Protein AF-0000000087553164 (afdb_homodimer)

Secondary structure (DSSP, 8-state):
-HHHHHHHHHHHHHHHHHHTTSSPTTPBPPPHHHHHHHHT--HHHHHHHHHHHHHTTSEEEETTTEEEE----S--PPPPPPP---SS-B----HHHHHHHHTTTT-SS-EE-SS-S--GGGS-HHHHHHHHHHHHHHSGGGG-SPPPTT--HHHHHHHHHHHGGGT----GGG-EEESSHHHHHHHHHHHH--TT-EEEEEES--HHHHHHHHHTT-EEEEEEEETTTEE-HHHHHHHGGG-SEEEE--BS-TTT--B--HHHHHHHHHHHHHTT--EEEE-TTTT-BSSSSPPP-GGGG-SSS-EEEEEESTTTT-GGG--EEEE-GGGHHHHHHHHHHHTSS--HHHHHHHHHHHHTSHHHHHHHHHHHHHHHHHHHHHHHHHHHSPTT-EE---SBSSEEEEE--TT--HHHHHHHHHTTTEE-EEGGGG-SSS--TTEEEEE--SPP-HHHHHHHHHHHHHHHH-/-HHHHHHHHHHHHHHHHHHTTSSPTTPBPPPHHHHHHHHT--HHHHHHHHHHHHHTTSEEEETTTEEEE----S--PPPPPPP---SS-B----HHHHHHHHTTTT-SS-EE-SS-S--GGGS-HHHHHHHHHHHHHHSGGGG-SPPPTT--HHHHHHHHHHHGGGT----GGG-EEESSHHHHHHHHHHHH--TT-EEEEEES--HHHHHHHHHTT-EEEEEEEETTTEE-HHHHHHHGGG-SEEEE--BS-TTT--B--HHHHHHHHHHHHHTT--EEEE-TTTT-BSSSSPPP-GGGG-SSS-EEEEEESTTTT-GGG--EEEE-GGGHHHHHHHHHHHTSS--HHHHHHHHHHHHTSHHHHHHHHHHHHHHHHHHHHHHHHHHHSPTT-EE---SBSSEEEEE--TT--HHHHHHHHHTTTEE-EEGGGG-SSS--TTEEEEE--SPP-HHHHHHHHHHHHHHHH-

Sequence (940 aa):
MKKEFIYSEITNQIADQIQKGILKAGDKLPSVRKLCQDHQISMNTAKRVYLELESRSLIDSRPQSGYYVSKPILINLPLPEVSQPSLIANTDEPNELISKVYENMGKKGLTIFSIGIPAGDLLPQAKLKKEIINATRELREGGTGYEELQGNIKLRRMIAVRSLQWGGNFTANDLVTTNGGINALSFCLMALGKFGDTIAIESPCYPGILQLANGLGLKVLELPTHPTTGIEIDTLKKVIHKINICLLIPNFSSPLGSCMPDENKKEVVKLLAENNIPLIEDDVYGDLYFGTNRPKCCKSFDTEGNVLYCSSISKTLAPGYRVGWIAPGKYKDKILKLKLLHSTSSISIVNEAVANFLKFGRYEKHLFQLRKALQDNCQNYIKTIAEFFPEGTKTTRPQGGLSLWVEFDKKIPTVELYDLAIKQNISIAPGRMFTLQNQFENCIRLCIGLPWSDEIKLKLKQIGTLAKTIMKKEFIYSEITNQIADQIQKGILKAGDKLPSVRKLCQDHQISMNTAKRVYLELESRSLIDSRPQSGYYVSKPILINLPLPEVSQPSLIANTDEPNELISKVYENMGKKGLTIFSIGIPAGDLLPQAKLKKEIINATRELREGGTGYEELQGNIKLRRMIAVRSLQWGGNFTANDLVTTNGGINALSFCLMALGKFGDTIAIESPCYPGILQLANGLGLKVLELPTHPTTGIEIDTLKKVIHKINICLLIPNFSSPLGSCMPDENKKEVVKLLAENNIPLIEDDVYGDLYFGTNRPKCCKSFDTEGNVLYCSSISKTLAPGYRVGWIAPGKYKDKILKLKLLHSTSSISIVNEAVANFLKFGRYEKHLFQLRKALQDNCQNYIKTIAEFFPEGTKTTRPQGGLSLWVEFDKKIPTVELYDLAIKQNISIAPGRMFTLQNQFENCIRLCIGLPWSDEIKLKLKQIGTLAKTI

Organism: NCBI:txid2305228

InterPro domains:
  IPR000524 Transcription regulator HTH, GntR [PF00392] (7-69)
  IPR000524 Transcription regulator HTH, GntR [PS50949] (4-72)
  IPR000524 Transcription regulator HTH, GntR [SM00345] (10-69)
  IPR000524 Transcription regulator HTH, GntR [cd07377] (6-70)
  IPR004839 Aminotransferase, class I/classII, large domain [PF00155] (113-449)
  IPR015421 Pyridoxal phosphate-dependent transferase, major domain [G3DSA:3.40.640.10] (145-362)
  IPR015422 Pyridoxal phosphate-dependent transferase, small domain [G3DSA:3.90.1150.10] (98-464)
  IPR015424 Pyridoxal phosphate-dependent transferase [SSF53383] (96-467)
  IPR036388 Winged helix-like DNA-binding domain superfamily [G3DSA:1.10.10.10] (1-73)
  IPR036390 Winged helix DNA-binding domain superfamily [SSF46785] (5-72)
  IPR051446 HTH-type transcriptional regulator with aminotransferase domain [PTHR46577] (3-465)

Radius of gyration: 31.69 Å; Cα contacts (8 Å, |Δi|>4): 2036; chains: 2; bounding box: 54×100×84 Å

Structure (mmCIF, N/CA/C/O backbone):
data_AF-0000000087553164-model_v1
#
loop_
_entity.id
_entity.type
_entity.pdbx_description
1 polymer 'PLP-dependent aminotransferase family protein'
#
loop_
_atom_site.group_PDB
_atom_site.id
_atom_site.type_symbol
_atom_site.label_atom_id
_atom_site.label_alt_id
_atom_site.label_comp_id
_atom_site.label_asym_id
_atom_site.label_entity_id
_atom_site.label_seq_id
_atom_site.pdbx_PDB_ins_code
_atom_site.Cartn_x
_atom_site.Cartn_y
_atom_site.Cartn_z
_atom_site.occupancy
_atom_site.B_iso_or_equiv
_atom_site.auth_seq_id
_atom_site.auth_comp_id
_atom_site.auth_asym_id
_atom_site.auth_atom_id
_atom_site.pdbx_PDB_model_num
ATOM 1 N N . MET A 1 1 ? -10.031 -28.172 -37.938 1 42.34 1 MET A N 1
ATOM 2 C CA . MET A 1 1 ? -10.562 -29.391 -37.312 1 42.34 1 MET A CA 1
ATOM 3 C C . MET A 1 1 ? -9.742 -30.609 -37.719 1 42.34 1 MET A C 1
ATOM 5 O O . MET A 1 1 ? -9.484 -31.484 -36.875 1 42.34 1 MET A O 1
ATOM 9 N N . LYS A 1 2 ? -9.633 -30.594 -38.938 1 54.62 2 LYS A N 1
ATOM 10 C CA . LYS A 1 2 ? -8.938 -31.75 -39.5 1 54.62 2 LYS A CA 1
ATOM 11 C C . LYS A 1 2 ? -7.473 -31.766 -39.062 1 54.62 2 LYS A C 1
ATOM 13 O O . LYS A 1 2 ? -6.926 -32.844 -38.75 1 54.62 2 LYS A O 1
ATOM 18 N N . LYS A 1 3 ? -7.008 -30.609 -39 1 53.41 3 LYS A N 1
ATOM 19 C CA . LYS A 1 3 ? -5.598 -30.422 -38.656 1 53.41 3 LYS A CA 1
ATOM 20 C C . LYS A 1 3 ? -5.328 -30.719 -37.188 1 53.41 3 LYS A C 1
ATOM 22 O O . LYS A 1 3 ? -4.289 -31.281 -36.844 1 53.41 3 LYS A O 1
ATOM 27 N N . GLU A 1 4 ? -6.105 -30.25 -36.344 1 56.25 4 GLU A N 1
ATOM 28 C CA . GLU A 1 4 ? -6.031 -30.469 -34.906 1 56.25 4 GLU A CA 1
ATOM 29 C C . GLU A 1 4 ? -6.145 -31.953 -34.562 1 56.25 4 GLU A C 1
ATOM 31 O O . GLU A 1 4 ? -5.477 -32.438 -33.656 1 56.25 4 GLU A O 1
ATOM 36 N N . PHE A 1 5 ? -6.848 -32.625 -35.312 1 63.84 5 PHE A N 1
ATOM 37 C CA . PHE A 1 5 ? -7.066 -34.062 -35.156 1 63.84 5 PHE A CA 1
ATOM 38 C C . PHE A 1 5 ? -5.797 -34.844 -35.5 1 63.84 5 PHE A C 1
ATOM 40 O O . PHE A 1 5 ? -5.441 -35.781 -34.781 1 63.84 5 PHE A O 1
ATOM 47 N N . ILE A 1 6 ? -5.168 -34.375 -36.469 1 72.94 6 ILE A N 1
ATOM 48 C CA . ILE A 1 6 ? -3.994 -35.094 -36.938 1 72.94 6 ILE A CA 1
ATOM 49 C C . ILE A 1 6 ? -2.857 -34.938 -35.938 1 72.94 6 ILE A C 1
ATOM 51 O O . ILE A 1 6 ? -2.158 -35.906 -35.625 1 72.94 6 ILE A O 1
ATOM 55 N N . TYR A 1 7 ? -2.639 -33.812 -35.375 1 76.25 7 TYR A N 1
ATOM 56 C CA . TYR A 1 7 ? -1.658 -33.5 -34.344 1 76.25 7 TYR A CA 1
ATOM 57 C C . TYR A 1 7 ? -1.863 -34.375 -33.125 1 76.25 7 TYR A C 1
ATOM 59 O O . TYR A 1 7 ? -0.916 -35 -32.625 1 76.25 7 TYR A O 1
ATOM 67 N N . SER A 1 8 ? -2.982 -34.406 -32.656 1 79.81 8 SER A N 1
ATOM 68 C CA . SER A 1 8 ? -3.295 -35.25 -31.484 1 79.81 8 SER A CA 1
ATOM 69 C C . SER A 1 8 ? -3.119 -36.719 -31.797 1 79.81 8 SER A C 1
ATOM 71 O O . SER A 1 8 ? -2.643 -37.469 -30.953 1 79.81 8 SER A O 1
ATOM 73 N N . GLU A 1 9 ? -3.461 -37.031 -32.969 1 81.12 9 GLU A N 1
ATOM 74 C CA . GLU A 1 9 ? -3.348 -38.438 -33.375 1 81.12 9 GLU A CA 1
ATOM 75 C C . GLU A 1 9 ? -1.889 -38.875 -33.406 1 81.12 9 GLU A C 1
ATOM 77 O O . GLU A 1 9 ? -1.54 -39.938 -32.906 1 81.12 9 GLU A O 1
ATOM 82 N N . ILE A 1 10 ? -1.075 -38.094 -33.969 1 84.88 10 ILE A N 1
ATOM 83 C CA . ILE A 1 10 ? 0.339 -38.406 -34.094 1 84.88 10 ILE A CA 1
ATOM 84 C C . ILE A 1 10 ? 0.99 -38.406 -32.719 1 84.88 10 ILE A C 1
ATOM 86 O O . ILE A 1 10 ? 1.748 -39.312 -32.375 1 84.88 10 ILE A O 1
ATOM 90 N N . THR A 1 11 ? 0.703 -37.438 -31.969 1 83.75 11 THR A N 1
ATOM 91 C CA . THR A 1 11 ? 1.247 -37.344 -30.625 1 83.75 11 THR A CA 1
ATOM 92 C C . THR A 1 11 ? 0.868 -38.562 -29.797 1 83.75 11 THR A C 1
ATOM 94 O O . THR A 1 11 ? 1.723 -39.156 -29.141 1 83.75 11 THR A O 1
ATOM 97 N N . ASN A 1 12 ? -0.332 -38.906 -29.859 1 81.81 12 ASN A N 1
ATOM 98 C CA . ASN A 1 12 ? -0.811 -40.062 -29.094 1 81.81 12 ASN A CA 1
ATOM 99 C C . ASN A 1 12 ? -0.203 -41.375 -29.609 1 81.81 12 ASN A C 1
ATOM 101 O O . ASN A 1 12 ? 0.09 -42.281 -28.828 1 81.81 12 ASN A O 1
ATOM 105 N N . GLN A 1 13 ? -0.039 -41.469 -30.875 1 84.69 13 GLN A N 1
ATOM 106 C CA . GLN A 1 13 ? 0.574 -42.656 -31.453 1 84.69 13 GLN A CA 1
ATOM 107 C C . GLN A 1 13 ? 2.006 -42.844 -30.969 1 84.69 13 GLN A C 1
ATOM 109 O O . GLN A 1 13 ? 2.391 -43.938 -30.562 1 84.69 13 GLN A O 1
ATOM 114 N N . ILE A 1 14 ? 2.785 -41.812 -30.969 1 84.88 14 ILE A N 1
ATOM 115 C CA . ILE A 1 14 ? 4.168 -41.875 -30.516 1 84.88 14 ILE A CA 1
ATOM 116 C C . ILE A 1 14 ? 4.199 -42.125 -29 1 84.88 14 ILE A C 1
ATOM 118 O O . ILE A 1 14 ? 4.965 -42.969 -28.516 1 84.88 14 ILE A O 1
ATOM 122 N N . ALA A 1 15 ? 3.359 -41.469 -28.344 1 79.94 15 ALA A N 1
ATOM 123 C CA . ALA A 1 15 ? 3.262 -41.656 -26.891 1 79.94 15 ALA A CA 1
ATOM 124 C C . ALA A 1 15 ? 2.896 -43.094 -26.547 1 79.94 15 ALA A C 1
ATOM 126 O O . ALA A 1 15 ? 3.475 -43.688 -25.641 1 79.94 15 ALA A O 1
ATOM 127 N N . ASP A 1 16 ? 1.991 -43.594 -27.297 1 78.88 16 ASP A N 1
ATOM 128 C CA . ASP A 1 16 ? 1.571 -45 -27.094 1 78.88 16 ASP A CA 1
ATOM 129 C C . ASP A 1 16 ? 2.729 -45.969 -27.344 1 78.88 16 ASP A C 1
ATOM 131 O O . ASP A 1 16 ? 2.893 -46.938 -26.609 1 78.88 16 ASP A O 1
ATOM 135 N N . GLN A 1 17 ? 3.502 -45.688 -28.359 1 82.44 17 GLN A N 1
ATOM 136 C CA . GLN A 1 17 ? 4.652 -46.531 -28.672 1 82.44 17 GLN A CA 1
ATOM 137 C C . GLN A 1 17 ? 5.691 -46.469 -27.547 1 82.44 17 GLN A C 1
ATOM 139 O O . GLN A 1 17 ? 6.32 -47.469 -27.234 1 82.44 17 GLN A O 1
ATOM 144 N N . ILE A 1 18 ? 5.801 -45.312 -26.922 1 79.25 18 ILE A N 1
ATOM 145 C CA . ILE A 1 18 ? 6.742 -45.156 -25.828 1 79.25 18 ILE A CA 1
ATOM 146 C C . ILE A 1 18 ? 6.203 -45.875 -24.578 1 79.25 18 ILE A C 1
ATOM 148 O O . ILE A 1 18 ? 6.93 -46.625 -23.922 1 79.25 18 ILE A O 1
ATOM 152 N N . GLN A 1 19 ? 4.918 -45.75 -24.359 1 72.44 19 GLN A N 1
ATOM 153 C CA . GLN A 1 19 ? 4.277 -46.344 -23.188 1 72.44 19 GLN A CA 1
ATOM 154 C C . GLN A 1 19 ? 4.223 -47.844 -23.281 1 72.44 19 GLN A C 1
ATOM 156 O O . GLN A 1 19 ? 4.359 -48.562 -22.281 1 72.44 19 GLN A O 1
ATOM 161 N N . LYS A 1 20 ? 4.094 -48.312 -24.516 1 72.56 20 LYS A N 1
ATOM 162 C CA . LYS A 1 20 ? 4.012 -49.75 -24.766 1 72.56 20 LYS A CA 1
ATOM 163 C C . LYS A 1 20 ? 5.402 -50.344 -24.891 1 72.56 20 LYS A C 1
ATOM 165 O O . LYS A 1 20 ? 5.535 -51.562 -25.094 1 72.56 20 LYS A O 1
ATOM 170 N N . GLY A 1 21 ? 6.324 -49.469 -24.75 1 74.19 21 GLY A N 1
ATOM 171 C CA . GLY A 1 21 ? 7.691 -49.969 -24.75 1 74.19 21 GLY A CA 1
ATOM 172 C C . GLY A 1 21 ? 8.219 -50.281 -26.141 1 74.19 21 GLY A C 1
ATOM 173 O O . GLY A 1 21 ? 9.273 -50.906 -26.281 1 74.19 21 GLY A O 1
ATOM 174 N N . ILE A 1 22 ? 7.512 -49.969 -27.203 1 80.5 22 ILE A N 1
ATOM 175 C CA . ILE A 1 22 ? 7.988 -50.156 -28.562 1 80.5 22 ILE A CA 1
ATOM 176 C C . ILE A 1 22 ? 9.164 -49.219 -28.828 1 80.5 22 ILE A C 1
ATOM 178 O O . ILE A 1 22 ? 10.172 -49.625 -29.406 1 80.5 22 ILE A O 1
ATOM 182 N N . LEU A 1 23 ? 8.945 -47.969 -28.312 1 80.38 23 LEU A N 1
ATOM 183 C CA . LEU A 1 23 ? 10.055 -47.031 -28.219 1 80.38 23 LEU A CA 1
ATOM 184 C C . LEU A 1 23 ? 10.617 -46.969 -26.797 1 80.38 23 LEU A C 1
ATOM 186 O O . LEU A 1 23 ? 9.875 -46.75 -25.844 1 80.38 23 LEU A O 1
ATOM 190 N N . LYS A 1 24 ? 11.711 -47.281 -26.656 1 78.31 24 LYS A N 1
ATOM 191 C CA . LYS A 1 24 ? 12.336 -47.406 -25.328 1 78.31 24 LYS A CA 1
ATOM 192 C C . LYS A 1 24 ? 13.148 -46.188 -24.984 1 78.31 24 LYS A C 1
ATOM 194 O O . LYS A 1 24 ? 13.547 -45.406 -25.859 1 78.31 24 LYS A O 1
ATOM 199 N N . ALA A 1 25 ? 13.352 -46.094 -23.594 1 76.5 25 ALA A N 1
ATOM 200 C CA . ALA A 1 25 ? 14.172 -44.969 -23.109 1 76.5 25 ALA A CA 1
ATOM 201 C C . ALA A 1 25 ? 15.523 -44.938 -23.828 1 76.5 25 ALA A C 1
ATOM 203 O O . ALA A 1 25 ? 16.203 -45.969 -23.922 1 76.5 25 ALA A O 1
ATOM 204 N N . GLY A 1 26 ? 15.805 -43.719 -24.406 1 78.88 26 GLY A N 1
ATOM 205 C CA . GLY A 1 26 ? 17.078 -43.562 -25.094 1 78.88 26 GLY A CA 1
ATOM 206 C C . GLY A 1 26 ? 16.938 -43.688 -26.609 1 78.88 26 GLY A C 1
ATOM 207 O O . GLY A 1 26 ? 17.859 -43.344 -27.344 1 78.88 26 GLY A O 1
ATOM 208 N N . ASP A 1 27 ? 15.805 -44.25 -27.109 1 84.06 27 ASP A N 1
ATOM 209 C CA . ASP A 1 27 ? 15.609 -44.375 -28.547 1 84.06 27 ASP A CA 1
ATOM 210 C C . ASP A 1 27 ? 15.547 -43.031 -29.234 1 84.06 27 ASP A C 1
ATOM 212 O O . ASP A 1 27 ? 14.945 -42.094 -28.703 1 84.06 27 ASP A O 1
ATOM 216 N N . LYS A 1 28 ? 16.203 -42.844 -30.312 1 87.25 28 LYS A N 1
ATOM 217 C CA . LYS A 1 28 ? 16.125 -41.625 -31.094 1 87.25 28 LYS A CA 1
ATOM 218 C C . LYS A 1 28 ? 14.844 -41.594 -31.938 1 87.25 28 LYS A C 1
ATOM 220 O O . LYS A 1 28 ? 14.523 -42.562 -32.625 1 87.25 28 LYS A O 1
ATOM 225 N N . LEU A 1 29 ? 14.125 -40.531 -31.875 1 87.75 29 LEU A N 1
ATOM 226 C CA . LEU A 1 29 ? 12.922 -40.344 -32.688 1 87.75 29 LEU A CA 1
ATOM 227 C C . LEU A 1 29 ? 13.273 -39.688 -34.031 1 87.75 29 LEU A C 1
ATOM 229 O O . LEU A 1 29 ? 14.352 -39.125 -34.188 1 87.75 29 LEU A O 1
ATOM 233 N N . PRO A 1 30 ? 12.359 -39.844 -35.031 1 86.38 30 PRO A N 1
ATOM 234 C CA . PRO A 1 30 ? 12.602 -39.156 -36.312 1 86.38 30 PRO A CA 1
ATOM 235 C C . PRO A 1 30 ? 12.82 -37.656 -36.156 1 86.38 30 PRO A C 1
ATOM 237 O O . PRO A 1 30 ? 12.266 -37.062 -35.219 1 86.38 30 PRO A O 1
ATOM 240 N N . SER A 1 31 ? 13.68 -37.094 -36.906 1 85.94 31 SER A N 1
ATOM 241 C CA . SER A 1 31 ? 13.844 -35.656 -36.969 1 85.94 31 SER A CA 1
ATOM 242 C C . SER A 1 31 ? 12.539 -34.969 -37.344 1 85.94 31 SER A C 1
ATOM 244 O O . SER A 1 31 ? 11.625 -35.594 -37.875 1 85.94 31 SER A O 1
ATOM 246 N N . VAL A 1 32 ? 12.391 -33.75 -37.062 1 87.19 32 VAL A N 1
ATOM 247 C CA . VAL A 1 32 ? 11.211 -32.969 -37.375 1 87.19 32 VAL A CA 1
ATOM 248 C C . VAL A 1 32 ? 10.922 -33.062 -38.875 1 87.19 32 VAL A C 1
ATOM 250 O O . VAL A 1 32 ? 9.773 -33.25 -39.281 1 87.19 32 VAL A O 1
ATOM 253 N N . ARG A 1 33 ? 11.969 -33 -39.688 1 84.19 33 ARG A N 1
ATOM 254 C CA . ARG A 1 33 ? 11.836 -33.125 -41.125 1 84.19 33 ARG A CA 1
ATOM 255 C C . ARG A 1 33 ? 11.312 -34.5 -41.531 1 84.19 33 ARG A C 1
ATOM 257 O O . ARG A 1 33 ? 10.438 -34.594 -42.375 1 84.19 33 ARG A O 1
ATOM 264 N N . LYS A 1 34 ? 11.828 -35.5 -40.938 1 87.69 34 LYS A N 1
ATOM 265 C CA . LYS A 1 34 ? 11.406 -36.875 -41.25 1 87.69 34 LYS A CA 1
ATOM 266 C C . LYS A 1 34 ? 9.961 -37.125 -40.812 1 87.69 34 LYS A C 1
ATOM 268 O O . LYS A 1 34 ? 9.195 -37.781 -41.5 1 87.69 34 LYS A O 1
ATOM 273 N N . LEU A 1 35 ? 9.57 -36.594 -39.656 1 86.88 35 LEU A N 1
ATOM 274 C CA . LEU A 1 35 ? 8.203 -36.719 -39.156 1 86.88 35 LEU A CA 1
ATOM 275 C C . LEU A 1 35 ? 7.227 -36.062 -40.125 1 86.88 35 LEU A C 1
ATOM 277 O O . LEU A 1 35 ? 6.141 -36.562 -40.375 1 86.88 35 LEU A O 1
ATOM 281 N N . CYS A 1 36 ? 7.613 -34.938 -40.625 1 87.19 36 CYS A N 1
ATOM 282 C CA . CYS A 1 36 ? 6.836 -34.25 -41.656 1 87.19 36 CYS A CA 1
ATOM 283 C C . CYS A 1 36 ? 6.617 -35.156 -42.844 1 87.19 36 CYS A C 1
ATOM 285 O O . CYS A 1 36 ? 5.504 -35.25 -43.375 1 87.19 36 CYS A O 1
ATOM 287 N N . GLN A 1 37 ? 7.703 -35.75 -43.312 1 86.38 37 GLN A N 1
ATOM 288 C CA . GLN A 1 37 ? 7.668 -36.594 -44.5 1 86.38 37 GLN A CA 1
ATOM 289 C C . GLN A 1 37 ? 6.84 -37.875 -44.219 1 86.38 37 GLN A C 1
ATOM 291 O O . GLN A 1 37 ? 6.023 -38.25 -45.062 1 86.38 37 GLN A O 1
ATOM 296 N N . ASP A 1 38 ? 7 -38.438 -43.031 1 85.62 38 ASP A N 1
ATOM 297 C CA . ASP A 1 38 ? 6.352 -39.688 -42.719 1 85.62 38 ASP A CA 1
ATOM 298 C C . ASP A 1 38 ? 4.844 -39.531 -42.562 1 85.62 38 ASP A C 1
ATOM 300 O O . ASP A 1 38 ? 4.074 -40.406 -42.938 1 85.62 38 ASP A O 1
ATOM 304 N N . HIS A 1 39 ? 4.418 -38.344 -42.031 1 84.69 39 HIS A N 1
ATOM 305 C CA . HIS A 1 39 ? 3.01 -38.188 -41.688 1 84.69 39 HIS A CA 1
ATOM 306 C C . HIS A 1 39 ? 2.369 -37.094 -42.562 1 84.69 39 HIS A C 1
ATOM 308 O O . HIS A 1 39 ? 1.189 -36.781 -42.406 1 84.69 39 HIS A O 1
ATOM 314 N N . GLN A 1 40 ? 3.209 -36.469 -43.469 1 82.81 40 GLN A N 1
ATOM 315 C CA . GLN A 1 40 ? 2.754 -35.438 -44.406 1 82.81 40 GLN A CA 1
ATOM 316 C C . GLN A 1 40 ? 2.115 -34.25 -43.656 1 82.81 40 GLN A C 1
ATOM 318 O O . GLN A 1 40 ? 1.004 -33.844 -43.969 1 82.81 40 GLN A O 1
ATOM 323 N N . ILE A 1 41 ? 2.803 -33.844 -42.625 1 82.06 41 ILE A N 1
ATOM 324 C CA . ILE A 1 41 ? 2.338 -32.719 -41.844 1 82.06 41 ILE A CA 1
ATOM 325 C C . ILE A 1 41 ? 3.336 -31.562 -41.938 1 82.06 41 ILE A C 1
ATOM 327 O O . ILE A 1 41 ? 4.465 -31.75 -42.406 1 82.06 41 ILE A O 1
ATOM 331 N N . SER A 1 42 ? 2.816 -30.375 -41.625 1 82.69 42 SER A N 1
ATOM 332 C CA . SER A 1 42 ? 3.666 -29.188 -41.688 1 82.69 42 SER A CA 1
ATOM 333 C C . SER A 1 42 ? 4.742 -29.234 -40.594 1 82.69 42 SER A C 1
ATOM 335 O O . SER A 1 42 ? 4.621 -29.953 -39.625 1 82.69 42 SER A O 1
ATOM 337 N N . MET A 1 43 ? 5.762 -28.391 -40.844 1 82.75 43 MET A N 1
ATOM 338 C CA . MET A 1 43 ? 6.852 -28.25 -39.875 1 82.75 43 MET A CA 1
ATOM 339 C C . MET A 1 43 ? 6.332 -27.766 -38.531 1 82.75 43 MET A C 1
ATOM 341 O O . MET A 1 43 ? 6.762 -28.25 -37.5 1 82.75 43 MET A O 1
ATOM 345 N N . ASN A 1 44 ? 5.426 -26.938 -38.594 1 78.94 44 ASN A N 1
ATOM 346 C CA . ASN A 1 44 ? 4.867 -26.375 -37.375 1 78.94 44 ASN A CA 1
ATOM 347 C C . ASN A 1 44 ? 4.098 -27.422 -36.562 1 78.94 44 ASN A C 1
ATOM 349 O O . ASN A 1 44 ? 4.207 -27.469 -35.344 1 78.94 44 ASN A O 1
ATOM 353 N N . THR A 1 45 ? 3.408 -28.203 -37.281 1 79.56 45 THR A N 1
ATOM 354 C CA . THR A 1 45 ? 2.652 -29.281 -36.656 1 79.56 45 THR A CA 1
ATOM 355 C C . THR A 1 45 ? 3.594 -30.312 -36.031 1 79.56 45 THR A C 1
ATOM 357 O O . THR A 1 45 ? 3.377 -30.766 -34.906 1 79.56 45 THR A O 1
ATOM 360 N N . ALA A 1 46 ? 4.602 -30.656 -36.781 1 84.12 46 ALA A N 1
ATOM 361 C CA . ALA A 1 46 ? 5.574 -31.625 -36.281 1 84.12 46 ALA A CA 1
ATOM 362 C C . ALA A 1 46 ? 6.281 -31.125 -35.031 1 84.12 46 ALA A C 1
ATOM 364 O O . ALA A 1 46 ? 6.453 -31.859 -34.062 1 84.12 46 ALA A O 1
ATOM 365 N N . LYS A 1 47 ? 6.609 -29.922 -35.062 1 80.94 47 LYS A N 1
ATOM 366 C CA . LYS A 1 47 ? 7.246 -29.328 -33.875 1 80.94 47 LYS A CA 1
ATOM 367 C C . LYS A 1 47 ? 6.309 -29.328 -32.688 1 80.94 47 LYS A C 1
ATOM 369 O O . LYS A 1 47 ? 6.734 -29.594 -31.547 1 80.94 47 LYS A O 1
ATOM 374 N N . ARG A 1 48 ? 5.094 -29.109 -32.906 1 78.75 48 ARG A N 1
ATOM 375 C CA . ARG A 1 48 ? 4.078 -29.141 -31.844 1 78.75 48 ARG A CA 1
ATOM 376 C C . ARG A 1 48 ? 3.951 -30.531 -31.234 1 78.75 48 ARG A C 1
ATOM 378 O O . ARG A 1 48 ? 3.771 -30.672 -30.031 1 78.75 48 ARG A O 1
ATOM 385 N N . VAL A 1 49 ? 4.008 -31.516 -32.094 1 81.88 49 VAL A N 1
ATOM 386 C CA . VAL A 1 49 ? 3.938 -32.906 -31.625 1 81.88 49 VAL A CA 1
ATOM 387 C C . VAL A 1 49 ? 5.082 -33.188 -30.656 1 81.88 49 VAL A C 1
ATOM 389 O O . VAL A 1 49 ? 4.863 -33.688 -29.547 1 81.88 49 VAL A O 1
ATOM 392 N N . TYR A 1 50 ? 6.266 -32.844 -31.047 1 82.81 50 TYR A N 1
ATOM 393 C CA . TYR A 1 50 ? 7.418 -33.125 -30.203 1 82.81 50 TYR A CA 1
ATOM 394 C C . TYR A 1 50 ? 7.426 -32.25 -28.953 1 82.81 50 TYR A C 1
ATOM 396 O O . TYR A 1 50 ? 7.797 -32.719 -27.859 1 82.81 50 TYR A O 1
ATOM 404 N N . LEU A 1 51 ? 6.891 -31.094 -29.109 1 76.94 51 LEU A N 1
ATOM 405 C CA . LEU A 1 51 ? 6.762 -30.219 -27.938 1 76.94 51 LEU A CA 1
ATOM 406 C C . LEU A 1 51 ? 5.789 -30.812 -26.938 1 76.94 51 LEU A C 1
ATOM 408 O O . LEU A 1 51 ? 6.043 -30.781 -25.719 1 76.94 51 LEU A O 1
ATOM 412 N N . GLU A 1 52 ? 4.754 -31.375 -27.438 1 75.94 52 GLU A N 1
ATOM 413 C CA . GLU A 1 52 ? 3.779 -32.031 -26.578 1 75.94 52 GLU A CA 1
ATOM 414 C C . GLU A 1 52 ? 4.371 -33.281 -25.922 1 75.94 52 GLU A C 1
ATOM 416 O O . GLU A 1 52 ? 4.172 -33.5 -24.734 1 75.94 52 GLU A O 1
ATOM 421 N N . LEU A 1 53 ? 5.078 -34.031 -26.719 1 77.88 53 LEU A N 1
ATOM 422 C CA . LEU A 1 53 ? 5.703 -35.25 -26.172 1 77.88 53 LEU A CA 1
ATOM 423 C C . LEU A 1 53 ? 6.766 -34.875 -25.141 1 77.88 53 LEU A C 1
ATOM 425 O O . LEU A 1 53 ? 6.898 -35.562 -24.109 1 77.88 53 LEU A O 1
ATOM 429 N N . GLU A 1 54 ? 7.445 -33.781 -25.359 1 75.56 54 GLU A N 1
ATOM 430 C CA . GLU A 1 54 ? 8.445 -33.281 -24.422 1 75.56 54 GLU A CA 1
ATOM 431 C C . GLU A 1 54 ? 7.797 -32.75 -23.156 1 75.56 54 GLU A C 1
ATOM 433 O O . GLU A 1 54 ? 8.289 -33 -22.047 1 75.56 54 GLU A O 1
ATOM 438 N N . SER A 1 55 ? 6.738 -32.156 -23.344 1 68.31 55 SER A N 1
ATOM 439 C CA . SER A 1 55 ? 6 -31.625 -22.203 1 68.31 55 SER A CA 1
ATOM 440 C C . SER A 1 55 ? 5.469 -32.75 -21.312 1 68.31 55 SER A C 1
ATOM 442 O O . SER A 1 55 ? 5.309 -32.562 -20.109 1 68.31 55 SER A O 1
ATOM 444 N N . ARG A 1 56 ? 5.281 -33.969 -21.938 1 64.38 56 ARG A N 1
ATOM 445 C CA . ARG A 1 56 ? 4.82 -35.156 -21.219 1 64.38 56 ARG A CA 1
ATOM 446 C C . ARG A 1 56 ? 5.996 -35.938 -20.656 1 64.38 56 ARG A C 1
ATOM 448 O O . ARG A 1 56 ? 5.824 -37.062 -20.188 1 64.38 56 ARG A O 1
ATOM 455 N N . SER A 1 57 ? 7.145 -35.344 -20.812 1 69.44 57 SER A N 1
ATOM 456 C CA . SER A 1 57 ? 8.398 -35.938 -20.375 1 69.44 57 SER A CA 1
ATOM 457 C C . SER A 1 57 ? 8.617 -37.312 -21.016 1 69.44 57 SER A C 1
ATOM 459 O O . SER A 1 57 ? 9.211 -38.219 -20.406 1 69.44 57 SER A O 1
ATOM 461 N N . LEU A 1 58 ? 8.086 -37.5 -22.172 1 74.12 58 LEU A N 1
ATOM 462 C CA . LEU A 1 58 ? 8.234 -38.75 -22.875 1 74.12 58 LEU A CA 1
ATOM 463 C C . LEU A 1 58 ? 9.484 -38.75 -23.766 1 74.12 58 LEU A C 1
ATOM 465 O O . LEU A 1 58 ? 10.047 -39.812 -24.062 1 74.12 58 LEU A O 1
ATOM 469 N N . ILE A 1 59 ? 9.82 -37.5 -24.172 1 79.25 59 ILE A N 1
ATOM 470 C CA . ILE A 1 59 ? 11.008 -37.406 -25.016 1 79.25 59 ILE A CA 1
ATOM 471 C C . ILE A 1 59 ? 11.898 -36.25 -24.547 1 79.25 59 ILE A C 1
ATOM 473 O O . ILE A 1 59 ? 11.445 -35.375 -23.844 1 79.25 59 ILE A O 1
ATOM 477 N N . ASP A 1 60 ? 13.148 -36.25 -24.734 1 78 60 ASP A N 1
ATOM 478 C CA . ASP A 1 60 ? 14.141 -35.219 -24.469 1 78 60 ASP A CA 1
ATOM 479 C C . ASP A 1 60 ? 14.734 -34.688 -25.781 1 78 60 ASP A C 1
ATOM 481 O O . ASP A 1 60 ? 15.078 -35.438 -26.672 1 78 60 ASP A O 1
ATOM 485 N N . SER A 1 61 ? 14.719 -33.312 -25.859 1 78 61 SER A N 1
ATOM 486 C CA . SER A 1 61 ? 15.422 -32.719 -27 1 78 61 SER A CA 1
ATOM 487 C C . SER A 1 61 ? 16.906 -32.531 -26.672 1 78 61 SER A C 1
ATOM 489 O O . SER A 1 61 ? 17.25 -32 -25.609 1 78 61 SER A O 1
ATOM 491 N N . ARG A 1 62 ? 17.812 -33.062 -27.391 1 72.88 62 ARG A N 1
ATOM 492 C CA . ARG A 1 62 ? 19.25 -32.875 -27.266 1 72.88 62 ARG A CA 1
ATOM 493 C C . ARG A 1 62 ? 19.781 -31.984 -28.406 1 72.88 62 ARG A C 1
ATOM 495 O O . ARG A 1 62 ? 19.594 -32.281 -29.578 1 72.88 62 ARG A O 1
ATOM 502 N N . PRO A 1 63 ? 20.422 -30.875 -28.031 1 72.94 63 PRO A N 1
ATOM 503 C CA . PRO A 1 63 ? 20.938 -29.969 -29.062 1 72.94 63 PRO A CA 1
ATOM 504 C C . PRO A 1 63 ? 21.875 -30.672 -30.047 1 72.94 63 PRO A C 1
ATOM 506 O O . PRO A 1 63 ? 22.781 -31.391 -29.625 1 72.94 63 PRO A O 1
ATOM 509 N N . GLN A 1 64 ? 21.672 -30.375 -31.406 1 72.62 64 GLN A N 1
ATOM 510 C CA . GLN A 1 64 ? 22.469 -30.812 -32.531 1 72.62 64 GLN A CA 1
ATOM 511 C C . GLN A 1 64 ? 22.422 -32.344 -32.688 1 72.62 64 GLN A C 1
ATOM 513 O O . GLN A 1 64 ? 23.219 -32.906 -33.438 1 72.62 64 GLN A O 1
ATOM 518 N N . SER A 1 65 ? 21.531 -33.094 -31.922 1 77.62 65 SER A N 1
ATOM 519 C CA . SER A 1 65 ? 21.438 -34.531 -32.031 1 77.62 65 SER A CA 1
ATOM 520 C C . SER A 1 65 ? 20.031 -35 -32.375 1 77.62 65 SER A C 1
ATOM 522 O O . SER A 1 65 ? 19.859 -35.875 -33.219 1 77.62 65 SER A O 1
ATOM 524 N N . GLY A 1 66 ? 19.031 -34.375 -31.75 1 81.75 66 GLY A N 1
ATOM 525 C CA . GLY A 1 66 ? 17.672 -34.719 -32.094 1 81.75 66 GLY A CA 1
ATOM 526 C C . GLY A 1 66 ? 16.797 -35 -30.859 1 81.75 66 GLY A C 1
ATOM 527 O O . GLY A 1 66 ? 17.062 -34.469 -29.781 1 81.75 66 GLY A O 1
ATOM 528 N N . TYR A 1 67 ? 15.68 -35.75 -31.031 1 86.19 67 TYR A N 1
ATOM 529 C CA . TYR A 1 67 ? 14.719 -36.094 -29.984 1 86.19 67 TYR A CA 1
ATOM 530 C C . TYR A 1 67 ? 14.867 -37.531 -29.562 1 86.19 67 TYR A C 1
ATOM 532 O O . TYR A 1 67 ? 15.055 -38.438 -30.406 1 86.19 67 TYR A O 1
ATOM 540 N N . TYR A 1 68 ? 14.945 -37.844 -28.297 1 83.75 68 TYR A N 1
ATOM 541 C CA . TYR A 1 68 ? 15.109 -39.188 -27.75 1 83.75 68 TYR A CA 1
ATOM 542 C C . TYR A 1 68 ? 13.984 -39.5 -26.766 1 83.75 68 TYR A C 1
ATOM 544 O O . TYR A 1 68 ? 13.469 -38.625 -26.094 1 83.75 68 TYR A O 1
ATOM 552 N N . VAL A 1 69 ? 13.656 -40.781 -26.781 1 77.88 69 VAL A N 1
ATOM 553 C CA . VAL A 1 69 ? 12.719 -41.219 -25.766 1 77.88 69 VAL A CA 1
ATOM 554 C C . VAL A 1 69 ? 13.359 -41.094 -24.391 1 77.88 69 VAL A C 1
ATOM 556 O O . VAL A 1 69 ? 14.477 -41.562 -24.156 1 77.88 69 VAL A O 1
ATOM 559 N N . SER A 1 70 ? 12.68 -40.25 -23.531 1 69.31 70 SER A N 1
ATOM 560 C CA . SER A 1 70 ? 13.18 -40 -22.188 1 69.31 70 SER A CA 1
ATOM 561 C C . SER A 1 70 ? 13.125 -41.281 -21.344 1 69.31 70 SER A C 1
ATOM 563 O O . SER A 1 70 ? 12.344 -42.188 -21.625 1 69.31 70 SER A O 1
ATOM 565 N N . LYS A 1 71 ? 14.125 -41.5 -20.5 1 60.62 71 LYS A N 1
ATOM 566 C CA . LYS A 1 71 ? 13.969 -42.562 -19.5 1 60.62 71 LYS A CA 1
ATOM 567 C C . LYS A 1 71 ? 12.648 -42.406 -18.766 1 60.62 71 LYS A C 1
ATOM 569 O O . LYS A 1 71 ? 12.273 -41.312 -18.344 1 60.62 71 LYS A O 1
ATOM 574 N N . PRO A 1 72 ? 11.812 -43.375 -19.109 1 46.53 72 PRO A N 1
ATOM 575 C CA . PRO A 1 72 ? 10.57 -43.25 -18.344 1 46.53 72 PRO A CA 1
ATOM 576 C C . PRO A 1 72 ? 10.789 -42.625 -16.969 1 46.53 72 PRO A C 1
ATOM 578 O O . PRO A 1 72 ? 11.695 -43.031 -16.234 1 46.53 72 PRO A O 1
ATOM 581 N N . ILE A 1 73 ? 10.828 -41.438 -16.922 1 46.28 73 ILE A N 1
ATOM 582 C CA . ILE A 1 73 ? 10.461 -41.125 -15.539 1 46.28 73 ILE A CA 1
ATOM 583 C C . ILE A 1 73 ? 9.25 -41.969 -15.141 1 46.28 73 ILE A C 1
ATOM 585 O O . ILE A 1 73 ? 8.195 -41.906 -15.773 1 46.28 73 ILE A O 1
ATOM 589 N N . LEU A 1 74 ? 9.469 -43.156 -14.719 1 43.66 74 LEU A N 1
ATOM 590 C CA . LEU A 1 74 ? 8.414 -44.125 -14.359 1 43.66 74 LEU A CA 1
ATOM 591 C C . LEU A 1 74 ? 7.082 -43.406 -14.188 1 43.66 74 LEU A C 1
ATOM 593 O O . LEU A 1 74 ? 6.043 -43.906 -14.625 1 43.66 74 LEU A O 1
ATOM 597 N N . ILE A 1 75 ? 6.797 -42.625 -13.094 1 51.19 75 ILE A N 1
ATOM 598 C CA . ILE A 1 75 ? 5.465 -42.531 -12.508 1 51.19 75 ILE A CA 1
ATOM 599 C C . ILE A 1 75 ? 4.699 -41.406 -13.203 1 51.19 75 ILE A C 1
ATOM 601 O O . ILE A 1 75 ? 5.074 -40.219 -13.102 1 51.19 75 ILE A O 1
ATOM 605 N N . ASN A 1 76 ? 4.051 -41.656 -14.414 1 61.94 76 ASN A N 1
ATOM 606 C CA . ASN A 1 76 ? 3.27 -40.75 -15.25 1 61.94 76 ASN A CA 1
ATOM 607 C C . ASN A 1 76 ? 1.898 -40.469 -14.641 1 61.94 76 ASN A C 1
ATOM 609 O O . ASN A 1 76 ? 0.998 -41.281 -14.711 1 61.94 76 ASN A O 1
ATOM 613 N N . LEU A 1 77 ? 1.846 -39.656 -13.734 1 76.94 77 LEU A N 1
ATOM 614 C CA . LEU A 1 77 ? 0.517 -39.188 -13.336 1 76.94 77 LEU A CA 1
ATOM 615 C C . LEU A 1 77 ? -0.176 -38.469 -14.492 1 76.94 77 LEU A C 1
ATOM 617 O O . LEU A 1 77 ? 0.462 -37.719 -15.234 1 76.94 77 LEU A O 1
ATOM 621 N N . PRO A 1 78 ? -1.427 -38.875 -14.789 1 77.94 78 PRO A N 1
ATOM 622 C CA . PRO A 1 78 ? -2.162 -38.156 -15.836 1 77.94 78 PRO A CA 1
ATOM 623 C C . PRO A 1 78 ? -2.252 -36.656 -15.578 1 77.94 78 PRO A C 1
ATOM 625 O O . PRO A 1 78 ? -2.119 -36.219 -14.438 1 77.94 78 PRO A O 1
ATOM 628 N N . LEU A 1 79 ? -2.482 -35.906 -16.688 1 80.12 79 LEU A N 1
ATOM 629 C CA . LEU A 1 79 ? -2.709 -34.469 -16.609 1 80.12 79 LEU A CA 1
ATOM 630 C C . LEU A 1 79 ? -4.168 -34.188 -16.281 1 80.12 79 LEU A C 1
ATOM 632 O O . LEU A 1 79 ? -5.074 -34.844 -16.766 1 80.12 79 LEU A O 1
ATOM 636 N N . PRO A 1 80 ? -4.387 -33.125 -15.484 1 85.56 80 PRO A N 1
ATOM 637 C CA . PRO A 1 80 ? -5.766 -32.656 -15.367 1 85.56 80 PRO A CA 1
ATOM 638 C C . PRO A 1 80 ? -6.328 -32.125 -16.688 1 85.56 80 PRO A C 1
ATOM 640 O O . PRO A 1 80 ? -5.562 -31.75 -17.578 1 85.56 80 PRO A O 1
ATOM 643 N N . GLU A 1 81 ? -7.66 -32.125 -16.797 1 79.31 81 GLU A N 1
ATOM 644 C CA . GLU A 1 81 ? -8.328 -31.625 -18 1 79.31 81 GLU A CA 1
ATOM 645 C C . GLU A 1 81 ? -8.438 -30.109 -17.969 1 79.31 81 GLU A C 1
ATOM 647 O O . GLU A 1 81 ? -8.219 -29.484 -16.922 1 79.31 81 GLU A O 1
ATOM 652 N N . VAL A 1 82 ? -8.75 -29.547 -19.156 1 86.56 82 VAL A N 1
ATOM 653 C CA . VAL A 1 82 ? -9.07 -28.125 -19.25 1 86.56 82 VAL A CA 1
ATOM 654 C C . VAL A 1 82 ? -10.227 -27.797 -18.312 1 86.56 82 VAL A C 1
ATOM 656 O O . VAL A 1 82 ? -11.203 -28.547 -18.219 1 86.56 82 VAL A O 1
ATOM 659 N N . SER A 1 83 ? -10.062 -26.688 -17.625 1 91.5 83 SER A N 1
ATOM 660 C CA . SER A 1 83 ? -11.141 -26.297 -16.703 1 91.5 83 SER A CA 1
ATOM 661 C C . SER A 1 83 ? -12.391 -25.875 -17.484 1 91.5 83 SER A C 1
ATOM 663 O O . SER A 1 83 ? -12.312 -25.531 -18.656 1 91.5 83 SER A O 1
ATOM 665 N N . GLN A 1 84 ? -13.508 -26 -16.828 1 81.25 84 GLN A N 1
ATOM 666 C CA . GLN A 1 84 ? -14.781 -25.672 -17.453 1 81.25 84 GLN A CA 1
ATOM 667 C C . GLN A 1 84 ? -15.641 -24.797 -16.547 1 81.25 84 GLN A C 1
ATOM 669 O O . GLN A 1 84 ? -16.734 -25.188 -16.141 1 81.25 84 GLN A O 1
ATOM 674 N N . PRO A 1 85 ? -15.227 -23.562 -16.375 1 88.44 85 PRO A N 1
ATOM 675 C CA . PRO A 1 85 ? -16.062 -22.656 -15.57 1 88.44 85 PRO A CA 1
ATOM 67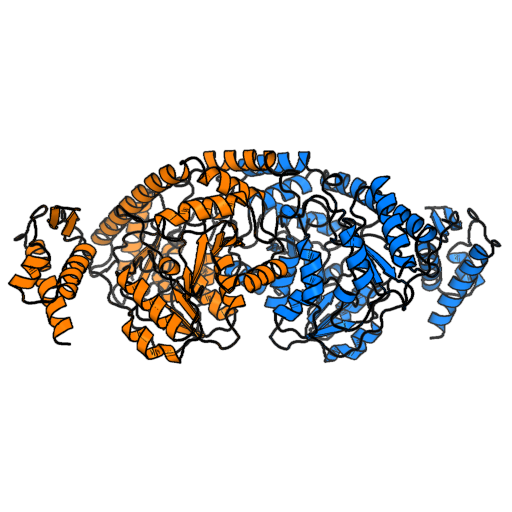6 C C . PRO A 1 85 ? -17.297 -22.156 -16.328 1 88.44 85 PRO A C 1
ATOM 678 O O . PRO A 1 85 ? -17.312 -22.172 -17.562 1 88.44 85 PRO A O 1
ATOM 681 N N . SER A 1 86 ? -18.312 -21.812 -15.484 1 81.75 86 SER A N 1
ATOM 682 C CA . SER A 1 86 ? -19.422 -21.078 -16.094 1 81.75 86 SER A CA 1
ATOM 683 C C . SER A 1 86 ? -18.969 -19.719 -16.609 1 81.75 86 SER A C 1
ATOM 685 O O . SER A 1 86 ? -18.141 -19.047 -15.984 1 81.75 86 SER A O 1
ATOM 687 N N . LEU A 1 87 ? -19.469 -19.375 -17.703 1 84.25 87 LEU A N 1
ATOM 688 C CA . LEU A 1 87 ? -19.078 -18.109 -18.297 1 84.25 87 LEU A CA 1
ATOM 689 C C . LEU A 1 87 ? -19.969 -16.984 -17.812 1 84.25 87 LEU A C 1
ATOM 691 O O . LEU A 1 87 ? -20.328 -16.078 -18.578 1 84.25 87 LEU A O 1
ATOM 695 N N . ILE A 1 88 ? -20.453 -17.188 -16.656 1 76 88 ILE A N 1
ATOM 696 C CA . ILE A 1 88 ? -21.219 -16.156 -15.961 1 76 88 ILE A CA 1
ATOM 697 C C . ILE A 1 88 ? -20.359 -15.516 -14.883 1 76 88 ILE A C 1
ATOM 699 O O . ILE A 1 88 ? -19.734 -16.203 -14.07 1 76 88 ILE A O 1
ATOM 703 N N . ALA A 1 89 ? -20.344 -14.234 -14.969 1 82.31 89 ALA A N 1
ATOM 704 C CA . ALA A 1 89 ? -19.547 -13.5 -13.984 1 82.31 89 ALA A CA 1
ATOM 705 C C . ALA A 1 89 ? -20.125 -13.672 -12.578 1 82.31 89 ALA A C 1
ATOM 707 O O . ALA A 1 89 ? -21.359 -13.656 -12.398 1 82.31 89 ALA A O 1
ATOM 708 N N . ASN A 1 90 ? -19.188 -13.922 -11.594 1 81.44 90 ASN A N 1
ATOM 709 C CA . ASN A 1 90 ? -19.594 -14.195 -10.219 1 81.44 90 ASN A CA 1
ATOM 710 C C . ASN A 1 90 ? -18.734 -13.438 -9.211 1 81.44 90 ASN A C 1
ATOM 712 O O . ASN A 1 90 ? -17.734 -12.836 -9.586 1 81.44 90 ASN A O 1
ATOM 716 N N . THR A 1 91 ? -19.281 -13.398 -7.93 1 78.94 91 THR A N 1
ATOM 717 C CA . THR A 1 91 ? -18.547 -12.75 -6.844 1 78.94 91 THR A CA 1
ATOM 718 C C . THR A 1 91 ? -18.562 -13.625 -5.59 1 78.94 91 THR A C 1
ATOM 720 O O . THR A 1 91 ? -18.297 -13.141 -4.488 1 78.94 91 THR A O 1
ATOM 723 N N . ASP A 1 92 ? -18.859 -14.953 -5.734 1 81.06 92 ASP A N 1
ATOM 724 C CA . ASP A 1 92 ? -19.016 -15.828 -4.578 1 81.06 92 ASP A CA 1
ATOM 725 C C . ASP A 1 92 ? -17.656 -16.328 -4.074 1 81.06 92 ASP A C 1
ATOM 727 O O . ASP A 1 92 ? -17.172 -17.375 -4.508 1 81.06 92 ASP A O 1
ATOM 731 N N . GLU A 1 93 ? -17.156 -15.664 -3.092 1 82.38 93 GLU A N 1
ATOM 732 C CA . GLU A 1 93 ? -15.852 -16 -2.539 1 82.38 93 GLU A CA 1
ATOM 733 C C . GLU A 1 93 ? -15.977 -16.906 -1.32 1 82.38 93 GLU A C 1
ATOM 735 O O . GLU A 1 93 ? -16.828 -16.688 -0.461 1 82.38 93 GLU A O 1
ATOM 740 N N . PRO A 1 94 ? -15.109 -17.969 -1.351 1 82.44 94 PRO A N 1
ATOM 741 C CA . PRO A 1 94 ? -15.078 -18.75 -0.112 1 82.44 94 PRO A CA 1
ATOM 742 C C . PRO A 1 94 ? -14.234 -18.094 0.978 1 82.44 94 PRO A C 1
ATOM 744 O O . PRO A 1 94 ? -13.195 -18.625 1.365 1 82.44 94 PRO A O 1
ATOM 747 N N . ASN A 1 95 ? -14.664 -17.156 1.565 1 82.31 95 ASN A N 1
ATOM 748 C CA . ASN A 1 95 ? -13.922 -16.266 2.451 1 82.31 95 ASN A CA 1
ATOM 749 C C . ASN A 1 95 ? -13.391 -17 3.676 1 82.31 95 ASN A C 1
ATOM 751 O O . ASN A 1 95 ? -12.234 -16.812 4.062 1 82.31 95 ASN A O 1
ATOM 755 N N . GLU A 1 96 ? -14.211 -17.781 4.262 1 81.44 96 GLU A N 1
ATOM 756 C CA . GLU A 1 96 ? -13.812 -18.469 5.484 1 81.44 96 GLU A CA 1
ATOM 757 C C . GLU A 1 96 ? -12.641 -19.406 5.234 1 81.44 96 GLU A C 1
ATOM 759 O O . GLU A 1 96 ? -11.703 -19.469 6.031 1 81.44 96 GLU A O 1
ATOM 764 N N . LEU A 1 97 ? -12.695 -20.078 4.109 1 88.19 97 LEU A N 1
ATOM 765 C CA . LEU A 1 97 ? -11.633 -21.016 3.76 1 88.19 97 LEU A CA 1
ATOM 766 C C . LEU A 1 97 ? -10.32 -20.281 3.506 1 88.19 97 LEU A C 1
ATOM 768 O O . LEU A 1 97 ? -9.266 -20.688 3.998 1 88.19 97 LEU A O 1
ATOM 772 N N . ILE A 1 98 ? -10.422 -19.234 2.752 1 87.69 98 ILE A N 1
ATOM 773 C CA . ILE A 1 98 ? -9.234 -18.469 2.395 1 87.69 98 ILE A CA 1
ATOM 774 C C . ILE A 1 98 ? -8.609 -17.875 3.654 1 87.69 98 ILE A C 1
ATOM 776 O O . ILE A 1 98 ? -7.395 -17.969 3.854 1 87.69 98 ILE A O 1
ATOM 780 N N . SER A 1 99 ? -9.398 -17.312 4.473 1 83.25 99 SER A N 1
ATOM 781 C CA . SER A 1 99 ? -8.922 -16.734 5.723 1 83.25 99 SER A CA 1
ATOM 782 C C . SER A 1 99 ? -8.25 -17.797 6.598 1 83.25 99 SER A C 1
ATOM 784 O O . SER A 1 99 ? -7.188 -17.547 7.172 1 83.25 99 SER A O 1
ATOM 786 N N . LYS A 1 100 ? -8.875 -18.859 6.68 1 84.12 100 LYS A N 1
ATOM 787 C CA . LYS A 1 100 ? -8.375 -19.969 7.488 1 84.12 100 LYS A CA 1
ATOM 788 C C . LYS A 1 100 ? -6.996 -20.422 7.02 1 84.12 100 LYS A C 1
ATOM 790 O O . LYS A 1 100 ? -6.113 -20.672 7.84 1 84.12 100 LYS A O 1
ATOM 795 N N . VAL A 1 101 ? -6.766 -20.469 5.785 1 86 101 VAL A N 1
ATOM 796 C CA . VAL A 1 101 ? -5.512 -20.938 5.215 1 86 101 VAL A CA 1
ATOM 797 C C . VAL A 1 101 ? -4.441 -19.859 5.34 1 86 101 VAL A C 1
ATOM 799 O O . VAL A 1 101 ? -3.324 -20.141 5.781 1 86 101 VAL A O 1
ATOM 802 N N . TYR A 1 102 ? -4.781 -18.625 5.047 1 81.94 102 TYR A N 1
ATOM 803 C CA . TYR A 1 102 ? -3.791 -17.562 4.984 1 81.94 102 TYR A CA 1
ATOM 804 C C . TYR A 1 102 ? -3.439 -17.062 6.379 1 81.94 102 TYR A C 1
ATOM 806 O O . TYR A 1 102 ? -2.416 -16.391 6.57 1 81.94 102 TYR A O 1
ATOM 814 N N . GLU A 1 103 ? -4.297 -17.344 7.305 1 77.69 103 GLU A N 1
ATOM 815 C CA . GLU A 1 103 ? -3.979 -17 8.688 1 77.69 103 GLU A CA 1
ATOM 816 C C . GLU A 1 103 ? -2.703 -17.703 9.148 1 77.69 103 GLU A C 1
ATOM 818 O O . GLU A 1 103 ? -2.061 -17.266 10.109 1 77.69 103 GLU A O 1
ATOM 823 N N . ASN A 1 104 ? -2.328 -18.672 8.43 1 77.81 104 ASN A N 1
ATOM 824 C CA . ASN A 1 104 ? -1.15 -19.438 8.805 1 77.81 104 ASN A CA 1
ATOM 825 C C . ASN A 1 104 ? 0.13 -18.812 8.266 1 77.81 104 ASN A C 1
ATOM 827 O O . ASN A 1 104 ? 1.231 -19.25 8.609 1 77.81 104 ASN A O 1
ATOM 831 N N . MET A 1 105 ? -0.029 -17.797 7.512 1 77.5 105 MET A N 1
ATOM 832 C CA . MET A 1 105 ? 1.147 -17.141 6.945 1 77.5 105 MET A CA 1
ATOM 833 C C . MET A 1 105 ? 2.057 -16.594 8.047 1 77.5 105 MET A C 1
ATOM 835 O O . MET A 1 105 ? 1.595 -15.906 8.961 1 77.5 105 MET A O 1
ATOM 839 N N . GLY A 1 106 ? 3.299 -16.984 8.016 1 70.94 106 GLY A N 1
ATOM 840 C CA . GLY A 1 106 ? 4.281 -16.484 8.969 1 70.94 106 GLY A CA 1
ATOM 841 C C . GLY A 1 106 ? 4.281 -17.25 10.281 1 70.94 106 GLY A C 1
ATOM 842 O O . GLY A 1 106 ? 5.082 -16.969 11.172 1 70.94 106 GLY A O 1
ATOM 843 N N . LYS A 1 107 ? 3.34 -18.234 10.406 1 74.94 107 LYS A N 1
ATOM 844 C CA . LYS A 1 107 ? 3.291 -19.016 11.633 1 74.94 107 LYS A CA 1
ATOM 845 C C . LYS A 1 107 ? 4.441 -20.016 11.695 1 74.94 107 LYS A C 1
ATOM 847 O O . LYS A 1 107 ? 4.84 -20.578 10.672 1 74.94 107 LYS A O 1
ATOM 852 N N . LYS A 1 108 ? 4.879 -20.234 12.93 1 76.88 108 LYS A N 1
ATOM 853 C CA . LYS A 1 108 ? 5.969 -21.188 13.164 1 76.88 108 LYS A CA 1
ATOM 854 C C . LYS A 1 108 ? 5.434 -22.578 13.469 1 76.88 108 LYS A C 1
ATOM 856 O O . LYS A 1 108 ? 4.301 -22.719 13.93 1 76.88 108 LYS A O 1
ATOM 861 N N . GLY A 1 109 ? 6.199 -23.609 13.094 1 82.75 109 GLY A N 1
ATOM 862 C CA . GLY A 1 109 ? 5.871 -24.969 13.477 1 82.75 109 GLY A CA 1
ATOM 863 C C . GLY A 1 109 ? 4.992 -25.688 12.469 1 82.75 109 GLY A C 1
ATOM 864 O O . GLY A 1 109 ? 4.551 -26.812 12.703 1 82.75 109 GLY A O 1
ATOM 865 N N . LEU A 1 110 ? 4.723 -25.031 11.391 1 88.75 110 LEU A N 1
ATOM 866 C CA . LEU A 1 110 ? 3.889 -25.609 10.336 1 88.75 110 LEU A CA 1
ATOM 867 C C . LEU A 1 110 ? 4.695 -25.828 9.062 1 88.75 110 LEU A C 1
ATOM 869 O O . LEU A 1 110 ? 5.582 -25.047 8.734 1 88.75 110 LEU A O 1
ATOM 873 N N . THR A 1 111 ? 4.504 -27.016 8.453 1 93.31 111 THR A N 1
ATOM 874 C CA . THR A 1 111 ? 4.938 -27.156 7.07 1 93.31 111 THR A CA 1
ATOM 875 C C . THR A 1 111 ? 3.928 -26.516 6.117 1 93.31 111 THR A C 1
ATOM 877 O O . THR A 1 111 ? 2.816 -27.031 5.953 1 93.31 111 THR A O 1
ATOM 880 N N . ILE A 1 112 ? 4.355 -25.516 5.457 1 91.12 112 ILE A N 1
ATOM 881 C CA . ILE A 1 112 ? 3.406 -24.703 4.723 1 91.12 112 ILE A CA 1
ATOM 882 C C . ILE A 1 112 ? 3.52 -24.984 3.227 1 91.12 112 ILE A C 1
ATOM 884 O O . ILE A 1 112 ? 4.316 -24.359 2.525 1 91.12 112 ILE A O 1
ATOM 888 N N . PHE A 1 113 ? 2.617 -25.859 2.719 1 95.44 113 PHE A N 1
ATOM 889 C CA . PHE A 1 113 ? 2.512 -26.109 1.287 1 95.44 113 PHE A CA 1
ATOM 890 C C . PHE A 1 113 ? 1.508 -25.156 0.644 1 95.44 113 PHE A C 1
ATOM 892 O O . PHE A 1 113 ? 1.391 -25.109 -0.583 1 95.44 113 PHE A O 1
ATOM 899 N N . SER A 1 114 ? 0.87 -24.359 1.521 1 93.94 114 SER A N 1
ATOM 900 C CA . SER A 1 114 ? -0.306 -23.625 1.075 1 93.94 114 SER A CA 1
ATOM 901 C C . SER A 1 114 ? 0.075 -22.234 0.547 1 93.94 114 SER A C 1
ATOM 903 O O . SER A 1 114 ? -0.734 -21.578 -0.102 1 93.94 114 SER A O 1
ATOM 905 N N . ILE A 1 115 ? 1.228 -21.75 0.803 1 88.25 115 ILE A N 1
ATOM 906 C CA . ILE A 1 115 ? 1.655 -20.422 0.396 1 88.25 115 ILE A CA 1
ATOM 907 C C . ILE A 1 115 ? 2.719 -20.531 -0.694 1 88.25 115 ILE A C 1
ATOM 909 O O . ILE A 1 115 ? 3.709 -21.25 -0.535 1 88.25 115 ILE A O 1
ATOM 913 N N . GLY A 1 116 ? 2.551 -19.828 -1.755 1 90.94 116 GLY A N 1
ATOM 914 C CA . GLY A 1 116 ? 3.389 -19.938 -2.938 1 90.94 116 GLY A CA 1
ATOM 915 C C . GLY A 1 116 ? 4.602 -19.031 -2.893 1 90.94 116 GLY A C 1
ATOM 916 O O . GLY A 1 116 ? 4.75 -18.141 -3.732 1 90.94 116 GLY A O 1
ATOM 917 N N . ILE A 1 117 ? 5.496 -19.281 -1.955 1 89.5 117 ILE A N 1
ATOM 918 C CA . ILE A 1 117 ? 6.75 -18.531 -1.877 1 89.5 117 ILE A CA 1
ATOM 919 C C . ILE A 1 117 ? 7.902 -19.5 -1.59 1 89.5 117 ILE A C 1
ATOM 921 O O . ILE A 1 117 ? 7.703 -20.547 -0.99 1 89.5 117 ILE A O 1
ATOM 925 N N . PRO A 1 118 ? 9.078 -19.094 -2.031 1 93.44 118 PRO A N 1
ATOM 926 C CA . PRO A 1 118 ? 10.242 -19.906 -1.645 1 93.44 118 PRO A CA 1
ATOM 927 C C . PRO A 1 118 ? 10.586 -19.766 -0.163 1 93.44 118 PRO A C 1
ATOM 929 O O . PRO A 1 118 ? 10.469 -18.688 0.405 1 93.44 118 PRO A O 1
ATOM 932 N N . ALA A 1 119 ? 11 -20.875 0.352 1 90.88 119 ALA A N 1
ATOM 933 C CA . ALA A 1 119 ? 11.492 -20.844 1.728 1 90.88 119 ALA A CA 1
ATOM 934 C C . ALA A 1 119 ? 12.773 -20.016 1.836 1 90.88 119 ALA A C 1
ATOM 936 O O . ALA A 1 119 ? 13.539 -19.922 0.874 1 90.88 119 ALA A O 1
ATOM 937 N N . GLY A 1 120 ? 13.031 -19.516 3 1 89.38 120 GLY A N 1
ATOM 938 C CA . GLY A 1 120 ? 14.188 -18.688 3.264 1 89.38 120 GLY A CA 1
ATOM 939 C C . GLY A 1 120 ? 15.5 -19.359 2.924 1 89.38 120 GLY A C 1
ATOM 940 O O . GLY A 1 120 ? 16.438 -18.703 2.447 1 89.38 120 GLY A O 1
ATOM 941 N N . ASP A 1 121 ? 15.539 -20.609 3.092 1 90.19 121 ASP A N 1
ATOM 942 C CA . ASP A 1 121 ? 16.766 -21.375 2.875 1 90.19 121 ASP A CA 1
ATOM 943 C C . ASP A 1 121 ? 17.156 -21.375 1.397 1 90.19 121 ASP A C 1
ATOM 945 O O . ASP A 1 121 ? 18.312 -21.656 1.055 1 90.19 121 ASP A O 1
ATOM 949 N N . LEU A 1 122 ? 16.234 -21.078 0.575 1 93.88 122 LEU A N 1
ATOM 950 C CA . LEU A 1 122 ? 16.484 -21.078 -0.86 1 93.88 122 LEU A CA 1
ATOM 951 C C . LEU A 1 122 ? 16.859 -19.672 -1.335 1 93.88 122 LEU A C 1
ATOM 953 O O . LEU A 1 122 ? 17.188 -19.484 -2.508 1 93.88 122 LEU A O 1
ATOM 957 N N . LEU A 1 123 ? 16.875 -18.703 -0.455 1 94.12 123 LEU A N 1
ATOM 958 C CA . LEU A 1 123 ? 17.109 -17.312 -0.815 1 94.12 123 LEU A CA 1
ATOM 959 C C . LEU A 1 123 ? 18.469 -16.828 -0.318 1 94.12 123 LEU A C 1
ATOM 961 O O . LEU A 1 123 ? 18.984 -17.359 0.664 1 94.12 123 LEU A O 1
ATOM 965 N N . PRO A 1 124 ? 19.031 -15.875 -0.987 1 93.81 124 PRO A N 1
ATOM 966 C CA . PRO A 1 124 ? 20.359 -15.383 -0.609 1 93.81 124 PRO A CA 1
ATOM 967 C C . PRO A 1 124 ? 20.297 -14.352 0.518 1 93.81 124 PRO A C 1
ATOM 969 O O . PRO A 1 124 ? 20.688 -13.195 0.321 1 93.81 124 PRO A O 1
ATOM 972 N N . GLN A 1 125 ? 20.031 -14.758 1.678 1 92.06 125 GLN A N 1
ATOM 973 C CA . GLN A 1 125 ? 19.719 -13.898 2.811 1 92.06 125 GLN A CA 1
ATOM 974 C C . GLN A 1 125 ? 20.938 -13.07 3.227 1 92.06 125 GLN A C 1
ATOM 976 O O . GLN A 1 125 ? 20.812 -11.867 3.453 1 92.06 125 GLN A O 1
ATOM 981 N N . ALA A 1 126 ? 22.109 -13.727 3.338 1 92.19 126 ALA A N 1
ATOM 982 C CA . ALA A 1 126 ? 23.328 -13.047 3.771 1 92.19 126 ALA A CA 1
ATOM 983 C C . ALA A 1 126 ? 23.688 -11.914 2.814 1 92.19 126 ALA A C 1
ATOM 985 O O . ALA A 1 126 ? 24.062 -10.82 3.246 1 92.19 126 ALA A O 1
ATOM 986 N N . LYS A 1 127 ? 23.578 -12.211 1.565 1 93.44 127 LYS A N 1
ATOM 987 C CA . LYS A 1 127 ? 23.906 -11.211 0.561 1 93.44 127 LYS A CA 1
ATOM 988 C C . LYS A 1 127 ? 22.891 -10.062 0.576 1 93.44 127 LYS A C 1
ATOM 990 O O . LYS A 1 127 ? 23.266 -8.906 0.378 1 93.44 127 LYS A O 1
ATOM 995 N N . LEU A 1 128 ? 21.641 -10.375 0.733 1 94 128 LEU A N 1
ATOM 996 C CA . LEU A 1 128 ? 20.594 -9.359 0.802 1 94 128 LEU A CA 1
ATOM 997 C C . LEU A 1 128 ? 20.797 -8.453 2.014 1 94 128 LEU A C 1
ATOM 999 O O . LEU A 1 128 ? 20.594 -7.242 1.929 1 94 128 LEU A O 1
ATOM 1003 N N . LYS A 1 129 ? 21.172 -9.07 3.158 1 93.75 129 LYS A N 1
ATOM 1004 C CA . LYS A 1 129 ? 21.469 -8.289 4.355 1 93.75 129 LYS A CA 1
ATOM 1005 C C . LYS A 1 129 ? 22.578 -7.273 4.086 1 93.75 129 LYS A C 1
ATOM 1007 O O . LYS A 1 129 ? 22.484 -6.121 4.504 1 93.75 129 LYS A O 1
ATOM 1012 N N . LYS A 1 130 ? 23.578 -7.691 3.422 1 94.5 130 LYS A N 1
ATOM 1013 C CA . LYS A 1 130 ? 24.688 -6.809 3.064 1 94.5 130 LYS A CA 1
ATOM 1014 C C . LYS A 1 130 ? 24.203 -5.656 2.186 1 94.5 130 LYS A C 1
ATOM 1016 O O . LYS A 1 130 ? 24.641 -4.516 2.357 1 94.5 130 LYS A O 1
ATOM 1021 N N . GLU A 1 131 ? 23.312 -5.945 1.272 1 94.81 131 GLU A N 1
ATOM 1022 C CA . GLU A 1 131 ? 22.828 -4.914 0.362 1 94.81 131 GLU A CA 1
ATOM 1023 C C . GLU A 1 131 ? 21.938 -3.904 1.092 1 94.81 131 GLU A C 1
ATOM 1025 O O . GLU A 1 131 ? 21.891 -2.729 0.724 1 94.81 131 GLU A O 1
ATOM 1030 N N . ILE A 1 132 ? 21.25 -4.332 2.115 1 95.31 132 ILE A N 1
ATOM 1031 C CA . ILE A 1 132 ? 20.484 -3.402 2.945 1 95.31 132 ILE A CA 1
ATOM 1032 C C . ILE A 1 132 ? 21.438 -2.414 3.615 1 95.31 132 ILE A C 1
ATOM 1034 O O . ILE A 1 132 ? 21.188 -1.209 3.633 1 95.31 132 ILE A O 1
ATOM 1038 N N . ILE A 1 133 ? 22.469 -2.934 4.133 1 94.38 133 ILE A N 1
ATOM 1039 C CA . ILE A 1 133 ? 23.469 -2.09 4.785 1 94.38 133 ILE A CA 1
ATOM 1040 C C . ILE A 1 133 ? 24.062 -1.115 3.773 1 94.38 133 ILE A C 1
ATOM 1042 O O . ILE A 1 133 ? 24.188 0.081 4.051 1 94.38 133 ILE A O 1
ATOM 1046 N N . ASN A 1 134 ? 24.391 -1.578 2.623 1 95.25 134 ASN A N 1
ATOM 1047 C CA . ASN A 1 134 ? 24.922 -0.722 1.571 1 95.25 134 ASN A CA 1
ATOM 1048 C C . ASN A 1 134 ? 23.938 0.365 1.171 1 95.25 134 ASN A C 1
ATOM 1050 O O . ASN A 1 134 ? 24.328 1.502 0.904 1 95.25 134 ASN A O 1
ATOM 1054 N N . ALA A 1 135 ? 22.703 -0.008 1.111 1 95.12 135 ALA A N 1
ATOM 1055 C CA . ALA A 1 135 ? 21.656 0.937 0.733 1 95.12 135 ALA A CA 1
ATOM 1056 C C . ALA A 1 135 ? 21.594 2.113 1.703 1 95.12 135 ALA A C 1
ATOM 1058 O O . ALA A 1 135 ? 21.391 3.256 1.292 1 95.12 135 ALA A O 1
ATOM 1059 N N . THR A 1 136 ? 21.781 1.855 3.01 1 93.25 136 THR A N 1
ATOM 1060 C CA . THR A 1 136 ? 21.734 2.922 4.004 1 93.25 136 THR A CA 1
ATOM 1061 C C . THR A 1 136 ? 22.875 3.914 3.779 1 93.25 136 THR A C 1
ATOM 1063 O O . THR A 1 136 ? 22.734 5.098 4.098 1 93.25 136 THR A O 1
ATOM 1066 N N . ARG A 1 137 ? 23.906 3.471 3.182 1 93.06 137 ARG A N 1
ATOM 1067 C CA . ARG A 1 137 ? 25.078 4.309 2.936 1 93.06 137 ARG A CA 1
ATOM 1068 C C . ARG A 1 137 ? 24.922 5.086 1.63 1 93.06 137 ARG A C 1
ATOM 1070 O O . ARG A 1 137 ? 25.359 6.234 1.534 1 93.06 137 ARG A O 1
ATOM 1077 N N . GLU A 1 138 ? 24.328 4.48 0.72 1 93 138 GLU A N 1
ATOM 1078 C CA . GLU A 1 138 ? 24.25 5.039 -0.626 1 93 138 GLU A CA 1
ATOM 1079 C C . GLU A 1 138 ? 23.141 6.082 -0.725 1 93 138 GLU A C 1
ATOM 1081 O O . GLU A 1 138 ? 23.266 7.07 -1.453 1 93 138 GLU A O 1
ATOM 1086 N N . LEU A 1 139 ? 22.078 5.844 -0.036 1 91.75 139 LEU A N 1
ATOM 1087 C CA . LEU A 1 139 ? 20.922 6.738 -0.115 1 91.75 139 LEU A CA 1
ATOM 1088 C C . LEU A 1 139 ? 21.172 8.016 0.671 1 91.75 139 LEU A C 1
ATOM 1090 O O . LEU A 1 139 ? 21.781 7.988 1.745 1 91.75 139 LEU A O 1
ATOM 1094 N N . ARG A 1 140 ? 20.672 9.062 0.036 1 84.5 140 ARG A N 1
ATOM 1095 C CA . ARG A 1 140 ? 20.719 10.328 0.761 1 84.5 140 ARG A CA 1
ATOM 1096 C C . ARG A 1 140 ? 20 10.211 2.107 1 84.5 140 ARG A C 1
ATOM 1098 O O . ARG A 1 140 ? 18.906 9.656 2.191 1 84.5 140 ARG A O 1
ATOM 1105 N N . GLU A 1 141 ? 20.656 10.633 3.174 1 84.69 141 GLU A N 1
ATOM 1106 C CA . GLU A 1 141 ? 20.109 10.664 4.527 1 84.69 141 GLU A CA 1
ATOM 1107 C C . GLU A 1 141 ? 19.672 9.273 4.977 1 84.69 141 GLU A C 1
ATOM 1109 O O . GLU A 1 141 ? 18.719 9.133 5.75 1 84.69 141 GLU A O 1
ATOM 1114 N N . GLY A 1 142 ? 20.234 8.25 4.297 1 85.75 142 GLY A N 1
ATOM 1115 C CA . GLY A 1 142 ? 19.953 6.879 4.699 1 85.75 142 GLY A CA 1
ATOM 1116 C C . GLY A 1 142 ? 18.562 6.422 4.32 1 85.75 142 GLY A C 1
ATOM 1117 O O . GLY A 1 142 ? 18.031 5.469 4.898 1 85.75 142 GLY A O 1
ATOM 1118 N N . GLY A 1 143 ? 17.891 7.137 3.43 1 89.44 143 GLY A N 1
ATOM 1119 C CA . GLY A 1 143 ? 16.578 6.73 2.969 1 89.44 143 GLY A CA 1
ATOM 1120 C C . GLY A 1 143 ? 15.445 7.25 3.844 1 89.44 143 GLY A C 1
ATOM 1121 O O . GLY A 1 143 ? 14.312 6.777 3.754 1 89.44 143 GLY A O 1
ATOM 1122 N N . THR A 1 144 ? 15.703 8.172 4.672 1 90.12 144 THR A N 1
ATOM 1123 C CA . THR A 1 144 ? 14.695 8.68 5.605 1 90.12 144 THR A CA 1
ATOM 1124 C C . THR A 1 144 ? 13.742 9.641 4.902 1 90.12 144 THR A C 1
ATOM 1126 O O . THR A 1 144 ? 12.648 9.914 5.406 1 90.12 144 THR A O 1
ATOM 1129 N N . GLY A 1 145 ? 14.094 10.227 3.848 1 87.81 145 GLY A N 1
ATOM 1130 C CA . GLY A 1 145 ? 13.242 11.141 3.104 1 87.81 145 GLY A CA 1
ATOM 1131 C C . GLY A 1 145 ? 12.336 10.43 2.107 1 87.81 145 GLY A C 1
ATOM 1132 O O . GLY A 1 145 ? 12.539 9.258 1.808 1 87.81 145 GLY A O 1
ATOM 1133 N N . TYR A 1 146 ? 11.336 11.172 1.619 1 86.25 146 TYR A N 1
ATOM 1134 C CA . TYR A 1 146 ? 10.484 10.625 0.57 1 86.25 146 TYR A CA 1
ATOM 1135 C C . TYR A 1 146 ? 11.281 10.359 -0.7 1 86.25 146 TYR A C 1
ATOM 1137 O O . TYR A 1 146 ? 12.156 11.156 -1.067 1 86.25 146 TYR A O 1
ATOM 1145 N N . GLU A 1 147 ? 10.938 9.273 -1.263 1 86.56 147 GLU A N 1
ATOM 1146 C CA . GLU A 1 147 ? 11.445 8.984 -2.6 1 86.56 147 GLU A CA 1
ATOM 1147 C C . GLU A 1 147 ? 10.57 9.625 -3.674 1 86.56 147 GLU A C 1
ATOM 1149 O O . GLU A 1 147 ? 9.438 10.031 -3.398 1 86.56 147 GLU A O 1
ATOM 1154 N N . GLU A 1 148 ? 11.18 9.758 -4.867 1 86.88 148 GLU A N 1
ATOM 1155 C CA . GLU A 1 148 ? 10.367 10.203 -5.992 1 86.88 148 GLU A CA 1
ATOM 1156 C C . GLU A 1 148 ? 9.133 9.312 -6.168 1 86.88 148 GLU A C 1
ATOM 1158 O O . GLU A 1 148 ? 9.195 8.109 -5.93 1 86.88 148 GLU A O 1
ATOM 1163 N N . LEU A 1 149 ? 8.133 9.93 -6.652 1 88.44 149 LEU A N 1
ATOM 1164 C CA . LEU A 1 149 ? 6.844 9.258 -6.77 1 88.44 149 LEU A CA 1
ATOM 1165 C C . LEU A 1 149 ? 6.957 8.023 -7.656 1 88.44 149 LEU A C 1
ATOM 1167 O O . LEU A 1 149 ? 6.406 6.965 -7.332 1 88.44 149 LEU A O 1
ATOM 1171 N N . GLN A 1 150 ? 7.707 8.156 -8.742 1 93.06 150 GLN A N 1
ATOM 1172 C CA . GLN A 1 150 ? 7.828 7.051 -9.688 1 93.06 150 GLN A CA 1
ATOM 1173 C C . GLN A 1 150 ? 8.602 5.887 -9.086 1 93.06 150 GLN A C 1
ATOM 1175 O O . GLN A 1 150 ? 8.5 4.75 -9.555 1 93.06 150 GLN A O 1
ATOM 1180 N N . GLY A 1 151 ? 9.422 6.176 -8.062 1 93.38 151 GLY A N 1
ATOM 1181 C CA . GLY A 1 151 ? 10.148 5.137 -7.344 1 93.38 151 GLY A CA 1
ATOM 1182 C C . GLY A 1 151 ? 11.648 5.219 -7.527 1 93.38 151 GLY A C 1
ATOM 1183 O O . GLY A 1 151 ? 12.148 6.121 -8.195 1 93.38 151 GLY A O 1
ATOM 1184 N N . ASN A 1 152 ? 12.375 4.332 -6.969 1 94.56 152 ASN A N 1
ATOM 1185 C CA . ASN A 1 152 ? 13.836 4.293 -6.961 1 94.56 152 ASN A CA 1
ATOM 1186 C C . ASN A 1 152 ? 14.398 4.199 -8.375 1 94.56 152 ASN A C 1
ATOM 1188 O O . ASN A 1 152 ? 14.156 3.219 -9.086 1 94.56 152 ASN A O 1
ATOM 1192 N N . ILE A 1 153 ? 15.172 5.188 -8.758 1 94.44 153 ILE A N 1
ATOM 1193 C CA . ILE A 1 153 ? 15.656 5.305 -10.125 1 94.44 153 ILE A CA 1
ATOM 1194 C C . ILE A 1 153 ? 16.625 4.164 -10.43 1 94.44 153 ILE A C 1
ATOM 1196 O O . ILE A 1 153 ? 16.656 3.645 -11.555 1 94.44 153 ILE A O 1
ATOM 1200 N N . LYS A 1 154 ? 17.469 3.799 -9.516 1 95.69 154 LYS A N 1
ATOM 1201 C CA . LYS A 1 154 ? 18.406 2.697 -9.727 1 95.69 154 LYS A CA 1
ATOM 1202 C C . LYS A 1 154 ? 17.656 1.39 -9.992 1 95.69 154 LYS A C 1
ATOM 1204 O O . LYS A 1 154 ? 18.047 0.623 -10.875 1 95.69 154 LYS A O 1
ATOM 1209 N N . LEU A 1 155 ? 16.594 1.13 -9.219 1 97.5 155 LEU A N 1
ATOM 1210 C CA . LEU A 1 155 ? 15.797 -0.076 -9.414 1 97.5 155 LEU A CA 1
ATOM 1211 C C . LEU A 1 155 ? 15.109 -0.062 -10.781 1 97.5 155 LEU A C 1
ATOM 1213 O O . LEU A 1 155 ? 15.125 -1.063 -11.492 1 97.5 155 LEU A O 1
ATOM 1217 N N . ARG A 1 156 ? 14.477 1.038 -11.109 1 97.81 156 ARG A N 1
ATOM 1218 C CA . ARG A 1 156 ? 13.797 1.148 -12.398 1 97.81 156 ARG A CA 1
ATOM 1219 C C . ARG A 1 156 ? 14.773 0.897 -13.547 1 97.81 156 ARG A C 1
ATOM 1221 O O . ARG A 1 156 ? 14.43 0.226 -14.523 1 97.81 156 ARG A O 1
ATOM 1228 N N . ARG A 1 157 ? 16.016 1.346 -13.414 1 97.5 157 ARG A N 1
ATOM 1229 C CA . ARG A 1 157 ? 17.031 1.12 -14.438 1 97.5 157 ARG A CA 1
ATOM 1230 C C . ARG A 1 157 ? 17.391 -0.359 -14.539 1 97.5 157 ARG A C 1
ATOM 1232 O O . ARG A 1 157 ? 17.516 -0.898 -15.641 1 97.5 157 ARG A O 1
ATOM 1239 N N . MET A 1 158 ? 17.578 -0.998 -13.453 1 96.69 158 MET A N 1
ATOM 1240 C CA . MET A 1 158 ? 17.969 -2.406 -13.453 1 96.69 158 MET A CA 1
ATOM 1241 C C . MET A 1 158 ? 16.844 -3.271 -14.039 1 96.69 158 MET A C 1
ATOM 1243 O O . MET A 1 158 ? 17.109 -4.223 -14.773 1 96.69 158 MET A O 1
ATOM 1247 N N . ILE A 1 159 ? 15.609 -2.934 -13.695 1 97.38 159 ILE A N 1
ATOM 1248 C CA . ILE A 1 159 ? 14.469 -3.66 -14.242 1 97.38 159 ILE A CA 1
ATOM 1249 C C . ILE A 1 159 ? 14.414 -3.469 -15.758 1 97.38 159 ILE A C 1
ATOM 1251 O O . ILE A 1 159 ? 14.141 -4.418 -16.5 1 97.38 159 ILE A O 1
ATOM 1255 N N . ALA A 1 160 ? 14.648 -2.227 -16.188 1 97.31 160 ALA A N 1
ATOM 1256 C CA . ALA A 1 160 ? 14.648 -1.928 -17.609 1 97.31 160 ALA A CA 1
ATOM 1257 C C . ALA A 1 160 ? 15.703 -2.756 -18.344 1 97.31 160 ALA A C 1
ATOM 1259 O O . ALA A 1 160 ? 15.414 -3.354 -19.391 1 97.31 160 ALA A O 1
ATOM 1260 N N . VAL A 1 161 ? 16.875 -2.85 -17.812 1 95.31 161 VAL A N 1
ATOM 1261 C CA . VAL A 1 161 ? 17.953 -3.609 -18.422 1 95.31 161 VAL A CA 1
ATOM 1262 C C . VAL A 1 161 ? 17.578 -5.086 -18.516 1 95.31 161 VAL A C 1
ATOM 1264 O O . VAL A 1 161 ? 17.766 -5.727 -19.547 1 95.31 161 VAL A O 1
ATOM 1267 N N . ARG A 1 162 ? 17 -5.578 -17.531 1 94.31 162 ARG A N 1
ATOM 1268 C CA . ARG A 1 162 ? 16.656 -6.996 -17.469 1 94.31 162 ARG A CA 1
ATOM 1269 C C . ARG A 1 162 ? 15.508 -7.324 -18.422 1 94.31 162 ARG A C 1
ATOM 1271 O O . ARG A 1 162 ? 15.391 -8.453 -18.891 1 94.31 162 ARG A O 1
ATOM 1278 N N . SER A 1 163 ? 14.695 -6.336 -18.672 1 95.5 163 SER A N 1
ATOM 1279 C CA . SER A 1 163 ? 13.539 -6.559 -19.547 1 95.5 163 SER A CA 1
ATOM 1280 C C . SER A 1 163 ? 13.969 -6.93 -20.953 1 95.5 163 SER A C 1
ATOM 1282 O O . SER A 1 163 ? 13.195 -7.52 -21.719 1 95.5 163 SER A O 1
ATOM 1284 N N . LEU A 1 164 ? 15.195 -6.68 -21.359 1 92.56 164 LEU A N 1
ATOM 1285 C CA . LEU A 1 164 ? 15.727 -7.012 -22.672 1 92.56 164 LEU A CA 1
ATOM 1286 C C . LEU A 1 164 ? 15.742 -8.523 -22.891 1 92.56 164 LEU A C 1
ATOM 1288 O O . LEU A 1 164 ? 15.594 -9 -24.016 1 92.56 164 LEU A O 1
ATOM 1292 N N . GLN A 1 165 ? 15.867 -9.242 -21.797 1 89.38 165 GLN A N 1
ATOM 1293 C CA . GLN A 1 165 ? 15.992 -10.695 -21.859 1 89.38 165 GLN A CA 1
ATOM 1294 C C . GLN A 1 165 ? 14.734 -11.336 -22.438 1 89.38 165 GLN A C 1
ATOM 1296 O O . GLN A 1 165 ? 14.781 -12.438 -22.969 1 89.38 165 GLN A O 1
ATOM 1301 N N . TRP A 1 166 ? 13.594 -10.617 -22.266 1 92.88 166 TRP A N 1
ATOM 1302 C CA . TRP A 1 166 ? 12.359 -11.242 -22.734 1 92.88 166 TRP A CA 1
ATOM 1303 C C . TRP A 1 166 ? 11.625 -10.32 -23.703 1 92.88 166 TRP A C 1
ATOM 1305 O O . TRP A 1 166 ? 10.43 -10.492 -23.938 1 92.88 166 TRP A O 1
ATOM 1315 N N . GLY A 1 167 ? 12.328 -9.305 -24.203 1 90.31 167 GLY A N 1
ATOM 1316 C CA . GLY A 1 167 ? 11.805 -8.484 -25.281 1 90.31 167 GLY A CA 1
ATOM 1317 C C . GLY A 1 167 ? 11.031 -7.277 -24.797 1 90.31 167 GLY A C 1
ATOM 1318 O O . GLY A 1 167 ? 10.25 -6.688 -25.547 1 90.31 167 GLY A O 1
ATOM 1319 N N . GLY A 1 168 ? 11.039 -6.852 -23.578 1 91.31 168 GLY A N 1
ATOM 1320 C CA . GLY A 1 168 ? 10.312 -5.695 -23.062 1 91.31 168 GLY A CA 1
ATOM 1321 C C . GLY A 1 168 ? 10.906 -4.375 -23.531 1 91.31 168 GLY A C 1
ATOM 1322 O O . GLY A 1 168 ? 10.172 -3.408 -23.75 1 91.31 168 GLY A O 1
ATOM 1323 N N . ASN A 1 169 ? 12.188 -4.156 -23.594 1 92.38 169 ASN A N 1
ATOM 1324 C CA . ASN A 1 169 ? 12.922 -2.973 -24.031 1 92.38 169 ASN A CA 1
ATOM 1325 C C . ASN A 1 169 ? 12.445 -1.717 -23.312 1 92.38 169 ASN A C 1
ATOM 1327 O O . ASN A 1 169 ? 12.102 -0.719 -23.953 1 92.38 169 ASN A O 1
ATOM 1331 N N . PHE A 1 170 ? 12.305 -1.748 -22.047 1 96.44 170 PHE A N 1
ATOM 1332 C CA . PHE A 1 170 ? 11.875 -0.63 -21.219 1 96.44 170 PHE A CA 1
ATOM 1333 C C . PHE A 1 170 ? 13.008 0.365 -21.016 1 96.44 170 PHE A C 1
ATOM 1335 O O . PHE A 1 170 ? 14.18 0.02 -21.188 1 96.44 170 PHE A O 1
ATOM 1342 N N . THR A 1 171 ? 12.711 1.557 -20.75 1 97.12 171 THR A N 1
ATOM 1343 C CA . THR A 1 171 ? 13.57 2.504 -20.062 1 97.12 171 THR A CA 1
ATOM 1344 C C . THR A 1 171 ? 13.102 2.703 -18.625 1 97.12 171 THR A C 1
ATOM 1346 O O . THR A 1 171 ? 12.008 2.273 -18.25 1 97.12 171 THR A O 1
ATOM 1349 N N . ALA A 1 172 ? 13.93 3.328 -17.828 1 97.19 172 ALA A N 1
ATOM 1350 C CA . ALA A 1 172 ? 13.562 3.6 -16.438 1 97.19 172 ALA A CA 1
ATOM 1351 C C . ALA A 1 172 ? 12.273 4.406 -16.359 1 97.19 172 ALA A C 1
ATOM 1353 O O . ALA A 1 172 ? 11.5 4.254 -15.414 1 97.19 172 ALA A O 1
ATOM 1354 N N . ASN A 1 173 ? 11.992 5.223 -17.312 1 96.69 173 ASN A N 1
ATOM 1355 C CA . ASN A 1 173 ? 10.82 6.105 -17.312 1 96.69 173 ASN A CA 1
ATOM 1356 C C . ASN A 1 173 ? 9.539 5.328 -17.562 1 96.69 173 ASN A C 1
ATOM 1358 O O . ASN A 1 173 ? 8.438 5.832 -17.312 1 96.69 173 ASN A O 1
ATOM 1362 N N . ASP A 1 174 ? 9.641 4.117 -18.031 1 97.75 174 ASP A N 1
ATOM 1363 C CA . ASP A 1 174 ? 8.469 3.311 -18.344 1 97.75 174 ASP A CA 1
ATOM 1364 C C . ASP A 1 174 ? 7.957 2.574 -17.109 1 97.75 174 ASP A C 1
ATOM 1366 O O . ASP A 1 174 ? 6.891 1.957 -17.141 1 97.75 174 ASP A O 1
ATOM 1370 N N . LEU A 1 175 ? 8.711 2.75 -16.047 1 98.44 175 LEU A N 1
ATOM 1371 C CA . LEU A 1 175 ? 8.445 1.878 -14.914 1 98.44 175 LEU A CA 1
ATOM 1372 C C . LEU A 1 175 ? 8.039 2.689 -13.688 1 98.44 175 LEU A C 1
ATOM 1374 O O . LEU A 1 175 ? 8.531 3.803 -13.484 1 98.44 175 LEU A O 1
ATOM 1378 N N . VAL A 1 176 ? 7.125 2.146 -12.906 1 98.06 176 VAL A N 1
ATOM 1379 C CA . VAL A 1 176 ? 6.742 2.646 -11.594 1 98.06 176 VAL A CA 1
ATOM 1380 C C . VAL A 1 176 ? 6.922 1.547 -10.547 1 98.06 176 VAL A C 1
ATOM 1382 O O . VAL A 1 176 ? 6.387 0.446 -10.695 1 98.06 176 VAL A O 1
ATOM 1385 N N . THR A 1 177 ? 7.688 1.783 -9.508 1 97.56 177 THR A N 1
ATOM 1386 C CA . THR A 1 177 ? 7.875 0.767 -8.477 1 97.56 177 THR A CA 1
ATOM 1387 C C . THR A 1 177 ? 6.688 0.735 -7.527 1 97.56 177 THR A C 1
ATOM 1389 O O . THR A 1 177 ? 5.988 1.737 -7.363 1 97.56 177 THR A O 1
ATOM 1392 N N . THR A 1 178 ? 6.418 -0.398 -6.969 1 96.69 178 THR A N 1
ATOM 1393 C CA . THR A 1 178 ? 5.297 -0.612 -6.059 1 96.69 178 THR A CA 1
ATOM 1394 C C . THR A 1 178 ? 5.738 -1.423 -4.844 1 96.69 178 THR A C 1
ATOM 1396 O O . THR A 1 178 ? 6.871 -1.899 -4.785 1 96.69 178 THR A O 1
ATOM 1399 N N . ASN A 1 179 ? 4.832 -1.546 -3.887 1 94.12 179 ASN A N 1
ATOM 1400 C CA . ASN A 1 179 ? 5.102 -2.318 -2.678 1 94.12 179 ASN A CA 1
ATOM 1401 C C . ASN A 1 179 ? 4.719 -3.785 -2.855 1 94.12 179 ASN A C 1
ATOM 1403 O O . ASN A 1 179 ? 3.932 -4.324 -2.074 1 94.12 179 ASN A O 1
ATOM 1407 N N . GLY A 1 180 ? 5.336 -4.398 -3.84 1 94.75 180 GLY A N 1
ATOM 1408 C CA . GLY A 1 180 ? 5.059 -5.793 -4.137 1 94.75 180 GLY A CA 1
ATOM 1409 C C . GLY A 1 180 ? 4.18 -5.98 -5.359 1 94.75 180 GLY A C 1
ATOM 1410 O O . GLY A 1 180 ? 3.697 -5.004 -5.938 1 94.75 180 GLY A O 1
ATOM 1411 N N . GLY A 1 181 ? 4 -7.242 -5.691 1 95.94 181 GLY A N 1
ATOM 1412 C CA . GLY A 1 181 ? 3.238 -7.586 -6.883 1 95.94 181 GLY A CA 1
ATOM 1413 C C . GLY A 1 181 ? 1.749 -7.348 -6.73 1 95.94 181 GLY A C 1
ATOM 1414 O O . GLY A 1 181 ? 1.099 -6.84 -7.645 1 95.94 181 GLY A O 1
ATOM 1415 N N . ILE A 1 182 ? 1.202 -7.715 -5.625 1 95.56 182 ILE A N 1
ATOM 1416 C CA . ILE A 1 182 ? -0.234 -7.559 -5.418 1 95.56 182 ILE A CA 1
ATOM 1417 C C . ILE A 1 182 ? -0.596 -6.074 -5.406 1 95.56 182 ILE A C 1
ATOM 1419 O O . ILE A 1 182 ? -1.678 -5.691 -5.855 1 95.56 182 ILE A O 1
ATOM 1423 N N . ASN A 1 183 ? 0.295 -5.266 -4.855 1 96.12 183 ASN A N 1
ATOM 1424 C CA . ASN A 1 183 ? 0.07 -3.826 -4.895 1 96.12 183 ASN A CA 1
ATOM 1425 C C . ASN A 1 183 ? 0.054 -3.301 -6.328 1 96.12 183 ASN A C 1
ATOM 1427 O O . ASN A 1 183 ? -0.729 -2.41 -6.66 1 96.12 183 ASN A O 1
ATOM 1431 N N . ALA A 1 184 ? 0.927 -3.799 -7.141 1 98.12 184 ALA A N 1
ATOM 1432 C CA . ALA A 1 184 ? 0.928 -3.453 -8.562 1 98.12 184 ALA A CA 1
ATOM 1433 C C . ALA A 1 184 ? -0.412 -3.791 -9.211 1 98.12 184 ALA A C 1
ATOM 1435 O O . ALA A 1 184 ? -1.006 -2.955 -9.891 1 98.12 184 ALA A O 1
ATOM 1436 N N . LEU A 1 185 ? -0.891 -4.988 -8.938 1 98.38 185 LEU A N 1
ATOM 1437 C CA . LEU A 1 185 ? -2.17 -5.422 -9.484 1 98.38 185 LEU A CA 1
ATOM 1438 C C . LEU A 1 185 ? -3.311 -4.555 -8.961 1 98.38 185 LEU A C 1
ATOM 1440 O O . LEU A 1 185 ? -4.234 -4.223 -9.711 1 98.38 185 LEU A O 1
ATOM 1444 N N . SER A 1 186 ? -3.221 -4.234 -7.723 1 97.12 186 SER A N 1
ATOM 1445 C CA . SER A 1 186 ? -4.234 -3.383 -7.109 1 97.12 186 SER A CA 1
ATOM 1446 C C . SER A 1 186 ? -4.316 -2.031 -7.809 1 97.12 186 SER A C 1
ATOM 1448 O O . SER A 1 186 ? -5.41 -1.572 -8.156 1 97.12 186 SER A O 1
ATOM 1450 N N . PHE A 1 187 ? -3.182 -1.385 -8.008 1 97.31 187 PHE A N 1
ATOM 1451 C CA . PHE A 1 187 ? -3.16 -0.1 -8.695 1 97.31 187 PHE A CA 1
ATOM 1452 C C . PHE A 1 187 ? -3.717 -0.232 -10.102 1 97.31 187 PHE A C 1
ATOM 1454 O O . PHE A 1 187 ? -4.473 0.629 -10.562 1 97.31 187 PHE A O 1
ATOM 1461 N N . CYS A 1 188 ? -3.377 -1.298 -10.773 1 98.62 188 CYS A N 1
ATOM 1462 C CA . CYS A 1 188 ? -3.855 -1.495 -12.141 1 98.62 188 CYS A CA 1
ATOM 1463 C C . CYS A 1 188 ? -5.375 -1.616 -12.172 1 98.62 188 CYS A C 1
ATOM 1465 O O . CYS A 1 188 ? -6.035 -0.97 -12.984 1 98.62 188 CYS A O 1
ATOM 1467 N N . LEU A 1 189 ? -5.895 -2.406 -11.312 1 97.94 189 LEU A N 1
ATOM 1468 C CA . LEU A 1 189 ? -7.336 -2.627 -11.312 1 97.94 189 LEU A CA 1
ATOM 1469 C C . LEU A 1 189 ? -8.078 -1.358 -10.914 1 97.94 189 LEU A C 1
ATOM 1471 O O . LEU A 1 189 ? -9.156 -1.071 -11.438 1 97.94 189 LEU A O 1
ATOM 1475 N N . MET A 1 190 ? -7.523 -0.641 -9.992 1 95.56 190 MET A N 1
ATOM 1476 C CA . MET A 1 190 ? -8.148 0.616 -9.594 1 95.56 190 MET A CA 1
ATOM 1477 C C . MET A 1 190 ? -8.094 1.637 -10.727 1 95.56 190 MET A C 1
ATOM 1479 O O . MET A 1 190 ? -9.008 2.447 -10.883 1 95.56 190 MET A O 1
ATOM 1483 N N . ALA A 1 191 ? -7.023 1.616 -11.453 1 96.94 191 ALA A N 1
ATOM 1484 C CA . ALA A 1 191 ? -6.832 2.564 -12.547 1 96.94 191 ALA A CA 1
ATOM 1485 C C . ALA A 1 191 ? -7.789 2.273 -13.695 1 96.94 191 ALA A C 1
ATOM 1487 O O . ALA A 1 191 ? -8.266 3.193 -14.367 1 96.94 191 ALA A O 1
ATOM 1488 N N . LEU A 1 192 ? -8.086 1.029 -13.914 1 97.69 192 LEU A N 1
ATOM 1489 C CA . LEU A 1 192 ? -8.766 0.62 -15.133 1 97.69 192 LEU A CA 1
ATOM 1490 C C . LEU A 1 192 ? -10.242 0.345 -14.867 1 97.69 192 LEU A C 1
ATOM 1492 O O . LEU A 1 192 ? -11.086 0.532 -15.758 1 97.69 192 LEU A O 1
ATOM 1496 N N . GLY A 1 193 ? -10.531 -0.146 -13.695 1 94.75 193 GLY A N 1
ATOM 1497 C CA . GLY A 1 193 ? -11.852 -0.699 -13.445 1 94.75 193 GLY A CA 1
ATOM 1498 C C . GLY A 1 193 ? -12.805 0.3 -12.812 1 94.75 193 GLY A C 1
ATOM 1499 O O . GLY A 1 193 ? -12.375 1.227 -12.125 1 94.75 193 GLY A O 1
ATOM 1500 N N . LYS A 1 194 ? -14.047 0.101 -13.102 1 91.88 194 LYS A N 1
ATOM 1501 C CA . LYS A 1 194 ? -15.172 0.735 -12.414 1 91.88 194 LYS A CA 1
ATOM 1502 C C . LYS A 1 194 ? -16.062 -0.304 -11.75 1 91.88 194 LYS A C 1
ATOM 1504 O O . LYS A 1 194 ? -16.109 -1.459 -12.18 1 91.88 194 LYS A O 1
ATOM 1509 N N . PHE A 1 195 ? -16.703 0.169 -10.664 1 88.81 195 PHE A N 1
ATOM 1510 C CA . PHE A 1 195 ? -17.641 -0.719 -9.984 1 88.81 195 PHE A CA 1
ATOM 1511 C C . PHE A 1 195 ? -18.625 -1.333 -10.977 1 88.81 195 PHE A C 1
ATOM 1513 O O . PHE A 1 195 ? -19.219 -0.622 -11.789 1 88.81 195 PHE A O 1
ATOM 1520 N N . GLY A 1 196 ? -18.719 -2.66 -11.008 1 93.06 196 GLY A N 1
ATOM 1521 C CA . GLY A 1 196 ? -19.656 -3.342 -11.875 1 93.06 196 GLY A CA 1
ATOM 1522 C C . GLY A 1 196 ? -19.031 -3.85 -13.156 1 93.06 196 GLY A C 1
ATOM 1523 O O . GLY A 1 196 ? -19.625 -4.684 -13.852 1 93.06 196 GLY A O 1
ATOM 1524 N N . ASP A 1 197 ? -17.828 -3.449 -13.438 1 96.38 197 ASP A N 1
ATOM 1525 C CA . ASP A 1 197 ? -17.125 -3.926 -14.625 1 96.38 197 ASP A CA 1
ATOM 1526 C C . ASP A 1 197 ? -16.844 -5.418 -14.531 1 96.38 197 ASP A C 1
ATOM 1528 O O . ASP A 1 197 ? -16.812 -5.98 -13.438 1 96.38 197 ASP A O 1
ATOM 1532 N N . THR A 1 198 ? -16.641 -6.031 -15.703 1 97.88 198 THR A N 1
ATOM 1533 C CA . THR A 1 198 ? -16.328 -7.453 -15.773 1 97.88 198 THR A CA 1
ATOM 1534 C C . THR A 1 198 ? -14.867 -7.672 -16.141 1 97.88 198 THR A C 1
ATOM 1536 O O . THR A 1 198 ? -14.375 -7.113 -17.109 1 97.88 198 THR A O 1
ATOM 1539 N N . ILE A 1 199 ? -14.242 -8.422 -15.336 1 98.31 199 ILE A N 1
ATOM 1540 C CA . ILE A 1 199 ? -12.844 -8.773 -15.57 1 98.31 199 ILE A CA 1
ATOM 1541 C C . ILE A 1 199 ? -12.742 -10.25 -15.93 1 98.31 199 ILE A C 1
ATOM 1543 O O . ILE A 1 199 ? -13.352 -11.102 -15.273 1 98.31 199 ILE A O 1
ATOM 1547 N N . ALA A 1 200 ? -12.023 -10.586 -17.031 1 98.44 200 ALA A N 1
ATOM 1548 C CA . ALA A 1 200 ? -11.758 -11.969 -17.422 1 98.44 200 ALA A CA 1
ATOM 1549 C C . ALA A 1 200 ? -10.453 -12.469 -16.812 1 98.44 200 ALA A C 1
ATOM 1551 O O . ALA A 1 200 ? -9.422 -11.797 -16.906 1 98.44 200 ALA A O 1
ATOM 1552 N N . ILE A 1 201 ? -10.508 -13.625 -16.203 1 97.88 201 ILE A N 1
ATOM 1553 C CA . ILE A 1 201 ? -9.367 -14.211 -15.5 1 97.88 201 ILE A CA 1
ATOM 1554 C C . ILE A 1 201 ? -9.32 -15.711 -15.758 1 97.88 201 ILE A C 1
ATOM 1556 O O . ILE A 1 201 ? -10.344 -16.328 -16.062 1 97.88 201 ILE A O 1
ATOM 1560 N N . GLU A 1 202 ? -8.156 -16.281 -15.648 1 97.62 202 GLU A N 1
ATOM 1561 C CA . GLU A 1 202 ? -8 -17.719 -15.773 1 97.62 202 GLU A CA 1
ATOM 1562 C C . GLU A 1 202 ? -8.781 -18.453 -14.688 1 97.62 202 GLU A C 1
ATOM 1564 O O . GLU A 1 202 ? -9.047 -17.906 -13.617 1 97.62 202 GLU A O 1
ATOM 1569 N N . SER A 1 203 ? -9.102 -19.719 -14.961 1 96.94 203 SER A N 1
ATOM 1570 C CA . SER A 1 203 ? -9.711 -20.594 -13.969 1 96.94 203 SER A CA 1
ATOM 1571 C C . SER A 1 203 ? -9 -21.953 -13.922 1 96.94 203 SER A C 1
ATOM 1573 O O . SER A 1 203 ? -8.938 -22.656 -14.93 1 96.94 203 SER A O 1
ATOM 1575 N N . PRO A 1 204 ? -8.539 -22.469 -12.836 1 97.25 204 PRO A N 1
ATOM 1576 C CA . PRO A 1 204 ? -8.438 -21.75 -11.562 1 97.25 204 PRO A CA 1
ATOM 1577 C C . PRO A 1 204 ? -7.422 -20.609 -11.594 1 97.25 204 PRO A C 1
ATOM 1579 O O . PRO A 1 204 ? -6.637 -20.516 -12.547 1 97.25 204 PRO A O 1
ATOM 1582 N N . CYS A 1 205 ? -7.547 -19.734 -10.617 1 96.62 205 CYS A N 1
ATOM 1583 C CA . CYS A 1 205 ? -6.652 -18.578 -10.555 1 96.62 205 CYS A CA 1
ATOM 1584 C C . CYS A 1 205 ? -6.234 -18.297 -9.117 1 96.62 205 CYS A C 1
ATOM 1586 O O . CYS A 1 205 ? -6.922 -18.688 -8.172 1 96.62 205 CYS A O 1
ATOM 1588 N N . TYR A 1 206 ? -5.129 -17.672 -8.961 1 95.38 206 TYR A N 1
ATOM 1589 C CA . TYR A 1 206 ? -4.602 -17.25 -7.664 1 95.38 206 TYR A CA 1
ATOM 1590 C C . TYR A 1 206 ? -5.664 -16.531 -6.848 1 95.38 206 TYR A C 1
ATOM 1592 O O . TYR A 1 206 ? -6.258 -15.547 -7.316 1 95.38 206 TYR A O 1
ATOM 1600 N N . PRO A 1 207 ? -5.887 -16.922 -5.617 1 94.5 207 PRO A N 1
ATOM 1601 C CA . PRO A 1 207 ? -6.969 -16.359 -4.809 1 94.5 207 PRO A CA 1
ATOM 1602 C C . PRO A 1 207 ? -6.805 -14.867 -4.566 1 94.5 207 PRO A C 1
ATOM 1604 O O . PRO A 1 207 ? -7.797 -14.141 -4.48 1 94.5 207 PRO A O 1
ATOM 1607 N N . GLY A 1 208 ? -5.566 -14.398 -4.445 1 93.31 208 GLY A N 1
ATOM 1608 C CA . GLY A 1 208 ? -5.34 -12.984 -4.223 1 93.31 208 GLY A CA 1
ATOM 1609 C C . GLY A 1 208 ? -5.941 -12.109 -5.305 1 93.31 208 GLY A C 1
ATOM 1610 O O . GLY A 1 208 ? -6.488 -11.039 -5.016 1 93.31 208 GLY A O 1
ATOM 1611 N N . ILE A 1 209 ? -5.867 -12.523 -6.508 1 96.19 209 ILE A N 1
ATOM 1612 C CA . ILE A 1 209 ? -6.414 -11.789 -7.641 1 96.19 209 ILE A CA 1
ATOM 1613 C C . ILE A 1 209 ? -7.938 -11.797 -7.57 1 96.19 209 ILE A C 1
ATOM 1615 O O . ILE A 1 209 ? -8.578 -10.766 -7.781 1 96.19 209 ILE A O 1
ATOM 1619 N N . LEU A 1 210 ? -8.531 -12.961 -7.281 1 94.94 210 LEU A N 1
ATOM 1620 C CA . LEU A 1 210 ? -9.977 -13.102 -7.195 1 94.94 210 LEU A CA 1
ATOM 1621 C C . LEU A 1 210 ? -10.539 -12.211 -6.09 1 94.94 210 LEU A C 1
ATOM 1623 O O . LEU A 1 210 ? -11.516 -11.492 -6.305 1 94.94 210 LEU A O 1
ATOM 1627 N N . GLN A 1 211 ? -9.891 -12.242 -4.992 1 93.12 211 GLN A N 1
ATOM 1628 C CA . GLN A 1 211 ? -10.336 -11.445 -3.854 1 93.12 211 GLN A CA 1
ATOM 1629 C C . GLN A 1 211 ? -10.172 -9.953 -4.137 1 93.12 211 GLN A C 1
ATOM 1631 O O . GLN A 1 211 ? -11.023 -9.148 -3.746 1 93.12 211 GLN A O 1
ATOM 1636 N N . LEU A 1 212 ? -9.102 -9.609 -4.711 1 94.44 212 LEU A N 1
ATOM 1637 C 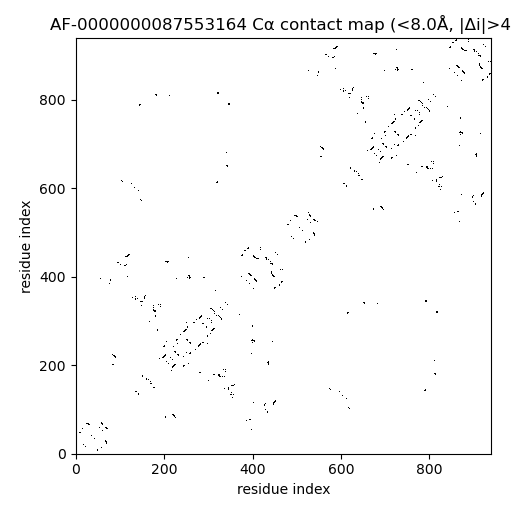CA . LEU A 1 212 ? -8.859 -8.219 -5.055 1 94.44 212 LEU A CA 1
ATOM 1638 C C . LEU A 1 212 ? -9.93 -7.695 -6.008 1 94.44 212 LEU A C 1
ATOM 1640 O O . LEU A 1 212 ? -10.477 -6.609 -5.797 1 94.44 212 LEU A O 1
ATOM 1644 N N . ALA A 1 213 ? -10.234 -8.445 -7.051 1 95.31 213 ALA A N 1
ATOM 1645 C CA . ALA A 1 213 ? -11.266 -8.062 -8.008 1 95.31 213 ALA A CA 1
ATOM 1646 C C . ALA A 1 213 ? -12.617 -7.887 -7.312 1 95.31 213 ALA A C 1
ATOM 1648 O O . ALA A 1 213 ? -13.297 -6.879 -7.52 1 95.31 213 ALA A O 1
ATOM 1649 N N . ASN A 1 214 ? -12.93 -8.852 -6.492 1 92.81 214 ASN A N 1
ATOM 1650 C CA . ASN A 1 214 ? -14.18 -8.797 -5.746 1 92.81 214 ASN A CA 1
ATOM 1651 C C . ASN A 1 214 ? -14.211 -7.594 -4.801 1 92.81 214 ASN A C 1
ATOM 1653 O O . ASN A 1 214 ? -15.234 -6.906 -4.699 1 92.81 214 ASN A O 1
ATOM 1657 N N . GLY A 1 215 ? -13.164 -7.398 -4.145 1 89.88 215 GLY A N 1
ATOM 1658 C CA . GLY A 1 215 ? -13.078 -6.297 -3.197 1 89.88 215 GLY A CA 1
ATOM 1659 C C . GLY A 1 215 ? -13.242 -4.938 -3.848 1 89.88 215 GLY A C 1
ATOM 1660 O O . GLY A 1 215 ? -13.719 -3.994 -3.211 1 89.88 215 GLY A O 1
ATOM 1661 N N . LEU A 1 216 ? -12.898 -4.809 -5.074 1 91.75 216 LEU A N 1
ATOM 1662 C CA . LEU A 1 216 ? -13 -3.557 -5.816 1 91.75 216 LEU A CA 1
ATOM 1663 C C . LEU A 1 216 ? -14.352 -3.455 -6.527 1 91.75 216 LEU A C 1
ATOM 1665 O O . LEU A 1 216 ? -14.586 -2.51 -7.285 1 91.75 216 LEU A O 1
ATOM 1669 N N . GLY A 1 217 ? -15.211 -4.504 -6.344 1 90.94 217 GLY A N 1
ATOM 1670 C CA . GLY A 1 217 ? -16.562 -4.48 -6.887 1 90.94 217 GLY A CA 1
ATOM 1671 C C . GLY A 1 217 ? -16.625 -4.941 -8.336 1 90.94 217 GLY A C 1
ATOM 1672 O O . GLY A 1 217 ? -17.609 -4.691 -9.023 1 90.94 217 GLY A O 1
ATOM 1673 N N . LEU A 1 218 ? -15.633 -5.609 -8.797 1 94.5 218 LEU A N 1
ATOM 1674 C CA . LEU A 1 218 ? -15.625 -6.133 -10.164 1 94.5 218 LEU A CA 1
ATOM 1675 C C . LEU A 1 218 ? -16.266 -7.512 -10.219 1 94.5 218 LEU A C 1
ATOM 1677 O O . LEU A 1 218 ? -16.266 -8.242 -9.227 1 94.5 218 LEU A O 1
ATOM 1681 N N . LYS A 1 219 ? -16.828 -7.809 -11.336 1 96.06 219 LYS A N 1
ATOM 1682 C CA . LYS A 1 219 ? -17.344 -9.148 -11.602 1 96.06 219 LYS A CA 1
ATOM 1683 C C . LYS A 1 219 ? -16.312 -9.992 -12.352 1 96.06 219 LYS A C 1
ATOM 1685 O O . LYS A 1 219 ? -15.656 -9.5 -13.273 1 96.06 219 LYS A O 1
ATOM 1690 N N . VAL A 1 220 ? -16.188 -11.242 -11.938 1 96.81 220 VAL A N 1
ATOM 1691 C CA . VAL A 1 220 ? -15.117 -12.062 -12.492 1 96.81 220 VAL A CA 1
ATOM 1692 C C . VAL A 1 220 ? -15.703 -13.086 -13.477 1 96.81 220 VAL A C 1
ATOM 1694 O O . VAL A 1 220 ? -16.578 -13.875 -13.109 1 96.81 220 VAL A O 1
ATOM 1697 N N . LEU A 1 221 ? -15.305 -12.969 -14.664 1 97.31 221 LEU A N 1
ATOM 1698 C CA . LEU A 1 221 ? -15.555 -14 -15.664 1 97.31 221 LEU A CA 1
ATOM 1699 C C . LEU A 1 221 ? -14.367 -14.953 -15.773 1 97.31 221 LEU A C 1
ATOM 1701 O O . LEU A 1 221 ? -13.297 -14.562 -16.234 1 97.31 221 LEU A O 1
ATOM 1705 N N . GLU A 1 222 ? -14.562 -16.156 -15.352 1 97.06 222 GLU A N 1
ATOM 1706 C CA . GLU A 1 222 ? -13.5 -17.156 -15.359 1 97.06 222 GLU A CA 1
ATOM 1707 C C . GLU A 1 222 ? -13.398 -17.844 -16.719 1 97.06 222 GLU A C 1
ATOM 1709 O O . GLU A 1 222 ? -14.398 -18.312 -17.266 1 97.06 222 GLU A O 1
ATOM 1714 N N . LEU A 1 223 ? -12.219 -17.891 -17.281 1 97.5 223 LEU A N 1
ATOM 1715 C CA . LEU A 1 223 ? -11.969 -18.484 -18.594 1 97.5 223 LEU A CA 1
ATOM 1716 C C . LEU A 1 223 ? -11.477 -19.922 -18.469 1 97.5 223 LEU A C 1
ATOM 1718 O O . LEU A 1 223 ? -10.625 -20.219 -17.625 1 97.5 223 LEU A O 1
ATOM 1722 N N . PRO A 1 224 ? -11.992 -20.781 -19.344 1 97.06 224 PRO A N 1
ATOM 1723 C CA . PRO A 1 224 ? -11.383 -22.125 -19.391 1 97.06 224 PRO A CA 1
ATOM 1724 C C . PRO A 1 224 ? -9.883 -22.078 -19.641 1 97.06 224 PRO A C 1
ATOM 1726 O O . PRO A 1 224 ? -9.414 -21.312 -20.5 1 97.06 224 PRO A O 1
ATOM 1729 N N . THR A 1 225 ? -9.156 -22.891 -18.859 1 97 225 THR A N 1
ATOM 1730 C CA . THR A 1 225 ? -7.699 -22.812 -18.891 1 97 225 THR A CA 1
ATOM 1731 C C . THR A 1 225 ? -7.09 -24.219 -19 1 97 225 THR A C 1
ATOM 1733 O O . THR A 1 225 ? -7.418 -25.109 -18.219 1 97 225 THR A O 1
ATOM 1736 N N . HIS A 1 226 ? -6.312 -24.375 -20.031 1 94.94 226 HIS A N 1
ATOM 1737 C CA . HIS A 1 226 ? -5.555 -25.609 -20.188 1 94.94 226 HIS A CA 1
ATOM 1738 C C . HIS A 1 226 ? -4.363 -25.656 -19.25 1 94.94 226 HIS A C 1
ATOM 1740 O O . HIS A 1 226 ? -3.648 -24.672 -19.078 1 94.94 226 HIS A O 1
ATOM 1746 N N . PRO A 1 227 ? -4.102 -26.766 -18.594 1 94.94 227 PRO A N 1
ATOM 1747 C CA . PRO A 1 227 ? -3.059 -26.828 -17.562 1 94.94 227 PRO A CA 1
ATOM 1748 C C . PRO A 1 227 ? -1.655 -26.641 -18.141 1 94.94 227 PRO A C 1
ATOM 1750 O O . PRO A 1 227 ? -0.713 -26.359 -17.391 1 94.94 227 PRO A O 1
ATOM 1753 N N . THR A 1 228 ? -1.494 -26.719 -19.422 1 93.25 228 THR A N 1
ATOM 1754 C CA . THR A 1 228 ? -0.167 -26.609 -20.016 1 93.25 228 THR A CA 1
ATOM 1755 C C . THR A 1 228 ? -0.023 -25.297 -20.766 1 93.25 228 THR A C 1
ATOM 1757 O O . THR A 1 228 ? 1.02 -24.641 -20.688 1 93.25 228 THR A O 1
ATOM 1760 N N . THR A 1 229 ? -1.157 -24.875 -21.438 1 94.38 229 THR A N 1
ATOM 1761 C CA . THR A 1 229 ? -0.971 -23.812 -22.422 1 94.38 229 THR A CA 1
ATOM 1762 C C . THR A 1 229 ? -1.725 -22.547 -22.016 1 94.38 229 THR A C 1
ATOM 1764 O O . THR A 1 229 ? -1.63 -21.516 -22.672 1 94.38 229 THR A O 1
ATOM 1767 N N . GLY A 1 230 ? -2.436 -22.594 -20.969 1 96.19 230 GLY A N 1
ATOM 1768 C CA . GLY A 1 230 ? -3.125 -21.406 -20.5 1 96.19 230 GLY A CA 1
ATOM 1769 C C . GLY A 1 230 ? -4.555 -21.312 -21 1 96.19 230 GLY A C 1
ATOM 1770 O O . GLY A 1 230 ? -5.211 -22.328 -21.219 1 96.19 230 GLY A O 1
ATOM 1771 N N . ILE A 1 231 ? -5.094 -20.156 -21.109 1 97.06 231 ILE A N 1
ATOM 1772 C CA . ILE A 1 231 ? -6.508 -19.922 -21.375 1 97.06 231 ILE A CA 1
ATOM 1773 C C . ILE A 1 231 ? -6.859 -20.438 -22.766 1 97.06 231 ILE A C 1
ATOM 1775 O O . ILE A 1 231 ? -6.012 -20.453 -23.672 1 97.06 231 ILE A O 1
ATOM 1779 N N . GLU A 1 232 ? -8.117 -20.797 -22.906 1 96.25 232 GLU A N 1
ATOM 1780 C CA . GLU A 1 232 ? -8.672 -21.078 -24.234 1 96.25 232 GLU A CA 1
ATOM 1781 C C . GLU A 1 232 ? -9.031 -19.797 -24.969 1 96.25 232 GLU A C 1
ATOM 1783 O O . GLU A 1 232 ? -10.086 -19.219 -24.734 1 96.25 232 GLU A O 1
ATOM 1788 N N . ILE A 1 233 ? -8.336 -19.453 -25.969 1 96.94 233 ILE A N 1
ATOM 1789 C CA . ILE A 1 233 ? -8.461 -18.172 -26.656 1 96.94 233 ILE A CA 1
ATOM 1790 C C . ILE A 1 233 ? -9.812 -18.094 -27.359 1 96.94 233 ILE A C 1
ATOM 1792 O O . ILE A 1 233 ? -10.422 -17.031 -27.438 1 96.94 233 ILE A O 1
ATOM 1796 N N . ASP A 1 234 ? -10.281 -19.25 -27.859 1 95.62 234 ASP A N 1
ATOM 1797 C CA . ASP A 1 234 ? -11.578 -19.281 -28.531 1 95.62 234 ASP A CA 1
ATOM 1798 C C . ASP A 1 234 ? -12.695 -18.828 -27.594 1 95.62 234 ASP A C 1
ATOM 1800 O O . ASP A 1 234 ? -13.641 -18.156 -28.031 1 95.62 234 ASP A O 1
ATOM 1804 N N . THR A 1 235 ? -12.586 -19.203 -26.406 1 96.25 235 THR A N 1
ATOM 1805 C CA . THR A 1 235 ? -13.578 -18.766 -25.438 1 96.25 235 THR A CA 1
ATOM 1806 C C . THR A 1 235 ? -13.461 -17.25 -25.203 1 96.25 235 THR A C 1
ATOM 1808 O O . THR A 1 235 ? -14.477 -16.562 -25.062 1 96.25 235 THR A O 1
ATOM 1811 N N . LEU A 1 236 ? -12.258 -16.766 -25.109 1 97.25 236 LEU A N 1
ATOM 1812 C CA . LEU A 1 236 ? -12.055 -15.336 -24.938 1 97.25 236 LEU A CA 1
ATOM 1813 C C . LEU A 1 236 ? -12.703 -14.562 -26.078 1 97.25 236 LEU A C 1
ATOM 1815 O O . LEU A 1 236 ? -13.359 -13.539 -25.844 1 97.25 236 LEU A O 1
ATOM 1819 N N . LYS A 1 237 ? -12.57 -15.07 -27.281 1 97.44 237 LYS A N 1
ATOM 1820 C CA . LYS A 1 237 ? -13.188 -14.445 -28.453 1 97.44 237 LYS A CA 1
ATOM 1821 C C . LYS A 1 237 ? -14.703 -14.367 -28.297 1 97.44 237 LYS A C 1
ATOM 1823 O O . LYS A 1 237 ? -15.32 -13.352 -28.641 1 97.44 237 LYS A O 1
ATOM 1828 N N . LYS A 1 238 ? -15.227 -15.398 -27.766 1 96.56 238 LYS A N 1
ATOM 1829 C CA . LYS A 1 238 ? -16.672 -15.5 -27.641 1 96.56 238 LYS A CA 1
ATOM 1830 C C . LYS A 1 238 ? -17.203 -14.508 -26.609 1 96.56 238 LYS A C 1
ATOM 1832 O O . LYS A 1 238 ? -18.328 -14.016 -26.734 1 96.56 238 LYS A O 1
ATOM 1837 N N . VAL A 1 239 ? -16.422 -14.18 -25.625 1 96.38 239 VAL A N 1
ATOM 1838 C CA . VAL A 1 239 ? -16.953 -13.375 -24.531 1 96.38 239 VAL A CA 1
ATOM 1839 C C . VAL A 1 239 ? -16.344 -11.977 -24.578 1 96.38 239 VAL A C 1
ATOM 1841 O O . VAL A 1 239 ? -16.531 -11.18 -23.656 1 96.38 239 VAL A O 1
ATOM 1844 N N . ILE A 1 240 ? -15.68 -11.656 -25.641 1 97.5 240 ILE A N 1
ATOM 1845 C CA . ILE A 1 240 ? -14.898 -10.43 -25.734 1 97.5 240 ILE A CA 1
ATOM 1846 C C . ILE A 1 240 ? -15.812 -9.219 -25.516 1 97.5 240 ILE A C 1
ATOM 1848 O O . ILE A 1 240 ? -15.391 -8.211 -24.953 1 97.5 240 ILE A O 1
ATOM 1852 N N . HIS A 1 241 ? -17.062 -9.289 -25.875 1 96.5 241 HIS A N 1
ATOM 1853 C CA . HIS A 1 241 ? -18.016 -8.18 -25.797 1 96.5 241 HIS A CA 1
ATOM 1854 C C . HIS A 1 241 ? -18.531 -8 -24.375 1 96.5 241 HIS A C 1
ATOM 1856 O O . HIS A 1 241 ? -19.125 -6.965 -24.062 1 96.5 241 HIS A O 1
ATOM 1862 N N . LYS A 1 242 ? -18.219 -8.992 -23.516 1 96.5 242 LYS A N 1
ATOM 1863 C CA . LYS A 1 242 ? -18.766 -8.961 -22.172 1 96.5 242 LYS A CA 1
ATOM 1864 C C . LYS A 1 242 ? -17.734 -8.469 -21.172 1 96.5 242 LYS A C 1
ATOM 1866 O O . LYS A 1 242 ? -18.047 -8.219 -20 1 96.5 242 LYS A O 1
ATOM 1871 N N . ILE A 1 243 ? -16.516 -8.297 -21.594 1 97.44 243 ILE A N 1
ATOM 1872 C CA . ILE A 1 243 ? -15.477 -8.016 -20.609 1 97.44 243 ILE A CA 1
ATOM 1873 C C . ILE A 1 243 ? -14.953 -6.594 -20.797 1 97.44 243 ILE A C 1
ATOM 1875 O O . ILE A 1 243 ? -14.938 -6.074 -21.922 1 97.44 243 ILE A O 1
ATOM 1879 N N . ASN A 1 244 ? -14.508 -5.988 -19.656 1 98.38 244 ASN A N 1
ATOM 1880 C CA . ASN A 1 244 ? -13.969 -4.637 -19.656 1 98.38 244 ASN A CA 1
ATOM 1881 C C . ASN A 1 244 ? -12.453 -4.645 -19.453 1 98.38 244 ASN A C 1
ATOM 1883 O O . ASN A 1 244 ? -11.758 -3.719 -19.875 1 98.38 244 ASN A O 1
ATOM 1887 N N . ILE A 1 245 ? -11.953 -5.598 -18.75 1 98.62 245 ILE A N 1
ATOM 1888 C CA . ILE A 1 245 ? -10.547 -5.773 -18.391 1 98.62 245 ILE A CA 1
ATOM 1889 C C . ILE A 1 245 ? -10.18 -7.254 -18.469 1 98.62 245 ILE A C 1
ATOM 1891 O O . ILE A 1 245 ? -11.031 -8.125 -18.281 1 98.62 245 ILE A O 1
ATOM 1895 N N . CYS A 1 246 ? -8.969 -7.574 -18.828 1 98.81 246 CYS A N 1
ATOM 1896 C CA . CYS A 1 246 ? -8.422 -8.922 -18.766 1 98.81 246 CYS A CA 1
ATOM 1897 C C . CYS A 1 246 ? -7.172 -8.969 -17.906 1 98.81 246 CYS A C 1
ATOM 1899 O O . CYS A 1 246 ? -6.324 -8.078 -17.969 1 98.81 246 CYS A O 1
ATOM 1901 N N . LEU A 1 247 ? -7.09 -9.875 -16.984 1 98.81 247 LEU A N 1
ATOM 1902 C CA . LEU A 1 247 ? -5.922 -10.109 -16.141 1 98.81 247 LEU A CA 1
ATOM 1903 C C . LEU A 1 247 ? -5.461 -11.562 -16.25 1 98.81 247 LEU A C 1
ATOM 1905 O O . LEU A 1 247 ? -6.219 -12.484 -15.945 1 98.81 247 LEU A O 1
ATOM 1909 N N . LEU A 1 248 ? -4.219 -11.75 -16.688 1 98.75 248 LEU A N 1
ATOM 1910 C CA . LEU A 1 248 ? -3.707 -13.094 -16.922 1 98.75 248 LEU A CA 1
ATOM 1911 C C . LEU A 1 248 ? -2.33 -13.266 -16.297 1 98.75 248 LEU A C 1
ATOM 1913 O O . LEU A 1 248 ? -1.608 -12.289 -16.094 1 98.75 248 LEU A O 1
ATOM 1917 N N . ILE A 1 249 ? -2.029 -14.453 -15.969 1 98.5 249 ILE A N 1
ATOM 1918 C CA . ILE A 1 249 ? -0.692 -14.906 -15.602 1 98.5 249 ILE A CA 1
ATOM 1919 C C . ILE A 1 249 ? -0.14 -15.828 -16.688 1 98.5 249 ILE A C 1
ATOM 1921 O O . ILE A 1 249 ? -0.085 -17.047 -16.5 1 98.5 249 ILE A O 1
ATOM 1925 N N . PRO A 1 250 ? 0.42 -15.242 -17.719 1 98.38 250 PRO A N 1
ATOM 1926 C CA . PRO A 1 250 ? 0.74 -16.047 -18.906 1 98.38 250 PRO A CA 1
ATOM 1927 C C . PRO A 1 250 ? 1.929 -16.969 -18.688 1 98.38 250 PRO A C 1
ATOM 1929 O O . PRO A 1 250 ? 2.068 -17.969 -19.391 1 98.38 250 PRO A O 1
ATOM 1932 N N . ASN A 1 251 ? 2.834 -16.562 -17.797 1 98.25 251 ASN A N 1
ATOM 1933 C CA . ASN A 1 251 ? 3.994 -17.391 -17.5 1 98.25 251 ASN A CA 1
ATOM 1934 C C . ASN A 1 251 ? 3.865 -18.078 -16.141 1 98.25 251 ASN A C 1
ATOM 1936 O O . ASN A 1 251 ? 3.914 -17.422 -15.109 1 98.25 251 ASN A O 1
ATOM 1940 N N . PHE A 1 252 ? 3.68 -19.438 -16.234 1 97.94 252 PHE A N 1
ATOM 1941 C CA . PHE A 1 252 ? 3.66 -20.312 -15.062 1 97.94 252 PHE A CA 1
ATOM 1942 C C . PHE A 1 252 ? 2.57 -19.891 -14.086 1 97.94 252 PHE A C 1
ATOM 1944 O O . PHE A 1 252 ? 2.85 -19.609 -12.914 1 97.94 252 PHE A O 1
ATOM 1951 N N . SER A 1 253 ? 1.38 -19.953 -14.523 1 96.62 253 SER A N 1
ATOM 1952 C CA . SER A 1 253 ? 0.206 -19.484 -13.797 1 96.62 253 SER A CA 1
ATOM 1953 C C . SER A 1 253 ? 0.078 -20.188 -12.445 1 96.62 253 SER A C 1
ATOM 1955 O O . SER A 1 253 ? 0.604 -21.281 -12.258 1 96.62 253 SER A O 1
ATOM 1957 N N . SER A 1 254 ? -0.421 -19.578 -11.5 1 95.06 254 SER A N 1
ATOM 1958 C CA . SER A 1 254 ? -0.831 -20.156 -10.227 1 95.06 254 SER A CA 1
ATOM 1959 C C . SER A 1 254 ? -2.344 -20.328 -10.164 1 95.06 254 SER A C 1
ATOM 1961 O O . SER A 1 254 ? -3.096 -19.359 -10.289 1 95.06 254 SER A O 1
ATOM 1963 N N . PRO A 1 255 ? -2.887 -21.531 -10.109 1 96.5 255 PRO A N 1
ATOM 1964 C CA . PRO A 1 255 ? -2.195 -22.672 -9.492 1 96.5 255 PRO A CA 1
ATOM 1965 C C . PRO A 1 255 ? -1.761 -23.719 -10.516 1 96.5 255 PRO A C 1
ATOM 1967 O O . PRO A 1 255 ? -1.1 -24.703 -10.156 1 96.5 255 PRO A O 1
ATOM 1970 N N . LEU A 1 256 ? -2.039 -23.594 -11.773 1 96 256 LEU A N 1
ATOM 1971 C CA . LEU A 1 256 ? -1.891 -24.703 -12.703 1 96 256 LEU A CA 1
ATOM 1972 C C . LEU A 1 256 ? -0.436 -24.859 -13.133 1 96 256 LEU A C 1
ATOM 1974 O O . LEU A 1 256 ? -0.016 -25.938 -13.531 1 96 256 LEU A O 1
ATOM 1978 N N . GLY A 1 257 ? 0.271 -23.75 -13.125 1 95.94 257 GLY A N 1
ATOM 1979 C CA . GLY A 1 257 ? 1.644 -23.797 -13.602 1 95.94 257 GLY A CA 1
ATOM 1980 C C . GLY A 1 257 ? 1.747 -23.766 -15.117 1 95.94 257 GLY A C 1
ATOM 1981 O O . GLY A 1 257 ? 2.775 -24.156 -15.68 1 95.94 257 GLY A O 1
ATOM 1982 N N . SER A 1 258 ? 0.755 -23.328 -15.789 1 95.75 258 SER A N 1
ATOM 1983 C CA . SER A 1 258 ? 0.734 -23.312 -17.25 1 95.75 258 SER A CA 1
ATOM 1984 C C . SER A 1 258 ? 1.64 -22.203 -17.797 1 95.75 258 SER A C 1
ATOM 1986 O O . SER A 1 258 ? 1.895 -21.203 -17.109 1 95.75 258 SER A O 1
ATOM 1988 N N . CYS A 1 259 ? 2.133 -22.422 -18.969 1 97.25 259 CYS A N 1
ATOM 1989 C CA . CYS A 1 259 ? 2.893 -21.422 -19.719 1 97.25 259 CYS A CA 1
ATOM 1990 C C . CYS A 1 259 ? 2.289 -21.188 -21.094 1 97.25 259 CYS A C 1
ATOM 1992 O O . CYS A 1 259 ? 2.34 -22.062 -21.953 1 97.25 259 CYS A O 1
ATOM 1994 N N . MET A 1 260 ? 1.747 -20.031 -21.25 1 97.81 260 MET A N 1
ATOM 1995 C CA . MET A 1 260 ? 1.12 -19.688 -22.516 1 97.81 260 MET A CA 1
ATOM 1996 C C . MET A 1 260 ? 2.166 -19.547 -23.625 1 97.81 260 MET A C 1
ATOM 1998 O O . MET A 1 260 ? 3.146 -18.828 -23.469 1 97.81 260 MET A O 1
ATOM 2002 N N . PRO A 1 261 ? 1.99 -20.25 -24.75 1 96.31 261 PRO A N 1
ATOM 2003 C CA . PRO A 1 261 ? 2.932 -20.094 -25.859 1 96.31 261 PRO A CA 1
ATOM 2004 C C . PRO A 1 261 ? 2.953 -18.672 -26.422 1 96.31 261 PRO A C 1
ATOM 2006 O O . PRO A 1 261 ? 1.936 -17.984 -26.391 1 96.31 261 PRO A O 1
ATOM 2009 N N . ASP A 1 262 ? 4.074 -18.266 -27.016 1 95.62 262 ASP A N 1
ATOM 2010 C CA . ASP A 1 262 ? 4.266 -16.906 -27.516 1 95.62 262 ASP A CA 1
ATOM 2011 C C . ASP A 1 262 ? 3.217 -16.562 -28.578 1 95.62 262 ASP A C 1
ATOM 2013 O O . ASP A 1 262 ? 2.736 -15.43 -28.641 1 95.62 262 ASP A O 1
ATOM 2017 N N . GLU A 1 263 ? 2.912 -17.547 -29.391 1 96.31 263 GLU A N 1
ATOM 2018 C CA . GLU A 1 263 ? 1.914 -17.312 -30.438 1 96.31 263 GLU A CA 1
ATOM 2019 C C . GLU A 1 263 ? 0.555 -16.984 -29.828 1 96.31 263 GLU A C 1
ATOM 2021 O O . GLU A 1 263 ? -0.165 -16.125 -30.344 1 96.31 263 GLU A O 1
ATOM 2026 N N . ASN A 1 264 ? 0.199 -17.688 -28.766 1 97.81 264 ASN A N 1
ATOM 2027 C CA . ASN A 1 264 ? -1.046 -17.406 -28.062 1 97.81 264 ASN A CA 1
ATOM 2028 C C . ASN A 1 264 ? -1.011 -16.031 -27.406 1 97.81 264 ASN A C 1
ATOM 2030 O O . ASN A 1 264 ? -2.004 -15.297 -27.422 1 97.81 264 ASN A O 1
ATOM 2034 N N . LYS A 1 265 ? 0.122 -15.664 -26.812 1 98.5 265 LYS A N 1
ATOM 2035 C CA . LYS A 1 265 ? 0.279 -14.344 -26.203 1 98.5 265 LYS A CA 1
ATOM 2036 C C . LYS A 1 265 ? 0.04 -13.242 -27.234 1 98.5 265 LYS A C 1
ATOM 2038 O O . LYS A 1 265 ? -0.68 -12.281 -26.953 1 98.5 265 LYS A O 1
ATOM 2043 N N . LYS A 1 266 ? 0.667 -13.398 -28.359 1 98 266 LYS A N 1
ATOM 2044 C CA . LYS A 1 266 ? 0.521 -12.438 -29.453 1 98 266 LYS A CA 1
ATOM 2045 C C . LYS A 1 266 ? -0.941 -12.289 -29.859 1 98 266 LYS A C 1
ATOM 2047 O O . LYS A 1 266 ? -1.428 -11.172 -30.047 1 98 266 LYS A O 1
ATOM 2052 N N . GLU A 1 267 ? -1.589 -13.414 -30 1 98.25 267 GLU A N 1
ATOM 2053 C CA . GLU A 1 267 ? -2.99 -13.414 -30.406 1 98.25 267 GLU A CA 1
ATOM 2054 C C . GLU A 1 267 ? -3.871 -12.734 -29.359 1 98.25 267 GLU A C 1
ATOM 2056 O O . GLU A 1 267 ? -4.77 -11.961 -29.703 1 98.25 267 GLU A O 1
ATOM 2061 N N . VAL A 1 268 ? -3.67 -13 -28.109 1 98.62 268 VAL A N 1
ATOM 2062 C CA . VAL A 1 268 ? -4.441 -12.414 -27.016 1 98.62 268 VAL A CA 1
ATOM 2063 C C . VAL A 1 268 ? -4.258 -10.898 -27 1 98.62 268 VAL A C 1
ATOM 2065 O O . VAL A 1 268 ? -5.23 -10.148 -26.906 1 98.62 268 VAL A O 1
ATOM 2068 N N . VAL A 1 269 ? -3.008 -10.438 -27.125 1 98.69 269 VAL A N 1
ATOM 2069 C CA . VAL A 1 269 ? -2.695 -9.016 -27.109 1 98.69 269 VAL A CA 1
ATOM 2070 C C . VAL A 1 269 ? -3.408 -8.312 -28.266 1 98.69 269 VAL A C 1
ATOM 2072 O O . VAL A 1 269 ? -4.027 -7.258 -28.078 1 98.69 269 VAL A O 1
ATOM 2075 N N . LYS A 1 270 ? -3.342 -8.922 -29.422 1 98.31 270 LYS A N 1
ATOM 2076 C CA . LYS A 1 270 ? -3.979 -8.352 -30.609 1 98.31 270 LYS A CA 1
ATOM 2077 C C . LYS A 1 270 ? -5.492 -8.281 -30.438 1 98.31 270 LYS A C 1
ATOM 2079 O O . LYS A 1 270 ? -6.105 -7.246 -30.703 1 98.31 270 LYS A O 1
ATOM 2084 N N . LEU A 1 271 ? -6.062 -9.383 -30 1 98.31 271 LEU A N 1
ATOM 2085 C CA . LEU A 1 271 ? -7.504 -9.477 -29.812 1 98.31 271 LEU A CA 1
ATOM 2086 C C . LEU A 1 271 ? -7.996 -8.406 -28.844 1 98.31 271 LEU A C 1
ATOM 2088 O O . LEU A 1 271 ? -8.984 -7.723 -29.125 1 98.31 271 LEU A O 1
ATOM 2092 N N . LEU A 1 272 ? -7.355 -8.234 -27.719 1 98.69 272 LEU A N 1
ATOM 2093 C CA . LEU A 1 272 ? -7.77 -7.27 -26.719 1 98.69 272 LEU A CA 1
ATOM 2094 C C . LEU A 1 272 ? -7.578 -5.84 -27.219 1 98.69 272 LEU A C 1
ATOM 2096 O O . LEU A 1 272 ? -8.438 -4.98 -27 1 98.69 272 LEU A O 1
ATOM 2100 N N . ALA A 1 273 ? -6.469 -5.559 -27.891 1 97.94 273 ALA A N 1
ATOM 2101 C CA . ALA A 1 273 ? -6.191 -4.23 -28.422 1 97.94 273 ALA A CA 1
ATOM 2102 C C . ALA A 1 273 ? -7.262 -3.818 -29.438 1 97.94 273 ALA A C 1
ATOM 2104 O O . ALA A 1 273 ? -7.734 -2.68 -29.422 1 97.94 273 ALA A O 1
ATOM 2105 N N . GLU A 1 274 ? -7.66 -4.738 -30.266 1 97.5 274 GLU A N 1
ATOM 2106 C CA . GLU A 1 274 ? -8.664 -4.473 -31.297 1 97.5 274 GLU A CA 1
ATOM 2107 C C . GLU A 1 274 ? -10.016 -4.129 -30.688 1 97.5 274 GLU A C 1
ATOM 2109 O O . GLU A 1 274 ? -10.836 -3.469 -31.312 1 97.5 274 GLU A O 1
ATOM 2114 N N . ASN A 1 275 ? -10.219 -4.551 -29.531 1 97.94 275 ASN A N 1
ATOM 2115 C CA . ASN A 1 275 ? -11.492 -4.301 -28.859 1 97.94 275 ASN A CA 1
ATOM 2116 C C . ASN A 1 275 ? -11.344 -3.277 -27.734 1 97.94 275 ASN A C 1
ATOM 2118 O O . ASN A 1 275 ? -12.25 -3.115 -26.922 1 97.94 275 ASN A O 1
ATOM 2122 N N . ASN A 1 276 ? -10.203 -2.625 -27.625 1 97.12 276 ASN A N 1
ATOM 2123 C CA . ASN A 1 276 ? -9.891 -1.58 -26.656 1 97.12 276 ASN A CA 1
ATOM 2124 C C . ASN A 1 276 ? -10.055 -2.08 -25.219 1 97.12 276 ASN A C 1
ATOM 2126 O O . ASN A 1 276 ? -10.633 -1.386 -24.375 1 97.12 276 ASN A O 1
ATOM 2130 N N . ILE A 1 277 ? -9.703 -3.307 -24.969 1 98.56 277 ILE A N 1
ATOM 2131 C CA . ILE A 1 277 ? -9.734 -3.908 -23.641 1 98.56 277 ILE A CA 1
ATOM 2132 C C . ILE A 1 277 ? -8.312 -3.998 -23.094 1 98.56 277 ILE A C 1
ATOM 2134 O O . ILE A 1 277 ? -7.438 -4.617 -23.703 1 98.56 277 ILE A O 1
ATOM 2138 N N . PRO A 1 278 ? -8.047 -3.35 -21.938 1 98.81 278 PRO A N 1
ATOM 2139 C CA . PRO A 1 278 ? -6.699 -3.428 -21.359 1 98.81 278 PRO A CA 1
ATOM 2140 C C . PRO A 1 278 ? -6.371 -4.812 -20.797 1 98.81 278 PRO A C 1
ATOM 2142 O O . PRO A 1 278 ? -7.258 -5.5 -20.297 1 98.81 278 PRO A O 1
ATOM 2145 N N . LEU A 1 279 ? -5.094 -5.176 -20.953 1 98.88 279 LEU A N 1
ATOM 2146 C CA . LEU A 1 279 ? -4.578 -6.418 -20.391 1 98.88 279 LEU A CA 1
ATOM 2147 C C . LEU A 1 279 ? -3.617 -6.141 -19.234 1 98.88 279 LEU A C 1
ATOM 2149 O O . LEU A 1 279 ? -2.619 -5.438 -19.422 1 98.88 279 LEU A O 1
ATOM 2153 N N . ILE A 1 280 ? -3.959 -6.602 -18.078 1 98.94 280 ILE A N 1
ATOM 2154 C CA . ILE A 1 280 ? -3.008 -6.66 -16.984 1 98.94 280 ILE A CA 1
ATOM 2155 C C . ILE A 1 280 ? -2.275 -8 -17 1 98.94 280 ILE A C 1
ATOM 2157 O O . ILE A 1 280 ? -2.902 -9.055 -16.938 1 98.94 280 ILE A O 1
ATOM 2161 N N . GLU A 1 281 ? -0.997 -7.957 -17.109 1 98.88 281 GLU A N 1
ATOM 2162 C CA . GLU A 1 281 ? -0.156 -9.148 -17.125 1 98.88 281 GLU A CA 1
ATOM 2163 C C . GLU A 1 281 ? 0.609 -9.305 -15.812 1 98.88 281 GLU A C 1
ATOM 2165 O O . GLU A 1 281 ? 1.445 -8.469 -15.469 1 98.88 281 GLU A O 1
ATOM 2170 N N . ASP A 1 282 ? 0.316 -10.352 -15.117 1 98.69 282 ASP A N 1
ATOM 2171 C CA . ASP A 1 282 ? 1.048 -10.695 -13.898 1 98.69 282 ASP A CA 1
ATOM 2172 C C . ASP A 1 282 ? 2.203 -11.648 -14.211 1 98.69 282 ASP A C 1
ATOM 2174 O O . ASP A 1 282 ? 1.985 -12.836 -14.461 1 98.69 282 ASP A O 1
ATOM 2178 N N . ASP A 1 283 ? 3.428 -11.148 -14.117 1 98.5 283 ASP A N 1
ATOM 2179 C CA . ASP A 1 283 ? 4.598 -11.945 -14.477 1 98.5 283 ASP A CA 1
ATOM 2180 C C . ASP A 1 283 ? 5.531 -12.125 -13.289 1 98.5 283 ASP A C 1
ATOM 2182 O O . ASP A 1 283 ? 6.75 -12.023 -13.43 1 98.5 283 ASP A O 1
ATOM 2186 N N . VAL A 1 284 ? 5.039 -12.438 -12.164 1 97.75 284 VAL A N 1
ATOM 2187 C CA . VAL A 1 284 ? 5.844 -12.586 -10.961 1 97.75 284 VAL A CA 1
ATOM 2188 C C . VAL A 1 284 ? 6.613 -13.906 -11.008 1 97.75 284 VAL A C 1
ATOM 2190 O O . VAL A 1 284 ? 7.621 -14.07 -10.32 1 97.75 284 VAL A O 1
ATOM 2193 N N . TYR A 1 285 ? 6.242 -14.867 -11.883 1 98.06 285 TYR A N 1
ATOM 2194 C CA . TYR A 1 285 ? 6.855 -16.188 -11.93 1 98.06 285 TYR A CA 1
ATOM 2195 C C . TYR A 1 285 ? 7.777 -16.328 -13.141 1 98.06 285 TYR A C 1
ATOM 2197 O O . TYR A 1 285 ? 8.469 -17.328 -13.297 1 98.06 285 TYR A O 1
ATOM 2205 N N . GLY A 1 286 ? 7.84 -15.359 -14 1 97.12 286 GLY A N 1
ATOM 2206 C CA . GLY A 1 286 ? 8.508 -15.477 -15.281 1 97.12 286 GLY A CA 1
ATOM 2207 C C . GLY A 1 286 ? 9.961 -15.898 -15.156 1 97.12 286 GLY A C 1
ATOM 2208 O O . GLY A 1 286 ? 10.469 -16.641 -15.992 1 97.12 286 GLY A O 1
ATOM 2209 N N . ASP A 1 287 ? 10.633 -15.508 -14.141 1 96.62 287 ASP A N 1
ATOM 2210 C CA . ASP A 1 287 ? 12.055 -15.789 -13.953 1 96.62 287 ASP A CA 1
ATOM 2211 C C . ASP A 1 287 ? 12.273 -17.203 -13.414 1 96.62 287 ASP A C 1
ATOM 2213 O O . ASP A 1 287 ? 13.406 -17.672 -13.344 1 96.62 287 ASP A O 1
ATOM 2217 N N . LEU A 1 288 ? 11.227 -17.891 -13.102 1 98 288 LEU A N 1
ATOM 2218 C CA . LEU A 1 288 ? 11.328 -19.219 -12.508 1 98 288 LEU A CA 1
ATOM 2219 C C . LEU A 1 288 ? 11.07 -20.297 -13.555 1 98 288 LEU A C 1
ATOM 2221 O O . LEU A 1 288 ? 10.328 -21.25 -13.297 1 98 288 LEU A O 1
ATOM 2225 N N . TYR A 1 289 ? 11.617 -20.156 -14.688 1 96.38 289 TYR A N 1
ATOM 2226 C CA . TYR A 1 289 ? 11.461 -21.125 -15.773 1 96.38 289 TYR A CA 1
ATOM 2227 C C . TYR A 1 289 ? 12.398 -22.312 -15.578 1 96.38 289 TYR A C 1
ATOM 2229 O O . TYR A 1 289 ? 13.523 -22.156 -15.086 1 96.38 289 TYR A O 1
ATOM 2237 N N . PHE A 1 290 ? 11.961 -23.516 -15.945 1 93.75 290 PHE A N 1
ATOM 2238 C CA . PHE A 1 290 ? 12.773 -24.719 -15.828 1 93.75 290 PHE A CA 1
ATOM 2239 C C . PHE A 1 290 ? 13.555 -24.984 -17.109 1 93.75 290 PHE A C 1
ATOM 2241 O O . PHE A 1 290 ? 14.625 -25.578 -17.078 1 93.75 290 PHE A O 1
ATOM 2248 N N . GLY A 1 291 ? 13.109 -24.5 -18.188 1 86.56 291 GLY A N 1
ATOM 2249 C CA . GLY A 1 291 ? 13.773 -24.688 -19.469 1 86.56 291 GLY A CA 1
ATOM 2250 C C . GLY A 1 291 ? 15.008 -23.812 -19.641 1 86.56 291 GLY A C 1
ATOM 2251 O O . GLY A 1 291 ? 15.57 -23.328 -18.656 1 86.56 291 GLY A O 1
ATOM 2252 N N . THR A 1 292 ? 15.398 -23.656 -20.828 1 84.31 292 THR A N 1
ATOM 2253 C CA . THR A 1 292 ? 16.672 -22.984 -21.109 1 84.31 292 THR A CA 1
ATOM 2254 C C . THR A 1 292 ? 16.469 -21.484 -21.266 1 84.31 292 THR A C 1
ATOM 2256 O O . THR A 1 292 ? 17.406 -20.703 -21.047 1 84.31 292 THR A O 1
ATOM 2259 N N . ASN A 1 293 ? 15.312 -21.219 -21.688 1 87.81 293 ASN A N 1
ATOM 2260 C CA . ASN A 1 293 ? 15.094 -19.797 -21.938 1 87.81 293 ASN A CA 1
ATOM 2261 C C . ASN A 1 293 ? 13.867 -19.281 -21.188 1 87.81 293 ASN A C 1
ATOM 2263 O O . ASN A 1 293 ? 12.891 -20 -21.016 1 87.81 293 ASN A O 1
ATOM 2267 N N . ARG A 1 294 ? 14.008 -18.016 -20.812 1 93.88 294 ARG A N 1
ATOM 2268 C CA . ARG A 1 294 ? 12.844 -17.359 -20.219 1 93.88 294 ARG A CA 1
ATOM 2269 C C . ARG A 1 294 ? 11.766 -17.109 -21.266 1 93.88 294 ARG A C 1
ATOM 2271 O O . ARG A 1 294 ? 12.07 -16.641 -22.375 1 93.88 294 ARG A O 1
ATOM 2278 N N . PRO A 1 295 ? 10.516 -17.422 -20.984 1 95.75 295 PRO A N 1
ATOM 2279 C CA . PRO A 1 295 ? 9.445 -17.094 -21.938 1 95.75 295 PRO A CA 1
ATOM 2280 C C . PRO A 1 295 ? 9.227 -15.594 -22.094 1 95.75 295 PRO A C 1
ATOM 2282 O O . PRO A 1 295 ? 9.516 -14.82 -21.188 1 95.75 295 PRO A O 1
ATOM 2285 N N . LYS A 1 296 ? 8.703 -15.188 -23.234 1 97.31 296 LYS A N 1
ATOM 2286 C CA . LYS A 1 296 ? 8.344 -13.797 -23.453 1 97.31 296 LYS A CA 1
ATOM 2287 C C . LYS A 1 296 ? 7.082 -13.414 -22.688 1 97.31 296 LYS A C 1
ATOM 2289 O O . LYS A 1 296 ? 6.395 -14.281 -22.141 1 97.31 296 LYS A O 1
ATOM 2294 N N . CYS A 1 297 ? 6.879 -12.109 -22.578 1 98.06 297 CYS A N 1
ATOM 2295 C CA . CYS A 1 297 ? 5.676 -11.586 -21.953 1 98.06 297 CYS A CA 1
ATOM 2296 C C . CYS A 1 297 ? 4.719 -11.016 -23 1 98.06 297 CYS A C 1
ATOM 2298 O O . CYS A 1 297 ? 5.137 -10.648 -24.094 1 98.06 297 CYS A O 1
ATOM 2300 N N . CYS A 1 298 ? 3.416 -10.992 -22.656 1 98.56 298 CYS A N 1
ATOM 2301 C CA . CYS A 1 298 ? 2.436 -10.336 -23.516 1 98.56 298 CYS A CA 1
ATOM 2302 C C . CYS A 1 298 ? 2.867 -8.914 -23.859 1 98.56 298 CYS A C 1
ATOM 2304 O O . CYS A 1 298 ? 2.666 -8.445 -24.984 1 98.56 298 CYS A O 1
ATOM 2306 N N . LYS A 1 299 ? 3.443 -8.219 -22.906 1 98.56 299 LYS A N 1
ATOM 2307 C CA . LYS A 1 299 ? 3.873 -6.832 -23.047 1 98.56 299 LYS A CA 1
ATOM 2308 C C . LYS A 1 299 ? 4.824 -6.672 -24.234 1 98.56 299 LYS A C 1
ATOM 2310 O O . LYS A 1 299 ? 4.855 -5.617 -24.875 1 98.56 299 LYS A O 1
ATOM 2315 N N . SER A 1 300 ? 5.594 -7.684 -24.578 1 97.5 300 SER A N 1
ATOM 2316 C CA . SER A 1 300 ? 6.551 -7.625 -25.688 1 97.5 300 SER A CA 1
ATOM 2317 C C . SER A 1 300 ? 5.84 -7.473 -27.031 1 97.5 300 SER A C 1
ATOM 2319 O O . SER A 1 300 ? 6.441 -7.035 -28.016 1 97.5 300 SER A O 1
ATOM 2321 N N . PHE A 1 301 ? 4.586 -7.824 -27.078 1 97.81 301 PHE A N 1
ATOM 2322 C CA . PHE A 1 301 ? 3.822 -7.77 -28.312 1 97.81 301 PHE A CA 1
ATOM 2323 C C . PHE A 1 301 ? 2.908 -6.551 -28.328 1 97.81 301 PHE A C 1
ATOM 2325 O O . PHE A 1 301 ? 2.135 -6.363 -29.281 1 97.81 301 PHE A O 1
ATOM 2332 N N . ASP A 1 302 ? 2.979 -5.742 -27.266 1 97.56 302 ASP A N 1
ATOM 2333 C CA . ASP A 1 302 ? 2.125 -4.57 -27.109 1 97.56 302 ASP A CA 1
ATOM 2334 C C . ASP A 1 302 ? 2.621 -3.41 -27.969 1 97.56 302 ASP A C 1
ATOM 2336 O O . ASP A 1 302 ? 3.74 -2.928 -27.781 1 97.56 302 ASP A O 1
ATOM 2340 N N . THR A 1 303 ? 1.809 -2.902 -28.828 1 95.19 303 THR A N 1
ATOM 2341 C CA . THR A 1 303 ? 2.219 -1.802 -29.688 1 95.19 303 THR A CA 1
ATOM 2342 C C . THR A 1 303 ? 1.434 -0.535 -29.375 1 95.19 303 THR A C 1
ATOM 2344 O O . THR A 1 303 ? 1.772 0.552 -29.844 1 95.19 303 THR A O 1
ATOM 2347 N N . GLU A 1 304 ? 0.469 -0.626 -28.516 1 96 304 GLU A N 1
ATOM 2348 C CA . GLU A 1 304 ? -0.424 0.507 -28.297 1 96 304 GLU A CA 1
ATOM 2349 C C . GLU A 1 304 ? -0.337 1.003 -26.859 1 96 304 GLU A C 1
ATOM 2351 O O . GLU A 1 304 ? -0.969 1.998 -26.5 1 96 304 GLU A O 1
ATOM 2356 N N . GLY A 1 305 ? 0.436 0.323 -26.078 1 96.38 305 GLY A N 1
ATOM 2357 C CA . GLY A 1 305 ? 0.525 0.691 -24.672 1 96.38 305 GLY A CA 1
ATOM 2358 C C . GLY A 1 305 ? -0.665 0.224 -23.859 1 96.38 305 GLY A C 1
ATOM 2359 O O . GLY A 1 305 ? -0.976 0.804 -22.812 1 96.38 305 GLY A O 1
ATOM 2360 N N . ASN A 1 306 ? -1.308 -0.877 -24.312 1 97.44 306 ASN A N 1
ATOM 2361 C CA . ASN A 1 306 ? -2.559 -1.345 -23.734 1 97.44 306 ASN A CA 1
ATOM 2362 C C . ASN A 1 306 ? -2.322 -2.484 -22.734 1 97.44 306 ASN A C 1
ATOM 2364 O O . ASN A 1 306 ? -3.26 -2.951 -22.094 1 97.44 306 ASN A O 1
ATOM 2368 N N . VAL A 1 307 ? -1.102 -2.926 -22.609 1 98.75 307 VAL A N 1
ATOM 2369 C CA . VAL A 1 307 ? -0.74 -4 -21.688 1 98.75 307 VAL A CA 1
ATOM 2370 C C . VAL A 1 307 ? -0.017 -3.418 -20.469 1 98.75 307 VAL A C 1
ATOM 2372 O O . VAL A 1 307 ? 1.002 -2.738 -20.609 1 98.75 307 VAL A O 1
ATOM 2375 N N . LEU A 1 308 ? -0.569 -3.582 -19.297 1 98.88 308 LEU A N 1
ATOM 2376 C CA . LEU A 1 308 ? 0.094 -3.24 -18.047 1 98.88 308 LEU A CA 1
ATOM 2377 C C . LEU A 1 308 ? 0.839 -4.441 -17.484 1 98.88 308 LEU A C 1
ATOM 2379 O O . LEU A 1 308 ? 0.217 -5.398 -17.016 1 98.88 308 LEU A O 1
ATOM 2383 N N . TYR A 1 309 ? 2.152 -4.336 -17.578 1 98.75 309 TYR A N 1
ATOM 2384 C CA . TYR A 1 309 ? 3.018 -5.418 -17.109 1 98.75 309 TYR A CA 1
ATOM 2385 C C . TYR A 1 309 ? 3.352 -5.254 -15.633 1 98.75 309 TYR A C 1
ATOM 2387 O O . TYR A 1 309 ? 3.865 -4.215 -15.219 1 98.75 309 TYR A O 1
ATOM 2395 N N . CYS A 1 310 ? 3.047 -6.27 -14.82 1 98.75 310 CYS A N 1
ATOM 2396 C CA . CYS A 1 310 ? 3.314 -6.266 -13.391 1 98.75 310 CYS A CA 1
ATOM 2397 C C . CYS A 1 310 ? 4.266 -7.395 -13.008 1 98.75 310 CYS A C 1
ATOM 2399 O O . CYS A 1 310 ? 4.164 -8.5 -13.539 1 98.75 310 CYS A O 1
ATOM 2401 N N . SER A 1 311 ? 5.145 -7.07 -12.117 1 98.44 311 SER A N 1
ATOM 2402 C CA . SER A 1 311 ? 6.039 -8.086 -11.57 1 98.44 311 SER A CA 1
ATOM 2403 C C . SER A 1 311 ? 6.57 -7.688 -10.203 1 98.44 311 SER A C 1
ATOM 2405 O O . SER A 1 311 ? 6.156 -6.672 -9.641 1 98.44 311 SER A O 1
ATOM 2407 N N . SER A 1 312 ? 7.324 -8.602 -9.594 1 97.62 312 SER A N 1
ATOM 2408 C CA . SER A 1 312 ? 7.875 -8.398 -8.258 1 97.62 312 SER A CA 1
ATOM 2409 C C . SER A 1 312 ? 9 -9.383 -7.969 1 97.62 312 SER A C 1
ATOM 2411 O O . SER A 1 312 ? 9.18 -10.367 -8.695 1 97.62 312 SER A O 1
ATOM 2413 N N . ILE A 1 313 ? 9.727 -9.117 -6.898 1 96.56 313 ILE A N 1
ATOM 2414 C CA . ILE A 1 313 ? 10.789 -10.023 -6.473 1 96.56 313 ILE A CA 1
ATOM 2415 C C . ILE A 1 313 ? 10.25 -10.977 -5.41 1 96.56 313 ILE A C 1
ATOM 2417 O O . ILE A 1 313 ? 10.992 -11.82 -4.895 1 96.56 313 ILE A O 1
ATOM 2421 N N . SER A 1 314 ? 9.023 -10.969 -5.113 1 95.12 314 SER A N 1
ATOM 2422 C CA . SER A 1 314 ? 8.438 -11.688 -3.984 1 95.12 314 SER A CA 1
ATOM 2423 C C . SER A 1 314 ? 8.586 -13.195 -4.16 1 95.12 314 SER A C 1
ATOM 2425 O O . SER A 1 314 ? 8.648 -13.938 -3.176 1 95.12 314 SER A O 1
ATOM 2427 N N . LYS A 1 315 ? 8.602 -13.617 -5.379 1 96.81 315 LYS A N 1
ATOM 2428 C CA . LYS A 1 315 ? 8.633 -15.055 -5.625 1 96.81 315 LYS A CA 1
ATOM 2429 C C . LYS A 1 315 ? 10.055 -15.523 -5.945 1 96.81 315 LYS A C 1
ATOM 2431 O O . LYS A 1 315 ? 10.312 -16.719 -6.027 1 96.81 315 LYS A O 1
ATOM 2436 N N . THR A 1 316 ? 11.031 -14.602 -6.051 1 96.75 316 THR A N 1
ATOM 2437 C CA . THR A 1 316 ? 12.352 -14.977 -6.539 1 96.75 316 THR A CA 1
ATOM 2438 C C . THR A 1 316 ? 13.438 -14.594 -5.535 1 96.75 316 THR A C 1
ATOM 2440 O O . THR A 1 316 ? 14.531 -15.156 -5.551 1 96.75 316 THR A O 1
ATOM 2443 N N . LEU A 1 317 ? 13.164 -13.633 -4.695 1 95.06 317 LEU A N 1
ATOM 2444 C CA . LEU A 1 317 ? 14.289 -13.078 -3.943 1 95.06 317 LEU A CA 1
ATOM 2445 C C . LEU A 1 317 ? 13.906 -12.852 -2.484 1 95.06 317 LEU A C 1
ATOM 2447 O O . LEU A 1 317 ? 14.484 -13.469 -1.586 1 95.06 317 LEU A O 1
ATOM 2451 N N . ALA A 1 318 ? 12.953 -11.953 -2.254 1 94.56 318 ALA A N 1
ATOM 2452 C CA . ALA A 1 318 ? 12.617 -11.609 -0.875 1 94.56 318 ALA A CA 1
ATOM 2453 C C . ALA A 1 318 ? 11.156 -11.172 -0.761 1 94.56 318 ALA A C 1
ATOM 2455 O O . ALA A 1 318 ? 10.852 -9.984 -0.866 1 94.56 318 ALA A O 1
ATOM 2456 N N . PRO A 1 319 ? 10.289 -12.117 -0.405 1 93.12 319 PRO A N 1
ATOM 2457 C CA . PRO A 1 319 ? 8.875 -11.758 -0.26 1 93.12 319 PRO A CA 1
ATOM 2458 C C . PRO A 1 319 ? 8.648 -10.648 0.762 1 93.12 319 PRO A C 1
ATOM 2460 O O . PRO A 1 319 ? 7.809 -9.773 0.551 1 93.12 319 PRO A O 1
ATOM 2463 N N . GLY A 1 320 ? 9.453 -10.586 1.774 1 92.25 320 GLY A N 1
ATOM 2464 C CA . GLY A 1 320 ? 9.258 -9.656 2.871 1 92.25 320 GLY A CA 1
ATOM 2465 C C . GLY A 1 320 ? 9.672 -8.234 2.533 1 92.25 320 GLY A C 1
ATOM 2466 O O . GLY A 1 320 ? 9.312 -7.293 3.24 1 92.25 320 GLY A O 1
ATOM 2467 N N . TYR A 1 321 ? 10.438 -8.031 1.492 1 94.12 321 TYR A N 1
ATOM 2468 C CA . TYR A 1 321 ? 10.867 -6.691 1.092 1 94.12 321 TYR A CA 1
ATOM 2469 C C . TYR A 1 321 ? 9.742 -5.953 0.374 1 94.12 321 TYR A C 1
ATOM 2471 O O . TYR A 1 321 ? 9.781 -4.727 0.252 1 94.12 321 TYR A O 1
ATOM 2479 N N . ARG A 1 322 ? 8.789 -6.695 -0.139 1 94.25 322 ARG A N 1
ATOM 2480 C CA . ARG A 1 322 ? 7.613 -6.129 -0.796 1 94.25 322 ARG A CA 1
ATOM 2481 C C . ARG A 1 322 ? 8.023 -5.156 -1.9 1 94.25 322 ARG A C 1
ATOM 2483 O O . ARG A 1 322 ? 7.516 -4.035 -1.967 1 94.25 322 ARG A O 1
ATOM 2490 N N . VAL A 1 323 ? 8.867 -5.574 -2.797 1 97 323 VAL A N 1
ATOM 2491 C CA . VAL A 1 323 ? 9.297 -4.758 -3.926 1 97 323 VAL A CA 1
ATOM 2492 C C . VAL A 1 323 ? 8.672 -5.281 -5.215 1 97 323 VAL A C 1
ATOM 2494 O O . VAL A 1 323 ? 8.844 -6.453 -5.566 1 97 323 VAL A O 1
ATOM 2497 N N . GLY A 1 324 ? 7.91 -4.504 -5.871 1 97.5 324 GLY A N 1
ATOM 2498 C CA . GLY A 1 324 ? 7.301 -4.785 -7.16 1 97.5 324 GLY A CA 1
ATOM 2499 C C . GLY A 1 324 ? 7.32 -3.598 -8.102 1 97.5 324 GLY A C 1
ATOM 2500 O O . GLY A 1 324 ? 7.883 -2.551 -7.777 1 97.5 324 GLY A O 1
ATOM 2501 N N . TRP A 1 325 ? 6.73 -3.783 -9.328 1 98.62 325 TRP A N 1
ATOM 2502 C CA . TRP A 1 325 ? 6.734 -2.689 -10.297 1 98.62 325 TRP A CA 1
ATOM 2503 C C . TRP A 1 325 ? 5.664 -2.902 -11.359 1 98.62 325 TRP A C 1
ATOM 2505 O O . TRP A 1 325 ? 5.129 -4.004 -11.5 1 98.62 325 TRP A O 1
ATOM 2515 N N . ILE A 1 326 ? 5.363 -1.809 -12.039 1 98.75 326 ILE A N 1
ATOM 2516 C CA . ILE A 1 326 ? 4.422 -1.78 -13.148 1 98.75 326 ILE A CA 1
ATOM 2517 C C . ILE A 1 326 ? 5.062 -1.082 -14.352 1 98.75 326 ILE A C 1
ATOM 2519 O O . ILE A 1 326 ? 5.738 -0.061 -14.188 1 98.75 326 ILE A O 1
ATOM 2523 N N . ALA A 1 327 ? 5.035 -1.647 -15.492 1 98.81 327 ALA A N 1
ATOM 2524 C CA . ALA A 1 327 ? 5.098 -0.906 -16.75 1 98.81 327 ALA A CA 1
ATOM 2525 C C . ALA A 1 327 ? 3.699 -0.618 -17.281 1 98.81 327 ALA A C 1
ATOM 2527 O O . ALA A 1 327 ? 3.111 -1.451 -17.984 1 98.81 327 ALA A O 1
ATOM 2528 N N . PRO A 1 328 ? 3.17 0.534 -17.016 1 98.5 328 PRO A N 1
ATOM 2529 C CA . PRO A 1 328 ? 1.734 0.787 -17.156 1 98.5 328 PRO A CA 1
ATOM 2530 C C . PRO A 1 328 ? 1.342 1.182 -18.578 1 98.5 328 PRO A C 1
ATOM 2532 O O . PRO A 1 328 ? 0.153 1.238 -18.906 1 98.5 328 PRO A O 1
ATOM 2535 N N . GLY A 1 329 ? 2.322 1.475 -19.531 1 97.38 329 GLY A N 1
ATOM 2536 C CA . GLY A 1 329 ? 1.979 1.969 -20.859 1 97.38 329 GLY A CA 1
ATOM 2537 C C . GLY A 1 329 ? 1.264 3.307 -20.828 1 97.38 329 GLY A C 1
ATOM 2538 O O . GLY A 1 329 ? 1.726 4.25 -20.172 1 97.38 329 GLY A O 1
ATOM 2539 N N . LYS A 1 330 ? 0.155 3.408 -21.516 1 97.69 330 LYS A N 1
ATOM 2540 C CA . LYS A 1 330 ? -0.527 4.691 -21.656 1 97.69 330 LYS A CA 1
ATOM 2541 C C . LYS A 1 330 ? -1.264 5.07 -20.375 1 97.69 330 LYS A C 1
ATOM 2543 O O . LYS A 1 330 ? -1.816 6.168 -20.281 1 97.69 330 LYS A O 1
ATOM 2548 N N . TYR A 1 331 ? -1.228 4.211 -19.375 1 97.94 331 TYR A N 1
ATOM 2549 C CA . TYR A 1 331 ? -1.965 4.469 -18.141 1 97.94 331 TYR A CA 1
ATOM 2550 C C . TYR A 1 331 ? -1.036 4.969 -17.047 1 97.94 331 TYR A C 1
ATOM 2552 O O . TYR A 1 331 ? -1.399 4.969 -15.867 1 97.94 331 TYR A O 1
ATOM 2560 N N . LYS A 1 332 ? 0.131 5.418 -17.297 1 97.25 332 LYS A N 1
ATOM 2561 C CA . LYS A 1 332 ? 1.171 5.789 -16.328 1 97.25 332 LYS A CA 1
ATOM 2562 C C . LYS A 1 332 ? 0.69 6.898 -15.398 1 97.25 332 LYS A C 1
ATOM 2564 O O . LYS A 1 332 ? 0.849 6.801 -14.18 1 97.25 332 LYS A O 1
ATOM 2569 N N . ASP A 1 333 ? 0.104 7.922 -15.914 1 93.88 333 ASP A N 1
ATOM 2570 C CA . ASP A 1 333 ? -0.339 9.047 -15.094 1 93.88 333 ASP A CA 1
ATOM 2571 C C . ASP A 1 333 ? -1.378 8.609 -14.07 1 93.88 333 ASP A C 1
ATOM 2573 O O . ASP A 1 333 ? -1.366 9.078 -12.93 1 93.88 333 ASP A O 1
ATOM 2577 N N . LYS A 1 334 ? -2.275 7.699 -14.477 1 95.19 334 LYS A N 1
ATOM 2578 C CA . LYS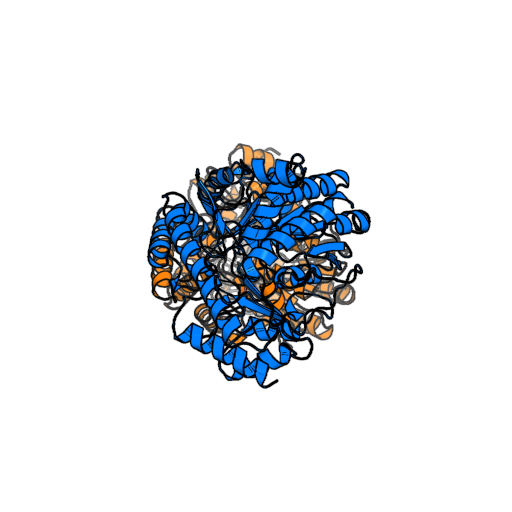 A 1 334 ? -3.285 7.184 -13.555 1 95.19 334 LYS A CA 1
ATOM 2579 C C . LYS A 1 334 ? -2.643 6.391 -12.422 1 95.19 334 LYS A C 1
ATOM 2581 O O . LYS A 1 334 ? -3.055 6.508 -11.266 1 95.19 334 LYS A O 1
ATOM 2586 N N . ILE A 1 335 ? -1.663 5.621 -12.82 1 97.06 335 ILE A N 1
ATOM 2587 C CA . ILE A 1 335 ? -0.973 4.797 -11.836 1 97.06 335 ILE A CA 1
ATOM 2588 C C . ILE A 1 335 ? -0.235 5.691 -10.836 1 97.06 335 ILE A C 1
ATOM 2590 O O . ILE A 1 335 ? -0.28 5.453 -9.625 1 97.06 335 ILE A O 1
ATOM 2594 N N . LEU A 1 336 ? 0.42 6.695 -11.297 1 93.5 336 LEU A N 1
ATOM 2595 C CA . LEU A 1 336 ? 1.159 7.609 -10.43 1 93.5 336 LEU A CA 1
ATOM 2596 C C . LEU A 1 336 ? 0.217 8.352 -9.492 1 93.5 336 LEU A C 1
ATOM 2598 O O . LEU A 1 336 ? 0.536 8.547 -8.312 1 93.5 336 LEU A O 1
ATOM 2602 N N . LYS A 1 337 ? -0.856 8.734 -10 1 91.38 337 LYS A N 1
ATOM 2603 C CA . LYS A 1 337 ? -1.851 9.398 -9.164 1 91.38 337 LYS A CA 1
ATOM 2604 C C . LYS A 1 337 ? -2.32 8.484 -8.031 1 91.38 337 LYS A C 1
ATOM 2606 O O . LYS A 1 337 ? -2.43 8.922 -6.883 1 91.38 337 LYS A O 1
ATOM 2611 N N . LEU A 1 338 ? -2.629 7.262 -8.367 1 93.62 338 LEU A N 1
ATOM 2612 C CA . LEU A 1 338 ? -3.078 6.305 -7.367 1 93.62 338 LEU A CA 1
ATOM 2613 C C . LEU A 1 338 ? -1.996 6.066 -6.32 1 93.62 338 LEU A C 1
ATOM 2615 O O . LEU A 1 338 ? -2.295 5.957 -5.129 1 93.62 338 LEU A O 1
ATOM 2619 N N . LYS A 1 339 ? -0.804 5.949 -6.785 1 92.69 339 LYS A N 1
ATOM 2620 C CA . LYS A 1 339 ? 0.307 5.762 -5.855 1 92.69 339 LYS A CA 1
ATOM 2621 C C . LYS A 1 339 ? 0.428 6.938 -4.895 1 92.69 339 LYS A C 1
ATOM 2623 O O . LYS A 1 339 ? 0.63 6.75 -3.693 1 92.69 339 LYS A O 1
ATOM 2628 N N . LEU A 1 340 ? 0.355 8.07 -5.414 1 88.94 340 LEU A N 1
ATOM 2629 C CA . LEU A 1 340 ? 0.389 9.258 -4.57 1 88.94 340 LEU A CA 1
ATOM 2630 C C . LEU A 1 340 ? -0.718 9.219 -3.523 1 88.94 340 LEU A C 1
ATOM 2632 O O . LEU A 1 340 ? -0.474 9.477 -2.342 1 88.94 340 LEU A O 1
ATOM 2636 N N . LEU A 1 341 ? -1.873 8.789 -3.963 1 89.25 341 LEU A N 1
ATOM 2637 C CA . LEU A 1 341 ? -3.072 8.836 -3.133 1 89.25 341 LEU A CA 1
ATOM 2638 C C . LEU A 1 341 ? -3.016 7.77 -2.041 1 89.25 341 LEU A C 1
ATOM 2640 O O . LEU A 1 341 ? -3.477 8 -0.92 1 89.25 341 LEU A O 1
ATOM 2644 N N . HIS A 1 342 ? -2.439 6.652 -2.375 1 91.31 342 HIS A N 1
ATOM 2645 C CA . HIS A 1 342 ? -2.605 5.516 -1.477 1 91.31 342 HIS A CA 1
ATOM 2646 C C . HIS A 1 342 ? -1.312 5.207 -0.73 1 91.31 342 HIS A C 1
ATOM 2648 O O . HIS A 1 342 ? -1.329 4.531 0.301 1 91.31 342 HIS A O 1
ATOM 2654 N N . SER A 1 343 ? -0.181 5.711 -1.269 1 87.44 343 SER A N 1
ATOM 2655 C CA . SER A 1 343 ? 1.076 5.277 -0.667 1 87.44 343 SER A CA 1
ATOM 2656 C C . SER A 1 343 ? 2.102 6.406 -0.655 1 87.44 343 SER A C 1
ATOM 2658 O O . SER A 1 343 ? 3.104 6.332 0.058 1 87.44 343 SER A O 1
ATOM 2660 N N . THR A 1 344 ? 1.932 7.477 -1.306 1 81.25 344 THR A N 1
ATOM 2661 C CA . THR A 1 344 ? 2.834 8.617 -1.442 1 81.25 344 THR A CA 1
ATOM 2662 C C . THR A 1 344 ? 4.129 8.203 -2.135 1 81.25 344 THR A C 1
ATOM 2664 O O . THR A 1 344 ? 4.457 8.711 -3.209 1 81.25 344 THR A O 1
ATOM 2667 N N . SER A 1 345 ? 4.859 7.254 -1.475 1 82.25 345 SER A N 1
ATOM 2668 C CA . SER A 1 345 ? 6.133 6.816 -2.045 1 82.25 345 SER A CA 1
ATOM 2669 C C . SER A 1 345 ? 6.465 5.387 -1.625 1 82.25 345 SER A C 1
ATOM 2671 O O . SER A 1 345 ? 5.816 4.828 -0.739 1 82.25 345 SER A O 1
ATOM 2673 N N . SER A 1 346 ? 7.402 4.836 -2.35 1 88.06 346 SER A N 1
ATOM 2674 C CA . SER A 1 346 ? 7.945 3.533 -1.971 1 88.06 346 SER A CA 1
ATOM 2675 C C . SER A 1 346 ? 9 3.672 -0.878 1 88.06 346 SER A C 1
ATOM 2677 O O . SER A 1 346 ? 9.445 4.781 -0.571 1 88.06 346 SER A O 1
ATOM 2679 N N . ILE A 1 347 ? 9.359 2.561 -0.328 1 92 347 ILE A N 1
ATOM 2680 C CA . ILE A 1 347 ? 10.398 2.521 0.694 1 92 347 ILE A CA 1
ATOM 2681 C C . ILE A 1 347 ? 11.773 2.408 0.03 1 92 347 ILE A C 1
ATOM 2683 O O . ILE A 1 347 ? 12.125 1.354 -0.507 1 92 347 ILE A O 1
ATOM 2687 N N . SER A 1 348 ? 12.562 3.375 0.172 1 90.75 348 SER A N 1
ATOM 2688 C CA . SER A 1 348 ? 13.766 3.512 -0.633 1 90.75 348 SER A CA 1
ATOM 2689 C C . SER A 1 348 ? 14.797 2.447 -0.271 1 90.75 348 SER A C 1
ATOM 2691 O O . SER A 1 348 ? 15.492 1.92 -1.146 1 90.75 348 SER A O 1
ATOM 2693 N N . ILE A 1 349 ? 14.938 2.115 0.938 1 94 349 ILE A N 1
ATOM 2694 C CA . ILE A 1 349 ? 16.031 1.273 1.417 1 94 349 ILE A CA 1
ATOM 2695 C C . ILE A 1 349 ? 15.938 -0.107 0.771 1 94 349 ILE A C 1
ATOM 2697 O O . ILE A 1 349 ? 16.938 -0.635 0.271 1 94 349 ILE A O 1
ATOM 2701 N N . VAL A 1 350 ? 14.758 -0.659 0.759 1 95.81 350 VAL A N 1
ATOM 2702 C CA . VAL A 1 350 ? 14.625 -2.006 0.216 1 95.81 350 VAL A CA 1
ATOM 2703 C C . VAL A 1 350 ? 14.688 -1.959 -1.309 1 95.81 350 VAL A C 1
ATOM 2705 O O . VAL A 1 350 ? 15.227 -2.871 -1.941 1 95.81 350 VAL A O 1
ATOM 2708 N N . ASN A 1 351 ? 14.094 -0.899 -1.905 1 96.69 351 ASN A N 1
ATOM 2709 C CA . ASN A 1 351 ? 14.188 -0.754 -3.354 1 96.69 351 ASN A CA 1
ATOM 2710 C C . ASN A 1 351 ? 15.633 -0.6 -3.811 1 96.69 351 ASN A C 1
ATOM 2712 O O . ASN A 1 351 ? 16.047 -1.209 -4.801 1 96.69 351 ASN A O 1
ATOM 2716 N N . GLU A 1 352 ? 16.422 0.196 -3.045 1 96.44 352 GLU A N 1
ATOM 2717 C CA . GLU A 1 352 ? 17.844 0.383 -3.34 1 96.44 352 GLU A CA 1
ATOM 2718 C C . GLU A 1 352 ? 18.609 -0.921 -3.174 1 96.44 352 GLU A C 1
ATOM 2720 O O . GLU A 1 352 ? 19.484 -1.246 -3.992 1 96.44 352 GLU A O 1
ATOM 2725 N N . ALA A 1 353 ? 18.344 -1.64 -2.145 1 95.75 353 ALA A N 1
ATOM 2726 C CA . ALA A 1 353 ? 19 -2.912 -1.881 1 95.75 353 ALA A CA 1
ATOM 2727 C C . ALA A 1 353 ? 18.75 -3.912 -3.004 1 95.75 353 ALA A C 1
ATOM 2729 O O . ALA A 1 353 ? 19.656 -4.609 -3.447 1 95.75 353 ALA A O 1
ATOM 2730 N N . VAL A 1 354 ? 17.5 -4.012 -3.43 1 96.81 354 VAL A N 1
ATOM 2731 C CA . VAL A 1 354 ? 17.141 -4.918 -4.516 1 96.81 354 VAL A CA 1
ATOM 2732 C C . VAL A 1 354 ? 17.844 -4.496 -5.801 1 96.81 354 VAL A C 1
ATOM 2734 O O . VAL A 1 354 ? 18.359 -5.336 -6.539 1 96.81 354 VAL A O 1
ATOM 2737 N N . ALA A 1 355 ? 17.891 -3.18 -6.039 1 97 355 ALA A N 1
ATOM 2738 C CA . ALA A 1 355 ? 18.609 -2.674 -7.211 1 97 355 ALA A CA 1
ATOM 2739 C C . ALA A 1 355 ? 20.062 -3.102 -7.188 1 97 355 ALA A C 1
ATOM 2741 O O . ALA A 1 355 ? 20.609 -3.531 -8.211 1 97 355 ALA A O 1
ATOM 2742 N N . ASN A 1 356 ? 20.688 -2.961 -6.039 1 95.94 356 ASN A N 1
ATOM 2743 C CA . ASN A 1 356 ? 22.078 -3.377 -5.867 1 95.94 356 ASN A CA 1
ATOM 2744 C C . ASN A 1 356 ? 22.266 -4.859 -6.176 1 95.94 356 ASN A C 1
ATOM 2746 O O . ASN A 1 356 ? 23.234 -5.246 -6.832 1 95.94 356 ASN A O 1
ATOM 2750 N N . PHE A 1 357 ? 21.391 -5.629 -5.742 1 95.31 357 PHE A N 1
ATOM 2751 C CA . PHE A 1 357 ? 21.484 -7.074 -5.922 1 95.31 357 PHE A CA 1
ATOM 2752 C C . PHE A 1 357 ? 21.312 -7.445 -7.391 1 95.31 357 PHE A C 1
ATOM 2754 O O . PHE A 1 357 ? 21.938 -8.383 -7.879 1 95.31 357 PHE A O 1
ATOM 2761 N N . LEU A 1 358 ? 20.453 -6.723 -8.102 1 94.25 358 LEU A N 1
ATOM 2762 C CA . LEU A 1 358 ? 20.188 -6.996 -9.508 1 94.25 358 LEU A CA 1
ATOM 2763 C C . LEU A 1 358 ? 21.375 -6.613 -10.383 1 94.25 358 LEU A C 1
ATOM 2765 O O . LEU A 1 358 ? 21.516 -7.129 -11.492 1 94.25 358 LEU A O 1
ATOM 2769 N N . LYS A 1 359 ? 22.234 -5.746 -10.07 1 85.94 359 LYS A N 1
ATOM 2770 C CA . LYS A 1 359 ? 23.312 -5.176 -10.859 1 85.94 359 LYS A CA 1
ATOM 2771 C C . LYS A 1 359 ? 24.453 -6.18 -11.047 1 85.94 359 LYS A C 1
ATOM 2773 O O . LYS A 1 359 ? 25.031 -6.273 -12.125 1 85.94 359 LYS A O 1
ATOM 2778 N N . PHE A 1 360 ? 24.938 -6.953 -10.195 1 70.81 360 PHE A N 1
ATOM 2779 C CA . PHE A 1 360 ? 26.234 -7.621 -10.188 1 70.81 360 PHE A CA 1
ATOM 2780 C C . PHE A 1 360 ? 26.078 -9.086 -10.594 1 70.81 360 PHE A C 1
ATOM 2782 O O . PHE A 1 360 ? 26.891 -9.93 -10.188 1 70.81 360 PHE A O 1
ATOM 2789 N N . GLY A 1 361 ? 25.188 -9.391 -11.508 1 80.81 361 GLY A N 1
ATOM 2790 C CA . GLY A 1 361 ? 25.125 -10.773 -11.945 1 80.81 361 GLY A CA 1
ATOM 2791 C C . GLY A 1 361 ? 24.734 -11.734 -10.836 1 80.81 361 GLY A C 1
ATOM 2792 O O . GLY A 1 361 ? 24.484 -12.914 -11.086 1 80.81 361 GLY A O 1
ATOM 2793 N N . ARG A 1 362 ? 24.781 -11.289 -9.648 1 85.75 362 ARG A N 1
ATOM 2794 C CA . ARG A 1 362 ? 24.422 -12.109 -8.492 1 85.75 362 ARG A CA 1
ATOM 2795 C C . ARG A 1 362 ? 23 -12.641 -8.609 1 85.75 362 ARG A C 1
ATOM 2797 O O . ARG A 1 362 ? 22.719 -13.773 -8.219 1 85.75 362 ARG A O 1
ATOM 2804 N N . TYR A 1 363 ? 22.266 -11.852 -9.172 1 93.88 363 TYR A N 1
ATOM 2805 C CA . TYR A 1 363 ? 20.859 -12.234 -9.297 1 93.88 363 TYR A CA 1
ATOM 2806 C C . TYR A 1 363 ? 20.703 -13.422 -10.242 1 93.88 363 TYR A C 1
ATOM 2808 O O . TYR A 1 363 ? 19.953 -14.367 -9.945 1 93.88 363 TYR A O 1
ATOM 2816 N N . GLU A 1 364 ? 21.422 -13.391 -11.312 1 91.62 364 GLU A N 1
ATOM 2817 C CA . GLU A 1 364 ? 21.328 -14.484 -12.273 1 91.62 364 GLU A CA 1
ATOM 2818 C C . GLU A 1 364 ? 21.875 -15.781 -11.68 1 91.62 364 GLU A C 1
ATOM 2820 O O . GLU A 1 364 ? 21.312 -16.859 -11.922 1 91.62 364 GLU A O 1
ATOM 2825 N N . LYS A 1 365 ? 22.922 -15.664 -10.992 1 92.88 365 LYS A N 1
ATOM 2826 C CA . LYS A 1 365 ? 23.484 -16.844 -10.328 1 92.88 365 LYS A CA 1
ATOM 2827 C C . LYS A 1 365 ? 22.5 -17.422 -9.312 1 92.88 365 LYS A C 1
ATOM 2829 O O . LYS A 1 365 ? 22.297 -18.625 -9.25 1 92.88 365 LYS A O 1
ATOM 2834 N N . HIS A 1 366 ? 21.922 -16.562 -8.594 1 96 366 HIS A N 1
ATOM 2835 C CA . HIS A 1 366 ? 20.906 -16.984 -7.629 1 96 366 HIS A CA 1
ATOM 2836 C C . HIS A 1 366 ? 19.719 -17.656 -8.32 1 96 366 HIS A C 1
ATOM 2838 O O . HIS A 1 366 ? 19.266 -18.703 -7.891 1 96 366 HIS A O 1
ATOM 2844 N N . LEU A 1 367 ? 19.266 -17.016 -9.398 1 96.12 367 LEU A N 1
ATOM 2845 C CA . LEU A 1 367 ? 18.125 -17.562 -10.117 1 96.12 367 LEU A CA 1
ATOM 2846 C C . LEU A 1 367 ? 18.438 -18.953 -10.664 1 96.12 367 LEU A C 1
ATOM 2848 O O . LEU A 1 367 ? 17.562 -19.828 -10.664 1 96.12 367 LEU A O 1
ATOM 2852 N N . PHE A 1 368 ? 19.625 -19.109 -11.133 1 94.38 368 PHE A N 1
ATOM 2853 C CA . PHE A 1 368 ? 20.031 -20.406 -11.656 1 94.38 368 PHE A CA 1
ATOM 2854 C C . PHE A 1 368 ? 19.906 -21.484 -10.594 1 94.38 368 PHE A C 1
ATOM 2856 O O . PHE A 1 368 ? 19.328 -22.547 -10.844 1 94.38 368 PHE A O 1
ATOM 2863 N N . GLN A 1 369 ? 20.406 -21.203 -9.438 1 95.19 369 GLN A N 1
ATOM 2864 C CA . GLN A 1 369 ? 20.344 -22.156 -8.336 1 95.19 369 GLN A CA 1
ATOM 2865 C C . GLN A 1 369 ? 18.906 -22.391 -7.883 1 95.19 369 GLN A C 1
ATOM 2867 O O . GLN A 1 369 ? 18.531 -23.531 -7.602 1 95.19 369 GLN A O 1
ATOM 2872 N N . LEU A 1 370 ? 18.188 -21.344 -7.812 1 97.06 370 LEU A N 1
ATOM 2873 C CA . LEU A 1 370 ? 16.797 -21.453 -7.395 1 97.06 370 LEU A CA 1
ATOM 2874 C C . LEU A 1 370 ? 15.992 -22.281 -8.391 1 97.06 370 LEU A C 1
ATOM 2876 O O . LEU A 1 370 ? 15.219 -23.141 -7.988 1 97.06 370 LEU A O 1
ATOM 2880 N N . ARG A 1 371 ? 16.172 -22.047 -9.688 1 96.69 371 ARG A N 1
ATOM 2881 C CA . ARG A 1 371 ? 15.469 -22.781 -10.734 1 96.69 371 ARG A CA 1
ATOM 2882 C C . ARG A 1 371 ? 15.789 -24.266 -10.656 1 96.69 371 ARG A C 1
ATOM 2884 O O . ARG A 1 371 ? 14.891 -25.109 -10.789 1 96.69 371 ARG A O 1
ATOM 2891 N N . LYS A 1 372 ? 16.984 -24.547 -10.445 1 94.69 372 LYS A N 1
ATOM 2892 C CA . LYS A 1 372 ? 17.391 -25.938 -10.344 1 94.69 372 LYS A CA 1
ATOM 2893 C C . LYS A 1 372 ? 16.719 -26.625 -9.156 1 94.69 372 LYS A C 1
ATOM 2895 O O . LYS A 1 372 ? 16.203 -27.734 -9.281 1 94.69 372 LYS A O 1
ATOM 2900 N N . ALA A 1 373 ? 16.766 -25.953 -8.047 1 96.5 373 ALA A N 1
ATOM 2901 C CA . ALA A 1 373 ? 16.141 -26.5 -6.848 1 96.5 373 ALA A CA 1
ATOM 2902 C C . ALA A 1 373 ? 14.641 -26.734 -7.062 1 96.5 373 ALA A C 1
ATOM 2904 O O . ALA A 1 373 ? 14.102 -27.766 -6.66 1 96.5 373 ALA A O 1
ATOM 2905 N N . LEU A 1 374 ? 14 -25.781 -7.656 1 97.5 374 LEU A N 1
ATOM 2906 C CA . LEU A 1 374 ? 12.555 -25.859 -7.871 1 97.5 374 LEU A CA 1
ATOM 2907 C C . LEU A 1 374 ? 12.227 -26.969 -8.867 1 97.5 374 LEU A C 1
ATOM 2909 O O . LEU A 1 374 ? 11.242 -27.688 -8.703 1 97.5 374 LEU A O 1
ATOM 2913 N N . GLN A 1 375 ? 13.031 -27.062 -9.906 1 95.38 375 GLN A N 1
ATOM 2914 C CA . GLN A 1 375 ? 12.836 -28.125 -10.883 1 95.38 375 GLN A CA 1
ATOM 2915 C C . GLN A 1 375 ? 13 -29.516 -10.242 1 95.38 375 GLN A C 1
ATOM 2917 O O . GLN A 1 375 ? 12.195 -30.406 -10.484 1 95.38 375 GLN A O 1
ATOM 2922 N N . ASP A 1 376 ? 13.992 -29.625 -9.469 1 94.62 376 ASP A N 1
ATOM 2923 C CA . ASP A 1 376 ? 14.211 -30.875 -8.742 1 94.62 376 ASP A CA 1
ATOM 2924 C C . ASP A 1 376 ? 13.055 -31.172 -7.797 1 94.62 376 ASP A C 1
ATOM 2926 O O . ASP A 1 376 ? 12.594 -32.312 -7.711 1 94.62 376 ASP A O 1
ATOM 2930 N N . ASN A 1 377 ? 12.664 -30.156 -7.051 1 96.69 377 ASN A N 1
ATOM 2931 C CA . ASN A 1 377 ? 11.523 -30.297 -6.152 1 96.69 377 ASN A CA 1
ATOM 2932 C C . ASN A 1 377 ? 10.281 -30.781 -6.898 1 96.69 377 ASN A C 1
ATOM 2934 O O . ASN A 1 377 ? 9.57 -31.672 -6.418 1 96.69 377 ASN A O 1
ATOM 2938 N N . CYS A 1 378 ? 10.023 -30.172 -8.047 1 95.69 378 CYS A N 1
ATOM 2939 C CA . CYS A 1 378 ? 8.859 -30.547 -8.844 1 95.69 378 CYS A CA 1
ATOM 2940 C C . CYS A 1 378 ? 8.891 -32.031 -9.18 1 95.69 378 CYS A C 1
ATOM 2942 O O . CYS A 1 378 ? 7.883 -32.719 -9.016 1 95.69 378 CYS A O 1
ATOM 2944 N N . GLN A 1 379 ? 9.992 -32.531 -9.57 1 92.62 379 GLN A N 1
ATOM 2945 C CA . GLN A 1 379 ? 10.148 -33.938 -9.906 1 92.62 379 GLN A CA 1
ATOM 2946 C C . GLN A 1 379 ? 9.977 -34.812 -8.68 1 92.62 379 GLN A C 1
ATOM 2948 O O . GLN A 1 379 ? 9.297 -35.844 -8.742 1 92.62 379 GLN A O 1
ATOM 2953 N N . ASN A 1 380 ? 10.594 -34.438 -7.645 1 95.31 380 ASN A N 1
ATOM 2954 C CA . ASN A 1 380 ? 10.492 -35.188 -6.406 1 95.31 380 ASN A CA 1
ATOM 2955 C C . ASN A 1 380 ? 9.047 -35.25 -5.91 1 95.31 380 ASN A C 1
ATOM 2957 O O . ASN A 1 380 ? 8.602 -36.312 -5.445 1 95.31 380 ASN A O 1
ATOM 2961 N N . TYR A 1 381 ? 8.367 -34.156 -5.98 1 97.19 381 TYR A N 1
ATOM 2962 C CA . TYR A 1 381 ? 6.969 -34.094 -5.574 1 97.19 381 TYR A CA 1
ATOM 2963 C C . TYR A 1 381 ? 6.133 -35.062 -6.418 1 97.19 381 TYR A C 1
ATOM 2965 O O . TYR A 1 381 ? 5.367 -35.875 -5.879 1 97.19 381 TYR A O 1
ATOM 2973 N N . ILE A 1 382 ? 6.266 -34.969 -7.699 1 95 382 ILE A N 1
ATOM 2974 C CA . ILE A 1 382 ? 5.473 -35.781 -8.625 1 95 382 ILE A CA 1
ATOM 2975 C C . ILE A 1 382 ? 5.75 -37.25 -8.375 1 95 382 ILE A C 1
ATOM 2977 O O . ILE A 1 382 ? 4.824 -38.062 -8.336 1 95 382 ILE A O 1
ATOM 2981 N N . LYS A 1 383 ? 6.996 -37.562 -8.18 1 92.81 383 LYS A N 1
ATOM 2982 C CA . LYS A 1 383 ? 7.371 -38.938 -7.891 1 92.81 383 LYS A CA 1
ATOM 2983 C C . LYS A 1 383 ? 6.719 -39.438 -6.602 1 92.81 383 LYS A C 1
ATOM 2985 O O . LYS A 1 383 ? 6.168 -40.531 -6.555 1 92.81 383 LYS A O 1
ATOM 2990 N N . THR A 1 384 ? 6.824 -38.625 -5.59 1 95.62 384 THR A N 1
ATOM 2991 C CA . THR A 1 384 ? 6.262 -39 -4.293 1 95.62 384 THR A CA 1
ATOM 2992 C C . THR A 1 384 ? 4.742 -39.125 -4.383 1 95.62 384 THR A C 1
ATOM 2994 O O . THR A 1 384 ? 4.16 -40.031 -3.795 1 95.62 384 THR A O 1
ATOM 2997 N N . ILE A 1 385 ? 4.137 -38.281 -5.078 1 96.81 385 ILE A N 1
ATOM 2998 C CA . ILE A 1 385 ? 2.689 -38.281 -5.254 1 96.81 385 ILE A CA 1
ATOM 2999 C C . ILE A 1 385 ? 2.285 -39.562 -6.004 1 96.81 385 ILE A C 1
ATOM 3001 O O . ILE A 1 385 ? 1.332 -40.25 -5.617 1 96.81 385 ILE A O 1
ATOM 3005 N N . ALA A 1 386 ? 2.996 -39.906 -7.043 1 93.31 386 ALA A N 1
ATOM 3006 C CA . ALA A 1 386 ? 2.715 -41.094 -7.836 1 93.31 386 ALA A CA 1
ATOM 3007 C C . ALA A 1 386 ? 2.785 -42.344 -6.973 1 93.31 386 ALA A C 1
ATOM 3009 O O . ALA A 1 386 ? 2.012 -43.281 -7.172 1 93.31 386 ALA A O 1
ATOM 3010 N N . GLU A 1 387 ? 3.619 -42.281 -6.055 1 92 387 GLU A N 1
ATOM 3011 C CA . GLU A 1 387 ? 3.879 -43.469 -5.242 1 92 387 GLU A CA 1
ATOM 3012 C C . GLU A 1 387 ? 2.904 -43.562 -4.07 1 92 387 GLU A C 1
ATOM 3014 O O . GLU A 1 387 ? 2.48 -44.656 -3.693 1 92 387 GLU A O 1
ATOM 3019 N N . PHE A 1 388 ? 2.506 -42.469 -3.504 1 94.75 388 PHE A N 1
ATOM 3020 C CA . PHE A 1 388 ? 1.895 -42.562 -2.182 1 94.75 388 PHE A CA 1
ATOM 3021 C C . PHE A 1 388 ? 0.473 -42.031 -2.203 1 94.75 388 PHE A C 1
ATOM 3023 O O . PHE A 1 388 ? -0.305 -42.25 -1.278 1 94.75 388 PHE A O 1
ATOM 3030 N N . PHE A 1 389 ? 0.091 -41.281 -3.162 1 97.06 389 PHE A N 1
ATOM 3031 C CA . PHE A 1 389 ? -1.249 -40.688 -3.215 1 97.06 389 PHE A CA 1
ATOM 3032 C C . PHE A 1 389 ? -2.246 -41.688 -3.773 1 97.06 389 PHE A C 1
ATOM 3034 O O . PHE A 1 389 ? -1.853 -42.719 -4.324 1 97.06 389 PHE A O 1
ATOM 3041 N N . PRO A 1 390 ? -3.574 -41.438 -3.568 1 96.31 390 PRO A N 1
ATOM 3042 C CA . PRO A 1 390 ? -4.582 -42.406 -4.047 1 96.31 390 PRO A CA 1
ATOM 3043 C C . PRO A 1 390 ? -4.473 -42.656 -5.547 1 96.31 390 PRO A C 1
ATOM 3045 O O . PRO A 1 390 ? -4.094 -41.781 -6.312 1 96.31 390 PRO A O 1
ATOM 3048 N N . GLU A 1 391 ? -4.902 -43.812 -5.953 1 91.31 391 GLU A N 1
ATOM 3049 C CA . GLU A 1 391 ? -4.938 -44.156 -7.367 1 91.31 391 GLU A CA 1
ATOM 3050 C C . GLU A 1 391 ? -5.824 -43.219 -8.156 1 91.31 391 GLU A C 1
ATOM 3052 O O . GLU A 1 391 ? -6.887 -42.812 -7.684 1 91.31 391 GLU A O 1
ATOM 3057 N N . GLY A 1 392 ? -5.301 -42.875 -9.305 1 91.94 392 GLY A N 1
ATOM 3058 C CA . GLY A 1 392 ? -6.09 -42 -10.141 1 91.94 392 GLY A CA 1
ATOM 3059 C C . GLY A 1 392 ? -5.738 -40.531 -9.969 1 91.94 392 GLY A C 1
ATOM 3060 O O . GLY A 1 392 ? -6.242 -39.656 -10.695 1 91.94 392 GLY A O 1
ATOM 3061 N N . THR A 1 393 ? -4.867 -40.25 -9 1 95.88 393 THR A N 1
ATOM 3062 C CA . THR A 1 393 ? -4.434 -38.875 -8.781 1 95.88 393 THR A CA 1
ATOM 3063 C C . THR A 1 393 ? -3.758 -38.312 -10.031 1 95.88 393 THR A C 1
ATOM 3065 O O . THR A 1 393 ? -2.986 -39 -10.695 1 95.88 393 THR A O 1
ATOM 3068 N N . LYS A 1 394 ? -4.152 -37.094 -10.391 1 96.25 394 LYS A N 1
ATOM 3069 C CA . LYS A 1 394 ? -3.551 -36.375 -11.508 1 96.25 394 LYS A CA 1
ATOM 3070 C C . LYS A 1 394 ? -2.73 -35.188 -11.023 1 96.25 394 LYS A C 1
ATOM 3072 O O . LYS A 1 394 ? -3.014 -34.625 -9.969 1 96.25 394 LYS A O 1
ATOM 3077 N N . THR A 1 395 ? -1.708 -34.844 -11.75 1 96.38 395 THR A N 1
ATOM 3078 C CA . THR A 1 395 ? -0.938 -33.656 -11.453 1 96.38 395 THR A CA 1
ATOM 3079 C C . THR A 1 395 ? -0.634 -32.875 -12.742 1 96.38 395 THR A C 1
ATOM 3081 O O . THR A 1 395 ? -0.532 -33.469 -13.812 1 96.38 395 THR A O 1
ATOM 3084 N N . THR A 1 396 ? -0.583 -31.547 -12.586 1 95.5 396 THR A N 1
ATOM 3085 C CA . THR A 1 396 ? 0.003 -30.766 -13.672 1 95.5 396 THR A CA 1
ATOM 3086 C C . THR A 1 396 ? 1.493 -31.062 -13.805 1 95.5 396 THR A C 1
ATOM 3088 O O . THR A 1 396 ? 2.068 -31.781 -12.977 1 95.5 396 THR A O 1
ATOM 3091 N N . ARG A 1 397 ? 2.041 -30.625 -14.891 1 92.56 397 ARG A N 1
ATOM 3092 C CA . ARG A 1 397 ? 3.475 -30.688 -15.156 1 92.56 397 ARG A CA 1
ATOM 3093 C C . ARG A 1 397 ? 4.027 -29.297 -15.469 1 92.56 397 ARG A C 1
ATOM 3095 O O . ARG A 1 397 ? 4.398 -29.016 -16.609 1 92.56 397 ARG A O 1
ATOM 3102 N N . PRO A 1 398 ? 4.191 -28.547 -14.406 1 95.06 398 PRO A N 1
ATOM 3103 C CA . PRO A 1 398 ? 4.629 -27.172 -14.641 1 95.06 398 PRO A CA 1
ATOM 3104 C C . PRO A 1 398 ? 6.012 -27.078 -15.289 1 95.06 398 PRO A C 1
ATOM 3106 O O . PRO A 1 398 ? 6.871 -27.922 -15.016 1 95.06 398 PRO A O 1
ATOM 3109 N N . GLN A 1 399 ? 6.211 -26.109 -16.094 1 92.25 399 GLN A N 1
ATOM 3110 C CA . GLN A 1 399 ? 7.492 -25.828 -16.734 1 92.25 399 GLN A CA 1
ATOM 3111 C C . GLN A 1 399 ? 8.242 -24.703 -16 1 92.25 399 GLN A C 1
ATOM 3113 O O . GLN A 1 399 ? 9.227 -24.188 -16.531 1 92.25 399 GLN A O 1
ATOM 3118 N N . GLY A 1 400 ? 7.789 -24.359 -14.938 1 96.75 400 GLY A N 1
ATOM 3119 C CA . GLY A 1 400 ? 8.32 -23.297 -14.078 1 96.75 400 GLY A CA 1
ATOM 3120 C C . GLY A 1 400 ? 7.359 -22.906 -12.977 1 96.75 400 GLY A C 1
ATOM 3121 O O . GLY A 1 400 ? 6.332 -23.547 -12.773 1 96.75 400 GLY A O 1
ATOM 3122 N N . GLY A 1 401 ? 7.766 -21.906 -12.203 1 97.44 401 GLY A N 1
ATOM 3123 C CA . GLY A 1 401 ? 6.914 -21.375 -11.148 1 97.44 401 GLY A CA 1
ATOM 3124 C C . GLY A 1 401 ? 7.109 -22.078 -9.82 1 97.44 401 GLY A C 1
ATOM 3125 O O . GLY A 1 401 ? 8.18 -22.625 -9.547 1 97.44 401 GLY A O 1
ATOM 3126 N N . LEU A 1 402 ? 6.062 -21.969 -8.977 1 97.75 402 LEU A N 1
ATOM 3127 C CA . LEU A 1 402 ? 6.164 -22.453 -7.598 1 97.75 402 LEU A CA 1
ATOM 3128 C C . LEU A 1 402 ? 5.008 -23.391 -7.258 1 97.75 402 LEU A C 1
ATOM 3130 O O . LEU A 1 402 ? 4.887 -23.844 -6.121 1 97.75 402 LEU A O 1
ATOM 3134 N N . SER A 1 403 ? 4.184 -23.75 -8.227 1 97 403 SER A N 1
ATOM 3135 C CA . SER A 1 403 ? 2.932 -24.422 -7.898 1 97 403 SER A CA 1
ATOM 3136 C C . SER A 1 403 ? 2.838 -25.781 -8.594 1 97 403 SER A C 1
ATOM 3138 O O . SER A 1 403 ? 3.26 -25.922 -9.742 1 97 403 SER A O 1
ATOM 3140 N N . LEU A 1 404 ? 2.303 -26.719 -7.879 1 97.69 404 LEU A N 1
ATOM 3141 C CA . LEU A 1 404 ? 1.899 -28.031 -8.398 1 97.69 404 LEU A CA 1
ATOM 3142 C C . LEU A 1 404 ? 0.435 -28.312 -8.078 1 97.69 404 LEU A C 1
ATOM 3144 O O . LEU A 1 404 ? 0.049 -28.359 -6.91 1 97.69 404 LEU A O 1
ATOM 3148 N N . TRP A 1 405 ? -0.315 -28.422 -9.133 1 98.06 405 TRP A N 1
ATOM 3149 C CA . TRP A 1 405 ? -1.744 -28.688 -9 1 98.06 405 TRP A CA 1
ATOM 3150 C C . TRP A 1 405 ? -2.021 -30.188 -8.969 1 98.06 405 TRP A C 1
ATOM 3152 O O . TRP A 1 405 ? -1.542 -30.922 -9.828 1 98.06 405 TRP A O 1
ATOM 3162 N N . VAL A 1 406 ? -2.77 -30.625 -7.98 1 98.12 406 VAL A N 1
ATOM 3163 C CA . VAL A 1 406 ? -3.1 -32.031 -7.789 1 98.12 406 VAL A CA 1
ATOM 3164 C C . VAL A 1 406 ? -4.613 -32.219 -7.836 1 98.12 406 VAL A C 1
ATOM 3166 O O . VAL A 1 406 ? -5.355 -31.516 -7.16 1 98.12 406 VAL A O 1
ATOM 3169 N N . GLU A 1 407 ? -5.016 -33.094 -8.594 1 97.81 407 GLU A N 1
ATOM 3170 C CA . GLU A 1 407 ? -6.43 -33.438 -8.703 1 97.81 407 GLU A CA 1
ATOM 3171 C C . GLU A 1 407 ? -6.691 -34.875 -8.234 1 97.81 407 GLU A C 1
ATOM 3173 O O . GLU A 1 407 ? -6.137 -35.812 -8.789 1 97.81 407 GLU A O 1
ATOM 3178 N N . PHE A 1 408 ? -7.523 -35.031 -7.234 1 97.75 408 PHE A N 1
ATOM 3179 C CA . PHE A 1 408 ? -7.945 -36.312 -6.723 1 97.75 408 PHE A CA 1
ATOM 3180 C C . PHE A 1 408 ? -9.227 -36.781 -7.398 1 97.75 408 PHE A C 1
ATOM 3182 O O . PHE A 1 408 ? -9.789 -36.062 -8.234 1 97.75 408 PHE A O 1
ATOM 3189 N N . ASP A 1 409 ? -9.547 -38 -7.055 1 95.44 409 ASP A N 1
ATOM 3190 C CA . ASP A 1 409 ? -10.891 -38.469 -7.402 1 95.44 409 ASP A CA 1
ATOM 3191 C C . ASP A 1 409 ? -11.961 -37.531 -6.84 1 95.44 409 ASP A C 1
ATOM 3193 O O . ASP A 1 409 ? -11.781 -36.938 -5.762 1 95.44 409 ASP A O 1
ATOM 3197 N N . LYS A 1 410 ? -13.07 -37.438 -7.504 1 94.5 410 LYS A N 1
ATOM 3198 C CA . LYS A 1 410 ? -14.133 -36.5 -7.145 1 94.5 410 LYS A CA 1
ATOM 3199 C C . LYS A 1 410 ? -14.664 -36.781 -5.742 1 94.5 410 LYS A C 1
ATOM 3201 O O . LYS A 1 410 ? -15.227 -35.875 -5.094 1 94.5 410 LYS A O 1
ATOM 3206 N N . LYS A 1 411 ? -14.453 -37.906 -5.227 1 94.06 411 LYS A N 1
ATOM 3207 C CA . LYS A 1 411 ? -14.977 -38.312 -3.928 1 94.06 411 LYS A CA 1
ATOM 3208 C C . LYS A 1 411 ? -14.125 -37.781 -2.787 1 94.06 411 LYS A C 1
ATOM 3210 O O . LYS A 1 411 ? -14.547 -37.781 -1.628 1 94.06 411 LYS A O 1
ATOM 3215 N N . ILE A 1 412 ? -13.008 -37.219 -3.066 1 96.94 412 ILE A N 1
ATOM 3216 C CA . ILE A 1 412 ? -12.109 -36.75 -2.023 1 96.94 412 ILE A CA 1
ATOM 3217 C C . ILE A 1 412 ? -12.258 -35.25 -1.865 1 96.94 412 ILE A C 1
ATOM 3219 O O . ILE A 1 412 ? -11.648 -34.469 -2.609 1 96.94 412 ILE A O 1
ATOM 3223 N N . PRO A 1 413 ? -12.984 -34.812 -0.924 1 97.12 413 PRO A N 1
ATOM 3224 C CA . PRO A 1 413 ? -13.102 -33.375 -0.665 1 97.12 413 PRO A CA 1
ATOM 3225 C C . PRO A 1 413 ? -11.852 -32.812 -0.002 1 97.12 413 PRO A C 1
ATOM 3227 O O . PRO A 1 413 ? -11.508 -33.188 1.118 1 97.12 413 PRO A O 1
ATOM 3230 N N . THR A 1 414 ? -11.305 -31.797 -0.598 1 97.31 414 THR A N 1
ATOM 3231 C CA . THR A 1 414 ? -9.984 -31.359 -0.165 1 97.31 414 THR A CA 1
ATOM 3232 C C . THR A 1 414 ? -10.094 -30.391 1 1 97.31 414 THR A C 1
ATOM 3234 O O . THR A 1 414 ? -9.109 -30.109 1.687 1 97.31 414 THR A O 1
ATOM 3237 N N . VAL A 1 415 ? -11.258 -29.797 1.247 1 96.38 415 VAL A N 1
ATOM 3238 C CA . VAL A 1 415 ? -11.445 -29.016 2.457 1 96.38 415 VAL A CA 1
ATOM 3239 C C . VAL A 1 415 ? -11.328 -29.906 3.688 1 96.38 415 VAL A C 1
ATOM 3241 O O . VAL A 1 415 ? -10.727 -29.516 4.691 1 96.38 415 VAL A O 1
ATOM 3244 N N . GLU A 1 416 ? -11.906 -31.062 3.615 1 96.69 416 GLU A N 1
ATOM 3245 C CA . GLU A 1 416 ? -11.758 -32.031 4.688 1 96.69 416 GLU A CA 1
ATOM 3246 C C . GLU A 1 416 ? -10.305 -32.5 4.824 1 96.69 416 GLU A C 1
ATOM 3248 O O . GLU A 1 416 ? -9.812 -32.688 5.938 1 96.69 416 GLU A O 1
ATOM 3253 N N . LEU A 1 417 ? -9.711 -32.719 3.695 1 97.44 417 LEU A N 1
ATOM 3254 C CA . LEU A 1 417 ? -8.305 -33.094 3.707 1 97.44 417 LEU A CA 1
ATOM 3255 C C . LEU A 1 417 ? -7.473 -32.031 4.426 1 97.44 417 LEU A C 1
ATOM 3257 O O . LEU A 1 417 ? -6.559 -32.344 5.184 1 97.44 417 LEU A O 1
ATOM 3261 N N . TYR A 1 418 ? -7.738 -30.781 4.188 1 96.81 418 TYR A N 1
ATOM 3262 C CA . TYR A 1 418 ? -7.055 -29.688 4.859 1 96.81 418 TYR A CA 1
ATOM 3263 C C . TYR A 1 418 ? -7.207 -29.781 6.375 1 96.81 418 TYR A C 1
ATOM 3265 O O . TYR A 1 418 ? -6.234 -29.641 7.113 1 96.81 418 TYR A O 1
ATOM 3273 N N . ASP A 1 419 ? -8.43 -30 6.863 1 95.62 419 ASP A N 1
ATOM 3274 C CA . ASP A 1 419 ? -8.719 -30.078 8.289 1 95.62 419 ASP A CA 1
ATOM 3275 C C . ASP A 1 419 ? -7.934 -31.203 8.953 1 95.62 419 ASP A C 1
ATOM 3277 O O . ASP A 1 419 ? -7.469 -31.062 10.086 1 95.62 419 ASP A O 1
ATOM 3281 N N . LEU A 1 420 ? -7.805 -32.25 8.273 1 96.31 420 LEU A N 1
ATOM 3282 C CA . LEU A 1 420 ? -7.035 -33.375 8.789 1 96.31 420 LEU A CA 1
ATOM 3283 C C . LEU A 1 420 ? -5.543 -33.062 8.781 1 96.31 420 LEU A C 1
ATOM 3285 O O . LEU A 1 420 ? -4.836 -33.375 9.75 1 96.31 420 LEU A O 1
ATOM 3289 N N . ALA A 1 421 ? -5.082 -32.5 7.727 1 97.06 421 ALA A N 1
ATOM 3290 C CA . ALA A 1 421 ? -3.658 -32.219 7.555 1 97.06 421 ALA A CA 1
ATOM 3291 C C . ALA A 1 421 ? -3.174 -31.188 8.562 1 97.06 421 ALA A C 1
ATOM 3293 O O . ALA A 1 421 ? -2.076 -31.297 9.109 1 97.06 421 ALA A O 1
ATOM 3294 N N . ILE A 1 422 ? -4.02 -30.141 8.781 1 95 422 ILE A N 1
ATOM 3295 C CA . ILE A 1 422 ? -3.611 -29.047 9.656 1 95 422 ILE A CA 1
ATOM 3296 C C . ILE A 1 422 ? -3.432 -29.562 11.078 1 95 422 ILE A C 1
ATOM 3298 O O . ILE A 1 422 ? -2.594 -29.062 11.828 1 95 422 ILE A O 1
ATOM 3302 N N . LYS A 1 423 ? -4.168 -30.562 11.5 1 94.31 423 LYS A N 1
ATOM 3303 C CA . LYS A 1 423 ? -4.02 -31.203 12.805 1 94.31 423 LYS A CA 1
ATOM 3304 C C . LYS A 1 423 ? -2.658 -31.875 12.93 1 94.31 423 LYS A C 1
ATOM 3306 O O . LYS A 1 423 ? -2.182 -32.125 14.039 1 94.31 423 LYS A O 1
ATOM 3311 N N . GLN A 1 424 ? -2.07 -32.156 11.805 1 93.94 424 GLN A N 1
ATOM 3312 C CA . GLN A 1 424 ? -0.739 -32.75 11.781 1 93.94 424 GLN A CA 1
ATOM 3313 C C . GLN A 1 424 ? 0.323 -31.719 11.43 1 93.94 424 GLN A C 1
ATOM 3315 O O . GLN A 1 424 ? 1.409 -32.062 10.961 1 93.94 424 GLN A O 1
ATOM 3320 N N . ASN A 1 425 ? -0.005 -30.469 11.469 1 94.38 425 ASN A N 1
ATOM 3321 C CA . ASN A 1 425 ? 0.88 -29.328 11.25 1 94.38 425 ASN A CA 1
ATOM 3322 C C . ASN A 1 425 ? 1.316 -29.219 9.797 1 94.38 425 ASN A C 1
ATOM 3324 O O . ASN A 1 425 ? 2.467 -28.891 9.508 1 94.38 425 ASN A O 1
ATOM 3328 N N . ILE A 1 426 ? 0.406 -29.625 8.93 1 96.44 426 ILE A N 1
ATOM 3329 C CA . ILE A 1 426 ? 0.618 -29.484 7.488 1 96.44 426 ILE A CA 1
ATOM 3330 C C . ILE A 1 426 ? -0.457 -28.578 6.898 1 96.44 426 ILE A C 1
ATOM 3332 O O . ILE A 1 426 ? -1.652 -28.844 7.043 1 96.44 426 ILE A O 1
ATOM 3336 N N . SER A 1 427 ? 0.007 -27.516 6.258 1 95.62 427 SER A N 1
ATOM 3337 C CA . SER A 1 427 ? -0.932 -26.609 5.609 1 95.62 427 SER A CA 1
ATOM 3338 C C . SER A 1 427 ? -0.942 -26.812 4.098 1 95.62 427 SER A C 1
ATOM 3340 O O . SER A 1 427 ? 0.098 -26.703 3.443 1 95.62 427 SER A O 1
ATOM 3342 N N . ILE A 1 428 ? -2.104 -27.141 3.566 1 97 428 ILE A N 1
ATOM 3343 C CA . ILE A 1 428 ? -2.279 -27.297 2.125 1 97 428 ILE A CA 1
ATOM 3344 C C . ILE A 1 428 ? -3.291 -26.266 1.62 1 97 428 ILE A C 1
ATOM 3346 O O . ILE A 1 428 ? -3.953 -25.594 2.414 1 97 428 ILE A O 1
ATOM 3350 N N . ALA A 1 429 ? -3.4 -26.125 0.288 1 97.12 429 ALA A N 1
ATOM 3351 C CA . ALA A 1 429 ? -4.328 -25.172 -0.294 1 97.12 429 ALA A CA 1
ATOM 3352 C C . ALA A 1 429 ? -5.414 -25.875 -1.103 1 97.12 429 ALA A C 1
ATOM 3354 O O . ALA A 1 429 ? -5.191 -26.25 -2.254 1 97.12 429 ALA A O 1
ATOM 3355 N N . PRO A 1 430 ? -6.621 -25.922 -0.568 1 97.62 430 PRO A N 1
ATOM 3356 C CA . PRO A 1 430 ? -7.711 -26.578 -1.299 1 97.62 430 PRO A CA 1
ATOM 3357 C C . PRO A 1 430 ? -8.086 -25.844 -2.586 1 97.62 430 PRO A C 1
ATOM 3359 O O . PRO A 1 430 ? -8.039 -24.609 -2.631 1 97.62 430 PRO A O 1
ATOM 3362 N N . GLY A 1 431 ? -8.5 -26.609 -3.557 1 97.31 431 GLY A N 1
ATOM 3363 C CA . GLY A 1 431 ? -8.773 -26.078 -4.883 1 97.31 431 GLY A CA 1
ATOM 3364 C C . GLY A 1 431 ? -9.875 -25.031 -4.891 1 97.31 431 GLY A C 1
ATOM 3365 O O . GLY A 1 431 ? -9.836 -24.094 -5.688 1 97.31 431 GLY A O 1
ATOM 3366 N N . ARG A 1 432 ? -10.797 -25.125 -3.992 1 95.31 432 ARG A N 1
ATOM 3367 C CA . ARG A 1 432 ? -11.938 -24.219 -3.928 1 95.31 432 ARG A CA 1
ATOM 3368 C C . ARG A 1 432 ? -11.484 -22.781 -3.699 1 95.31 432 ARG A C 1
ATOM 3370 O O . ARG A 1 432 ? -12.188 -21.844 -4.066 1 95.31 432 ARG A O 1
ATOM 3377 N N . MET A 1 433 ? -10.336 -22.609 -3.203 1 95.44 433 MET A N 1
ATOM 3378 C CA . MET A 1 433 ? -9.789 -21.281 -2.932 1 95.44 433 MET A CA 1
ATOM 3379 C C . MET A 1 433 ? -9.508 -20.531 -4.23 1 95.44 433 MET A C 1
ATOM 3381 O O . MET A 1 433 ? -9.414 -19.312 -4.238 1 95.44 433 MET A O 1
ATOM 3385 N N . PHE A 1 434 ? -9.359 -21.266 -5.32 1 96.88 434 PHE A N 1
ATOM 3386 C CA . PHE A 1 434 ? -8.789 -20.688 -6.531 1 96.88 434 PHE A CA 1
ATOM 3387 C C . PHE A 1 434 ? -9.875 -20.391 -7.559 1 96.88 434 PHE A C 1
ATOM 3389 O O . PHE A 1 434 ? -9.594 -20.281 -8.75 1 96.88 434 PHE A O 1
ATOM 3396 N N . THR A 1 435 ? -11.133 -20.328 -7.129 1 95.56 435 THR A N 1
ATOM 3397 C CA . THR A 1 435 ? -12.266 -20.047 -8 1 95.56 435 THR A CA 1
ATOM 3398 C C . THR A 1 435 ? -13.398 -19.375 -7.227 1 95.56 435 THR A C 1
ATOM 3400 O O . THR A 1 435 ? -13.438 -19.438 -5.996 1 95.56 435 THR A O 1
ATOM 3403 N N . LEU A 1 436 ? -14.18 -18.641 -7.922 1 93.75 436 LEU A N 1
ATOM 3404 C CA . LEU A 1 436 ? -15.375 -18.062 -7.332 1 93.75 436 LEU A CA 1
ATOM 3405 C C . LEU A 1 436 ? -16.594 -18.922 -7.609 1 93.75 436 LEU A C 1
ATOM 3407 O O . LEU A 1 436 ? -17.734 -18.531 -7.316 1 93.75 436 LEU A O 1
ATOM 3411 N N . GLN A 1 437 ? -16.344 -20.094 -8.18 1 93.19 437 GLN A N 1
ATOM 3412 C CA . GLN A 1 437 ? -17.406 -21.031 -8.5 1 93.19 437 GLN A CA 1
ATOM 3413 C C . GLN A 1 437 ? -17.25 -22.328 -7.691 1 93.19 437 GLN A C 1
ATOM 3415 O O . GLN A 1 437 ? -16.281 -22.5 -6.961 1 93.19 437 GLN A O 1
ATOM 3420 N N . ASN A 1 438 ? -18.281 -23.109 -7.723 1 90.62 438 ASN A N 1
ATOM 3421 C CA . ASN A 1 438 ? -18.234 -24.391 -7.02 1 90.62 438 ASN A CA 1
ATOM 3422 C C . ASN A 1 438 ? -17.516 -25.453 -7.848 1 90.62 438 ASN A C 1
ATOM 3424 O O . ASN A 1 438 ? -18.156 -26.391 -8.344 1 90.62 438 ASN A O 1
ATOM 3428 N N . GLN A 1 439 ? -16.266 -25.234 -7.926 1 92.5 439 GLN A N 1
ATOM 3429 C CA . GLN A 1 439 ? -15.414 -26.125 -8.703 1 92.5 439 GLN A CA 1
ATOM 3430 C C . GLN A 1 439 ? -14.133 -26.469 -7.945 1 92.5 439 GLN A C 1
ATOM 3432 O O . GLN A 1 439 ? -13.82 -25.844 -6.93 1 92.5 439 GLN A O 1
ATOM 3437 N N . PHE A 1 440 ? -13.516 -27.562 -8.344 1 96.44 440 PHE A N 1
ATOM 3438 C CA . PHE A 1 440 ? -12.188 -27.984 -7.906 1 96.44 440 PHE A CA 1
ATOM 3439 C C . PHE A 1 440 ? -12.211 -28.422 -6.449 1 96.44 440 PHE A C 1
ATOM 3441 O O . PHE A 1 440 ? -11.242 -28.219 -5.715 1 96.44 440 PHE A O 1
ATOM 3448 N N . GLU A 1 441 ? -13.234 -28.984 -5.969 1 96.31 441 GLU A N 1
ATOM 3449 C CA . GLU A 1 441 ? -13.375 -29.438 -4.586 1 96.31 441 GLU A CA 1
ATOM 3450 C C . GLU A 1 441 ? -12.453 -30.609 -4.297 1 96.31 441 GLU A C 1
ATOM 3452 O O . GLU A 1 441 ? -12.18 -30.922 -3.133 1 96.31 441 GLU A O 1
ATOM 3457 N N . ASN A 1 442 ? -12.023 -31.266 -5.367 1 97.88 442 ASN A N 1
ATOM 3458 C CA . ASN A 1 442 ? -11.156 -32.438 -5.223 1 97.88 442 ASN A CA 1
ATOM 3459 C C . ASN A 1 442 ? -9.719 -32.125 -5.605 1 97.88 442 ASN A C 1
ATOM 3461 O O . ASN A 1 442 ? -8.953 -33 -5.984 1 97.88 442 ASN A O 1
ATOM 3465 N N . CYS A 1 443 ? -9.367 -30.859 -5.613 1 98.25 443 CYS A N 1
ATOM 3466 C CA . CYS A 1 443 ? -8.023 -30.453 -6.031 1 98.25 443 CYS A CA 1
ATOM 3467 C C . CYS A 1 443 ? -7.301 -29.734 -4.906 1 98.25 443 CYS A C 1
ATOM 3469 O O . CYS A 1 443 ? -7.934 -29.203 -3.992 1 98.25 443 CYS A O 1
ATOM 3471 N N . ILE A 1 444 ? -5.957 -29.766 -4.918 1 98.25 444 ILE A N 1
ATOM 3472 C CA . ILE A 1 444 ? -5.121 -28.953 -4.039 1 98.25 444 ILE A CA 1
ATOM 3473 C C . ILE A 1 444 ? -3.959 -28.359 -4.836 1 98.25 444 ILE A C 1
ATOM 3475 O O . ILE A 1 444 ? -3.604 -28.875 -5.898 1 98.25 444 ILE A O 1
ATOM 3479 N N . ARG A 1 445 ? -3.471 -27.25 -4.406 1 98.25 445 ARG A N 1
ATOM 3480 C CA . ARG A 1 445 ? -2.215 -26.672 -4.887 1 98.25 445 ARG A CA 1
ATOM 3481 C C . ARG A 1 445 ? -1.11 -26.828 -3.848 1 98.25 445 ARG A C 1
ATOM 3483 O O . ARG A 1 445 ? -1.3 -26.484 -2.68 1 98.25 445 ARG A O 1
ATOM 3490 N N . LEU A 1 446 ? -0.027 -27.359 -4.234 1 97.88 446 LEU A N 1
ATOM 3491 C CA . LEU A 1 446 ? 1.149 -27.516 -3.385 1 97.88 446 LEU A CA 1
ATOM 3492 C C . LEU A 1 446 ? 2.266 -26.578 -3.838 1 97.88 446 LEU A C 1
ATOM 3494 O O . LEU A 1 446 ? 2.559 -26.484 -5.031 1 97.88 446 LEU A O 1
ATOM 3498 N N . CYS A 1 447 ? 2.854 -25.891 -2.916 1 97.12 447 CYS A N 1
ATOM 3499 C CA . CYS A 1 447 ? 4.016 -25.062 -3.203 1 97.12 447 CYS A CA 1
ATOM 3500 C C . CYS A 1 447 ? 5.285 -25.906 -3.264 1 97.12 447 CYS A C 1
ATOM 3502 O O . CYS A 1 447 ? 5.594 -26.641 -2.324 1 97.12 447 CYS A O 1
ATOM 3504 N N . ILE A 1 448 ? 6.07 -25.75 -4.277 1 97.12 448 ILE A N 1
ATOM 3505 C CA . ILE A 1 448 ? 7.285 -26.531 -4.434 1 97.12 448 ILE A CA 1
ATOM 3506 C C . ILE A 1 448 ? 8.5 -25.703 -4.012 1 97.12 448 ILE A C 1
ATOM 3508 O O . ILE A 1 448 ? 9.633 -26.031 -4.363 1 97.12 448 ILE A O 1
ATOM 3512 N N . GLY A 1 449 ? 8.219 -24.609 -3.326 1 96.25 449 GLY A N 1
ATOM 3513 C CA . GLY A 1 449 ? 9.273 -23.688 -2.938 1 96.25 449 GLY A CA 1
ATOM 3514 C C . GLY A 1 449 ? 9.914 -24.031 -1.609 1 96.25 449 GLY A C 1
ATOM 3515 O O . GLY A 1 449 ? 10.656 -23.234 -1.04 1 96.25 449 GLY A O 1
ATOM 3516 N N . LEU A 1 450 ? 9.672 -25.234 -1.062 1 95.19 450 LEU A N 1
ATOM 3517 C CA . LEU A 1 450 ? 10.32 -25.703 0.154 1 95.19 450 LEU A CA 1
ATOM 3518 C C . LEU A 1 450 ? 11.539 -26.562 -0.182 1 95.19 450 LEU A C 1
ATOM 3520 O O . LEU A 1 450 ? 11.516 -27.344 -1.13 1 95.19 450 LEU A O 1
ATOM 3524 N N . PRO A 1 451 ? 12.625 -26.359 0.548 1 94.31 451 PRO A N 1
ATOM 3525 C CA . PRO A 1 451 ? 13.781 -27.219 0.277 1 94.31 451 PRO A CA 1
ATOM 3526 C C . PRO A 1 451 ? 13.453 -28.703 0.433 1 94.31 451 PRO A C 1
ATOM 3528 O O . PRO A 1 451 ? 12.883 -29.109 1.449 1 94.31 451 PRO A O 1
ATOM 3531 N N . TRP A 1 452 ? 13.844 -29.422 -0.564 1 95.12 452 TRP A N 1
ATOM 3532 C CA . TRP A 1 452 ? 13.57 -30.859 -0.529 1 95.12 452 TRP A CA 1
ATOM 3533 C C . TRP A 1 452 ? 14.359 -31.547 0.586 1 95.12 452 TRP A C 1
ATOM 3535 O O . TRP A 1 452 ? 15.531 -31.219 0.807 1 95.12 452 TRP A O 1
ATOM 3545 N N . SER A 1 453 ? 13.758 -32.344 1.343 1 95.94 453 SER A N 1
ATOM 3546 C CA . SER A 1 453 ? 14.336 -33.094 2.443 1 95.94 453 SER A CA 1
ATOM 3547 C C . SER A 1 453 ? 13.508 -34.344 2.748 1 95.94 453 SER A C 1
ATOM 3549 O O . SER A 1 453 ? 12.406 -34.5 2.223 1 95.94 453 SER A O 1
ATOM 3551 N N . ASP A 1 454 ? 14.07 -35.125 3.562 1 95.12 454 ASP A N 1
ATOM 3552 C CA . ASP A 1 454 ? 13.344 -36.312 4.008 1 95.12 454 ASP A CA 1
ATOM 3553 C C . ASP A 1 454 ? 12.078 -35.906 4.773 1 95.12 454 ASP A C 1
ATOM 3555 O O . ASP A 1 454 ? 11.062 -36.594 4.691 1 95.12 454 ASP A O 1
ATOM 3559 N N . GLU A 1 455 ? 12.203 -34.875 5.465 1 95.25 455 GLU A N 1
ATOM 3560 C CA . GLU A 1 455 ? 11.047 -34.406 6.215 1 95.25 455 GLU A CA 1
ATOM 3561 C C . GLU A 1 455 ? 9.914 -33.969 5.277 1 95.25 455 GLU A C 1
ATOM 3563 O O . GLU A 1 455 ? 8.75 -34.312 5.52 1 95.25 455 GLU A O 1
ATOM 3568 N N . ILE A 1 456 ? 10.289 -33.281 4.215 1 96.31 456 ILE A N 1
ATOM 3569 C CA . ILE A 1 456 ? 9.289 -32.844 3.246 1 96.31 456 ILE A CA 1
ATOM 3570 C C . ILE A 1 456 ? 8.672 -34.031 2.553 1 96.31 456 ILE A C 1
ATOM 3572 O O . ILE A 1 456 ? 7.453 -34.094 2.34 1 96.31 456 ILE A O 1
ATOM 3576 N N . LYS A 1 457 ? 9.461 -35 2.201 1 96.31 457 LYS A N 1
ATOM 3577 C CA . LYS A 1 457 ? 8.953 -36.219 1.607 1 96.31 457 LYS A CA 1
ATOM 3578 C C . LYS A 1 457 ? 7.953 -36.906 2.533 1 96.31 457 LYS A C 1
ATOM 3580 O O . LYS A 1 457 ? 6.891 -37.344 2.09 1 96.31 457 LYS A O 1
ATOM 3585 N N . LEU A 1 458 ? 8.297 -36.938 3.811 1 96.75 458 LEU A N 1
ATOM 3586 C CA . LEU A 1 458 ? 7.434 -37.562 4.801 1 96.75 458 LEU A CA 1
ATOM 3587 C C . LEU A 1 458 ? 6.102 -36.812 4.91 1 96.75 458 LEU A C 1
ATOM 3589 O O . LEU A 1 458 ? 5.047 -37.438 5.035 1 96.75 458 LEU A O 1
ATOM 3593 N N . LYS A 1 459 ? 6.184 -35.562 4.93 1 97.44 459 LYS A N 1
ATOM 3594 C CA . LYS A 1 459 ? 4.969 -34.75 5.02 1 97.44 459 LYS A CA 1
ATOM 3595 C C . LYS A 1 459 ? 4.078 -34.969 3.799 1 97.44 459 LYS A C 1
ATOM 3597 O O . LYS A 1 459 ? 2.852 -35.031 3.918 1 97.44 459 LYS A O 1
ATOM 3602 N N . LEU A 1 460 ? 4.652 -35.125 2.646 1 97.62 460 LEU A N 1
ATOM 3603 C CA . LEU A 1 460 ? 3.891 -35.406 1.436 1 97.62 460 LEU A CA 1
ATOM 3604 C C . LEU A 1 460 ? 3.234 -36.781 1.52 1 97.62 460 LEU A C 1
ATOM 3606 O O . LEU A 1 460 ? 2.078 -36.938 1.126 1 97.62 460 LEU A O 1
ATOM 3610 N N . LYS A 1 461 ? 3.979 -37.688 2.004 1 97 461 LYS A N 1
ATOM 3611 C CA . LYS A 1 461 ? 3.428 -39.031 2.207 1 97 461 LYS A CA 1
ATOM 3612 C C . LYS A 1 461 ? 2.219 -39 3.135 1 97 461 LYS A C 1
ATOM 3614 O O . LYS A 1 461 ? 1.229 -39.688 2.904 1 97 461 LYS A O 1
ATOM 3619 N N . GLN A 1 462 ? 2.357 -38.25 4.141 1 97.81 462 GLN A N 1
ATOM 3620 C CA . GLN A 1 462 ? 1.271 -38.094 5.105 1 97.81 462 GLN A CA 1
ATOM 3621 C C . GLN A 1 462 ? 0.014 -37.531 4.441 1 97.81 462 GLN A C 1
ATOM 3623 O O . GLN A 1 462 ? -1.098 -38 4.738 1 97.81 462 GLN A O 1
ATOM 3628 N N . ILE A 1 463 ? 0.174 -36.594 3.578 1 98.06 463 ILE A N 1
ATOM 3629 C CA . ILE A 1 463 ? -0.959 -36.031 2.846 1 98.06 463 ILE A CA 1
ATOM 3630 C C . ILE A 1 463 ? -1.629 -37.125 2.023 1 98.06 463 ILE A C 1
ATOM 3632 O O . ILE A 1 463 ? -2.857 -37.25 2.004 1 98.06 463 ILE A O 1
ATOM 3636 N N . GLY A 1 464 ? -0.828 -37.906 1.353 1 97.38 464 GLY A N 1
ATOM 3637 C CA . GLY A 1 464 ? -1.358 -39.031 0.583 1 97.38 464 GLY A CA 1
ATOM 3638 C C . GLY A 1 464 ? -2.143 -40.031 1.426 1 97.38 464 GLY A C 1
ATOM 3639 O O . GLY A 1 464 ? -3.219 -40.469 1.025 1 97.38 464 GLY A O 1
ATOM 3640 N N . THR A 1 465 ? -1.594 -40.344 2.572 1 96.75 465 THR A N 1
ATOM 3641 C CA . THR A 1 465 ? -2.244 -41.25 3.484 1 96.75 465 THR A CA 1
ATOM 3642 C C . THR A 1 465 ? -3.576 -40.719 3.975 1 96.75 465 THR A C 1
ATOM 3644 O O . THR A 1 465 ? -4.574 -41.438 4.035 1 96.75 465 THR A O 1
ATOM 3647 N N . LEU A 1 466 ? -3.541 -39.469 4.328 1 97.75 466 LEU A N 1
ATOM 3648 C CA . LEU A 1 466 ? -4.766 -38.812 4.777 1 97.75 466 LEU A CA 1
ATOM 3649 C C . LEU A 1 466 ? -5.824 -38.812 3.676 1 97.75 466 LEU A C 1
ATOM 3651 O O . LEU A 1 466 ? -7.008 -39.031 3.949 1 97.75 466 LEU A O 1
ATOM 3655 N N . ALA A 1 467 ? -5.418 -38.594 2.428 1 97.69 467 ALA A N 1
ATOM 3656 C CA . ALA A 1 467 ? -6.348 -38.594 1.299 1 97.69 467 ALA A CA 1
ATOM 3657 C C . ALA A 1 467 ? -6.969 -40 1.109 1 97.69 467 ALA A C 1
ATOM 3659 O O . ALA A 1 467 ? -8.148 -40.094 0.768 1 97.69 467 ALA A O 1
ATOM 3660 N N . LYS A 1 468 ? -6.238 -41.031 1.371 1 95.5 468 LYS A N 1
ATOM 3661 C CA . LYS A 1 468 ? -6.719 -42.406 1.229 1 95.5 468 LYS A CA 1
ATOM 3662 C C . LYS A 1 468 ? -7.75 -42.719 2.305 1 95.5 468 LYS A C 1
ATOM 3664 O O . LYS A 1 468 ? -8.633 -43.562 2.084 1 95.5 468 LYS A O 1
ATOM 3669 N N . THR A 1 469 ? -7.57 -42.062 3.436 1 93.88 469 THR A N 1
ATOM 3670 C CA . THR A 1 469 ? -8.469 -42.344 4.547 1 93.88 469 THR A CA 1
ATOM 3671 C C . THR A 1 469 ? -9.844 -41.719 4.297 1 93.88 469 THR A C 1
ATOM 3673 O O . THR A 1 469 ? -10.844 -42.156 4.875 1 93.88 469 THR A O 1
ATOM 3676 N N . ILE A 1 470 ? -9.875 -40.688 3.59 1 92.88 470 ILE A N 1
ATOM 3677 C CA . ILE A 1 470 ? -11.133 -40.031 3.252 1 92.88 470 ILE A CA 1
ATOM 3678 C C . ILE A 1 470 ? -11.898 -40.875 2.232 1 92.88 470 ILE A C 1
ATOM 3680 O O . ILE A 1 470 ? -13.125 -40.969 2.297 1 92.88 470 ILE A O 1
ATOM 3684 N N . MET B 1 1 ? -26.297 34.719 20.406 1 41.88 1 MET B N 1
ATOM 3685 C CA . MET B 1 1 ? -25.828 35.969 19.812 1 41.88 1 MET B CA 1
ATOM 3686 C C . MET B 1 1 ? -25.266 36.906 20.875 1 41.88 1 MET B C 1
ATOM 3688 O O . MET B 1 1 ? -24.25 37.562 20.656 1 41.88 1 MET B O 1
ATOM 3692 N N . LYS B 1 2 ? -26.172 37 21.906 1 53.75 2 LYS B N 1
ATOM 3693 C CA . LYS B 1 2 ? -25.797 37.938 22.969 1 53.75 2 LYS B CA 1
ATOM 3694 C C . LYS B 1 2 ? -24.547 37.438 23.703 1 53.75 2 LYS B C 1
ATOM 3696 O O . LYS B 1 2 ? -23.672 38.25 24.047 1 53.75 2 LYS B O 1
ATOM 3701 N N . LYS B 1 3 ? -24.547 36.188 23.812 1 52.69 3 LYS B N 1
ATOM 3702 C CA . LYS B 1 3 ? -23.469 35.531 24.531 1 52.69 3 LYS B CA 1
ATOM 3703 C C . LYS B 1 3 ? -22.172 35.594 23.719 1 52.69 3 LYS B C 1
ATOM 3705 O O . LYS B 1 3 ? -21.078 35.75 24.297 1 52.69 3 LYS B O 1
ATOM 3710 N N . GLU B 1 4 ? -22.219 35.344 22.5 1 56.59 4 GLU B N 1
ATOM 3711 C CA . GLU B 1 4 ? -21.094 35.406 21.578 1 56.59 4 GLU B CA 1
ATOM 3712 C C . GLU B 1 4 ? -20.5 36.812 21.531 1 56.59 4 GLU B C 1
ATOM 3714 O O . GLU B 1 4 ? -19.281 37 21.422 1 56.59 4 GLU B O 1
ATOM 3719 N N . PHE B 1 5 ? -21.344 37.719 21.734 1 64.12 5 PHE B N 1
ATOM 3720 C CA . PHE B 1 5 ? -20.969 39.125 21.719 1 64.12 5 PHE B CA 1
ATOM 3721 C C . PHE B 1 5 ? -20.172 39.5 22.969 1 64.12 5 PHE B C 1
ATOM 3723 O O . PHE B 1 5 ? -19.172 40.188 22.891 1 64.12 5 PHE B O 1
ATOM 3730 N N . ILE B 1 6 ? -20.578 38.906 24 1 72.94 6 ILE B N 1
ATOM 3731 C CA . ILE B 1 6 ? -19.953 39.281 25.266 1 72.94 6 ILE B CA 1
ATOM 3732 C C . ILE B 1 6 ? -18.547 38.688 25.328 1 72.94 6 ILE B C 1
ATOM 3734 O O . ILE B 1 6 ? -17.594 39.344 25.75 1 72.94 6 ILE B O 1
ATOM 3738 N N . TYR B 1 7 ? -18.391 37.5 24.891 1 76.56 7 TYR B N 1
ATOM 3739 C CA . TYR B 1 7 ? -17.109 36.812 24.781 1 76.56 7 TYR B CA 1
ATOM 3740 C C . TYR B 1 7 ? -16.125 37.594 23.938 1 76.56 7 TYR B C 1
ATOM 3742 O O . TYR B 1 7 ? -14.984 37.844 24.359 1 76.56 7 TYR B O 1
ATOM 3750 N N . SER B 1 8 ? -16.516 37.969 22.859 1 80 8 SER B N 1
ATOM 3751 C CA . SER B 1 8 ? -15.664 38.75 21.969 1 80 8 SER B CA 1
ATOM 3752 C C . SER B 1 8 ? -15.344 40.125 22.562 1 80 8 SER B C 1
ATOM 3754 O O . SER B 1 8 ? -14.219 40.625 22.422 1 80 8 SER B O 1
ATOM 3756 N N . GLU B 1 9 ? -16.266 40.625 23.266 1 81.19 9 GLU B N 1
ATOM 3757 C CA . GLU B 1 9 ? -16.078 41.938 23.859 1 81.19 9 GLU B CA 1
ATOM 3758 C C . GLU B 1 9 ? -15.039 41.906 24.969 1 81.19 9 GLU B C 1
ATOM 3760 O O . GLU B 1 9 ? -14.141 42.75 25.031 1 81.19 9 GLU B O 1
ATOM 3765 N N . ILE B 1 10 ? -15.117 40.938 25.812 1 85.44 10 ILE B N 1
ATOM 3766 C CA . ILE B 1 10 ? -14.18 40.812 26.922 1 85.44 10 ILE B CA 1
ATOM 3767 C C . ILE B 1 10 ? -12.781 40.5 26.391 1 85.44 10 ILE B C 1
ATOM 3769 O O . ILE B 1 10 ? -11.797 41.094 26.828 1 85.44 10 ILE B O 1
ATOM 3773 N N . THR B 1 11 ? -12.734 39.594 25.516 1 84.81 11 THR B N 1
ATOM 3774 C CA . THR B 1 11 ? -11.461 39.25 24.906 1 84.81 11 THR B CA 1
ATOM 3775 C C . THR B 1 11 ? -10.789 40.469 24.281 1 84.81 11 THR B C 1
ATOM 3777 O O . THR B 1 11 ? -9.602 40.688 24.516 1 84.81 11 THR B O 1
ATOM 3780 N N . ASN B 1 12 ? -11.531 41.188 23.578 1 82.44 12 ASN B N 1
ATOM 3781 C CA . ASN B 1 12 ? -10.992 42.375 22.922 1 82.44 12 ASN B CA 1
ATOM 3782 C C . ASN B 1 12 ? -10.586 43.438 23.922 1 82.44 12 ASN B C 1
ATOM 3784 O O . ASN B 1 12 ? -9.594 44.156 23.719 1 82.44 12 ASN B O 1
ATOM 3788 N N . GLN B 1 13 ? -11.312 43.594 24.953 1 85 13 GLN B N 1
ATOM 3789 C CA . GLN B 1 13 ? -10.977 44.562 26 1 85 13 GLN B CA 1
ATOM 3790 C C . GLN B 1 13 ? -9.641 44.25 26.641 1 85 13 GLN B C 1
ATOM 3792 O O . GLN B 1 13 ? -8.789 45.125 26.797 1 85 13 GLN B O 1
ATOM 3797 N N . ILE B 1 14 ? -9.391 43.031 27.016 1 85.31 14 ILE B N 1
ATOM 3798 C CA . ILE B 1 14 ? -8.141 42.625 27.641 1 85.31 14 ILE B CA 1
ATOM 3799 C C . ILE B 1 14 ? -6.996 42.719 26.641 1 85.31 14 ILE B C 1
ATOM 3801 O O . ILE B 1 14 ? -5.918 43.25 26.953 1 85.31 14 ILE B O 1
ATOM 3805 N N . ALA B 1 15 ? -7.27 42.312 25.484 1 80.25 15 ALA B N 1
ATOM 3806 C CA . ALA B 1 15 ? -6.273 42.438 24.422 1 80.25 15 ALA B CA 1
ATOM 3807 C C . ALA B 1 15 ? -5.859 43.875 24.188 1 80.25 15 ALA B C 1
ATOM 3809 O O . ALA B 1 15 ? -4.676 44.156 24.031 1 80.25 15 ALA B O 1
ATOM 3810 N N . ASP B 1 16 ? -6.844 44.719 24.203 1 78.88 16 ASP B N 1
ATOM 3811 C CA . ASP B 1 16 ? -6.594 46.156 24.016 1 78.88 16 ASP B CA 1
ATOM 3812 C C . ASP B 1 16 ? -5.719 46.688 25.141 1 78.88 16 ASP B C 1
ATOM 3814 O O . ASP B 1 16 ? -4.82 47.5 24.906 1 78.88 16 ASP B O 1
ATOM 3818 N N . GLN B 1 17 ? -5.961 46.25 26.344 1 82.56 17 GLN B N 1
ATOM 3819 C CA . GLN B 1 17 ? -5.172 46.719 27.484 1 82.56 17 GLN B CA 1
ATOM 3820 C C . GLN B 1 17 ? -3.725 46.25 27.375 1 82.56 17 GLN B C 1
ATOM 3822 O O . GLN B 1 17 ? -2.799 46.969 27.734 1 82.56 17 GLN B O 1
ATOM 3827 N N . ILE B 1 18 ? -3.52 45.094 26.828 1 79.19 18 ILE B N 1
ATOM 3828 C CA . ILE B 1 18 ? -2.178 44.562 26.641 1 79.19 18 ILE B CA 1
ATOM 3829 C C . ILE B 1 18 ? -1.471 45.281 25.516 1 79.19 18 ILE B C 1
ATOM 3831 O O . ILE B 1 18 ? -0.318 45.719 25.656 1 79.19 18 ILE B O 1
ATOM 3835 N N . GLN B 1 19 ? -2.24 45.531 24.469 1 72.75 19 GLN B N 1
ATOM 3836 C CA . GLN B 1 19 ? -1.682 46.188 23.297 1 72.75 19 GLN B CA 1
ATOM 3837 C C . GLN B 1 19 ? -1.35 47.656 23.578 1 72.75 19 GLN B C 1
ATOM 3839 O O . GLN B 1 19 ? -0.364 48.188 23.062 1 72.75 19 GLN B O 1
ATOM 3844 N N . LYS B 1 20 ? -2.168 48.219 24.453 1 72.62 20 LYS B N 1
ATOM 3845 C CA . LYS B 1 20 ? -1.976 49.625 24.812 1 72.62 20 LYS B CA 1
ATOM 3846 C C . LYS B 1 20 ? -0.958 49.781 25.938 1 72.62 20 LYS B C 1
ATOM 3848 O O . LYS B 1 20 ? -0.663 50.875 26.375 1 72.62 20 LYS B O 1
ATOM 3853 N N . GLY B 1 21 ? -0.484 48.656 26.328 1 73.62 21 GLY B N 1
ATOM 3854 C CA . GLY B 1 21 ? 0.564 48.688 27.328 1 73.62 21 GLY B CA 1
ATOM 3855 C C . GLY B 1 21 ? 0.038 48.906 28.734 1 73.62 21 GLY B C 1
ATOM 3856 O O . GLY B 1 21 ? 0.813 49.188 29.656 1 73.62 21 GLY B O 1
ATOM 3857 N N . ILE B 1 22 ? -1.225 48.938 28.938 1 80.56 22 ILE B N 1
ATOM 3858 C CA . ILE B 1 22 ? -1.802 49.062 30.266 1 80.56 22 ILE B CA 1
ATOM 3859 C C . ILE B 1 22 ? -1.468 47.812 31.094 1 80.56 22 ILE B C 1
ATOM 3861 O O . ILE B 1 22 ? -1.072 47.938 32.25 1 80.56 22 ILE B O 1
ATOM 3865 N N . LEU B 1 23 ? -1.605 46.688 30.375 1 80.44 23 LEU B N 1
ATOM 3866 C CA . LEU B 1 23 ? -1.086 45.406 30.906 1 80.44 23 LEU B CA 1
ATOM 3867 C C . LEU B 1 23 ? 0.255 45.062 30.266 1 80.44 23 LEU B C 1
ATOM 3869 O O . LEU B 1 23 ? 0.361 45 29.031 1 80.44 23 LEU B O 1
ATOM 3873 N N . LYS B 1 24 ? 1.154 44.969 30.922 1 78.25 24 LYS B N 1
ATOM 3874 C CA . LYS B 1 24 ? 2.512 44.781 30.422 1 78.25 24 LYS B CA 1
ATOM 3875 C C . LYS B 1 24 ? 2.932 43.312 30.5 1 78.25 24 LYS B C 1
ATOM 3877 O O . LYS B 1 24 ? 2.367 42.562 31.266 1 78.25 24 LYS B O 1
ATOM 3882 N N . ALA B 1 25 ? 3.973 43.062 29.609 1 76.88 25 ALA B N 1
ATOM 3883 C CA . ALA B 1 25 ? 4.52 41.688 29.609 1 76.88 25 ALA B CA 1
ATOM 3884 C C . ALA B 1 25 ? 4.918 41.281 31.031 1 76.88 25 ALA B C 1
ATOM 3886 O O . ALA B 1 25 ? 5.598 42.031 31.734 1 76.88 25 ALA B O 1
ATOM 3887 N N . GLY B 1 26 ? 4.348 40.094 31.438 1 78.5 26 GLY B N 1
ATOM 3888 C CA . GLY B 1 26 ? 4.656 39.594 32.75 1 78.5 26 GLY B CA 1
ATOM 3889 C C . GLY B 1 26 ? 3.576 39.875 33.781 1 78.5 26 GLY B C 1
ATOM 3890 O O . GLY B 1 26 ? 3.574 39.312 34.875 1 78.5 26 GLY B O 1
ATOM 3891 N N . ASP B 1 27 ? 2.645 40.812 33.469 1 83.75 27 ASP B N 1
ATOM 3892 C CA . ASP B 1 27 ? 1.566 41.125 34.406 1 83.75 27 ASP B CA 1
ATOM 3893 C C . ASP B 1 27 ? 0.652 39.938 34.625 1 83.75 27 ASP B C 1
ATOM 3895 O O . ASP B 1 27 ? 0.348 39.188 33.688 1 83.75 27 ASP B O 1
ATOM 3899 N N . LYS B 1 28 ? 0.285 39.656 35.844 1 87.25 28 LYS B N 1
ATOM 3900 C CA . LYS B 1 28 ? -0.668 38.594 36.156 1 87.25 28 LYS B CA 1
ATOM 3901 C C . LYS B 1 28 ? -2.1 39.031 35.875 1 87.25 28 LYS B C 1
ATOM 3903 O O . LYS B 1 28 ? -2.514 40.125 36.312 1 87.25 28 LYS B O 1
ATOM 3908 N N . LEU B 1 29 ? -2.879 38.281 35.188 1 88.12 29 LEU B N 1
ATOM 3909 C CA . LEU B 1 29 ? -4.285 38.531 34.906 1 88.12 29 LEU B CA 1
ATOM 3910 C C . LEU B 1 29 ? -5.184 37.938 35.969 1 88.12 29 LEU B C 1
ATOM 3912 O O . LEU B 1 29 ? -4.754 37.062 36.719 1 88.12 29 LEU B O 1
ATOM 3916 N N . PRO B 1 30 ? -6.434 38.438 36.094 1 86.19 30 PRO B N 1
ATOM 3917 C CA . PRO B 1 30 ? -7.363 37.812 37.062 1 86.19 30 PRO B CA 1
ATOM 3918 C C . PRO B 1 30 ? -7.543 36.312 36.812 1 86.19 30 PRO B C 1
ATOM 3920 O O . PRO B 1 30 ? -7.438 35.844 35.688 1 86.19 30 PRO B O 1
ATOM 3923 N N . SER B 1 31 ? -7.719 35.562 37.844 1 85.94 31 SER B N 1
ATOM 3924 C CA . SER B 1 31 ? -8.047 34.125 37.719 1 85.94 31 SER B CA 1
ATOM 3925 C C . SER B 1 31 ? -9.367 33.938 36.969 1 85.94 31 SER B C 1
ATOM 3927 O O . SER B 1 31 ? -10.156 34.875 36.844 1 85.94 31 SER B O 1
ATOM 3929 N N . VAL B 1 32 ? -9.641 32.812 36.438 1 87.62 32 VAL B N 1
ATOM 3930 C CA . VAL B 1 32 ? -10.875 32.469 35.75 1 87.62 32 VAL B CA 1
ATOM 3931 C C . VAL B 1 32 ? -12.078 32.781 36.625 1 87.62 32 VAL B C 1
ATOM 3933 O O . VAL B 1 32 ? -13.062 33.375 36.156 1 87.62 32 VAL B O 1
ATOM 3936 N N . ARG B 1 33 ? -11.961 32.469 37.906 1 83.88 33 ARG B N 1
ATOM 3937 C CA . ARG B 1 33 ? -13.039 32.719 38.844 1 83.88 33 ARG B CA 1
ATOM 3938 C C . ARG B 1 33 ? -13.273 34.219 39 1 83.88 33 ARG B C 1
ATOM 3940 O O . ARG B 1 33 ? -14.414 34.688 39.031 1 83.88 33 ARG B O 1
ATOM 3947 N N . LYS B 1 34 ? -12.227 34.969 39.125 1 88.19 34 LYS B N 1
ATOM 3948 C CA . LYS B 1 34 ? -12.328 36.406 39.312 1 88.19 34 LYS B CA 1
ATOM 3949 C C . LYS B 1 34 ? -12.898 37.094 38.031 1 88.19 34 LYS B C 1
ATOM 3951 O O . LYS B 1 34 ? -13.695 38.031 38.125 1 88.19 34 LYS B O 1
ATOM 3956 N N . LEU B 1 35 ? -12.492 36.594 36.875 1 87.31 35 LEU B N 1
ATOM 3957 C CA . LEU B 1 35 ? -13.016 37.094 35.594 1 87.31 35 LEU B CA 1
ATOM 3958 C C . LEU B 1 35 ? -14.516 36.875 35.5 1 87.31 35 LEU B C 1
ATOM 3960 O O . LEU B 1 35 ? -15.25 37.75 35.031 1 87.31 35 LEU B O 1
ATOM 3964 N N . CYS B 1 36 ? -14.914 35.75 35.906 1 87.06 36 CYS B N 1
ATOM 3965 C CA . CYS B 1 36 ? -16.344 35.438 35.969 1 87.06 36 CYS B CA 1
ATOM 3966 C C . CYS B 1 36 ? -17.078 36.469 36.844 1 87.06 36 CYS B C 1
ATOM 3968 O O . CYS B 1 36 ? -18.141 36.969 36.438 1 87.06 36 CYS B O 1
ATOM 3970 N N . GLN B 1 37 ? -16.516 36.719 37.969 1 86.19 37 GLN B N 1
ATOM 3971 C CA . GLN B 1 37 ? -17.141 37.625 38.938 1 86.19 37 GLN B CA 1
ATOM 3972 C C . GLN B 1 37 ? -17.141 39.062 38.406 1 86.19 37 GLN B C 1
ATOM 3974 O O . GLN B 1 37 ? -18.156 39.75 38.5 1 86.19 37 GLN B O 1
ATOM 3979 N N . ASP B 1 38 ? -16.047 39.438 37.781 1 86.12 38 ASP B N 1
ATOM 3980 C CA . ASP B 1 38 ? -15.883 40.812 37.344 1 86.12 38 ASP B CA 1
ATOM 3981 C C . ASP B 1 38 ? -16.812 41.125 36.188 1 86.12 38 ASP B C 1
ATOM 3983 O O . ASP B 1 38 ? -17.312 42.25 36.062 1 86.12 38 ASP B O 1
ATOM 3987 N N . HIS B 1 39 ? -17.078 40.062 35.281 1 85.69 39 HIS B N 1
ATOM 3988 C CA . HIS B 1 39 ? -17.797 40.344 34.062 1 85.69 39 HIS B CA 1
ATOM 3989 C C . HIS B 1 39 ? -19.125 39.594 34.031 1 85.69 39 HIS B C 1
ATOM 3991 O O . HIS B 1 39 ? -19.859 39.656 33.031 1 85.69 39 HIS B O 1
ATOM 3997 N N . GLN B 1 40 ? -19.422 38.75 35.094 1 82.62 40 GLN B N 1
ATOM 3998 C CA . GLN B 1 40 ? -20.656 38 35.25 1 82.62 40 GLN B CA 1
ATOM 3999 C C . GLN B 1 40 ? -20.875 37.062 34.094 1 82.62 40 GLN B C 1
ATOM 4001 O O . GLN B 1 40 ? -21.938 37.031 33.469 1 82.62 40 GLN B O 1
ATOM 4006 N N . ILE B 1 41 ? -19.844 36.375 33.75 1 83.06 41 ILE B N 1
ATOM 4007 C CA . ILE B 1 41 ? -19.906 35.406 32.688 1 83.06 41 ILE B CA 1
ATOM 4008 C C . ILE B 1 41 ? -19.656 34 33.25 1 83.06 41 ILE B C 1
ATOM 4010 O O . ILE B 1 41 ? -19.203 33.875 34.375 1 83.06 41 ILE B O 1
ATOM 4014 N N . SER B 1 42 ? -20.094 33.031 32.438 1 82.94 42 SER B N 1
ATOM 4015 C CA . SER B 1 42 ? -19.922 31.625 32.844 1 82.94 42 SER B CA 1
ATOM 4016 C C . SER B 1 42 ? -18.453 31.219 32.844 1 82.94 42 SER B C 1
ATOM 4018 O O . SER B 1 42 ? -17.625 31.875 32.188 1 82.94 42 SER B O 1
ATOM 4020 N N . MET B 1 43 ? -18.203 30.109 33.531 1 83.44 43 MET B N 1
ATOM 4021 C CA . MET B 1 43 ? -16.859 29.547 33.594 1 83.44 43 MET B CA 1
ATOM 4022 C C . MET B 1 43 ? -16.375 29.156 32.219 1 83.44 43 MET B C 1
ATOM 4024 O O . MET B 1 43 ? -15.219 29.375 31.859 1 83.44 43 MET B O 1
ATOM 4028 N N . ASN B 1 44 ? -17.266 28.672 31.5 1 80 44 ASN B N 1
ATOM 4029 C CA . ASN B 1 44 ? -16.938 28.234 30.156 1 80 44 ASN B CA 1
ATOM 4030 C C . ASN B 1 44 ? -16.578 29.406 29.25 1 80 44 ASN B C 1
ATOM 4032 O O . ASN B 1 44 ? -15.633 29.328 28.453 1 80 44 ASN B O 1
ATOM 4036 N N . THR B 1 45 ? -17.297 30.422 29.453 1 79.62 45 THR B N 1
ATOM 4037 C CA . THR B 1 45 ? -17.047 31.625 28.672 1 79.62 45 THR B CA 1
ATOM 4038 C C . THR B 1 45 ? -15.719 32.25 29.078 1 79.62 45 THR B C 1
ATOM 4040 O O . THR B 1 45 ? -14.938 32.688 28.203 1 79.62 45 THR B O 1
ATOM 4043 N N . ALA B 1 46 ? -15.461 32.312 30.359 1 85.25 46 ALA B N 1
ATOM 4044 C CA . ALA B 1 46 ? -14.211 32.875 30.859 1 85.25 46 ALA B CA 1
ATOM 4045 C C . ALA B 1 46 ? -13.008 32.094 30.359 1 85.25 46 ALA B C 1
ATOM 4047 O O . ALA B 1 46 ? -12 32.656 29.938 1 85.25 46 ALA B O 1
ATOM 4048 N N . LYS B 1 47 ? -13.172 30.844 30.391 1 82.25 47 LYS B N 1
ATOM 4049 C CA . LYS B 1 47 ? -12.094 29.984 29.891 1 82.25 47 LYS B CA 1
ATOM 4050 C C . LYS B 1 47 ? -11.859 30.203 28.406 1 82.25 47 LYS B C 1
ATOM 4052 O O . LYS B 1 47 ? -10.711 30.203 27.953 1 82.25 47 LYS B O 1
ATOM 4057 N N . ARG B 1 48 ? -12.891 30.375 27.703 1 80.19 48 ARG B N 1
ATOM 4058 C CA . ARG B 1 48 ? -12.805 30.641 26.266 1 80.19 48 ARG B CA 1
ATOM 4059 C C . ARG B 1 48 ? -12.07 31.953 26 1 80.19 48 ARG B C 1
ATOM 4061 O O . ARG B 1 48 ? -11.305 32.062 25.031 1 80.19 48 ARG B O 1
ATOM 4068 N N . VAL B 1 49 ? -12.352 32.969 26.859 1 82.81 49 VAL B N 1
ATOM 4069 C CA . VAL B 1 49 ? -11.688 34.25 26.719 1 82.81 49 VAL B CA 1
ATOM 4070 C C . VAL B 1 49 ? -10.18 34.062 26.875 1 82.81 49 VAL B C 1
ATOM 4072 O O . VAL B 1 49 ? -9.406 34.531 26.031 1 82.81 49 VAL B O 1
ATOM 4075 N N . TYR B 1 50 ? -9.766 33.375 27.891 1 84.88 50 TYR B N 1
ATOM 4076 C CA . TYR B 1 50 ? -8.336 33.219 28.141 1 84.88 50 TYR B CA 1
ATOM 4077 C C . TYR B 1 50 ? -7.699 32.312 27.125 1 84.88 50 TYR B C 1
ATOM 4079 O O . TYR B 1 50 ? -6.566 32.531 26.688 1 84.88 50 TYR B O 1
ATOM 4087 N N . LEU B 1 51 ? -8.516 31.391 26.703 1 78.75 51 LEU B N 1
ATOM 4088 C CA . LEU B 1 51 ? -8.023 30.516 25.641 1 78.75 51 LEU B CA 1
ATOM 4089 C C . LEU B 1 51 ? -7.781 31.312 24.359 1 78.75 51 LEU B C 1
ATOM 4091 O O . LEU B 1 51 ? -6.781 31.094 23.672 1 78.75 51 LEU B O 1
ATOM 4095 N N . GLU B 1 52 ? -8.695 32.219 24.109 1 77.44 52 GLU B N 1
ATOM 4096 C CA . GLU B 1 52 ? -8.547 33.094 22.938 1 77.44 52 GLU B CA 1
ATOM 4097 C C . GLU B 1 52 ? -7.355 34.031 23.094 1 77.44 52 GLU B C 1
ATOM 4099 O O . GLU B 1 52 ? -6.582 34.219 22.156 1 77.44 52 GLU B O 1
ATOM 4104 N N . LEU B 1 53 ? -7.199 34.625 24.281 1 78.12 53 LEU B N 1
ATOM 4105 C CA . LEU B 1 53 ? -6.074 35.5 24.531 1 78.12 53 LEU B CA 1
ATOM 4106 C C . LEU B 1 53 ? -4.754 34.75 24.453 1 78.12 53 LEU B C 1
ATOM 4108 O O . LEU B 1 53 ? -3.766 35.281 23.938 1 78.12 53 LEU B O 1
ATOM 4112 N N . GLU B 1 54 ? -4.77 33.531 24.922 1 76.25 54 GLU B N 1
ATOM 4113 C CA . GLU B 1 54 ? -3.594 32.688 24.844 1 76.25 54 GLU B CA 1
ATOM 4114 C C . GLU B 1 54 ? -3.289 32.281 23.406 1 76.25 54 GLU B C 1
ATOM 4116 O O . GLU B 1 54 ? -2.127 32.25 22.984 1 76.25 54 GLU B O 1
ATOM 4121 N N . SER B 1 55 ? -4.324 32.094 22.719 1 69.88 55 SER B N 1
ATOM 4122 C CA . SER B 1 55 ? -4.176 31.719 21.312 1 69.88 55 SER B CA 1
ATOM 4123 C C . SER B 1 55 ? -3.596 32.875 20.5 1 69.88 55 SER B C 1
ATOM 4125 O O . SER B 1 55 ? -2.926 32.656 19.484 1 69.88 55 SER B O 1
ATOM 4127 N N . ARG B 1 56 ? -3.791 34.156 21.016 1 65.19 56 ARG B N 1
ATOM 4128 C CA . ARG B 1 56 ? -3.266 35.375 20.391 1 65.19 56 ARG B CA 1
ATOM 4129 C C . ARG B 1 56 ? -1.871 35.688 20.922 1 65.19 56 ARG B C 1
ATOM 4131 O O . ARG B 1 56 ? -1.333 36.781 20.625 1 65.19 56 ARG B O 1
ATOM 4138 N N . SER B 1 57 ? -1.361 34.781 21.703 1 68.75 57 SER B N 1
ATOM 4139 C CA . SER B 1 57 ? -0.048 34.906 22.328 1 68.75 57 SER B CA 1
ATOM 4140 C C . SER B 1 57 ? 0.049 36.188 23.156 1 68.75 57 SER B C 1
ATOM 4142 O O . SER B 1 57 ? 1.116 36.812 23.25 1 68.75 57 SER B O 1
ATOM 4144 N N . LEU B 1 58 ? -1.072 36.594 23.703 1 73.75 58 LEU B N 1
ATOM 4145 C CA . LEU B 1 58 ? -1.095 37.812 24.516 1 73.75 58 LEU B CA 1
ATOM 4146 C C . LEU B 1 58 ? -0.887 37.469 25.984 1 73.75 58 LEU B C 1
ATOM 4148 O O . LEU B 1 58 ? -0.419 38.312 26.766 1 73.75 58 LEU B O 1
ATOM 4152 N N . ILE B 1 59 ? -1.298 36.188 26.281 1 79.88 59 ILE B N 1
ATOM 4153 C CA . ILE B 1 59 ? -1.131 35.812 27.672 1 79.88 59 ILE B CA 1
ATOM 4154 C C . ILE B 1 59 ? -0.55 34.406 27.75 1 79.88 59 ILE B C 1
ATOM 4156 O O . ILE B 1 59 ? -0.614 33.625 26.781 1 79.88 59 ILE B O 1
ATOM 4160 N N . ASP B 1 60 ? 0.153 33.969 28.688 1 78.69 60 ASP B N 1
ATOM 4161 C CA . ASP B 1 60 ? 0.688 32.656 29 1 78.69 60 ASP B CA 1
ATOM 4162 C C . ASP B 1 60 ? 0.02 32.062 30.234 1 78.69 60 ASP B C 1
ATOM 4164 O O . ASP B 1 60 ? -0.141 32.75 31.25 1 78.69 60 ASP B O 1
ATOM 4168 N N . SER B 1 61 ? -0.484 30.828 30.062 1 78 61 SER B N 1
ATOM 4169 C CA . SER B 1 61 ? -0.977 30.125 31.234 1 78 61 SER B CA 1
ATOM 4170 C C . SER B 1 61 ? 0.155 29.406 31.969 1 78 61 SER B C 1
ATOM 4172 O O . SER B 1 61 ? 0.943 28.688 31.344 1 78 61 SER B O 1
ATOM 4174 N N . ARG B 1 62 ? 0.421 29.672 33.125 1 73.56 62 ARG B N 1
ATOM 4175 C CA . ARG B 1 62 ? 1.395 28.984 33.969 1 73.56 62 ARG B CA 1
ATOM 4176 C C . ARG B 1 62 ? 0.701 28.078 35 1 73.56 62 ARG B C 1
ATOM 4178 O O . ARG B 1 62 ? -0.137 28.531 35.781 1 73.56 62 ARG B O 1
ATOM 4185 N N . PRO B 1 63 ? 1.027 26.781 34.969 1 72.06 63 PRO B N 1
ATOM 4186 C CA . PRO B 1 63 ? 0.385 25.844 35.906 1 72.06 63 PRO B CA 1
ATOM 4187 C C . PRO B 1 63 ? 0.54 26.25 37.375 1 72.06 63 PRO B C 1
ATOM 4189 O O . PRO B 1 63 ? 1.646 26.578 37.812 1 72.06 63 PRO B O 1
ATOM 4192 N N . GLN B 1 64 ? -0.572 26.188 38.094 1 71.44 64 GLN B N 1
ATOM 4193 C CA . GLN B 1 64 ? -0.697 26.438 39.531 1 71.44 64 GLN B CA 1
ATOM 4194 C C . GLN B 1 64 ? -0.382 27.891 39.875 1 71.44 64 GLN B C 1
ATOM 4196 O O . GLN B 1 64 ? -0.201 28.234 41.031 1 71.44 64 GLN B O 1
ATOM 4201 N N . SER B 1 65 ? -0.22 28.797 38.875 1 76.38 65 SER B N 1
ATOM 4202 C CA . SER B 1 65 ? 0.087 30.188 39.156 1 76.38 65 SER B CA 1
ATOM 4203 C C . SER B 1 65 ? -0.963 31.125 38.531 1 76.38 65 SER B C 1
ATOM 4205 O O . SER B 1 65 ? -1.415 32.062 39.188 1 76.38 65 SER B O 1
ATOM 4207 N N . GLY B 1 66 ? -1.327 30.844 37.344 1 81.56 66 GLY B N 1
ATOM 4208 C CA . GLY B 1 66 ? -2.352 31.672 36.719 1 81.56 66 GLY B CA 1
ATOM 4209 C C . GLY B 1 66 ? -2.008 32.094 35.312 1 81.56 66 GLY B C 1
ATOM 4210 O O . GLY B 1 66 ? -1.252 31.422 34.625 1 81.56 66 GLY B O 1
ATOM 4211 N N . TYR B 1 67 ? -2.641 33.188 34.812 1 86.19 67 TYR B N 1
ATOM 4212 C CA . TYR B 1 67 ? -2.461 33.75 33.469 1 86.19 67 TYR B CA 1
ATOM 4213 C C . TYR B 1 67 ? -1.646 35.031 33.5 1 86.19 67 TYR B C 1
ATOM 4215 O O . TYR B 1 67 ? -1.853 35.875 34.375 1 86.19 67 TYR B O 1
ATOM 4223 N N . TYR B 1 68 ? -0.607 35.188 32.719 1 84.12 68 TYR B N 1
ATOM 4224 C CA . TYR B 1 68 ? 0.27 36.344 32.656 1 84.12 68 TYR B CA 1
ATOM 4225 C C . TYR B 1 68 ? 0.295 36.938 31.25 1 84.12 68 TYR B C 1
ATOM 4227 O O . TYR B 1 68 ? 0.149 36.219 30.266 1 84.12 68 TYR B O 1
ATOM 4235 N N . VAL B 1 69 ? 0.49 38.219 31.234 1 77.38 69 VAL B N 1
ATOM 4236 C CA . VAL B 1 69 ? 0.695 38.875 29.938 1 77.38 69 VAL B CA 1
ATOM 4237 C C . VAL B 1 69 ? 2.025 38.438 29.344 1 77.38 69 VAL B C 1
ATOM 4239 O O . VAL B 1 69 ? 3.062 38.469 30 1 77.38 69 VAL B O 1
ATOM 4242 N N . SER B 1 70 ? 1.916 37.75 28.125 1 69.31 70 SER B N 1
ATOM 4243 C CA . SER B 1 70 ? 3.096 37.219 27.438 1 69.31 70 SER B CA 1
ATOM 4244 C C . SER B 1 70 ? 4.02 38.344 27 1 69.31 70 SER B C 1
ATOM 4246 O O . SER B 1 70 ? 3.576 39.5 26.797 1 69.31 70 SER B O 1
ATOM 4248 N N . LYS B 1 71 ? 5.34 38.125 27.062 1 59.88 71 LYS B N 1
ATOM 4249 C CA . LYS B 1 71 ? 6.234 39.062 26.391 1 59.88 71 LYS B CA 1
ATOM 4250 C C . LYS B 1 71 ? 5.824 39.281 24.938 1 59.88 71 LYS B C 1
ATOM 4252 O O . LYS B 1 71 ? 5.551 38.312 24.219 1 59.88 71 LYS B O 1
ATOM 4257 N N . PRO B 1 72 ? 5.312 40.469 24.719 1 46.69 72 PRO B N 1
ATOM 4258 C CA . PRO B 1 72 ? 4.918 40.688 23.328 1 46.69 72 PRO B CA 1
ATOM 4259 C C . PRO B 1 72 ? 5.816 39.938 22.344 1 46.69 72 PRO B C 1
ATOM 4261 O O . PRO B 1 72 ? 7.043 40.031 22.438 1 46.69 72 PRO B O 1
ATOM 4264 N N . ILE B 1 73 ? 5.602 38.781 22.156 1 46.34 73 ILE B N 1
ATOM 4265 C CA . ILE B 1 73 ? 6.145 38.562 20.812 1 46.34 73 ILE B CA 1
ATOM 4266 C C . ILE B 1 73 ? 5.695 39.688 19.891 1 46.34 73 ILE B C 1
ATOM 4268 O O . ILE B 1 73 ? 4.496 39.875 19.672 1 46.34 73 ILE B O 1
ATOM 4272 N N . LEU B 1 74 ? 6.289 40.781 19.891 1 43.94 74 LEU B N 1
ATOM 4273 C CA . LEU B 1 74 ? 5.973 42 19.156 1 43.94 74 LEU B CA 1
ATOM 4274 C C . LEU B 1 74 ? 5 41.719 18.016 1 43.94 74 LEU B C 1
ATOM 4276 O O . LEU B 1 74 ? 4.109 42.5 17.734 1 43.94 74 LEU B O 1
ATOM 4280 N N . ILE B 1 75 ? 5.305 40.938 16.938 1 51.56 75 ILE B N 1
ATOM 4281 C CA . ILE B 1 75 ? 4.715 41.156 15.625 1 51.56 75 ILE B CA 1
ATOM 4282 C C . ILE B 1 75 ? 3.371 40.438 15.531 1 51.56 75 ILE B C 1
ATOM 4284 O O . ILE B 1 75 ? 3.316 39.188 15.594 1 51.56 75 ILE B O 1
ATOM 4288 N N . ASN B 1 76 ? 2.168 41.062 16.047 1 61.34 76 ASN B N 1
ATOM 4289 C CA . ASN B 1 76 ? 0.784 40.625 16.188 1 61.34 76 ASN B CA 1
ATOM 4290 C C . ASN B 1 76 ? 0.117 40.438 14.82 1 61.34 76 ASN B C 1
ATOM 4292 O O . ASN B 1 76 ? -0.427 41.406 14.273 1 61.34 76 ASN B O 1
ATOM 4296 N N . LEU B 1 77 ? 0.507 39.594 14.086 1 77.75 77 LEU B N 1
ATOM 4297 C CA . LEU B 1 77 ? -0.336 39.312 12.922 1 77.75 77 LEU B CA 1
ATOM 4298 C C . LEU B 1 77 ? -1.712 38.812 13.352 1 77.75 77 LEU B C 1
ATOM 4300 O O . LEU B 1 77 ? -1.823 38 14.273 1 77.75 77 LEU B O 1
ATOM 4304 N N . PRO B 1 78 ? -2.785 39.469 12.844 1 79.25 78 PRO B N 1
ATOM 4305 C CA . PRO B 1 78 ? -4.129 38.969 13.172 1 79.25 78 PRO B CA 1
ATOM 4306 C C . PRO B 1 78 ? -4.324 37.5 12.82 1 79.25 78 PRO B C 1
ATOM 4308 O O . PRO B 1 78 ? -3.6 36.969 11.977 1 79.25 78 PRO B O 1
ATOM 4311 N N . LEU B 1 79 ? -5.32 36.875 13.492 1 80.69 79 LEU B N 1
ATOM 4312 C CA . LEU B 1 79 ? -5.719 35.5 13.203 1 80.69 79 LEU B CA 1
ATOM 4313 C C . LEU B 1 79 ? -6.688 35.438 12.023 1 80.69 79 LEU B C 1
ATOM 4315 O O . LEU B 1 79 ? -7.555 36.312 11.898 1 80.69 79 LEU B O 1
ATOM 4319 N N . PRO B 1 80 ? -6.547 34.406 11.203 1 85.31 80 PRO B N 1
ATOM 4320 C CA . PRO B 1 80 ? -7.613 34.188 10.227 1 85.31 80 PRO B CA 1
ATOM 4321 C C . PRO B 1 80 ? -8.961 33.875 10.875 1 85.31 80 PRO B C 1
ATOM 4323 O O . PRO B 1 80 ? -9 33.406 12.023 1 85.31 80 PRO B O 1
ATOM 4326 N N . GLU B 1 81 ? -10.055 34.156 10.141 1 79.06 81 GLU B N 1
ATOM 4327 C CA . GLU B 1 81 ? -11.398 33.844 10.625 1 79.06 81 GLU B CA 1
ATOM 4328 C C . GLU B 1 81 ? -11.75 32.375 10.43 1 79.06 81 GLU B C 1
ATOM 4330 O O . GLU B 1 81 ? -11.055 31.656 9.711 1 79.06 81 GLU B O 1
ATOM 4335 N N . VAL B 1 82 ? -12.828 31.969 11.133 1 86.12 82 VAL B N 1
ATOM 4336 C CA . VAL B 1 82 ? -13.398 30.641 10.914 1 86.12 82 VAL B CA 1
ATOM 4337 C C . VAL B 1 82 ? -13.75 30.484 9.438 1 86.12 82 VAL B C 1
ATOM 4339 O O . VAL B 1 82 ? -14.297 31.391 8.812 1 86.12 82 VAL B O 1
ATOM 4342 N N . SER B 1 83 ? -13.414 29.297 8.93 1 91.31 83 SER B N 1
ATOM 4343 C CA . SER B 1 83 ? -13.742 29.062 7.523 1 91.31 83 SER B CA 1
ATOM 4344 C C . SER B 1 83 ? -15.25 28.953 7.32 1 91.31 83 SER B C 1
ATOM 4346 O O . SER B 1 83 ? -15.992 28.672 8.266 1 91.31 83 SER B O 1
ATOM 4348 N N . GLN B 1 84 ? -15.68 29.234 6.125 1 80.81 84 GLN B N 1
ATOM 4349 C CA . GLN B 1 84 ? -17.109 29.219 5.809 1 80.81 84 GLN B CA 1
ATOM 4350 C C . GLN B 1 84 ? -17.359 28.438 4.516 1 80.81 84 GLN B C 1
ATOM 4352 O O . GLN B 1 84 ? -17.875 29.016 3.545 1 80.81 84 GLN B O 1
ATOM 4357 N N . PRO B 1 85 ? -17.172 27.141 4.543 1 88.62 85 PRO B N 1
ATOM 4358 C CA . PRO B 1 85 ? -17.484 26.359 3.342 1 88.62 85 PRO B CA 1
ATOM 4359 C C . PRO B 1 85 ? -18.984 26.156 3.143 1 88.62 85 PRO B C 1
ATOM 4361 O O . PRO B 1 85 ? -19.75 26.25 4.102 1 88.62 85 PRO B O 1
ATOM 4364 N N . SER B 1 86 ? -19.297 25.953 1.83 1 82 86 SER B N 1
ATOM 4365 C CA . SER B 1 86 ? -20.656 25.484 1.567 1 82 86 SER B CA 1
ATOM 4366 C C . SER B 1 86 ? -20.891 24.109 2.174 1 82 86 SER B C 1
ATOM 4368 O O . SER B 1 86 ? -20.016 23.25 2.158 1 82 86 SER B O 1
ATOM 4370 N N . LEU B 1 87 ? -22.016 23.953 2.703 1 84.38 87 LEU B N 1
ATOM 4371 C CA . LEU B 1 87 ? -22.328 22.672 3.33 1 84.38 87 LEU B CA 1
ATOM 4372 C C . LEU B 1 87 ? -22.922 21.703 2.314 1 84.38 87 LEU B C 1
ATOM 4374 O O . LEU B 1 87 ? -23.859 20.953 2.631 1 84.38 87 LEU B O 1
ATOM 4378 N N . ILE B 1 88 ? -22.516 21.906 1.134 1 76.38 88 ILE B N 1
ATOM 4379 C CA . ILE B 1 88 ? -22.859 21 0.053 1 76.38 88 ILE B CA 1
ATOM 4380 C C . ILE B 1 88 ? -21.656 20.125 -0.3 1 76.38 88 ILE B C 1
ATOM 4382 O O . ILE B 1 88 ? -20.547 20.641 -0.516 1 76.38 88 ILE B O 1
ATOM 4386 N N . ALA B 1 89 ? -21.938 18.875 -0.31 1 81.88 89 ALA B N 1
ATOM 4387 C CA . ALA B 1 89 ? -20.875 17.938 -0.643 1 81.88 89 ALA B CA 1
ATOM 4388 C C . ALA B 1 89 ? -20.422 18.109 -2.09 1 81.88 89 ALA B C 1
ATOM 4390 O O . ALA B 1 89 ? -21.25 18.312 -2.984 1 81.88 89 ALA B O 1
ATOM 4391 N N . ASN B 1 90 ? -19.047 18.109 -2.268 1 81.62 90 ASN B N 1
ATOM 4392 C CA . ASN B 1 90 ? -18.453 18.375 -3.578 1 81.62 90 ASN B CA 1
ATOM 4393 C C . ASN B 1 90 ? -17.328 17.391 -3.881 1 81.62 90 ASN B C 1
ATOM 4395 O O . ASN B 1 90 ? -16.891 16.656 -3.002 1 81.62 90 ASN B O 1
ATOM 4399 N N . THR B 1 91 ? -16.938 17.359 -5.227 1 79 91 THR B N 1
ATOM 4400 C CA . THR B 1 91 ? -15.836 16.516 -5.664 1 79 91 THR B CA 1
ATOM 4401 C C . THR B 1 91 ? -14.906 17.297 -6.598 1 79 91 THR B C 1
ATOM 4403 O O . THR B 1 91 ? -14.109 16.688 -7.32 1 79 91 THR B O 1
ATOM 4406 N N . ASP B 1 92 ? -14.977 18.656 -6.582 1 81.06 92 ASP B N 1
ATOM 4407 C CA . ASP B 1 92 ? -14.219 19.469 -7.527 1 81.06 92 ASP B CA 1
ATOM 4408 C C . ASP B 1 92 ? -12.781 19.656 -7.051 1 81.06 92 ASP B C 1
ATOM 4410 O O . ASP B 1 92 ? -12.484 20.625 -6.344 1 81.06 92 ASP B O 1
ATOM 4414 N N . GLU B 1 93 ? -11.906 18.859 -7.559 1 82.62 93 GLU B N 1
ATOM 4415 C CA . GLU B 1 93 ? -10.508 18.906 -7.156 1 82.62 93 GLU B CA 1
ATOM 4416 C C . GLU B 1 93 ? -9.68 19.734 -8.125 1 82.62 93 GLU B C 1
ATOM 4418 O O . GLU B 1 93 ? -9.844 19.625 -9.344 1 82.62 93 GLU B O 1
ATOM 4423 N N . PRO B 1 94 ? -8.828 20.641 -7.496 1 82.38 94 PRO B N 1
ATOM 4424 C CA . PRO B 1 94 ? -7.887 21.312 -8.391 1 82.38 94 PRO B CA 1
ATOM 4425 C C . PRO B 1 94 ? -6.695 20.438 -8.766 1 82.38 94 PRO B C 1
ATOM 4427 O O . PRO B 1 94 ? -5.562 20.734 -8.383 1 82.38 94 PRO B O 1
ATOM 4430 N N . ASN B 1 95 ? -6.832 19.531 -9.555 1 82.69 95 ASN B N 1
ATOM 4431 C CA . ASN B 1 95 ? -5.887 18.453 -9.852 1 82.69 95 ASN B CA 1
ATOM 4432 C C . ASN B 1 95 ? -4.586 19 -10.43 1 82.69 95 ASN B C 1
ATOM 4434 O O . ASN B 1 95 ? -3.498 18.578 -10.023 1 82.69 95 ASN B O 1
ATOM 4438 N N . GLU B 1 96 ? -4.695 19.891 -11.336 1 81.94 96 GLU B N 1
ATOM 4439 C CA . GLU B 1 96 ? -3.506 20.422 -12 1 81.94 96 GLU B CA 1
ATOM 4440 C C . GLU B 1 96 ? -2.588 21.125 -11.016 1 81.94 96 GLU B C 1
ATOM 4442 O O . GLU B 1 96 ? -1.369 20.953 -11.055 1 81.94 96 GLU B O 1
ATOM 4447 N N . LEU B 1 97 ? -3.205 21.875 -10.133 1 88.31 97 LEU B N 1
ATOM 4448 C CA . LEU B 1 97 ? -2.439 22.609 -9.133 1 88.31 97 LEU B CA 1
ATOM 4449 C C . LEU B 1 97 ? -1.738 21.672 -8.172 1 88.31 97 LEU B C 1
ATOM 4451 O O . LEU B 1 97 ? -0.554 21.828 -7.871 1 88.31 97 LEU B O 1
ATOM 4455 N N . ILE B 1 98 ? -2.473 20.719 -7.715 1 87.81 98 ILE B N 1
ATOM 4456 C CA . ILE B 1 98 ? -1.939 19.75 -6.754 1 87.81 98 ILE B CA 1
ATOM 4457 C C . ILE B 1 98 ? -0.79 18.969 -7.387 1 87.81 98 ILE B C 1
ATOM 4459 O O . ILE B 1 98 ? 0.273 18.828 -6.781 1 87.81 98 ILE B O 1
ATOM 4463 N N . SER B 1 99 ? -0.99 18.516 -8.555 1 83.56 99 SER B N 1
ATOM 4464 C CA . SER B 1 99 ? 0.044 17.781 -9.273 1 83.56 99 SER B CA 1
ATOM 4465 C C . SER B 1 99 ? 1.294 18.625 -9.469 1 83.56 99 SER B C 1
ATOM 4467 O O . SER B 1 99 ? 2.414 18.156 -9.273 1 83.56 99 SER B O 1
ATOM 4469 N N . LYS B 1 100 ? 1.076 19.797 -9.852 1 84.38 100 LYS B N 1
ATOM 4470 C CA . LYS B 1 100 ? 2.168 20.734 -10.094 1 84.38 100 LYS B CA 1
ATOM 4471 C C . LYS B 1 100 ? 3.014 20.938 -8.844 1 84.38 100 LYS B C 1
ATOM 4473 O O . LYS B 1 100 ? 4.242 20.969 -8.914 1 84.38 100 LYS B O 1
ATOM 4478 N N . VAL B 1 101 ? 2.428 21.016 -7.734 1 86.44 101 VAL B N 1
ATOM 4479 C CA . VAL B 1 101 ? 3.117 21.281 -6.477 1 86.44 101 VAL B CA 1
ATOM 4480 C C . VAL B 1 101 ? 3.805 20.016 -5.98 1 86.44 101 VAL B C 1
ATOM 4482 O O . VAL B 1 101 ? 4.984 20.047 -5.621 1 86.44 101 VAL B O 1
ATOM 4485 N N . TYR B 1 102 ? 3.131 18.891 -6.047 1 82.06 102 TYR B N 1
ATOM 4486 C CA . TYR B 1 102 ? 3.645 17.656 -5.453 1 82.06 102 TYR B CA 1
ATOM 4487 C C . TYR B 1 102 ? 4.684 17.016 -6.359 1 82.06 102 TYR B C 1
ATOM 4489 O O . TYR B 1 102 ? 5.457 16.156 -5.918 1 82.06 102 TYR B O 1
ATOM 4497 N N . GLU B 1 103 ? 4.66 17.391 -7.59 1 78.19 103 GLU B N 1
ATOM 4498 C CA . GLU B 1 103 ? 5.695 16.906 -8.492 1 78.19 103 GLU B CA 1
ATOM 4499 C C . GLU B 1 103 ? 7.082 17.312 -8.016 1 78.19 103 GLU B C 1
ATOM 4501 O O . GLU B 1 103 ? 8.086 16.703 -8.398 1 78.19 103 GLU B O 1
ATOM 4506 N N . ASN B 1 104 ? 7.105 18.234 -7.164 1 78 104 ASN B N 1
ATOM 4507 C CA . ASN B 1 104 ? 8.383 18.75 -6.672 1 78 104 ASN B CA 1
ATOM 4508 C C . ASN B 1 104 ? 8.906 17.922 -5.5 1 78 104 ASN B C 1
ATOM 4510 O O . ASN B 1 104 ? 10.039 18.125 -5.055 1 78 104 ASN B O 1
ATOM 4514 N N . MET B 1 105 ? 8.117 17.016 -5.07 1 77.62 105 MET B N 1
ATOM 4515 C CA . MET B 1 105 ? 8.539 16.188 -3.947 1 77.62 105 MET B CA 1
ATOM 4516 C C . MET B 1 105 ? 9.812 15.422 -4.285 1 77.62 105 MET B C 1
ATOM 4518 O O . MET B 1 105 ? 9.898 14.773 -5.328 1 77.62 105 MET B O 1
ATOM 4522 N N . GLY B 1 106 ? 10.82 15.555 -3.471 1 71.12 106 GLY B N 1
ATOM 4523 C CA . GLY B 1 106 ? 12.062 14.82 -3.645 1 71.12 106 GLY B CA 1
ATOM 4524 C C . GLY B 1 106 ? 13.016 15.492 -4.613 1 71.12 106 GLY B C 1
ATOM 4525 O O . GLY B 1 106 ? 14.125 15 -4.836 1 71.12 106 GLY B O 1
ATOM 4526 N N . LYS B 1 107 ? 12.547 16.609 -5.23 1 75.19 107 LYS B N 1
ATOM 4527 C CA . LYS B 1 107 ? 13.414 17.312 -6.172 1 75.19 107 LYS B CA 1
ATOM 4528 C C . LYS B 1 107 ? 14.516 18.078 -5.441 1 75.19 107 LYS B C 1
ATOM 4530 O O . LYS B 1 107 ? 14.289 18.609 -4.355 1 75.19 107 LYS B O 1
ATOM 4535 N N . LYS B 1 108 ? 15.656 18.172 -6.105 1 76.88 108 LYS B N 1
ATOM 4536 C CA . LYS B 1 108 ? 16.812 18.875 -5.559 1 76.88 108 LYS B CA 1
ATOM 4537 C C . LYS B 1 108 ? 16.859 20.312 -6.051 1 76.88 108 LYS B C 1
ATOM 4539 O O . LYS B 1 108 ? 16.297 20.641 -7.098 1 76.88 108 LYS B O 1
ATOM 4544 N N . GLY B 1 109 ? 17.391 21.188 -5.207 1 82.88 109 GLY B N 1
ATOM 4545 C CA . GLY B 1 109 ? 17.641 22.547 -5.637 1 82.88 109 GLY B CA 1
ATOM 4546 C C . GLY B 1 109 ? 16.469 23.484 -5.34 1 82.88 109 GLY B C 1
ATOM 4547 O O . GLY B 1 109 ? 16.484 24.656 -5.746 1 82.88 109 GLY B O 1
ATOM 4548 N N . LEU B 1 110 ? 15.492 22.984 -4.703 1 89 110 LEU B N 1
ATOM 4549 C CA . LEU B 1 110 ? 14.32 23.781 -4.355 1 89 110 LEU B CA 1
ATOM 4550 C C . LEU B 1 110 ? 14.188 23.938 -2.844 1 89 110 LEU B C 1
ATOM 4552 O O . LEU B 1 110 ? 14.516 23.016 -2.094 1 89 110 LEU B O 1
ATOM 4556 N N . THR B 1 111 ? 13.883 25.156 -2.41 1 93.5 111 THR B N 1
ATOM 4557 C CA . THR B 1 111 ? 13.391 25.297 -1.049 1 93.5 111 THR B CA 1
ATOM 4558 C C . THR B 1 111 ? 11.906 24.938 -0.97 1 93.5 111 THR B C 1
ATOM 4560 O O . THR B 1 111 ? 11.055 25.656 -1.498 1 93.5 111 THR B O 1
ATOM 4563 N N . ILE B 1 112 ? 11.648 23.906 -0.249 1 91.12 112 ILE B N 1
ATOM 4564 C CA . ILE B 1 112 ? 10.312 23.328 -0.316 1 91.12 112 ILE B CA 1
ATOM 4565 C C . ILE B 1 112 ? 9.531 23.688 0.945 1 91.12 112 ILE B C 1
ATOM 4567 O O . ILE B 1 112 ? 9.594 22.969 1.946 1 91.12 112 ILE B O 1
ATOM 4571 N N . PHE B 1 113 ? 8.688 24.734 0.834 1 95.56 113 PHE B N 1
ATOM 4572 C CA . PHE B 1 113 ? 7.77 25.094 1.908 1 95.56 113 PHE B CA 1
ATOM 4573 C C . PHE B 1 113 ? 6.426 24.406 1.729 1 95.56 113 PHE B C 1
ATOM 4575 O O . PHE B 1 113 ? 5.57 24.453 2.615 1 95.56 113 PHE B O 1
ATOM 4582 N N . SER B 1 114 ? 6.336 23.688 0.604 1 94.06 114 SER B N 1
ATOM 4583 C CA . SER B 1 114 ? 5.023 23.219 0.176 1 94.06 114 SER B CA 1
ATOM 4584 C C . SER B 1 114 ? 4.727 21.828 0.734 1 94.06 114 SER B C 1
ATOM 4586 O O . SER B 1 114 ? 3.58 21.375 0.705 1 94.06 114 SER B O 1
ATOM 4588 N N . ILE B 1 115 ? 5.664 21.109 1.213 1 88.44 115 ILE B N 1
ATOM 4589 C CA . ILE B 1 115 ? 5.484 19.75 1.706 1 88.44 115 ILE B CA 1
ATOM 4590 C C . ILE B 1 115 ? 5.645 19.719 3.225 1 88.44 115 ILE B C 1
ATOM 4592 O O . ILE B 1 115 ? 6.641 20.219 3.758 1 88.44 115 ILE B O 1
ATOM 4596 N N . GLY B 1 116 ? 4.73 19.141 3.9 1 91.19 116 GLY B N 1
ATOM 4597 C CA . GLY B 1 116 ? 4.66 19.172 5.352 1 91.19 116 GLY B CA 1
ATOM 4598 C C . GLY B 1 116 ? 5.441 18.047 6.008 1 91.19 116 GLY B C 1
ATOM 4599 O O . GLY B 1 116 ? 4.863 17.188 6.688 1 91.19 116 GLY B O 1
ATOM 4600 N N . ILE B 1 117 ? 6.75 18.062 5.852 1 89.5 117 ILE B N 1
ATOM 4601 C CA . ILE B 1 117 ? 7.613 17.094 6.516 1 89.5 117 ILE B CA 1
ATOM 4602 C C . ILE B 1 117 ? 8.852 17.797 7.074 1 89.5 117 ILE B C 1
ATOM 4604 O O . ILE B 1 117 ? 9.266 18.828 6.551 1 89.5 117 ILE B O 1
ATOM 4608 N N . PRO B 1 118 ? 9.398 17.219 8.117 1 93.44 118 PRO B N 1
ATOM 4609 C CA . PRO B 1 118 ? 10.672 17.766 8.586 1 93.44 118 PRO B CA 1
ATOM 4610 C C . PRO B 1 118 ? 11.828 17.469 7.633 1 93.44 118 PRO B C 1
ATOM 4612 O O . PRO B 1 118 ? 11.883 16.391 7.051 1 93.44 118 PRO B O 1
ATOM 4615 N N . ALA B 1 119 ? 12.664 18.438 7.555 1 90.94 119 ALA B N 1
ATOM 4616 C CA . ALA B 1 119 ? 13.883 18.219 6.781 1 90.94 119 ALA B CA 1
ATOM 4617 C C . ALA B 1 119 ? 14.773 17.172 7.434 1 90.94 119 ALA B C 1
ATOM 4619 O O . ALA B 1 119 ? 14.742 16.984 8.656 1 90.94 119 ALA B O 1
ATOM 4620 N N . GLY B 1 120 ? 15.602 16.547 6.652 1 89.38 120 GLY B N 1
ATOM 4621 C CA . GLY B 1 120 ? 16.484 15.492 7.105 1 89.38 120 GLY B CA 1
ATOM 4622 C C . GLY B 1 120 ? 17.406 15.922 8.234 1 89.38 120 GLY B C 1
ATOM 4623 O O . GLY B 1 120 ? 17.688 15.141 9.141 1 89.38 120 GLY B O 1
ATOM 4624 N N . ASP B 1 121 ? 17.781 17.141 8.211 1 90.38 121 ASP B N 1
ATOM 4625 C CA . ASP B 1 121 ? 18.719 17.672 9.188 1 90.38 121 ASP B CA 1
ATOM 4626 C C . ASP B 1 121 ? 18.109 17.703 10.586 1 90.38 121 ASP B C 1
ATOM 4628 O O 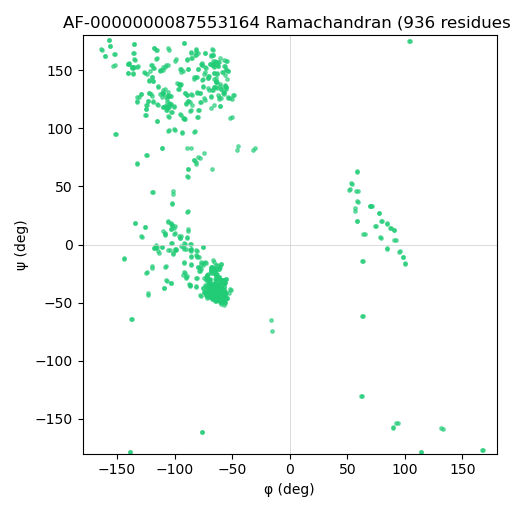. ASP B 1 121 ? 18.828 17.781 11.586 1 90.38 121 ASP B O 1
ATOM 4632 N N . LEU B 1 122 ? 16.828 17.656 10.633 1 94.12 122 LEU B N 1
ATOM 4633 C CA . LEU B 1 122 ? 16.141 17.688 11.922 1 94.12 122 LEU B CA 1
ATOM 4634 C C . LEU B 1 122 ? 15.875 16.281 12.43 1 94.12 122 LEU B C 1
ATOM 4636 O O . LEU B 1 122 ? 15.359 16.109 13.539 1 94.12 122 LEU B O 1
ATOM 4640 N N . LEU B 1 123 ? 16.234 15.258 11.68 1 94.19 123 LEU B N 1
ATOM 4641 C CA . LEU B 1 123 ? 15.93 13.875 12.016 1 94.19 123 LEU B CA 1
ATOM 4642 C C . LEU B 1 123 ? 17.188 13.117 12.445 1 94.19 123 LEU B C 1
ATOM 4644 O O . LEU B 1 123 ? 18.297 13.477 12.039 1 94.19 123 LEU B O 1
ATOM 4648 N N . PRO B 1 124 ? 17.016 12.125 13.258 1 94.06 124 PRO B N 1
ATOM 4649 C CA . PRO B 1 124 ? 18.172 11.367 13.75 1 94.06 124 PRO B CA 1
ATOM 4650 C C . PRO B 1 124 ? 18.625 10.289 12.773 1 94.06 124 PRO B C 1
ATOM 4652 O O . PRO B 1 124 ? 18.578 9.102 13.086 1 94.06 124 PRO B O 1
ATOM 4655 N N . GLN B 1 125 ? 19.219 10.664 11.719 1 92.25 125 GLN B N 1
ATOM 4656 C CA . GLN B 1 125 ? 19.531 9.805 10.578 1 92.25 125 GLN B CA 1
ATOM 4657 C C . GLN B 1 125 ? 20.547 8.734 10.953 1 92.25 125 GLN B C 1
ATOM 4659 O O . GLN B 1 125 ? 20.375 7.562 10.625 1 92.25 125 GLN B O 1
ATOM 4664 N N . ALA B 1 126 ? 21.641 9.156 11.648 1 92.56 126 ALA B N 1
ATOM 4665 C CA . ALA B 1 126 ? 22.703 8.227 12.016 1 92.56 126 ALA B CA 1
ATOM 4666 C C . ALA B 1 126 ? 22.172 7.113 12.922 1 92.56 126 ALA B C 1
ATOM 4668 O O . ALA B 1 126 ? 22.516 5.945 12.742 1 92.56 126 ALA B O 1
ATOM 4669 N N . LYS B 1 127 ? 21.375 7.512 13.852 1 93.69 127 LYS B N 1
ATOM 4670 C CA . LYS B 1 127 ? 20.812 6.531 14.773 1 93.69 127 LYS B CA 1
ATOM 4671 C C . LYS B 1 127 ? 19.828 5.598 14.062 1 93.69 127 LYS B C 1
ATOM 4673 O O . LYS B 1 127 ? 19.766 4.406 14.367 1 93.69 127 LYS B O 1
ATOM 4678 N N . LEU B 1 128 ? 19.031 6.133 13.172 1 94.06 128 LEU B N 1
ATOM 4679 C CA . LEU B 1 128 ? 18.094 5.328 12.406 1 94.06 128 LEU B CA 1
ATOM 4680 C C . LEU B 1 128 ? 18.828 4.324 11.523 1 94.06 128 LEU B C 1
ATOM 4682 O O . LEU B 1 128 ? 18.391 3.18 11.383 1 94.06 128 LEU B O 1
ATOM 4686 N N . LYS B 1 129 ? 19.922 4.785 10.898 1 93.81 129 LYS B N 1
ATOM 4687 C CA . LYS B 1 129 ? 20.75 3.885 10.102 1 93.81 129 LYS B CA 1
ATOM 4688 C C . LYS B 1 129 ? 21.234 2.697 10.938 1 93.81 129 LYS B C 1
ATOM 4690 O O . LYS B 1 129 ? 21.203 1.557 10.469 1 93.81 129 LYS B O 1
ATOM 4695 N N . LYS B 1 130 ? 21.656 2.957 12.102 1 94.62 130 LYS B N 1
ATOM 4696 C CA . LYS B 1 130 ? 22.109 1.909 13.008 1 94.62 130 LYS B CA 1
ATOM 4697 C C . LYS B 1 130 ? 20.984 0.927 13.32 1 94.62 130 LYS B C 1
ATOM 4699 O O . LYS B 1 130 ? 21.219 -0.284 13.383 1 94.62 130 LYS B O 1
ATOM 4704 N N . GLU B 1 131 ? 19.797 1.445 13.5 1 94.94 131 GLU B N 1
ATOM 4705 C CA . GLU B 1 131 ? 18.672 0.582 13.844 1 94.94 131 GLU B CA 1
ATOM 4706 C C . GLU B 1 131 ? 18.266 -0.29 12.656 1 94.94 131 GLU B C 1
ATOM 4708 O O . GLU B 1 131 ? 17.781 -1.411 12.844 1 94.94 131 GLU B O 1
ATOM 4713 N N . ILE B 1 132 ? 18.453 0.19 11.453 1 95.38 132 ILE B N 1
ATOM 4714 C CA . ILE B 1 132 ? 18.203 -0.634 10.273 1 95.38 132 ILE B CA 1
ATOM 4715 C C . ILE B 1 132 ? 19.172 -1.823 10.273 1 95.38 132 ILE B C 1
ATOM 4717 O O . ILE B 1 132 ? 18.766 -2.959 10.023 1 95.38 132 ILE B O 1
ATOM 4721 N N . ILE B 1 133 ? 20.375 -1.531 10.547 1 94.38 133 ILE B N 1
ATOM 4722 C CA . ILE B 1 133 ? 21.391 -2.586 10.602 1 94.38 133 ILE B CA 1
ATOM 4723 C C . ILE B 1 133 ? 21.031 -3.588 11.695 1 94.38 133 ILE B C 1
ATOM 4725 O O . ILE B 1 133 ? 21.062 -4.801 11.477 1 94.38 133 ILE B O 1
ATOM 4729 N N . ASN B 1 134 ? 20.641 -3.125 12.828 1 95.31 134 ASN B N 1
ATOM 4730 C CA . ASN B 1 134 ? 20.25 -3.996 13.922 1 95.31 134 ASN B CA 1
ATOM 4731 C C . ASN B 1 134 ? 19.031 -4.848 13.547 1 95.31 134 ASN B C 1
ATOM 4733 O O . ASN B 1 134 ? 18.953 -6.02 13.922 1 95.31 134 ASN B O 1
ATOM 4737 N N . ALA B 1 135 ? 18.125 -4.25 12.852 1 95.12 135 ALA B N 1
ATOM 4738 C CA . ALA B 1 135 ? 16.922 -4.953 12.438 1 95.12 135 ALA B CA 1
ATOM 4739 C C . ALA B 1 135 ? 17.266 -6.16 11.562 1 95.12 135 ALA B C 1
ATOM 4741 O O . ALA B 1 135 ? 16.625 -7.211 11.68 1 95.12 135 ALA B O 1
ATOM 4742 N N . THR B 1 136 ? 18.234 -6.023 10.672 1 93.25 136 THR B N 1
ATOM 4743 C CA . THR B 1 136 ? 18.625 -7.125 9.797 1 93.25 136 THR B CA 1
ATOM 4744 C C . THR B 1 136 ? 19.172 -8.297 10.609 1 93.25 136 THR B C 1
ATOM 4746 O O . THR B 1 136 ? 19.047 -9.453 10.203 1 93.25 136 THR B O 1
ATOM 4749 N N . ARG B 1 137 ? 19.672 -8.016 11.742 1 92.94 137 ARG B N 1
ATOM 4750 C CA . ARG B 1 137 ? 20.266 -9.047 12.602 1 92.94 137 ARG B CA 1
ATOM 4751 C C . ARG B 1 137 ? 19.188 -9.695 13.477 1 92.94 137 ARG B C 1
ATOM 4753 O O . ARG B 1 137 ? 19.234 -10.898 13.734 1 92.94 137 ARG B O 1
ATOM 4760 N N . GLU B 1 138 ? 18.281 -8.938 13.859 1 92.94 138 GLU B N 1
ATOM 4761 C CA . GLU B 1 138 ? 17.281 -9.391 14.828 1 92.94 138 GLU B CA 1
ATOM 4762 C C . GLU B 1 138 ? 16.188 -10.195 14.148 1 92.94 138 GLU B C 1
ATOM 4764 O O . GLU B 1 138 ? 15.648 -11.141 14.727 1 92.94 138 GLU B O 1
ATOM 4769 N N . LEU B 1 139 ? 15.844 -9.797 12.969 1 91.75 139 LEU B N 1
ATOM 4770 C CA . LEU B 1 139 ? 14.75 -10.453 12.258 1 91.75 139 LEU B CA 1
ATOM 4771 C C . LEU B 1 139 ? 15.188 -11.805 11.711 1 91.75 139 LEU B C 1
ATOM 4773 O O . LEU B 1 139 ? 16.312 -11.953 11.25 1 91.75 139 LEU B O 1
ATOM 4777 N N . ARG B 1 140 ? 14.211 -12.688 11.812 1 84.38 140 ARG B N 1
ATOM 4778 C CA . ARG B 1 140 ? 14.461 -13.984 11.195 1 84.38 140 ARG B CA 1
ATOM 4779 C C . ARG B 1 140 ? 14.773 -13.828 9.711 1 84.38 140 ARG B C 1
ATOM 4781 O O . ARG B 1 140 ? 14.094 -13.086 9 1 84.38 140 ARG B O 1
ATOM 4788 N N . GLU B 1 141 ? 15.844 -14.43 9.25 1 84.88 141 GLU B N 1
ATOM 4789 C CA . GLU B 1 141 ? 16.266 -14.445 7.852 1 84.88 141 GLU B CA 1
ATOM 4790 C C . GLU B 1 141 ? 16.469 -13.031 7.32 1 84.88 141 GLU B C 1
ATOM 4792 O O . GLU B 1 141 ? 16.234 -12.773 6.137 1 84.88 141 GLU B O 1
ATOM 4797 N N . GLY B 1 142 ? 16.656 -12.086 8.266 1 85.88 142 GLY B N 1
ATOM 4798 C CA . GLY B 1 142 ? 16.953 -10.719 7.863 1 85.88 142 GLY B CA 1
ATOM 4799 C C . GLY B 1 142 ? 15.734 -9.984 7.328 1 85.88 142 GLY B C 1
ATOM 4800 O O . GLY B 1 142 ? 15.875 -8.992 6.609 1 85.88 142 GLY B O 1
ATOM 4801 N N . GLY B 1 143 ? 14.555 -10.5 7.57 1 89.56 143 GLY B N 1
ATOM 4802 C CA . GLY B 1 143 ? 13.336 -9.828 7.145 1 89.56 143 GLY B CA 1
ATOM 4803 C C . GLY B 1 143 ? 12.922 -10.188 5.727 1 89.56 143 GLY B C 1
ATOM 4804 O O . GLY B 1 143 ? 12.086 -9.5 5.129 1 89.56 143 GLY B O 1
ATOM 4805 N N . THR B 1 144 ? 13.461 -11.18 5.172 1 90.31 144 THR B N 1
ATOM 4806 C CA . THR B 1 144 ? 13.18 -11.547 3.789 1 90.31 144 THR B CA 1
ATOM 4807 C C . THR B 1 144 ? 11.836 -12.266 3.686 1 90.31 144 THR B C 1
ATOM 4809 O O . THR B 1 144 ? 11.258 -12.359 2.6 1 90.31 144 THR B O 1
ATOM 4812 N N . GLY B 1 145 ? 11.344 -12.836 4.684 1 88.06 145 GLY B N 1
ATOM 4813 C CA . GLY B 1 145 ? 10.062 -13.523 4.684 1 88.06 145 GLY B CA 1
ATOM 4814 C C . GLY B 1 145 ? 8.891 -12.594 4.953 1 88.06 145 GLY B C 1
ATOM 4815 O O . GLY B 1 145 ? 9.078 -11.461 5.391 1 88.06 145 GLY B O 1
ATOM 4816 N N . TYR B 1 146 ? 7.684 -13.102 4.656 1 86.38 146 TYR B N 1
ATOM 4817 C CA . TYR B 1 146 ? 6.488 -12.336 4.984 1 86.38 146 TYR B CA 1
ATOM 4818 C C . TYR B 1 146 ? 6.359 -12.141 6.492 1 86.38 146 TYR B C 1
ATOM 4820 O O . TYR B 1 146 ? 6.652 -13.055 7.27 1 86.38 146 TYR B O 1
ATOM 4828 N N . GLU B 1 147 ? 5.945 -10.969 6.789 1 86.62 147 GLU B N 1
ATOM 4829 C CA . GLU B 1 147 ? 5.555 -10.688 8.172 1 86.62 147 GLU B CA 1
ATOM 4830 C C . GLU B 1 147 ? 4.105 -11.086 8.422 1 86.62 147 GLU B C 1
ATOM 4832 O O . GLU B 1 147 ? 3.336 -11.289 7.484 1 86.62 147 GLU B O 1
ATOM 4837 N N . GLU B 1 148 ? 3.807 -11.25 9.727 1 86.88 148 GLU B N 1
ATOM 4838 C CA . GLU B 1 148 ? 2.404 -11.461 10.07 1 86.88 148 GLU B CA 1
ATOM 4839 C C . GLU B 1 148 ? 1.524 -10.352 9.5 1 86.88 148 GLU B C 1
ATOM 4841 O O . GLU B 1 148 ? 1.942 -9.195 9.438 1 86.88 148 GLU B O 1
ATOM 4846 N N . LEU B 1 149 ? 0.347 -10.742 9.219 1 88.5 149 LEU B N 1
ATOM 4847 C CA . LEU B 1 149 ? -0.582 -9.828 8.555 1 88.5 149 LEU B CA 1
ATOM 4848 C C . LEU B 1 149 ? -0.813 -8.586 9.406 1 88.5 149 LEU B C 1
ATOM 4850 O O . LEU B 1 149 ? -0.833 -7.465 8.875 1 88.5 149 LEU B O 1
ATOM 4854 N N . GLN B 1 150 ? -0.94 -8.781 10.711 1 93.06 150 GLN B N 1
ATOM 4855 C CA . GLN B 1 150 ? -1.233 -7.66 11.602 1 93.06 150 GLN B CA 1
ATOM 4856 C C . GLN B 1 150 ? -0.049 -6.699 11.688 1 93.06 150 GLN B C 1
ATOM 4858 O O . GLN B 1 150 ? -0.211 -5.539 12.07 1 93.06 150 GLN B O 1
ATOM 4863 N N . GLY B 1 151 ? 1.157 -7.211 11.375 1 93.31 151 GLY B N 1
ATOM 4864 C CA . GLY B 1 151 ? 2.348 -6.375 11.336 1 93.31 151 GLY B CA 1
ATOM 4865 C C . GLY B 1 151 ? 3.365 -6.73 12.398 1 93.31 151 GLY B C 1
ATOM 4866 O O . GLY B 1 151 ? 3.164 -7.676 13.164 1 93.31 151 GLY B O 1
ATOM 4867 N N . ASN B 1 152 ? 4.438 -6.035 12.477 1 94.44 152 ASN B N 1
ATOM 4868 C CA . ASN B 1 152 ? 5.562 -6.273 13.383 1 94.44 152 ASN B CA 1
ATOM 4869 C C . ASN B 1 152 ? 5.133 -6.195 14.844 1 94.44 152 ASN B C 1
ATOM 4871 O O . ASN B 1 152 ? 4.691 -5.145 15.312 1 94.44 152 ASN B O 1
ATOM 4875 N N . ILE B 1 153 ? 5.305 -7.277 15.555 1 94.44 153 ILE B N 1
ATOM 4876 C CA . ILE B 1 153 ? 4.797 -7.391 16.922 1 94.44 153 ILE B CA 1
ATOM 4877 C C . ILE B 1 153 ? 5.562 -6.434 17.828 1 94.44 153 ILE B C 1
ATOM 4879 O O . ILE B 1 153 ? 4.984 -5.859 18.75 1 94.44 153 ILE B O 1
ATOM 4883 N N . LYS B 1 154 ? 6.84 -6.285 17.641 1 95.75 154 LYS B N 1
ATOM 4884 C CA . LYS B 1 154 ? 7.629 -5.367 18.453 1 95.75 154 LYS B CA 1
ATOM 4885 C C . LYS B 1 154 ? 7.145 -3.93 18.297 1 95.75 154 LYS B C 1
ATOM 4887 O O . LYS B 1 154 ? 7.027 -3.193 19.281 1 95.75 154 LYS B O 1
ATOM 4892 N N . LEU B 1 155 ? 6.855 -3.535 17.062 1 97.5 155 LEU B N 1
ATOM 4893 C CA . LEU B 1 155 ? 6.352 -2.189 16.797 1 97.5 155 LEU B CA 1
ATOM 4894 C C . LEU B 1 155 ? 4.984 -1.987 17.438 1 97.5 155 LEU B C 1
ATOM 4896 O O . LEU B 1 155 ? 4.738 -0.96 18.078 1 97.5 155 LEU B O 1
ATOM 4900 N N . ARG B 1 156 ? 4.09 -2.924 17.234 1 97.81 156 ARG B N 1
ATOM 4901 C CA . ARG B 1 156 ? 2.758 -2.818 17.828 1 97.81 156 ARG B CA 1
ATOM 4902 C C . ARG B 1 156 ? 2.834 -2.682 19.344 1 97.81 156 ARG B C 1
ATOM 4904 O O . ARG B 1 156 ? 2.094 -1.897 19.938 1 97.81 156 ARG B O 1
ATOM 4911 N N . ARG B 1 157 ? 3.777 -3.369 19.969 1 97.5 157 ARG B N 1
ATOM 4912 C CA . ARG B 1 157 ? 3.965 -3.273 21.422 1 97.5 157 ARG B CA 1
ATOM 4913 C C . ARG B 1 157 ? 4.453 -1.884 21.812 1 97.5 157 ARG B C 1
ATOM 4915 O O . ARG B 1 157 ? 3.967 -1.307 22.797 1 97.5 157 ARG B O 1
ATOM 4922 N N . MET B 1 158 ? 5.383 -1.361 21.125 1 96.75 158 MET B N 1
ATOM 4923 C CA . MET B 1 158 ? 5.934 -0.051 21.453 1 96.75 158 MET B CA 1
ATOM 4924 C C . MET B 1 158 ? 4.887 1.042 21.266 1 96.75 158 MET B C 1
ATOM 4926 O O . MET B 1 158 ? 4.812 1.974 22.078 1 96.75 158 MET B O 1
ATOM 4930 N N . ILE B 1 159 ? 4.09 0.921 20.219 1 97.38 159 ILE B N 1
ATOM 4931 C CA . ILE B 1 159 ? 3.016 1.882 19.984 1 97.38 159 ILE B CA 1
ATOM 4932 C C . ILE B 1 159 ? 2.004 1.808 21.125 1 97.38 159 ILE B C 1
ATOM 4934 O O . ILE B 1 159 ? 1.518 2.836 21.594 1 97.38 159 ILE B O 1
ATOM 4938 N N . ALA B 1 160 ? 1.684 0.577 21.531 1 97.38 160 ALA B N 1
ATOM 4939 C CA . ALA B 1 160 ? 0.743 0.381 22.625 1 97.38 160 ALA B CA 1
ATOM 4940 C C . ALA B 1 160 ? 1.248 1.045 23.906 1 97.38 160 ALA B C 1
ATOM 4942 O O . ALA B 1 160 ? 0.499 1.756 24.578 1 97.38 160 ALA B O 1
ATOM 4943 N N . VAL B 1 161 ? 2.488 0.889 24.219 1 95.5 161 VAL B N 1
ATOM 4944 C CA . VAL B 1 161 ? 3.082 1.471 25.422 1 95.5 161 VAL B CA 1
ATOM 4945 C C . VAL B 1 161 ? 3.016 2.994 25.344 1 95.5 161 VAL B C 1
ATOM 4947 O O . VAL B 1 161 ? 2.648 3.656 26.312 1 95.5 161 VAL B O 1
ATOM 4950 N N . ARG B 1 162 ? 3.281 3.527 24.25 1 94.5 162 ARG B N 1
ATOM 4951 C CA . ARG B 1 162 ? 3.322 4.977 24.094 1 94.5 162 ARG B CA 1
ATOM 4952 C C . ARG B 1 162 ? 1.92 5.574 24.141 1 94.5 162 ARG B C 1
ATOM 4954 O O . ARG B 1 162 ? 1.749 6.734 24.516 1 94.5 162 ARG B O 1
ATOM 4961 N N . SER B 1 163 ? 0.953 4.781 23.781 1 95.56 163 SER B N 1
ATOM 4962 C CA . SER B 1 163 ? -0.421 5.273 23.75 1 95.56 163 SER B CA 1
ATOM 4963 C C . SER B 1 163 ? -0.896 5.648 25.156 1 95.56 163 SER B C 1
ATOM 4965 O O . SER B 1 163 ? -1.846 6.422 25.297 1 95.56 163 SER B O 1
ATOM 4967 N N . LEU B 1 164 ? -0.254 5.203 26.203 1 92.75 164 LEU B N 1
ATOM 4968 C CA . LEU B 1 164 ? -0.61 5.52 27.578 1 92.75 164 LEU B CA 1
ATOM 4969 C C . LEU B 1 164 ? -0.439 7.008 27.859 1 92.75 164 LEU B C 1
ATOM 4971 O O . LEU B 1 164 ? -1.168 7.578 28.672 1 92.75 164 LEU B O 1
ATOM 4975 N N . GLN B 1 165 ? 0.455 7.621 27.141 1 89.81 165 GLN B N 1
ATOM 4976 C CA . GLN B 1 165 ? 0.787 9.023 27.359 1 89.81 165 GLN B CA 1
ATOM 4977 C C . GLN B 1 165 ? -0.411 9.922 27.062 1 89.81 165 GLN B C 1
ATOM 4979 O O . GLN B 1 165 ? -0.5 11.039 27.594 1 89.81 165 GLN B O 1
ATOM 4984 N N . TRP B 1 166 ? -1.311 9.422 26.188 1 93.06 166 TRP B N 1
ATOM 4985 C CA . TRP B 1 166 ? -2.426 10.289 25.828 1 93.06 166 TRP B CA 1
ATOM 4986 C C . TRP B 1 166 ? -3.76 9.594 26.078 1 93.06 166 TRP B C 1
ATOM 4988 O O . TRP B 1 166 ? -4.785 9.992 25.531 1 93.06 166 TRP B O 1
ATOM 4998 N N . GLY B 1 167 ? -3.715 8.492 26.844 1 90.38 167 GLY B N 1
ATOM 4999 C CA . GLY B 1 167 ? -4.934 7.852 27.297 1 90.38 167 GLY B CA 1
ATOM 5000 C C . GLY B 1 167 ? -5.453 6.789 26.359 1 90.38 167 GLY B C 1
ATOM 5001 O O . GLY B 1 167 ? -6.621 6.406 26.422 1 90.38 167 GLY B O 1
ATOM 5002 N N . GLY B 1 168 ? -4.777 6.285 25.375 1 91.38 168 GLY B N 1
ATOM 5003 C CA . GLY B 1 168 ? -5.234 5.254 24.469 1 91.38 168 GLY B CA 1
ATOM 5004 C C . GLY B 1 168 ? -5.316 3.879 25.094 1 91.38 168 GLY B C 1
ATOM 5005 O O . GLY B 1 168 ? -6.188 3.08 24.75 1 91.38 168 GLY B O 1
ATOM 5006 N N . ASN B 1 169 ? -4.418 3.441 25.938 1 92.5 169 ASN B N 1
ATOM 5007 C CA . ASN B 1 169 ? -4.348 2.174 26.656 1 92.5 169 ASN B CA 1
ATOM 5008 C C . ASN B 1 169 ? -4.496 0.984 25.719 1 92.5 169 ASN B C 1
ATOM 5010 O O . ASN B 1 169 ? -5.336 0.111 25.938 1 92.5 169 ASN B O 1
ATOM 5014 N N . PHE B 1 170 ? -3.822 0.945 24.641 1 96.5 170 PHE B N 1
ATOM 5015 C CA . PHE B 1 170 ? -3.846 -0.125 23.656 1 96.5 170 PHE B CA 1
ATOM 5016 C C . PHE B 1 170 ? -3.045 -1.328 24.141 1 96.5 170 PHE B C 1
ATOM 5018 O O . PHE B 1 170 ? -2.199 -1.2 25.031 1 96.5 170 PHE B O 1
ATOM 5025 N N . THR B 1 171 ? -3.33 -2.451 23.656 1 97.19 171 THR B N 1
ATOM 5026 C CA . THR B 1 171 ? -2.42 -3.586 23.594 1 97.19 171 THR B CA 1
ATOM 5027 C C . THR B 1 171 ? -1.926 -3.791 22.156 1 97.19 171 THR B C 1
ATOM 5029 O O . THR B 1 171 ? -2.455 -3.189 21.219 1 97.19 171 THR B O 1
ATOM 5032 N N . ALA B 1 172 ? -0.93 -4.629 22 1 97.19 172 ALA B N 1
ATOM 5033 C CA . ALA B 1 172 ? -0.399 -4.918 20.672 1 97.19 172 ALA B CA 1
ATOM 5034 C C . ALA B 1 172 ? -1.487 -5.469 19.766 1 97.19 172 ALA B C 1
ATOM 5036 O O . ALA B 1 172 ? -1.464 -5.238 18.547 1 97.19 172 ALA B O 1
ATOM 5037 N N . ASN B 1 173 ? -2.443 -6.148 20.266 1 96.75 173 ASN B N 1
ATOM 5038 C CA . ASN B 1 173 ? -3.5 -6.789 19.5 1 96.75 173 ASN B CA 1
ATOM 5039 C C . ASN B 1 173 ? -4.492 -5.766 18.938 1 96.75 173 ASN B C 1
ATOM 5041 O O . ASN B 1 173 ? -5.262 -6.07 18.031 1 96.75 173 ASN B O 1
ATOM 5045 N N . ASP B 1 174 ? -4.473 -4.566 19.453 1 97.75 174 ASP B N 1
ATOM 5046 C CA . ASP B 1 174 ? -5.41 -3.529 19.031 1 97.75 174 ASP B CA 1
ATOM 5047 C C . ASP B 1 174 ? -4.895 -2.797 17.797 1 97.75 174 ASP B C 1
ATOM 5049 O O . ASP B 1 174 ? -5.613 -1.99 17.203 1 97.75 174 ASP B O 1
ATOM 5053 N N . LEU B 1 175 ? -3.701 -3.189 17.422 1 98.44 175 LEU B N 1
ATOM 5054 C CA . LEU B 1 175 ? -3.033 -2.357 16.422 1 98.44 175 LEU B CA 1
ATOM 5055 C C . LEU B 1 175 ? -2.736 -3.156 15.164 1 98.44 175 LEU B C 1
ATOM 5057 O O . LEU B 1 175 ? -2.436 -4.352 15.234 1 98.44 175 LEU B O 1
ATOM 5061 N N . VAL B 1 176 ? -2.844 -2.504 14.016 1 98.12 176 VAL B N 1
ATOM 5062 C CA . VAL B 1 176 ? -2.414 -3.008 12.711 1 98.12 176 VAL B CA 1
ATOM 5063 C C . VAL B 1 176 ? -1.423 -2.031 12.086 1 98.12 176 VAL B C 1
ATOM 5065 O O . VAL B 1 176 ? -1.717 -0.842 11.945 1 98.12 176 VAL B O 1
ATOM 5068 N N . THR B 1 177 ? -0.235 -2.475 11.734 1 97.56 177 THR B N 1
ATOM 5069 C CA . THR B 1 177 ? 0.736 -1.581 11.117 1 97.56 177 THR B CA 1
ATOM 5070 C C . THR B 1 177 ? 0.432 -1.395 9.633 1 97.56 177 THR B C 1
ATOM 5072 O O . THR B 1 177 ? -0.18 -2.262 9.008 1 97.56 177 THR B O 1
ATOM 5075 N N . THR B 1 178 ? 0.779 -0.272 9.109 1 96.69 178 THR B N 1
ATOM 5076 C CA . THR B 1 178 ? 0.527 0.086 7.715 1 96.69 178 THR B CA 1
ATOM 5077 C C . THR B 1 178 ? 1.768 0.714 7.086 1 96.69 178 THR B C 1
ATOM 5079 O O . THR B 1 178 ? 2.76 0.967 7.773 1 96.69 178 THR B O 1
ATOM 5082 N N . ASN B 1 179 ? 1.695 0.943 5.777 1 94.19 179 ASN B N 1
ATOM 5083 C CA . ASN B 1 179 ? 2.793 1.568 5.047 1 94.19 179 ASN B CA 1
ATOM 5084 C C . ASN B 1 179 ? 2.672 3.09 5.047 1 94.19 179 ASN B C 1
ATOM 5086 O O . ASN B 1 179 ? 2.656 3.713 3.982 1 94.19 179 ASN B O 1
ATOM 5090 N N . GLY B 1 180 ? 2.637 3.645 6.238 1 94.81 180 GLY B N 1
ATOM 5091 C CA . GLY B 1 180 ? 2.508 5.086 6.391 1 94.81 180 GLY B CA 1
ATOM 5092 C C . GLY B 1 180 ? 1.117 5.516 6.82 1 94.81 180 GLY B C 1
ATOM 5093 O O . GLY B 1 180 ? 0.205 4.691 6.906 1 94.81 180 GLY B O 1
ATOM 5094 N N . GLY B 1 181 ? 1.016 6.801 7.051 1 95.94 181 GLY B N 1
ATOM 5095 C CA . GLY B 1 181 ? -0.237 7.363 7.535 1 95.94 181 GLY B CA 1
ATOM 5096 C C . GLY B 1 181 ? -1.322 7.398 6.477 1 95.94 181 GLY B C 1
ATOM 5097 O O . GLY B 1 181 ? -2.48 7.082 6.758 1 95.94 181 GLY B O 1
ATOM 5098 N N . ILE B 1 182 ? -0.987 7.793 5.301 1 95.5 182 ILE B N 1
ATOM 5099 C CA . ILE B 1 182 ? -1.982 7.895 4.238 1 95.5 182 ILE B CA 1
ATOM 5100 C C . ILE B 1 182 ? -2.529 6.508 3.908 1 95.5 182 ILE B C 1
ATOM 5102 O O . ILE B 1 182 ? -3.705 6.363 3.564 1 95.5 182 ILE B O 1
ATOM 5106 N N . ASN B 1 183 ? -1.659 5.516 3.971 1 96.12 183 ASN B N 1
ATOM 5107 C CA . ASN B 1 183 ? -2.129 4.148 3.77 1 96.12 183 ASN B CA 1
ATOM 5108 C C . ASN B 1 183 ? -3.125 3.734 4.848 1 96.12 183 ASN B C 1
ATOM 5110 O O . ASN B 1 183 ? -4.094 3.025 4.562 1 96.12 183 ASN B O 1
ATOM 5114 N N . ALA B 1 184 ? -2.873 4.105 6.051 1 98.12 184 ALA B N 1
ATOM 5115 C CA . ALA B 1 184 ? -3.818 3.861 7.137 1 98.12 184 ALA B CA 1
ATOM 5116 C C . ALA B 1 184 ? -5.176 4.484 6.836 1 98.12 184 ALA B C 1
ATOM 5118 O O . ALA B 1 184 ? -6.211 3.818 6.949 1 98.12 184 ALA B O 1
ATOM 5119 N N . LEU B 1 185 ? -5.148 5.734 6.41 1 98.38 185 LEU B N 1
ATOM 5120 C CA . LEU B 1 185 ? -6.383 6.434 6.078 1 98.38 185 LEU B CA 1
ATOM 5121 C C . LEU B 1 185 ? -7.09 5.762 4.906 1 98.38 185 LEU B C 1
ATOM 5123 O O . LEU B 1 185 ? -8.32 5.656 4.895 1 98.38 185 LEU B O 1
ATOM 5127 N N . SER B 1 186 ? -6.312 5.348 3.973 1 97.12 186 SER B N 1
ATOM 5128 C CA . SER B 1 186 ? -6.867 4.664 2.809 1 97.12 186 SER B CA 1
ATOM 5129 C C . SER B 1 186 ? -7.621 3.4 3.215 1 97.12 186 SER B C 1
ATOM 5131 O O . SER B 1 186 ? -8.75 3.182 2.781 1 97.12 186 SER B O 1
ATOM 5133 N N . PHE B 1 187 ? -6.996 2.566 4.027 1 97.38 187 PHE B N 1
ATOM 5134 C CA . PHE B 1 187 ? -7.645 1.349 4.492 1 97.38 187 PHE B CA 1
ATOM 5135 C C . PHE B 1 187 ? -8.922 1.676 5.262 1 97.38 187 PHE B C 1
ATOM 5137 O O . PHE B 1 187 ? -9.938 1.004 5.098 1 97.38 187 PHE B O 1
ATOM 5144 N N . CYS B 1 188 ? -8.883 2.705 6.074 1 98.62 188 CYS B N 1
ATOM 5145 C CA . CYS B 1 188 ? -10.055 3.08 6.855 1 98.62 188 CYS B CA 1
ATOM 5146 C C . CYS B 1 188 ? -11.203 3.488 5.949 1 98.62 188 CYS B C 1
ATOM 5148 O O . CYS B 1 188 ? -12.336 3.033 6.133 1 98.62 188 CYS B O 1
ATOM 5150 N N . LEU B 1 189 ? -10.922 4.301 5.004 1 97.94 189 LEU B N 1
ATOM 5151 C CA . LEU B 1 189 ? -11.977 4.789 4.125 1 97.94 189 LEU B CA 1
ATOM 5152 C C . LEU B 1 189 ? -12.531 3.66 3.266 1 97.94 189 LEU B C 1
ATOM 5154 O O . LEU B 1 189 ? -13.734 3.617 2.992 1 97.94 189 LEU B O 1
ATOM 5158 N N . MET B 1 190 ? -11.672 2.789 2.844 1 95.56 190 MET B N 1
ATOM 5159 C CA . MET B 1 190 ? -12.141 1.65 2.061 1 95.56 190 MET B CA 1
ATOM 5160 C C . MET B 1 190 ? -12.992 0.716 2.912 1 95.56 190 MET B C 1
ATOM 5162 O O . MET B 1 190 ? -13.938 0.106 2.414 1 95.56 190 MET B O 1
ATOM 5166 N N . ALA B 1 191 ? -12.625 0.577 4.145 1 96.88 191 ALA B N 1
ATOM 5167 C CA . ALA B 1 191 ? -13.344 -0.316 5.055 1 96.88 191 ALA B CA 1
ATOM 5168 C C . ALA B 1 191 ? -14.727 0.228 5.383 1 96.88 191 ALA B C 1
ATOM 5170 O O . ALA B 1 191 ? -15.68 -0.54 5.555 1 96.88 191 ALA B O 1
ATOM 5171 N N . LEU B 1 192 ? -14.852 1.521 5.449 1 97.69 192 LEU B N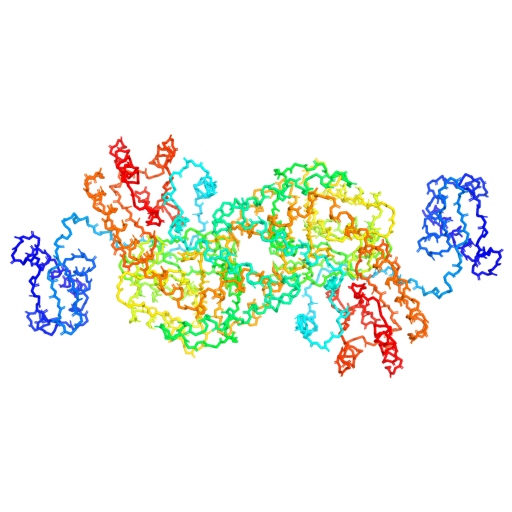 1
ATOM 5172 C CA . LEU B 1 192 ? -16.047 2.131 6.012 1 97.69 192 LEU B CA 1
ATOM 5173 C C . LEU B 1 192 ? -16.969 2.662 4.906 1 97.69 192 LEU B C 1
ATOM 5175 O O . LEU B 1 192 ? -18.188 2.703 5.07 1 97.69 192 LEU B O 1
ATOM 5179 N N . GLY B 1 193 ? -16.359 3.117 3.842 1 94.75 193 GLY B N 1
ATOM 5180 C CA . GLY B 1 193 ? -17.094 3.893 2.863 1 94.75 193 GLY B CA 1
ATOM 5181 C C . GLY B 1 193 ? -17.625 3.055 1.713 1 94.75 193 GLY B C 1
ATOM 5182 O O . GLY B 1 193 ? -17.047 2.021 1.373 1 94.75 193 GLY B O 1
ATOM 5183 N N . LYS B 1 194 ? -18.703 3.498 1.181 1 91.88 194 LYS B N 1
ATOM 5184 C CA . LYS B 1 194 ? -19.266 3.045 -0.091 1 91.88 194 LYS B CA 1
ATOM 5185 C C . LYS B 1 194 ? -19.328 4.184 -1.103 1 91.88 194 LYS B C 1
ATOM 5187 O O . LYS B 1 194 ? -19.406 5.355 -0.722 1 91.88 194 LYS B O 1
ATOM 5192 N N . PHE B 1 195 ? -19.25 3.768 -2.377 1 88.88 195 PHE B N 1
ATOM 5193 C CA . PHE B 1 195 ? -19.359 4.77 -3.43 1 88.88 195 PHE B CA 1
ATOM 5194 C C . PHE B 1 195 ? -20.609 5.621 -3.223 1 88.88 195 PHE B C 1
ATOM 5196 O O . PHE B 1 195 ? -21.703 5.094 -3.006 1 88.88 195 PHE B O 1
ATOM 5203 N N . GLY B 1 196 ? -20.453 6.949 -3.184 1 93.06 196 GLY B N 1
ATOM 5204 C CA . GLY B 1 196 ? -21.578 7.852 -3.047 1 93.06 196 GLY B CA 1
ATOM 5205 C C . GLY B 1 196 ? -21.797 8.32 -1.621 1 93.06 196 GLY B C 1
ATOM 5206 O O . GLY B 1 196 ? -22.516 9.297 -1.387 1 93.06 196 GLY B O 1
ATOM 5207 N N . ASP B 1 197 ? -21.125 7.723 -0.673 1 96.38 197 ASP B N 1
ATOM 5208 C CA . ASP B 1 197 ? -21.25 8.133 0.721 1 96.38 197 ASP B CA 1
ATOM 5209 C C . ASP B 1 197 ? -20.688 9.539 0.927 1 96.38 197 ASP B C 1
ATOM 5211 O O . ASP B 1 197 ? -19.875 10.016 0.122 1 96.38 197 ASP B O 1
ATOM 5215 N N . THR B 1 198 ? -21.141 10.188 2.012 1 97.81 198 THR B N 1
ATOM 5216 C CA . THR B 1 198 ? -20.688 11.523 2.354 1 97.81 198 THR B CA 1
ATOM 5217 C C . THR B 1 198 ? -19.75 11.492 3.559 1 97.81 198 THR B C 1
ATOM 5219 O O . THR B 1 198 ? -20.078 10.914 4.594 1 97.81 198 THR B O 1
ATOM 5222 N N . ILE B 1 199 ? -18.641 12.039 3.369 1 98.31 199 ILE B N 1
ATOM 5223 C CA . ILE B 1 199 ? -17.656 12.141 4.445 1 98.31 199 ILE B CA 1
ATOM 5224 C C . ILE B 1 199 ? -17.516 13.594 4.887 1 98.31 199 ILE B C 1
ATOM 5226 O O . ILE B 1 199 ? -17.422 14.5 4.051 1 98.31 199 ILE B O 1
ATOM 5230 N N . ALA B 1 200 ? -17.594 13.859 6.219 1 98.44 200 ALA B N 1
ATOM 5231 C CA . ALA B 1 200 ? -17.375 15.188 6.777 1 98.44 200 ALA B CA 1
ATOM 5232 C C . ALA B 1 200 ? -15.906 15.391 7.148 1 98.44 200 ALA B C 1
ATOM 5234 O O . ALA B 1 200 ? -15.305 14.547 7.812 1 98.44 200 ALA B O 1
ATOM 5235 N N . ILE B 1 201 ? -15.344 16.484 6.707 1 97.88 201 ILE B N 1
ATOM 5236 C CA . ILE B 1 201 ? -13.93 16.797 6.906 1 97.88 201 ILE B CA 1
ATOM 5237 C C . ILE B 1 201 ? -13.773 18.281 7.234 1 97.88 201 ILE B C 1
ATOM 5239 O O . ILE B 1 201 ? -14.625 19.094 6.871 1 97.88 201 ILE B O 1
ATOM 5243 N N . GLU B 1 202 ? -12.703 18.625 7.895 1 97.56 202 GLU B N 1
ATOM 5244 C CA . GLU B 1 202 ? -12.398 20.016 8.18 1 97.56 202 GLU B CA 1
ATOM 5245 C C . GLU B 1 202 ? -12.188 20.812 6.898 1 97.56 202 GLU B C 1
ATOM 5247 O O . GLU B 1 202 ? -11.828 20.25 5.863 1 97.56 202 GLU B O 1
ATOM 5252 N N . SER B 1 203 ? -12.367 22.125 6.996 1 96.94 203 SER B N 1
ATOM 5253 C CA . SER B 1 203 ? -12.047 23.047 5.906 1 96.94 203 SER B CA 1
ATOM 5254 C C . SER B 1 203 ? -11.219 24.219 6.402 1 96.94 2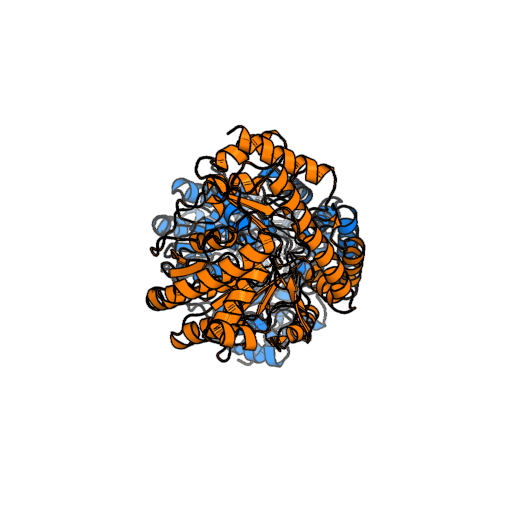03 SER B C 1
ATOM 5256 O O . SER B 1 203 ? -11.656 24.969 7.285 1 96.94 203 SER B O 1
ATOM 5258 N N . PRO B 1 204 ? -10.102 24.562 5.871 1 97.25 204 PRO B N 1
ATOM 5259 C CA . PRO B 1 204 ? -9.367 23.766 4.891 1 97.25 204 PRO B CA 1
ATOM 5260 C C . PRO B 1 204 ? -8.828 22.453 5.477 1 97.25 204 PRO B C 1
ATOM 5262 O O . PRO B 1 204 ? -8.852 22.266 6.695 1 97.25 204 PRO B O 1
ATOM 5265 N N . CYS B 1 205 ? -8.469 21.547 4.559 1 96.62 205 CYS B N 1
ATOM 5266 C CA . CYS B 1 205 ? -7.965 20.25 4.992 1 96.62 205 CYS B CA 1
ATOM 5267 C C . CYS B 1 205 ? -6.812 19.781 4.109 1 96.62 205 CYS B C 1
ATOM 5269 O O . CYS B 1 205 ? -6.672 20.25 2.975 1 96.62 205 CYS B O 1
ATOM 5271 N N . TYR B 1 206 ? -6 18.953 4.645 1 95.44 206 TYR B N 1
ATOM 5272 C CA . TYR B 1 206 ? -4.875 18.359 3.932 1 95.44 206 TYR B CA 1
ATOM 5273 C C . TYR B 1 206 ? -5.316 17.797 2.586 1 95.44 206 TYR B C 1
ATOM 5275 O O . TYR B 1 206 ? -6.242 16.984 2.523 1 95.44 206 TYR B O 1
ATOM 5283 N N . PRO B 1 207 ? -4.645 18.156 1.504 1 94.38 207 PRO B N 1
ATOM 5284 C CA . PRO B 1 207 ? -5.082 17.75 0.164 1 94.38 207 PRO B CA 1
ATOM 5285 C C . PRO B 1 207 ? -5.09 16.234 -0.023 1 94.38 207 PRO B C 1
ATOM 5287 O O . PRO B 1 207 ? -5.934 15.711 -0.749 1 94.38 207 PRO B O 1
ATOM 5290 N N . GLY B 1 208 ? -4.148 15.539 0.614 1 93.31 208 GLY B N 1
ATOM 5291 C CA . GLY B 1 208 ? -4.105 14.094 0.488 1 93.31 208 GLY B CA 1
ATOM 5292 C C . GLY B 1 208 ? -5.402 13.422 0.905 1 93.31 208 GLY B C 1
ATOM 5293 O O . GLY B 1 208 ? -5.84 12.461 0.269 1 93.31 208 GLY B O 1
ATOM 5294 N N . ILE B 1 209 ? -6.012 13.891 1.921 1 96.25 209 ILE B N 1
ATOM 5295 C CA . ILE B 1 209 ? -7.27 13.344 2.42 1 96.25 209 ILE B CA 1
ATOM 5296 C C . ILE B 1 209 ? -8.391 13.633 1.422 1 96.25 209 ILE B C 1
ATOM 5298 O O . ILE B 1 209 ? -9.203 12.758 1.122 1 96.25 209 ILE B O 1
ATOM 5302 N N . LEU B 1 210 ? -8.445 14.867 0.91 1 95 210 LEU B N 1
ATOM 5303 C CA . LEU B 1 210 ? -9.469 15.273 -0.047 1 95 210 LEU B CA 1
ATOM 5304 C C . LEU B 1 210 ? -9.383 14.43 -1.318 1 95 210 LEU B C 1
ATOM 5306 O O . LEU B 1 210 ? -10.398 13.922 -1.802 1 95 210 LEU B O 1
ATOM 5310 N N . GLN B 1 211 ? -8.195 14.273 -1.776 1 93.31 211 GLN B N 1
ATOM 5311 C CA . GLN B 1 211 ? -7.984 13.5 -2.994 1 93.31 211 GLN B CA 1
ATOM 5312 C C . GLN B 1 211 ? -8.312 12.023 -2.773 1 93.31 211 GLN B C 1
ATOM 5314 O O . GLN B 1 211 ? -8.867 11.367 -3.658 1 93.31 211 GLN B O 1
ATOM 5319 N N . LEU B 1 212 ? -7.922 11.523 -1.686 1 94.5 212 LEU B N 1
ATOM 5320 C CA . LEU B 1 212 ? -8.211 10.133 -1.354 1 94.5 212 LEU B CA 1
ATOM 5321 C C . LEU B 1 212 ? -9.711 9.883 -1.311 1 94.5 212 LEU B C 1
ATOM 5323 O O . LEU B 1 212 ? -10.203 8.906 -1.885 1 94.5 212 LEU B O 1
ATOM 5327 N N . ALA B 1 213 ? -10.445 10.75 -0.629 1 95.31 213 ALA B N 1
ATOM 5328 C CA . ALA B 1 213 ? -11.898 10.633 -0.55 1 95.31 213 ALA B CA 1
ATOM 5329 C C . ALA B 1 213 ? -12.531 10.664 -1.94 1 95.31 213 ALA B C 1
ATOM 5331 O O . ALA B 1 213 ? -13.359 9.812 -2.27 1 95.31 213 ALA B O 1
ATOM 5332 N N . ASN B 1 214 ? -12.078 11.617 -2.717 1 92.94 214 ASN B N 1
ATOM 5333 C CA . ASN B 1 214 ? -12.586 11.742 -4.082 1 92.94 214 ASN B CA 1
ATOM 5334 C C . ASN B 1 214 ? -12.25 10.516 -4.918 1 92.94 214 ASN B C 1
ATOM 5336 O O . ASN B 1 214 ? -13.086 10.023 -5.672 1 92.94 214 ASN B O 1
ATOM 5340 N N . GLY B 1 215 ? -11.078 10.078 -4.793 1 90 215 GLY B N 1
ATOM 5341 C CA . GLY B 1 215 ? -10.641 8.914 -5.551 1 90 215 GLY B CA 1
ATOM 5342 C C . GLY B 1 215 ? -11.422 7.656 -5.234 1 90 215 GLY B C 1
ATOM 5343 O O . GLY B 1 215 ? -11.562 6.773 -6.082 1 90 215 GLY B O 1
ATOM 5344 N N . LEU B 1 216 ? -11.945 7.547 -4.062 1 91.75 216 LEU B N 1
ATOM 5345 C CA . LEU B 1 216 ? -12.719 6.387 -3.625 1 91.75 216 LEU B CA 1
ATOM 5346 C C . LEU B 1 216 ? -14.203 6.59 -3.906 1 91.75 216 LEU B C 1
ATOM 5348 O O . LEU B 1 216 ? -15.031 5.762 -3.52 1 91.75 216 LEU B O 1
ATOM 5352 N N . GLY B 1 217 ? -14.547 7.762 -4.516 1 91 217 GLY B N 1
ATOM 5353 C CA . GLY B 1 217 ? -15.914 8.031 -4.926 1 91 217 GLY B CA 1
ATOM 5354 C C . GLY B 1 217 ? -16.781 8.594 -3.812 1 91 217 GLY B C 1
ATOM 5355 O O . GLY B 1 217 ? -18 8.586 -3.902 1 91 217 GLY B O 1
ATOM 5356 N N . LEU B 1 218 ? -16.172 9.109 -2.793 1 94.5 218 LEU B N 1
ATOM 5357 C CA . LEU B 1 218 ? -16.906 9.719 -1.688 1 94.5 218 LEU B CA 1
ATOM 5358 C C . LEU B 1 218 ? -17.172 11.195 -1.957 1 94.5 218 LEU B C 1
ATOM 5360 O O . LEU B 1 218 ? -16.422 11.844 -2.684 1 94.5 218 LEU B O 1
ATOM 5364 N N . LYS B 1 219 ? -18.234 11.672 -1.406 1 96.06 219 LYS B N 1
ATOM 5365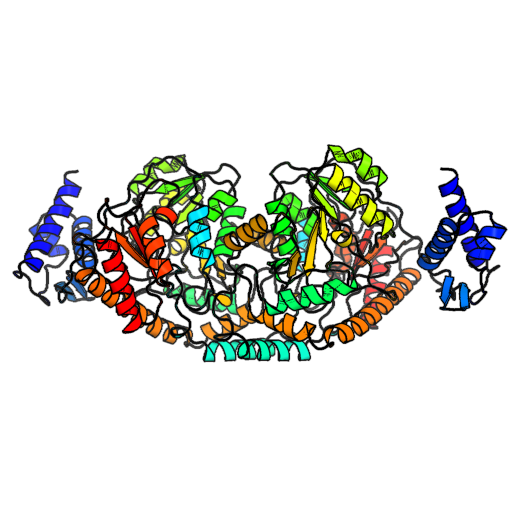 C CA . LYS B 1 219 ? -18.531 13.102 -1.429 1 96.06 219 LYS B CA 1
ATOM 5366 C C . LYS B 1 219 ? -18.062 13.781 -0.148 1 96.06 219 LYS B C 1
ATOM 5368 O O . LYS B 1 219 ? -18.219 13.234 0.946 1 96.06 219 LYS B O 1
ATOM 5373 N N . VAL B 1 220 ? -17.484 14.945 -0.303 1 96.81 220 VAL B N 1
ATOM 5374 C CA . VAL B 1 220 ? -16.859 15.594 0.85 1 96.81 220 VAL B CA 1
ATOM 5375 C C . VAL B 1 220 ? -17.719 16.766 1.316 1 96.81 220 VAL B C 1
ATOM 5377 O O . VAL B 1 220 ? -18 17.672 0.542 1 96.81 220 VAL B O 1
ATOM 5380 N N . LEU B 1 221 ? -18.172 16.672 2.486 1 97.31 221 LEU B N 1
ATOM 5381 C CA . LEU B 1 221 ? -18.781 17.797 3.18 1 97.31 221 LEU B CA 1
ATOM 5382 C C . LEU B 1 221 ? -17.766 18.5 4.066 1 97.31 221 LEU B C 1
ATOM 5384 O O . LEU B 1 221 ? -17.312 17.953 5.07 1 97.31 221 LEU B O 1
ATOM 5388 N N . GLU B 1 222 ? -17.438 19.703 3.684 1 97 222 GLU B N 1
ATOM 5389 C CA . GLU B 1 222 ? -16.438 20.469 4.418 1 97 222 GLU B CA 1
ATOM 5390 C C . GLU B 1 222 ? -17.078 21.219 5.594 1 97 222 GLU B C 1
ATOM 5392 O O . GLU B 1 222 ? -18.094 21.891 5.43 1 97 222 GLU B O 1
ATOM 5397 N N . LEU B 1 223 ? -16.5 21.078 6.758 1 97.44 223 LEU B N 1
ATOM 5398 C CA . LEU B 1 223 ? -17.016 21.703 7.977 1 97.44 223 LEU B CA 1
ATOM 5399 C C . LEU B 1 223 ? -16.281 23 8.273 1 97.44 223 LEU B C 1
ATOM 5401 O O . LEU B 1 223 ? -15.055 23.078 8.164 1 97.44 223 LEU B O 1
ATOM 5405 N N . PRO B 1 224 ? -17.062 24.016 8.711 1 96.94 224 PRO B N 1
ATOM 5406 C CA . PRO B 1 224 ? -16.375 25.203 9.211 1 96.94 224 PRO B CA 1
ATOM 5407 C C . PRO B 1 224 ? -15.398 24.891 10.336 1 96.94 224 PRO B C 1
ATOM 5409 O O . PRO B 1 224 ? -15.711 24.125 11.242 1 96.94 224 PRO B O 1
ATOM 5412 N N . THR B 1 225 ? -14.211 25.5 10.227 1 96.94 225 THR B N 1
ATOM 5413 C CA . THR B 1 225 ? -13.133 25.156 11.156 1 96.94 225 THR B CA 1
ATOM 5414 C C . THR B 1 225 ? -12.477 26.422 11.703 1 96.94 225 THR B C 1
ATOM 5416 O O . THR B 1 225 ? -12.062 27.297 10.938 1 96.94 225 THR B O 1
ATOM 5419 N N . HIS B 1 226 ? -12.484 26.5 12.992 1 94.75 226 HIS B N 1
ATOM 5420 C CA . HIS B 1 226 ? -11.781 27.578 13.68 1 94.75 226 HIS B CA 1
ATOM 5421 C C . HIS B 1 226 ? -10.273 27.344 13.672 1 94.75 226 HIS B C 1
ATOM 5423 O O . HIS B 1 226 ? -9.812 26.219 13.922 1 94.75 226 HIS B O 1
ATOM 5429 N N . PRO B 1 227 ? -9.477 28.328 13.398 1 94.62 227 PRO B N 1
ATOM 5430 C CA . PRO B 1 227 ? -8.031 28.141 13.25 1 94.62 227 PRO B CA 1
ATOM 5431 C C . PRO B 1 227 ? -7.352 27.719 14.555 1 94.62 227 PRO B C 1
ATOM 5433 O O . PRO B 1 227 ? -6.223 27.219 14.539 1 94.62 227 PRO B O 1
ATOM 5436 N N . THR B 1 228 ? -8.016 27.859 15.664 1 93.06 228 THR B N 1
ATOM 5437 C CA . THR B 1 228 ? -7.398 27.531 16.938 1 93.06 228 THR B CA 1
ATOM 5438 C C . THR B 1 228 ? -8.008 26.266 17.531 1 93.06 228 THR B C 1
ATOM 5440 O O . THR B 1 228 ? -7.285 25.422 18.078 1 93.06 228 THR B O 1
ATOM 5443 N N . THR B 1 229 ? -9.367 26.109 17.344 1 94.12 229 THR B N 1
ATOM 5444 C CA . THR B 1 229 ? -10.031 25.094 18.156 1 94.12 229 THR B CA 1
ATOM 5445 C C . THR B 1 229 ? -10.586 23.984 17.281 1 94.12 229 THR B C 1
ATOM 5447 O O . THR B 1 229 ? -11.125 23 17.781 1 94.12 229 THR B O 1
ATOM 5450 N N . GLY B 1 230 ? -10.453 24.094 16.031 1 96 230 GLY B N 1
ATOM 5451 C CA . GLY B 1 230 ? -10.914 23.031 15.156 1 96 230 GLY B CA 1
ATOM 5452 C C . GLY B 1 230 ? -12.336 23.234 14.664 1 96 230 GLY B C 1
ATOM 5453 O O . GLY B 1 230 ? -12.781 24.375 14.5 1 96 230 GLY B O 1
ATOM 5454 N N . ILE B 1 231 ? -13.031 22.219 14.344 1 97 231 ILE B N 1
ATOM 5455 C CA . ILE B 1 231 ? -14.32 22.281 13.656 1 97 231 ILE B CA 1
ATOM 5456 C C . ILE B 1 231 ? -15.352 22.938 14.562 1 97 231 ILE B C 1
ATOM 5458 O O . ILE B 1 231 ? -15.258 22.859 15.789 1 97 231 ILE B O 1
ATOM 5462 N N . GLU B 1 232 ? -16.344 23.547 13.914 1 96 232 GLU B N 1
ATOM 5463 C CA . GLU B 1 232 ? -17.516 24.016 14.625 1 96 232 GLU B CA 1
ATOM 5464 C C . GLU B 1 232 ? -18.5 22.875 14.891 1 96 232 GLU B C 1
ATOM 5466 O O . GLU B 1 232 ? -19.266 22.484 14 1 96 232 GLU B O 1
ATOM 5471 N N . ILE B 1 233 ? -18.656 22.469 16.078 1 96.88 233 ILE B N 1
ATOM 5472 C CA . ILE B 1 233 ? -19.406 21.281 16.453 1 96.88 233 ILE B CA 1
ATOM 5473 C C . ILE B 1 233 ? -20.891 21.516 16.156 1 96.88 233 ILE B C 1
ATOM 5475 O O . ILE B 1 233 ? -21.609 20.578 15.766 1 96.88 233 ILE B O 1
ATOM 5479 N N . ASP B 1 234 ? -21.344 22.766 16.328 1 95.38 234 ASP B N 1
ATOM 5480 C CA . ASP B 1 234 ? -22.734 23.078 16.062 1 95.38 234 ASP B CA 1
ATOM 5481 C C . ASP B 1 234 ? -23.094 22.797 14.602 1 95.38 234 ASP B C 1
ATOM 5483 O O . ASP B 1 234 ? -24.203 22.344 14.312 1 95.38 234 ASP B O 1
ATOM 5487 N N . THR B 1 235 ? -22.203 23.047 13.766 1 96.06 235 THR B N 1
ATOM 5488 C CA . THR B 1 235 ? -22.438 22.734 12.359 1 96.06 235 THR B CA 1
ATOM 5489 C C . THR B 1 235 ? -22.484 21.219 12.148 1 96.06 235 THR B C 1
ATOM 5491 O O . THR B 1 235 ? -23.312 20.734 11.367 1 96.06 235 THR B O 1
ATOM 5494 N N . LEU B 1 236 ? -21.609 20.516 12.789 1 97.19 236 LEU B N 1
ATOM 5495 C CA . LEU B 1 236 ? -21.609 19.062 12.695 1 97.19 236 LEU B CA 1
ATOM 5496 C C . LEU B 1 236 ? -22.969 18.5 13.125 1 97.19 236 LEU B C 1
ATOM 5498 O O . LEU B 1 236 ? -23.516 17.609 12.477 1 97.19 236 LEU B O 1
ATOM 5502 N N . LYS B 1 237 ? -23.516 19.062 14.195 1 97.38 237 LYS B N 1
ATOM 5503 C CA . LYS B 1 237 ? -24.828 18.641 14.68 1 97.38 237 LYS B CA 1
ATOM 5504 C C . LYS B 1 237 ? -25.891 18.844 13.609 1 97.38 237 LYS B C 1
ATOM 5506 O O . LYS B 1 237 ? -26.766 17.984 13.43 1 97.38 237 LYS B O 1
ATOM 5511 N N . LYS B 1 238 ? -25.766 19.906 12.945 1 96.5 238 LYS B N 1
ATOM 5512 C CA . LYS B 1 238 ? -26.781 20.281 11.953 1 96.5 238 LYS B CA 1
ATOM 5513 C C . LYS B 1 238 ? -26.734 19.328 10.758 1 96.5 238 LYS B C 1
ATOM 5515 O O . LYS B 1 238 ? -27.766 19.078 10.125 1 96.5 238 LYS B O 1
ATOM 5520 N N . VAL B 1 239 ? -25.594 18.812 10.453 1 96.38 239 VAL B N 1
ATOM 5521 C CA . VAL B 1 239 ? -25.469 18.047 9.219 1 96.38 239 VAL B CA 1
ATOM 5522 C C . VAL B 1 239 ? -25.312 16.562 9.531 1 96.38 239 VAL B C 1
ATOM 5524 O O . VAL B 1 239 ? -25.016 15.758 8.648 1 96.38 239 VAL B O 1
ATOM 5527 N N . ILE B 1 240 ? -25.516 16.188 10.758 1 97.56 240 ILE B N 1
ATOM 5528 C CA . ILE B 1 240 ? -25.219 14.852 11.234 1 97.56 240 ILE B CA 1
ATOM 5529 C C . ILE B 1 240 ? -26 13.82 10.422 1 97.56 240 ILE B C 1
ATOM 5531 O O . ILE B 1 240 ? -25.516 12.719 10.172 1 97.56 240 ILE B O 1
ATOM 5535 N N . HIS B 1 241 ? -27.156 14.156 9.922 1 96.5 241 HIS B N 1
ATOM 5536 C CA . HIS B 1 241 ? -28.031 13.242 9.211 1 96.5 241 HIS B CA 1
ATOM 5537 C C . HIS B 1 241 ? -27.594 13.062 7.762 1 96.5 241 HIS B C 1
ATOM 5539 O O . HIS B 1 241 ? -28.031 12.133 7.082 1 96.5 241 HIS B O 1
ATOM 5545 N N . LYS B 1 242 ? -26.641 13.906 7.352 1 96.44 242 LYS B N 1
ATOM 5546 C CA . LYS B 1 242 ? -26.219 13.891 5.953 1 96.44 242 LYS B CA 1
ATOM 5547 C C . LYS B 1 242 ? -24.906 13.133 5.785 1 96.44 242 LYS B C 1
ATOM 5549 O O . LYS B 1 242 ? -24.469 12.867 4.664 1 96.44 242 LYS B O 1
ATOM 5554 N N . ILE B 1 243 ? -24.266 12.766 6.859 1 97.44 243 ILE B N 1
ATOM 5555 C CA . ILE B 1 243 ? -22.922 12.227 6.719 1 97.44 243 ILE B CA 1
ATOM 5556 C C . ILE B 1 243 ? -22.906 10.75 7.09 1 97.44 243 ILE B C 1
ATOM 5558 O O . ILE B 1 243 ? -23.688 10.312 7.938 1 97.44 243 ILE B O 1
ATOM 5562 N N . ASN B 1 244 ? -21.984 10.008 6.426 1 98.38 244 ASN B N 1
ATOM 5563 C CA . ASN B 1 244 ? -21.812 8.578 6.66 1 98.38 244 ASN B CA 1
ATOM 5564 C C . ASN B 1 244 ? -20.531 8.289 7.441 1 98.38 244 ASN B C 1
ATOM 5566 O O . ASN B 1 244 ? -20.438 7.277 8.141 1 98.38 244 ASN B O 1
ATOM 5570 N N . ILE B 1 245 ? -19.531 9.07 7.27 1 98.62 245 ILE B N 1
ATOM 5571 C CA . ILE B 1 245 ? -18.219 8.953 7.875 1 98.62 245 ILE B CA 1
ATOM 5572 C C . ILE B 1 245 ? -17.703 10.336 8.266 1 98.62 245 ILE B C 1
ATOM 5574 O O . ILE B 1 245 ? -18.062 11.336 7.641 1 98.62 245 ILE B O 1
ATOM 5578 N N . CYS B 1 246 ? -16.938 10.453 9.305 1 98.81 246 CYS B N 1
ATOM 5579 C CA . CYS B 1 246 ? -16.234 11.672 9.695 1 98.81 246 CYS B CA 1
ATOM 5580 C C . CYS B 1 246 ? -14.734 11.422 9.789 1 98.81 246 CYS B C 1
ATOM 5582 O O . CYS B 1 246 ? -14.305 10.391 10.312 1 98.81 246 CYS B O 1
ATOM 5584 N N . LEU B 1 247 ? -13.938 12.234 9.195 1 98.81 247 LEU B N 1
ATOM 5585 C CA . LEU B 1 247 ? -12.484 12.188 9.273 1 98.81 247 LEU B CA 1
ATOM 5586 C C . LEU B 1 247 ? -11.922 13.523 9.734 1 98.81 247 LEU B C 1
ATOM 5588 O O . LEU B 1 247 ? -12.125 14.547 9.086 1 98.81 247 LEU B O 1
ATOM 5592 N N . LEU B 1 248 ? -11.219 13.508 10.859 1 98.75 248 LEU B N 1
ATOM 5593 C CA . LEU B 1 248 ? -10.719 14.75 11.445 1 98.75 248 LEU B CA 1
ATOM 5594 C C . LEU B 1 248 ? -9.242 14.617 11.82 1 98.75 248 LEU B C 1
ATOM 5596 O O . LEU B 1 248 ? -8.75 13.508 12.047 1 98.75 248 LEU B O 1
ATOM 5600 N N . ILE B 1 249 ? -8.586 15.695 11.836 1 98.5 249 ILE B N 1
ATOM 5601 C CA . ILE B 1 249 ? -7.254 15.867 12.406 1 98.5 249 ILE B CA 1
ATOM 5602 C C . ILE B 1 249 ? -7.332 16.734 13.656 1 98.5 249 ILE B C 1
ATOM 5604 O O . ILE B 1 249 ? -6.949 17.906 13.625 1 98.5 249 ILE B O 1
ATOM 5608 N N . PRO B 1 250 ? -7.656 16.141 14.758 1 98.31 250 PRO B N 1
ATOM 5609 C CA . PRO B 1 250 ? -7.996 16.938 15.938 1 98.31 250 PRO B CA 1
ATOM 5610 C C . PRO B 1 250 ? -6.777 17.609 16.562 1 98.31 250 PRO B C 1
ATOM 5612 O O . PRO B 1 250 ? -6.918 18.625 17.25 1 98.31 250 PRO B O 1
ATOM 5615 N N . ASN B 1 251 ? -5.621 16.969 16.406 1 98.25 251 ASN B N 1
ATOM 5616 C CA . ASN B 1 251 ? -4.398 17.547 16.953 1 98.25 251 ASN B CA 1
ATOM 5617 C C . ASN B 1 251 ? -3.523 18.156 15.859 1 98.25 251 ASN B C 1
ATOM 5619 O O . ASN B 1 251 ? -2.953 17.422 15.039 1 98.25 251 ASN B O 1
ATOM 5623 N N . PHE B 1 252 ? -3.467 19.531 15.891 1 97.88 252 PHE B N 1
ATOM 5624 C CA . PHE B 1 252 ? -2.592 20.312 15.023 1 97.88 252 PHE B CA 1
ATOM 5625 C C . PHE B 1 252 ? -2.893 20.031 13.555 1 97.88 252 PHE B C 1
ATOM 5627 O O . PHE B 1 252 ? -2.006 19.641 12.797 1 97.88 252 PHE B O 1
ATOM 5634 N N . SER B 1 253 ? -4.059 20.359 13.164 1 96.5 253 SER B N 1
ATOM 5635 C CA . SER B 1 253 ? -4.586 20.062 11.836 1 96.5 253 SER B CA 1
ATOM 5636 C C . SER B 1 253 ? -3.715 20.688 10.75 1 96.5 253 SER B C 1
ATOM 5638 O O . SER B 1 253 ? -3 21.656 11 1 96.5 253 SER B O 1
ATOM 5640 N N . SER B 1 254 ? -3.625 20.109 9.664 1 95.06 254 SER B N 1
ATOM 5641 C CA . SER B 1 254 ? -3.039 20.672 8.445 1 95.06 254 SER B CA 1
ATOM 5642 C C . SER B 1 254 ? -4.121 21.125 7.473 1 95.06 254 SER B C 1
ATOM 5644 O O . SER B 1 254 ? -4.953 20.312 7.047 1 95.06 254 SER B O 1
ATOM 5646 N N . PRO B 1 255 ? -4.277 22.406 7.18 1 96.56 255 PRO B N 1
ATOM 5647 C CA . PRO B 1 255 ? -3.154 23.344 7.199 1 96.56 255 PRO B CA 1
ATOM 5648 C C . PRO B 1 255 ? -3.258 24.359 8.336 1 96.56 255 PRO B C 1
ATOM 5650 O O . PRO B 1 255 ? -2.35 25.172 8.523 1 96.56 255 PRO B O 1
ATOM 5653 N N . LEU B 1 256 ? -4.266 24.375 9.141 1 95.94 256 LEU B N 1
ATOM 5654 C CA . LEU B 1 256 ? -4.523 25.5 10.039 1 95.94 256 LEU B CA 1
ATOM 5655 C C . LEU B 1 256 ? -3.656 25.406 11.289 1 95.94 256 LEU B C 1
ATOM 5657 O O . LEU B 1 256 ? -3.375 26.422 11.93 1 95.94 256 LEU B O 1
ATOM 5661 N N . GLY B 1 257 ? -3.322 24.188 11.641 1 95.81 257 GLY B N 1
ATOM 5662 C CA . GLY B 1 257 ? -2.566 24 12.867 1 95.81 257 GLY B CA 1
ATOM 5663 C C . GLY B 1 257 ? -3.428 24.062 14.117 1 95.81 257 GLY B C 1
ATOM 5664 O O . GLY B 1 257 ? -2.92 24.266 15.219 1 95.81 257 GLY B O 1
ATOM 5665 N N . SER B 1 258 ? -4.684 23.875 13.992 1 95.56 258 SER B N 1
ATOM 5666 C CA . SER B 1 258 ? -5.609 23.938 15.117 1 95.56 258 SER B CA 1
ATOM 5667 C C . SER B 1 258 ? -5.465 22.734 16.031 1 95.56 258 SER B C 1
ATOM 5669 O O . SER B 1 258 ? -5.043 21.656 15.586 1 95.56 258 SER B O 1
ATOM 5671 N N . CYS B 1 259 ? -5.781 22.922 17.281 1 97.12 259 CYS B N 1
ATOM 5672 C CA . CYS B 1 259 ? -5.852 21.844 18.266 1 97.12 259 CYS B CA 1
ATOM 5673 C C . CYS B 1 259 ? -7.211 21.828 18.953 1 97.12 259 CYS B C 1
ATOM 5675 O O . CYS B 1 259 ? -7.543 22.734 19.703 1 97.12 259 CYS B O 1
ATOM 5677 N N . MET B 1 260 ? -7.934 20.812 18.656 1 97.75 260 MET B N 1
ATOM 5678 C CA . MET B 1 260 ? -9.266 20.672 19.234 1 97.75 260 MET B CA 1
ATOM 5679 C C . MET B 1 260 ? -9.172 20.406 20.734 1 97.75 260 MET B C 1
ATOM 5681 O O . MET B 1 260 ? -8.461 19.5 21.172 1 97.75 260 MET B O 1
ATOM 5685 N N . PRO B 1 261 ? -9.883 21.203 21.562 1 96.19 261 PRO B N 1
ATOM 5686 C CA . PRO B 1 261 ? -9.883 20.953 23 1 96.19 261 PRO B CA 1
ATOM 5687 C C . PRO B 1 261 ? -10.484 19.594 23.359 1 96.19 261 PRO B C 1
ATOM 5689 O O . PRO B 1 261 ? -11.367 19.094 22.656 1 96.19 261 PRO B O 1
ATOM 5692 N N . ASP B 1 262 ? -10.07 19.031 24.5 1 95.44 262 ASP B N 1
ATOM 5693 C CA . ASP B 1 262 ? -10.5 17.703 24.938 1 95.44 262 ASP B CA 1
ATOM 5694 C C . ASP B 1 262 ? -12.016 17.625 25.078 1 95.44 262 ASP B C 1
ATOM 5696 O O . ASP B 1 262 ? -12.633 16.609 24.766 1 95.44 262 ASP B O 1
ATOM 5700 N N . GLU B 1 263 ? -12.562 18.703 25.594 1 96.38 263 GLU B N 1
ATOM 5701 C CA . GLU B 1 263 ? -14.016 18.734 25.766 1 96.38 263 GLU B CA 1
ATOM 5702 C C . GLU B 1 263 ? -14.734 18.609 24.438 1 96.38 263 GLU B C 1
ATOM 5704 O O . GLU B 1 263 ? -15.766 17.953 24.328 1 96.38 263 GLU B O 1
ATOM 5709 N N . ASN B 1 264 ? -14.219 19.312 23.438 1 97.75 264 ASN B N 1
ATOM 5710 C CA . ASN B 1 264 ? -14.781 19.203 22.094 1 97.75 264 ASN B CA 1
ATOM 5711 C C . ASN B 1 264 ? -14.602 17.812 21.5 1 97.75 264 ASN B C 1
ATOM 5713 O O . ASN B 1 264 ? -15.508 17.281 20.859 1 97.75 264 ASN B O 1
ATOM 5717 N N . LYS B 1 265 ? -13.438 17.203 21.719 1 98.44 265 LYS B N 1
ATOM 5718 C CA . LYS B 1 265 ? -13.195 15.844 21.266 1 98.44 265 LYS B CA 1
ATOM 5719 C C . LYS B 1 265 ? -14.227 14.875 21.844 1 98.44 265 LYS B C 1
ATOM 5721 O O . LYS B 1 265 ? -14.781 14.047 21.125 1 98.44 265 LYS B O 1
ATOM 5726 N N . LYS B 1 266 ? -14.414 14.992 23.125 1 98 266 LYS B N 1
ATOM 5727 C CA . LYS B 1 266 ? -15.383 14.148 23.828 1 98 266 LYS B CA 1
ATOM 5728 C C . LYS B 1 266 ? -16.781 14.305 23.234 1 98 266 LYS B C 1
ATOM 5730 O O . LYS B 1 266 ? -17.484 13.312 23 1 98 266 LYS B O 1
ATOM 5735 N N . GLU B 1 267 ? -17.141 15.539 23 1 98.25 267 GLU B N 1
ATOM 5736 C CA . GLU B 1 267 ? -18.469 15.828 22.453 1 98.25 267 GLU B CA 1
ATOM 5737 C C . GLU B 1 267 ? -18.609 15.258 21.047 1 98.25 267 GLU B C 1
ATOM 5739 O O . GLU B 1 267 ? -19.656 14.695 20.703 1 98.25 267 GLU B O 1
ATOM 5744 N N . VAL B 1 268 ? -17.641 15.391 20.203 1 98.62 268 VAL B N 1
ATOM 5745 C CA . VAL B 1 268 ? -17.656 14.891 18.844 1 98.62 268 VAL B CA 1
ATOM 5746 C C . VAL B 1 268 ? -17.797 13.367 18.844 1 98.62 268 VAL B C 1
ATOM 5748 O O . VAL B 1 268 ? -18.609 12.812 18.109 1 98.62 268 VAL B O 1
ATOM 5751 N N . VAL B 1 269 ? -17 12.695 19.688 1 98.69 269 VAL B N 1
ATOM 5752 C CA . VAL B 1 269 ? -17.031 11.242 19.781 1 98.69 269 VAL B CA 1
ATOM 5753 C C . VAL B 1 269 ? -18.422 10.766 20.188 1 98.69 269 VAL B C 1
ATOM 5755 O O . VAL B 1 269 ? -18.969 9.844 19.578 1 98.69 269 VAL B O 1
ATOM 5758 N N . LYS B 1 270 ? -18.969 11.438 21.172 1 98.31 270 LYS B N 1
ATOM 5759 C CA . LYS B 1 270 ? -20.297 11.078 21.672 1 98.31 270 LYS B CA 1
ATOM 5760 C C . LYS B 1 270 ? -21.359 11.289 20.594 1 98.31 270 LYS B C 1
ATOM 5762 O O . LYS B 1 270 ? -22.188 10.406 20.359 1 98.31 270 LYS B O 1
ATOM 5767 N N . LEU B 1 271 ? -21.312 12.438 19.969 1 98.31 271 LEU B N 1
ATOM 5768 C CA . LEU B 1 271 ? -22.281 12.789 18.938 1 98.31 271 LEU B CA 1
ATOM 5769 C C . LEU B 1 271 ? -22.266 11.766 17.812 1 98.31 271 LEU B C 1
ATOM 5771 O O . LEU B 1 271 ? -23.312 11.305 17.375 1 98.31 271 LEU B O 1
ATOM 5775 N N . LEU B 1 272 ? -21.109 11.398 17.312 1 98.69 272 LEU B N 1
ATOM 5776 C CA . LEU B 1 272 ? -20.984 10.469 16.203 1 98.69 272 LEU B CA 1
ATOM 5777 C C . LEU B 1 272 ? -21.422 9.062 16.625 1 98.69 272 LEU B C 1
ATOM 5779 O O . LEU B 1 272 ? -22.094 8.367 15.867 1 98.69 272 LEU B O 1
ATOM 5783 N N . ALA B 1 273 ? -21.031 8.625 17.812 1 97.94 273 ALA B N 1
ATOM 5784 C CA . ALA B 1 273 ? -21.422 7.312 18.328 1 97.94 273 ALA B CA 1
ATOM 5785 C C . ALA B 1 273 ? -22.938 7.176 18.422 1 97.94 273 ALA B C 1
ATOM 5787 O O . ALA B 1 273 ? -23.5 6.152 18.047 1 97.94 273 ALA B O 1
ATOM 5788 N N . GLU B 1 274 ? -23.578 8.211 18.875 1 97.44 274 GLU B N 1
ATOM 5789 C CA . GLU B 1 274 ? -25.016 8.203 19.047 1 97.44 274 GLU B CA 1
ATOM 5790 C C . GLU B 1 274 ? -25.734 8.078 17.703 1 97.44 274 GLU B C 1
ATOM 5792 O O . GLU B 1 274 ? -26.875 7.633 17.656 1 97.44 274 GLU B O 1
ATOM 5797 N N . ASN B 1 275 ? -25.094 8.453 16.719 1 97.94 275 ASN B N 1
ATOM 5798 C CA . ASN B 1 275 ? -25.703 8.406 15.383 1 97.94 275 ASN B CA 1
ATOM 5799 C C . ASN B 1 275 ? -25.094 7.301 14.531 1 97.94 275 ASN B C 1
ATOM 5801 O O . ASN B 1 275 ? -25.297 7.258 13.32 1 97.94 275 ASN B O 1
ATOM 5805 N N . ASN B 1 276 ? -24.266 6.434 15.094 1 97.12 276 ASN B N 1
ATOM 5806 C CA . ASN B 1 276 ? -23.625 5.289 14.453 1 97.12 276 ASN B CA 1
ATOM 5807 C C . ASN B 1 276 ? -22.766 5.715 13.266 1 97.12 276 ASN B C 1
ATOM 5809 O O . ASN B 1 276 ? -22.812 5.09 12.211 1 97.12 276 ASN B O 1
ATOM 5813 N N . ILE B 1 277 ? -22.125 6.824 13.383 1 98.56 277 ILE B N 1
ATOM 5814 C CA . ILE B 1 277 ? -21.203 7.332 12.367 1 98.56 277 ILE B CA 1
ATOM 5815 C C . ILE B 1 277 ? -19.766 7.113 12.82 1 98.56 277 ILE B C 1
ATOM 5817 O O . ILE B 1 277 ? -19.359 7.598 13.875 1 98.56 277 ILE B O 1
ATOM 5821 N N . PRO B 1 278 ? -18.969 6.352 12.031 1 98.81 278 PRO B N 1
ATOM 5822 C CA . PRO B 1 278 ? -17.578 6.133 12.422 1 98.81 278 PRO B CA 1
ATOM 5823 C C . PRO B 1 278 ? -16.719 7.391 12.281 1 98.81 278 PRO B C 1
ATOM 5825 O O . PRO B 1 278 ? -16.953 8.203 11.383 1 98.81 278 PRO B O 1
ATOM 5828 N N . LEU B 1 279 ? -15.766 7.52 13.219 1 98.88 279 LEU B N 1
ATOM 5829 C CA . LEU B 1 279 ? -14.789 8.602 13.18 1 98.88 279 LEU B CA 1
ATOM 5830 C C . LEU B 1 279 ? -13.398 8.07 12.859 1 98.88 279 LEU B C 1
ATOM 5832 O O . LEU B 1 279 ? -12.883 7.203 13.562 1 98.88 279 LEU B O 1
ATOM 5836 N N . ILE B 1 280 ? -12.852 8.508 11.773 1 98.94 280 ILE B N 1
ATOM 5837 C CA . ILE B 1 280 ? -11.43 8.305 11.508 1 98.94 280 ILE B CA 1
ATOM 5838 C C . ILE B 1 280 ? -10.633 9.484 12.062 1 98.94 280 ILE B C 1
ATOM 5840 O O . ILE B 1 280 ? -10.875 10.633 11.703 1 98.94 280 ILE B O 1
ATOM 5844 N N . GLU B 1 281 ? -9.727 9.211 12.93 1 98.88 281 GLU B N 1
ATOM 5845 C CA . GLU B 1 281 ? -8.875 10.227 13.547 1 98.88 281 GLU B CA 1
ATOM 5846 C C . GLU B 1 281 ? -7.453 10.148 13.008 1 98.88 281 GLU B C 1
ATOM 5848 O O . GLU B 1 281 ? -6.758 9.156 13.211 1 98.88 281 GLU B O 1
ATOM 5853 N N . ASP B 1 282 ? -7.043 11.164 12.352 1 98.69 282 ASP B N 1
ATOM 5854 C CA . ASP B 1 282 ? -5.668 11.297 11.875 1 98.69 282 ASP B CA 1
ATOM 5855 C C . ASP B 1 282 ? -4.801 12.023 12.898 1 98.69 282 ASP B C 1
ATOM 5857 O O . ASP B 1 282 ? -4.902 13.25 13.039 1 98.69 282 ASP B O 1
ATOM 5861 N N . ASP B 1 283 ? -3.904 11.312 13.539 1 98.5 283 ASP B N 1
ATOM 5862 C CA . ASP B 1 283 ? -3.09 11.891 14.602 1 98.5 283 ASP B CA 1
ATOM 5863 C C . ASP B 1 283 ? -1.604 11.812 14.258 1 98.5 283 ASP B C 1
ATOM 5865 O O . ASP B 1 283 ? -0.779 11.508 15.125 1 98.5 283 ASP B O 1
ATOM 5869 N N . VAL B 1 284 ? -1.229 12.133 13.102 1 97.81 284 VAL B N 1
ATOM 5870 C CA . VAL B 1 284 ? 0.162 12.047 12.672 1 97.81 284 VAL B CA 1
ATOM 5871 C C . VAL B 1 284 ? 0.965 13.195 13.273 1 97.81 284 VAL B C 1
ATOM 5873 O O . VAL B 1 284 ? 2.193 13.117 13.367 1 97.81 284 VAL B O 1
ATOM 5876 N N . TYR B 1 285 ? 0.322 14.281 13.773 1 98.06 285 TYR B N 1
ATOM 5877 C CA . TYR B 1 285 ? 1.01 15.461 14.281 1 98.06 285 TYR B CA 1
ATOM 5878 C C . TYR B 1 285 ? 0.99 15.492 15.805 1 98.06 285 TYR B C 1
ATOM 5880 O O . TYR B 1 285 ? 1.612 16.359 16.422 1 98.06 285 TYR B O 1
ATOM 5888 N N . GLY B 1 286 ? 0.326 14.586 16.453 1 97.19 286 GLY B N 1
ATOM 5889 C CA . GLY B 1 286 ? 0.061 14.664 17.875 1 97.19 286 GLY B CA 1
ATOM 5890 C C . GLY B 1 286 ? 1.32 14.797 18.719 1 97.19 286 GLY B C 1
ATOM 5891 O O . GLY B 1 286 ? 1.325 15.492 19.734 1 97.19 286 GLY B O 1
ATOM 5892 N N . ASP B 1 287 ? 2.393 14.227 18.312 1 96.69 287 ASP B N 1
ATOM 5893 C CA . ASP B 1 287 ? 3.639 14.227 19.078 1 96.69 287 ASP B CA 1
ATOM 5894 C C . ASP B 1 287 ? 4.41 15.531 18.875 1 96.69 287 ASP B C 1
ATOM 5896 O O . ASP B 1 287 ? 5.406 15.773 19.562 1 96.69 287 ASP B O 1
ATOM 5900 N N . LEU B 1 288 ? 3.928 16.375 18.016 1 98.06 288 LEU B N 1
ATOM 5901 C CA . LEU B 1 288 ? 4.621 17.625 17.719 1 98.06 288 LEU B CA 1
ATOM 5902 C C . LEU B 1 288 ? 3.979 18.797 18.438 1 98.06 288 LEU B C 1
ATOM 5904 O O . LEU B 1 288 ? 3.738 19.859 17.844 1 98.06 288 LEU B O 1
ATOM 5908 N N . TYR B 1 289 ? 3.68 18.656 19.672 1 96.5 289 TYR B N 1
ATOM 5909 C CA . TYR B 1 289 ? 3.07 19.703 20.484 1 96.5 289 TYR B CA 1
ATOM 5910 C C . TYR B 1 289 ? 4.125 20.688 20.984 1 96.5 289 TYR B C 1
ATOM 5912 O O . TYR B 1 289 ? 5.254 20.281 21.297 1 96.5 289 TYR B O 1
ATOM 5920 N N . PHE B 1 290 ? 3.787 21.953 21.062 1 93.94 290 PHE B N 1
ATOM 5921 C CA . PHE B 1 290 ? 4.703 22.984 21.562 1 93.94 290 PHE B CA 1
ATOM 5922 C C . PHE B 1 290 ? 4.551 23.172 23.062 1 93.94 290 PHE B C 1
ATOM 5924 O O . PHE B 1 290 ? 5.496 23.578 23.734 1 93.94 290 PHE B O 1
ATOM 5931 N N . GLY B 1 291 ? 3.469 22.859 23.594 1 86.56 291 GLY B N 1
ATOM 5932 C CA . GLY B 1 291 ? 3.211 23 25.016 1 86.56 291 GLY B CA 1
ATOM 5933 C C . GLY B 1 291 ? 3.879 21.922 25.859 1 86.56 291 GLY B C 1
ATOM 5934 O O . GLY B 1 291 ? 4.828 21.281 25.406 1 86.56 291 GLY B O 1
ATOM 5935 N N . THR B 1 292 ? 3.404 21.766 27.016 1 84.62 292 THR B N 1
ATOM 5936 C CA . THR B 1 292 ? 4.074 20.906 27.984 1 84.62 292 THR B CA 1
ATOM 5937 C C . THR B 1 292 ? 3.555 19.469 27.875 1 84.62 292 THR B C 1
ATOM 5939 O O . THR B 1 292 ? 4.258 18.531 28.25 1 84.62 292 THR B O 1
ATOM 5942 N N . ASN B 1 293 ? 2.365 19.453 27.469 1 88 293 ASN B N 1
ATOM 5943 C CA . ASN B 1 293 ? 1.777 18.109 27.438 1 88 293 ASN B CA 1
ATOM 5944 C C . ASN B 1 293 ? 1.208 17.797 26.062 1 88 293 ASN B C 1
ATOM 5946 O O . ASN B 1 293 ? 0.703 18.672 25.359 1 88 293 ASN B O 1
ATOM 5950 N N . ARG B 1 294 ? 1.305 16.5 25.781 1 94.19 294 ARG B N 1
ATOM 5951 C CA . ARG B 1 294 ? 0.655 16.047 24.562 1 94.19 294 ARG B CA 1
ATOM 5952 C C . ARG B 1 294 ? -0.863 16.062 24.703 1 94.19 294 ARG B C 1
ATOM 5954 O O . ARG B 1 294 ? -1.402 15.633 25.719 1 94.19 294 ARG B O 1
ATOM 5961 N N . PRO B 1 295 ? -1.589 16.578 23.719 1 95.75 295 PRO B N 1
ATOM 5962 C CA . PRO B 1 295 ? -3.053 16.531 23.781 1 95.75 295 PRO B CA 1
ATOM 5963 C C . PRO B 1 295 ? -3.604 15.117 23.672 1 95.75 295 PRO B C 1
ATOM 5965 O O . PRO B 1 295 ? -2.961 14.25 23.078 1 95.75 295 PRO B O 1
ATOM 5968 N N . LYS B 1 296 ? -4.773 14.898 24.203 1 97.38 296 LYS B N 1
ATOM 5969 C CA . LYS B 1 296 ? -5.453 13.609 24.062 1 97.38 296 LYS B CA 1
ATOM 5970 C C . LYS B 1 296 ? -6.004 13.422 22.656 1 97.38 296 LYS B C 1
ATOM 5972 O O . LYS B 1 296 ? -6.016 14.367 21.859 1 97.38 296 LYS B O 1
ATOM 5977 N N . CYS B 1 297 ? -6.348 12.172 22.375 1 98.06 297 CYS B N 1
ATOM 5978 C CA . CYS B 1 297 ? -6.977 11.844 21.094 1 98.06 297 CYS B CA 1
ATOM 5979 C C . CYS B 1 297 ? -8.453 11.531 21.281 1 98.06 297 CYS B C 1
ATOM 5981 O O . CYS B 1 297 ? -8.883 11.172 22.391 1 98.06 297 CYS B O 1
ATOM 5983 N N . CYS B 1 298 ? -9.25 11.734 20.219 1 98.5 298 CYS B N 1
ATOM 5984 C CA . CYS B 1 298 ? -10.648 11.328 20.234 1 98.5 298 CYS B CA 1
ATOM 5985 C C . CYS B 1 298 ? -10.797 9.875 20.672 1 98.5 298 CYS B C 1
ATOM 5987 O O . CYS B 1 298 ? -11.734 9.531 21.391 1 98.5 298 CYS B O 1
ATOM 5989 N N . LYS B 1 299 ? -9.891 9.023 20.234 1 98.56 299 LYS B N 1
ATOM 5990 C CA . LYS B 1 299 ? -9.914 7.598 20.531 1 98.56 299 LYS B CA 1
ATOM 5991 C C . LYS B 1 299 ? -9.953 7.34 22.031 1 98.56 299 LYS B C 1
ATOM 5993 O O . LYS B 1 299 ? -10.523 6.344 22.484 1 98.56 299 LYS B O 1
ATOM 5998 N N . SER B 1 300 ? -9.398 8.211 22.844 1 97.56 300 SER B N 1
ATOM 5999 C CA . SER B 1 300 ? -9.359 8.047 24.297 1 97.56 300 SER B CA 1
ATOM 6000 C C . SER B 1 300 ? -10.766 8.117 24.891 1 97.56 300 SER B C 1
ATOM 6002 O O . SER B 1 300 ? -10.992 7.641 26 1 97.56 300 SER B O 1
ATOM 6004 N N . PHE B 1 301 ? -11.68 8.703 24.188 1 97.81 301 PHE B N 1
ATOM 6005 C CA . PHE B 1 301 ? -13.039 8.875 24.672 1 97.81 301 PHE B CA 1
ATOM 6006 C C . PHE B 1 301 ? -13.977 7.855 24.047 1 97.81 301 PHE B C 1
ATOM 6008 O O . PHE B 1 301 ? -15.188 7.879 24.297 1 97.81 301 PHE B O 1
ATOM 6015 N N . ASP B 1 302 ? -13.414 6.977 23.203 1 97.5 302 ASP B N 1
ATOM 6016 C CA . ASP B 1 302 ? -14.188 5.977 22.469 1 97.5 302 ASP B CA 1
ATOM 6017 C C . ASP B 1 302 ? -14.57 4.809 23.375 1 97.5 302 ASP B C 1
ATOM 6019 O O . ASP B 1 302 ? -13.695 4.113 23.906 1 97.5 302 ASP B O 1
ATOM 6023 N N . THR B 1 303 ? -15.812 4.516 23.516 1 95.06 303 THR B N 1
ATOM 6024 C CA . THR B 1 303 ? -16.25 3.416 24.375 1 95.06 303 THR B CA 1
ATOM 6025 C C . THR B 1 303 ? -16.875 2.303 23.547 1 95.06 303 THR B C 1
ATOM 6027 O O . THR B 1 303 ? -17.125 1.205 24.047 1 95.06 303 THR B O 1
ATOM 6030 N N . GLU B 1 304 ? -17.078 2.516 22.281 1 95.88 304 GLU B N 1
ATOM 6031 C CA . GLU B 1 304 ? -17.828 1.56 21.484 1 95.88 304 GLU B CA 1
ATOM 6032 C C . GLU B 1 304 ? -16.969 0.966 20.375 1 95.88 304 GLU B C 1
ATOM 6034 O O . GLU B 1 304 ? -17.406 0.09 19.641 1 95.88 304 GLU B O 1
ATOM 6039 N N . GLY B 1 305 ? -15.758 1.43 20.281 1 96.31 305 GLY B N 1
ATOM 6040 C CA . GLY B 1 305 ? -14.891 0.959 19.219 1 96.31 305 GLY B CA 1
ATOM 6041 C C . GLY B 1 305 ? -15.203 1.588 17.875 1 96.31 305 GLY B C 1
ATOM 6042 O O . GLY B 1 305 ? -14.898 1.012 16.828 1 96.31 305 GLY B O 1
ATOM 6043 N N . ASN B 1 306 ? -15.773 2.814 17.906 1 97.38 306 ASN B N 1
ATOM 6044 C CA . ASN B 1 306 ? -16.281 3.469 16.703 1 97.38 306 ASN B CA 1
ATOM 6045 C C . ASN B 1 306 ? -15.266 4.477 16.156 1 97.38 306 ASN B C 1
ATOM 6047 O O . ASN B 1 306 ? -15.492 5.07 15.102 1 97.38 306 ASN B O 1
ATOM 6051 N N . VAL B 1 307 ? -14.164 4.676 16.844 1 98.75 307 VAL B N 1
ATOM 6052 C CA . VAL B 1 307 ? -13.117 5.598 16.406 1 98.75 307 VAL B CA 1
ATOM 6053 C C . VAL B 1 307 ? -11.922 4.812 15.875 1 98.75 307 VAL B C 1
ATOM 6055 O O . VAL B 1 307 ? -11.359 3.973 16.578 1 98.75 307 VAL B O 1
ATOM 6058 N N . LEU B 1 308 ? -11.594 4.984 14.625 1 98.88 308 LEU B N 1
ATOM 6059 C CA . LEU B 1 308 ? -10.375 4.441 14.031 1 98.88 308 LEU B CA 1
ATOM 6060 C C . LEU B 1 308 ? -9.234 5.441 14.133 1 98.88 308 LEU B C 1
ATOM 6062 O O . LEU B 1 308 ? -9.234 6.469 13.445 1 98.88 308 LEU B O 1
ATOM 6066 N N . TYR B 1 309 ? -8.312 5.102 15.008 1 98.75 309 TYR B N 1
ATOM 6067 C CA . TYR B 1 309 ? -7.16 5.965 15.258 1 98.75 309 TYR B CA 1
ATOM 6068 C C . TYR B 1 309 ? -6.023 5.645 14.297 1 98.75 309 TYR B C 1
ATOM 6070 O O . TYR B 1 309 ? -5.57 4.5 14.211 1 98.75 309 TYR B O 1
ATOM 6078 N N . CYS B 1 310 ? -5.555 6.637 13.547 1 98.75 310 CYS B N 1
ATOM 6079 C CA . CYS B 1 310 ? -4.461 6.488 12.586 1 98.75 310 CYS B CA 1
ATOM 6080 C C . CYS B 1 310 ? -3.289 7.391 12.953 1 98.75 310 CYS B C 1
ATOM 6082 O O . CYS B 1 310 ? -3.484 8.531 13.375 1 98.75 310 CYS B O 1
ATOM 6084 N N . SER B 1 311 ? -2.125 6.855 12.773 1 98.44 311 SER B N 1
ATOM 6085 C CA . SER B 1 311 ? -0.917 7.648 12.977 1 98.44 311 SER B CA 1
ATOM 6086 C C . SER B 1 311 ? 0.262 7.062 12.203 1 98.44 311 SER B C 1
ATOM 6088 O O . SER B 1 311 ? 0.099 6.109 11.438 1 98.44 311 SER B O 1
ATOM 6090 N N . SER B 1 312 ? 1.387 7.762 12.25 1 97.62 312 SER B N 1
ATOM 6091 C CA . SER B 1 312 ? 2.598 7.371 11.539 1 97.62 312 SER B CA 1
ATOM 6092 C C . SER B 1 312 ? 3.82 8.109 12.078 1 97.62 312 SER B C 1
ATOM 6094 O O . SER B 1 312 ? 3.688 9.086 12.82 1 97.62 312 SER B O 1
ATOM 6096 N N . ILE B 1 313 ? 4.988 7.645 11.664 1 96.56 313 ILE B N 1
ATOM 6097 C CA . ILE B 1 313 ? 6.23 8.305 12.047 1 96.56 313 ILE B CA 1
ATOM 6098 C C . ILE B 1 313 ? 6.66 9.273 10.945 1 96.56 313 ILE B C 1
ATOM 6100 O O . ILE B 1 313 ? 7.699 9.93 11.062 1 96.56 313 ILE B O 1
ATOM 6104 N N . SER B 1 314 ? 5.902 9.477 9.953 1 95.06 314 SER B N 1
ATOM 6105 C CA . SER B 1 314 ? 6.293 10.219 8.758 1 95.06 314 SER B CA 1
ATOM 6106 C C . SER B 1 314 ? 6.582 11.68 9.086 1 95.06 314 SER B C 1
ATOM 6108 O O . SER B 1 314 ? 7.379 12.328 8.406 1 95.06 314 SER B O 1
ATOM 6110 N N . LYS B 1 315 ? 5.91 12.164 10.078 1 96.88 315 LYS B N 1
ATOM 6111 C CA . LYS B 1 315 ? 6.055 13.586 10.391 1 96.88 315 LYS B CA 1
ATOM 6112 C C . LYS B 1 315 ? 7.027 13.797 11.555 1 96.88 315 LYS B C 1
ATOM 6114 O O . LYS B 1 315 ? 7.402 14.93 11.852 1 96.88 315 LYS B O 1
ATOM 6119 N N . THR B 1 316 ? 7.543 12.711 12.172 1 96.81 316 THR B N 1
ATOM 6120 C CA . THR B 1 316 ? 8.32 12.867 13.398 1 96.81 316 THR B CA 1
ATOM 6121 C C . THR B 1 316 ? 9.695 12.219 13.25 1 96.81 316 THR B C 1
ATOM 6123 O O . THR B 1 316 ? 10.625 12.562 13.977 1 96.81 316 THR B O 1
ATOM 6126 N N . LEU B 1 317 ? 9.828 11.266 12.375 1 95.19 317 LEU B N 1
ATOM 6127 C CA . LEU B 1 317 ? 11.047 10.469 12.438 1 95.19 317 LEU B CA 1
ATOM 6128 C C . LEU B 1 317 ? 11.617 10.219 11.047 1 95.19 317 LEU B C 1
ATOM 6130 O O . LEU B 1 317 ? 12.727 10.664 10.734 1 95.19 317 LEU B O 1
ATOM 6134 N N . ALA B 1 318 ? 10.867 9.492 10.219 1 94.56 318 ALA B N 1
ATOM 6135 C CA . ALA B 1 318 ? 11.391 9.125 8.906 1 94.56 318 ALA B CA 1
ATOM 6136 C C . ALA B 1 318 ? 10.273 8.969 7.887 1 94.56 318 ALA B C 1
ATOM 6138 O O . ALA B 1 318 ? 9.742 7.867 7.703 1 94.56 318 ALA B O 1
ATOM 6139 N N . PRO B 1 319 ? 10.008 10.039 7.141 1 93.12 319 PRO B N 1
ATOM 6140 C CA . PRO B 1 319 ? 8.945 9.938 6.129 1 93.12 319 PRO B CA 1
ATOM 6141 C C . PRO B 1 319 ? 9.203 8.828 5.117 1 93.12 319 PRO B C 1
ATOM 6143 O O . PRO B 1 319 ? 8.266 8.141 4.703 1 93.12 319 PRO B O 1
ATOM 6146 N N . GLY B 1 320 ? 10.43 8.555 4.809 1 92.19 320 GLY B N 1
ATOM 6147 C CA . GLY B 1 320 ? 10.773 7.605 3.764 1 92.19 320 GLY B CA 1
ATOM 6148 C C . GLY B 1 320 ? 10.617 6.156 4.191 1 92.19 320 GLY B C 1
ATOM 6149 O O . GLY B 1 320 ? 10.602 5.254 3.354 1 92.19 320 GLY B O 1
ATOM 6150 N N . TYR B 1 321 ? 10.508 5.883 5.465 1 94.19 321 TYR B N 1
ATOM 6151 C CA . TYR B 1 321 ? 10.336 4.52 5.953 1 94.19 321 TYR B CA 1
ATOM 6152 C C . TYR B 1 321 ? 8.898 4.051 5.77 1 94.19 321 TYR B C 1
ATOM 6154 O O . TYR B 1 321 ? 8.625 2.85 5.805 1 94.19 321 TYR B O 1
ATOM 6162 N N . ARG B 1 322 ? 7.996 4.984 5.625 1 94.25 322 ARG B N 1
ATOM 6163 C CA . ARG B 1 322 ? 6.586 4.688 5.379 1 94.25 322 ARG B CA 1
ATOM 6164 C C . ARG B 1 322 ? 6.035 3.732 6.43 1 94.25 322 ARG B C 1
ATOM 6166 O O . ARG B 1 322 ? 5.398 2.73 6.094 1 94.25 322 ARG B O 1
ATOM 6173 N N . VAL B 1 323 ? 6.203 4.051 7.688 1 97 323 VAL B N 1
ATOM 6174 C CA . VAL B 1 323 ? 5.68 3.246 8.789 1 97 323 VAL B CA 1
ATOM 6175 C C . VAL B 1 323 ? 4.504 3.965 9.445 1 97 323 VAL B C 1
ATOM 6177 O O . VAL B 1 323 ? 4.641 5.102 9.898 1 97 323 VAL B O 1
ATOM 6180 N N . GLY B 1 324 ? 3.369 3.393 9.438 1 97.5 324 GLY B N 1
ATOM 6181 C CA . GLY B 1 324 ? 2.158 3.871 10.086 1 97.5 324 GLY B CA 1
ATOM 6182 C C . GLY B 1 324 ? 1.365 2.766 10.758 1 97.5 324 GLY B C 1
ATOM 6183 O O . GLY B 1 324 ? 1.795 1.611 10.781 1 97.5 324 GLY B O 1
ATOM 6184 N N . TRP B 1 325 ? 0.19 3.139 11.367 1 98.62 325 TRP B N 1
ATOM 6185 C CA . TRP B 1 325 ? -0.612 2.131 12.055 1 98.62 325 TRP B CA 1
ATOM 6186 C C . TRP B 1 325 ? -2.047 2.609 12.234 1 98.62 325 TRP B C 1
ATOM 6188 O O . TRP B 1 325 ? -2.336 3.799 12.086 1 98.62 325 TRP B O 1
ATOM 6198 N N . ILE B 1 326 ? -2.9 1.645 12.5 1 98.75 326 ILE B N 1
ATOM 6199 C CA . ILE B 1 326 ? -4.312 1.865 12.789 1 98.75 326 ILE B CA 1
ATOM 6200 C C . ILE B 1 326 ? -4.699 1.141 14.078 1 98.75 326 ILE B C 1
ATOM 6202 O O . ILE B 1 326 ? -4.277 0.005 14.305 1 98.75 326 ILE B O 1
ATOM 6206 N N . ALA B 1 327 ? -5.32 1.782 14.992 1 98.81 327 ALA B N 1
ATOM 6207 C CA . ALA B 1 327 ? -6.191 1.129 15.961 1 98.81 327 ALA B CA 1
ATOM 6208 C C . ALA B 1 327 ? -7.645 1.145 15.492 1 98.81 327 ALA B C 1
ATOM 6210 O O . ALA B 1 327 ? -8.367 2.117 15.727 1 98.81 327 ALA B O 1
ATOM 6211 N N . PRO B 1 328 ? -8.109 0.094 14.883 1 98.44 328 PRO B N 1
ATOM 6212 C CA . PRO B 1 328 ? -9.336 0.127 14.094 1 98.44 328 PRO B CA 1
ATOM 6213 C C . PRO B 1 328 ? -10.594 -0.089 14.938 1 98.44 328 PRO B C 1
ATOM 6215 O O . PRO B 1 328 ? -11.711 0.1 14.445 1 98.44 328 PRO B O 1
ATOM 6218 N N . GLY B 1 329 ? -10.492 -0.503 16.266 1 97.31 329 GLY B N 1
ATOM 6219 C CA . GLY B 1 329 ? -11.664 -0.833 17.047 1 97.31 329 GLY B CA 1
ATOM 6220 C C . GLY B 1 329 ? -12.445 -2.01 16.5 1 97.31 329 GLY B C 1
ATOM 6221 O O . GLY B 1 329 ? -11.875 -3.062 16.219 1 97.31 329 GLY B O 1
ATOM 6222 N N . LYS B 1 330 ? -13.734 -1.853 16.344 1 97.62 330 LYS B N 1
ATOM 6223 C CA . LYS B 1 330 ? -14.586 -2.969 15.953 1 97.62 330 LYS B CA 1
ATOM 6224 C C . LYS B 1 330 ? -14.422 -3.291 14.469 1 97.62 330 LYS B C 1
ATOM 6226 O O . LYS B 1 330 ? -14.984 -4.273 13.977 1 97.62 330 LYS B O 1
ATOM 6231 N N . TYR B 1 331 ? -13.609 -2.523 13.766 1 97.94 331 TYR B N 1
ATOM 6232 C CA . TYR B 1 331 ? -13.461 -2.719 12.328 1 97.94 331 TYR B CA 1
ATOM 6233 C C . TYR B 1 331 ? -12.164 -3.461 12.016 1 97.94 331 TYR B C 1
ATOM 6235 O O . TYR B 1 331 ? -11.719 -3.475 10.867 1 97.94 331 TYR B O 1
ATOM 6243 N N . LYS B 1 332 ? -11.508 -4.105 12.898 1 97.19 332 LYS B N 1
ATOM 6244 C CA . LYS B 1 332 ? -10.195 -4.73 12.773 1 97.19 332 LYS B CA 1
ATOM 6245 C C . LYS B 1 332 ? -10.188 -5.789 11.672 1 97.19 332 LYS B C 1
ATOM 6247 O O . LYS B 1 332 ? -9.297 -5.805 10.82 1 97.19 332 LYS B O 1
ATOM 6252 N N . ASP B 1 333 ? -11.141 -6.648 11.633 1 93.81 333 ASP B N 1
ATOM 6253 C CA . ASP B 1 333 ? -11.188 -7.727 10.648 1 93.81 333 ASP B CA 1
ATOM 6254 C C . ASP B 1 333 ? -11.258 -7.168 9.227 1 93.81 333 ASP B C 1
ATOM 6256 O O . ASP B 1 333 ? -10.633 -7.703 8.312 1 93.81 333 ASP B O 1
ATOM 6260 N N . LYS B 1 334 ? -12.031 -6.078 9.055 1 95.12 334 LYS B N 1
ATOM 6261 C CA . LYS B 1 334 ? -12.133 -5.441 7.746 1 95.12 334 LYS B CA 1
ATOM 6262 C C . LYS B 1 334 ? -10.789 -4.863 7.305 1 95.12 334 LYS B C 1
ATOM 6264 O O . LYS B 1 334 ? -10.406 -4.977 6.141 1 95.12 334 LYS B O 1
ATOM 6269 N N . ILE B 1 335 ? -10.141 -4.266 8.273 1 97 335 ILE B N 1
ATOM 6270 C CA . ILE B 1 335 ? -8.852 -3.652 7.984 1 97 335 ILE B CA 1
ATOM 6271 C C . ILE B 1 335 ? -7.84 -4.73 7.605 1 97 335 ILE B C 1
ATOM 6273 O O . ILE B 1 335 ? -7.078 -4.574 6.648 1 97 335 ILE B O 1
ATOM 6277 N N . LEU B 1 336 ? -7.809 -5.809 8.305 1 93.44 336 LEU B N 1
ATOM 6278 C CA . LEU B 1 336 ? -6.883 -6.902 8.031 1 93.44 336 LEU B CA 1
ATOM 6279 C C . LEU B 1 336 ? -7.156 -7.516 6.66 1 93.44 336 LEU B C 1
ATOM 6281 O O . LEU B 1 336 ? -6.223 -7.848 5.926 1 93.44 336 LEU B O 1
ATOM 6285 N N . LYS B 1 337 ? -8.367 -7.652 6.363 1 91.38 337 LYS B N 1
ATOM 6286 C CA . LYS B 1 337 ? -8.727 -8.172 5.051 1 91.38 337 LYS B CA 1
ATOM 6287 C C . LYS B 1 337 ? -8.211 -7.273 3.936 1 91.38 337 LYS B C 1
ATOM 6289 O O . LYS B 1 337 ? -7.664 -7.754 2.943 1 91.38 337 LYS B O 1
ATOM 6294 N N . LEU B 1 338 ? -8.43 -5.988 4.086 1 93.62 338 LEU B N 1
ATOM 6295 C CA . LEU B 1 338 ? -7.969 -5.027 3.088 1 93.62 338 LEU B CA 1
ATOM 6296 C C . LEU B 1 338 ? -6.449 -5.07 2.955 1 93.62 338 LEU B C 1
ATOM 6298 O O . LEU B 1 338 ? -5.914 -4.98 1.848 1 93.62 338 LEU B O 1
ATOM 6302 N N . LYS B 1 339 ? -5.812 -5.152 4.062 1 92.62 339 LYS B N 1
ATOM 6303 C CA . LYS B 1 339 ? -4.355 -5.238 4.039 1 92.62 339 LYS B CA 1
ATOM 6304 C C . LYS B 1 339 ? -3.889 -6.48 3.283 1 92.62 339 LYS B C 1
ATOM 6306 O O . LYS B 1 339 ? -2.957 -6.41 2.48 1 92.62 339 LYS B O 1
ATOM 6311 N N . LEU B 1 340 ? -4.469 -7.539 3.562 1 88.94 340 LEU B N 1
ATOM 6312 C CA . LEU B 1 340 ? -4.145 -8.766 2.846 1 88.94 340 LEU B CA 1
ATOM 6313 C C . LEU B 1 340 ? -4.332 -8.586 1.343 1 88.94 340 LEU B C 1
ATOM 6315 O O . LEU B 1 340 ? -3.467 -8.969 0.553 1 88.94 340 LEU B O 1
ATOM 6319 N N . LEU B 1 341 ? -5.41 -7.926 1.007 1 89.31 341 LEU B N 1
ATOM 6320 C CA . LEU B 1 341 ? -5.816 -7.797 -0.388 1 89.31 341 LEU B CA 1
ATOM 6321 C C . LEU B 1 341 ? -4.898 -6.84 -1.138 1 89.31 341 LEU B C 1
ATOM 6323 O O . LEU B 1 341 ? -4.59 -7.059 -2.311 1 89.31 341 LEU B O 1
ATOM 6327 N N . HIS B 1 342 ? -4.453 -5.82 -0.452 1 91.38 342 HIS B N 1
ATOM 6328 C CA . HIS B 1 342 ? -3.811 -4.734 -1.185 1 91.38 342 HIS B CA 1
ATOM 6329 C C . HIS B 1 342 ? -2.305 -4.727 -0.947 1 91.38 342 HIS B C 1
ATOM 6331 O O . HIS B 1 342 ? -1.553 -4.129 -1.721 1 91.38 342 HIS B O 1
ATOM 6337 N N . SER B 1 343 ? -1.868 -5.395 0.133 1 87.38 343 SER B N 1
ATOM 6338 C CA . SER B 1 343 ? -0.455 -5.25 0.468 1 87.38 343 SER B CA 1
ATOM 6339 C C . SER B 1 343 ? 0.122 -6.551 1.011 1 87.38 343 SER B C 1
ATOM 6341 O O . SER B 1 343 ? 1.342 -6.719 1.072 1 87.38 343 SER B O 1
ATOM 6343 N N . THR B 1 344 ? -0.612 -7.52 1.354 1 81.56 344 THR B N 1
ATOM 6344 C CA . THR B 1 344 ? -0.226 -8.797 1.946 1 81.56 344 THR B CA 1
ATOM 6345 C C . THR B 1 344 ? 0.408 -8.586 3.318 1 81.56 344 THR B C 1
ATOM 6347 O O . THR B 1 344 ? -0.107 -9.07 4.328 1 81.56 344 THR B O 1
ATOM 6350 N N . SER B 1 345 ? 1.566 -7.844 3.316 1 82.62 345 SER B N 1
ATOM 6351 C CA . SER B 1 345 ? 2.26 -7.617 4.582 1 82.62 345 SER B CA 1
ATOM 6352 C C . SER B 1 345 ? 3.045 -6.312 4.555 1 82.62 345 SER B C 1
ATOM 6354 O O . SER B 1 345 ? 3.205 -5.699 3.496 1 82.62 345 SER B O 1
ATOM 6356 N N . SER B 1 346 ? 3.414 -5.895 5.742 1 88.12 346 SER B N 1
ATOM 6357 C CA . SER B 1 346 ? 4.309 -4.746 5.867 1 88.12 346 SER B CA 1
ATOM 6358 C C . SER B 1 346 ? 5.762 -5.156 5.664 1 88.12 346 SER B C 1
ATOM 6360 O O . SER B 1 346 ? 6.082 -6.348 5.645 1 88.12 346 SER B O 1
ATOM 6362 N N . ILE B 1 347 ? 6.586 -4.172 5.512 1 92.06 347 ILE B N 1
ATOM 6363 C CA . ILE B 1 347 ? 8.016 -4.398 5.363 1 92.06 347 ILE B CA 1
ATOM 6364 C C . ILE B 1 347 ? 8.664 -4.496 6.742 1 92.06 347 ILE B C 1
ATOM 6366 O O . ILE B 1 347 ? 8.789 -3.494 7.453 1 92.06 347 ILE B O 1
ATOM 6370 N N . SER B 1 348 ? 9.188 -5.602 7.062 1 90.81 348 SER B N 1
ATOM 6371 C CA . SER B 1 348 ? 9.578 -5.906 8.438 1 90.81 348 SER B CA 1
ATOM 6372 C C . SER B 1 348 ? 10.789 -5.074 8.859 1 90.81 348 SER B C 1
ATOM 6374 O O . SER B 1 348 ? 10.867 -4.633 10.008 1 90.81 348 SER B O 1
ATOM 6376 N N . ILE B 1 349 ? 11.711 -4.859 8.023 1 94.06 349 ILE B N 1
ATOM 6377 C CA . ILE B 1 349 ? 12.992 -4.27 8.383 1 94.06 349 ILE B CA 1
ATOM 6378 C C . ILE B 1 349 ? 12.781 -2.855 8.922 1 94.06 349 ILE B C 1
ATOM 6380 O O . ILE B 1 349 ? 13.32 -2.494 9.969 1 94.06 349 ILE B O 1
ATOM 6384 N N . VAL B 1 350 ? 11.977 -2.096 8.234 1 95.81 350 VAL B N 1
ATOM 6385 C CA . VAL B 1 350 ? 11.789 -0.713 8.664 1 95.81 350 VAL B CA 1
ATOM 6386 C C . VAL B 1 350 ? 10.883 -0.673 9.891 1 95.81 350 VAL B C 1
ATOM 6388 O O . VAL B 1 350 ? 11.07 0.162 10.781 1 95.81 350 VAL B O 1
ATOM 6391 N N . ASN B 1 351 ? 9.859 -1.56 9.922 1 96.69 351 ASN B N 1
ATOM 6392 C CA . ASN B 1 351 ? 9.008 -1.624 11.109 1 96.69 351 ASN B CA 1
ATOM 6393 C C . ASN B 1 351 ? 9.797 -2.016 12.352 1 96.69 351 ASN B C 1
ATOM 6395 O O . ASN B 1 351 ? 9.609 -1.433 13.422 1 96.69 351 ASN B O 1
ATOM 6399 N N . GLU B 1 352 ? 10.727 -2.996 12.195 1 96.44 352 GLU B N 1
ATOM 6400 C CA . GLU B 1 352 ? 11.586 -3.424 13.289 1 96.44 352 GLU B CA 1
ATOM 6401 C C . GLU B 1 352 ? 12.523 -2.303 13.727 1 96.44 352 GLU B C 1
ATOM 6403 O O . GLU B 1 352 ? 12.742 -2.092 14.922 1 96.44 352 GLU B O 1
ATOM 6408 N N . ALA B 1 353 ? 13.094 -1.613 12.789 1 95.75 353 ALA B N 1
ATOM 6409 C CA . ALA B 1 353 ? 14 -0.508 13.078 1 95.75 353 ALA B CA 1
ATOM 6410 C C . ALA B 1 353 ? 13.297 0.594 13.859 1 95.75 353 ALA B C 1
ATOM 6412 O O . ALA B 1 353 ? 13.852 1.138 14.82 1 95.75 353 ALA B O 1
ATOM 6413 N N . VAL B 1 354 ? 12.102 0.949 13.43 1 96.81 354 VAL B N 1
ATOM 6414 C CA . VAL B 1 354 ? 11.328 1.976 14.117 1 96.81 354 VAL B CA 1
ATOM 6415 C C . VAL B 1 354 ? 10.984 1.511 15.531 1 96.81 354 VAL B C 1
ATOM 6417 O O . VAL B 1 354 ? 11.086 2.285 16.484 1 96.81 354 VAL B O 1
ATOM 6420 N N . ALA B 1 355 ? 10.625 0.236 15.664 1 97 355 ALA B N 1
ATOM 6421 C CA . ALA B 1 355 ? 10.352 -0.318 16.984 1 97 355 ALA B CA 1
ATOM 6422 C C . ALA B 1 355 ? 11.555 -0.174 17.906 1 97 355 ALA B C 1
ATOM 6424 O O . ALA B 1 355 ? 11.414 0.211 19.078 1 97 355 ALA B O 1
ATOM 6425 N N . ASN B 1 356 ? 12.711 -0.505 17.406 1 96.06 356 ASN B N 1
ATOM 6426 C CA . ASN B 1 356 ? 13.953 -0.37 18.156 1 96.06 356 ASN B CA 1
ATOM 6427 C C . ASN B 1 356 ? 14.18 1.07 18.609 1 96.06 356 ASN B C 1
ATOM 6429 O O . ASN B 1 356 ? 14.594 1.313 19.734 1 96.06 356 ASN B O 1
ATOM 6433 N N . PHE B 1 357 ? 13.922 1.957 17.75 1 95.44 357 PHE B N 1
ATOM 6434 C CA . PHE B 1 357 ? 14.156 3.365 18.047 1 95.44 357 PHE B CA 1
ATOM 6435 C C . PHE B 1 357 ? 13.18 3.863 19.109 1 95.44 357 PHE B C 1
ATOM 6437 O O . PHE B 1 357 ? 13.531 4.707 19.938 1 95.44 357 PHE B O 1
ATOM 6444 N N . LEU B 1 358 ? 11.984 3.359 19.094 1 94.5 358 LEU B N 1
ATOM 6445 C CA . LEU B 1 358 ? 10.953 3.777 20.047 1 94.5 358 LEU B CA 1
ATOM 6446 C C . LEU B 1 358 ? 11.25 3.236 21.438 1 94.5 358 LEU B C 1
ATOM 6448 O O . LEU B 1 358 ? 10.773 3.789 22.438 1 94.5 358 LEU B O 1
ATOM 6452 N N . LYS B 1 359 ? 11.922 2.195 21.672 1 86.31 359 LYS B N 1
ATOM 6453 C CA . LYS B 1 359 ? 12.156 1.481 22.922 1 86.31 359 LYS B CA 1
ATOM 6454 C C . LYS B 1 359 ? 13.094 2.264 23.844 1 86.31 359 LYS B C 1
ATOM 6456 O O . LYS B 1 359 ? 12.891 2.314 25.047 1 86.31 359 LYS B O 1
ATOM 6461 N N . PHE B 1 360 ? 14.133 2.889 23.531 1 72.19 360 PHE B N 1
ATOM 6462 C CA . PHE B 1 360 ? 15.258 3.303 24.359 1 72.19 360 PHE B CA 1
ATOM 6463 C C . PHE B 1 360 ? 15.172 4.789 24.688 1 72.19 360 PHE B C 1
ATOM 6465 O O . PHE B 1 360 ? 16.188 5.438 24.922 1 72.19 360 PHE B O 1
ATOM 6472 N N . GLY B 1 361 ? 13.984 5.312 24.859 1 81.69 361 GLY B N 1
ATOM 6473 C CA . GLY B 1 361 ? 13.93 6.711 25.25 1 81.69 361 GLY B CA 1
ATOM 6474 C C . GLY B 1 361 ? 14.492 7.652 24.203 1 81.69 361 GLY B C 1
ATOM 6475 O O . GLY B 1 361 ? 14.359 8.875 24.328 1 81.69 361 GLY B O 1
ATOM 6476 N N . ARG B 1 362 ? 15.172 7.133 23.281 1 86.94 362 ARG B N 1
ATOM 6477 C CA . ARG B 1 362 ? 15.773 7.926 22.219 1 86.94 362 ARG B CA 1
ATOM 6478 C C . ARG B 1 362 ? 14.703 8.719 21.453 1 86.94 362 ARG B C 1
ATOM 6480 O O . ARG B 1 362 ? 14.945 9.859 21.047 1 86.94 362 ARG B O 1
ATOM 6487 N N . TYR B 1 363 ? 13.633 8.125 21.391 1 94.19 363 TYR B N 1
ATOM 6488 C CA . TYR B 1 363 ? 12.562 8.773 20.641 1 94.19 363 TYR B CA 1
ATOM 6489 C C . TYR B 1 363 ? 12.078 10.031 21.359 1 94.19 363 TYR B C 1
ATOM 6491 O O . TYR B 1 363 ? 11.875 11.07 20.734 1 94.19 363 TYR B O 1
ATOM 6499 N N . GLU B 1 364 ? 11.961 9.945 22.641 1 92.5 364 GLU B N 1
ATOM 6500 C CA . GLU B 1 364 ? 11.508 11.094 23.406 1 92.5 364 GLU B CA 1
ATOM 6501 C C . GLU B 1 364 ? 12.531 12.227 23.375 1 92.5 364 GLU B C 1
ATOM 6503 O O . GLU B 1 364 ? 12.156 13.406 23.297 1 92.5 364 GLU B O 1
ATOM 6508 N N . LYS B 1 365 ? 13.734 11.883 23.484 1 94 365 LYS B N 1
ATOM 6509 C CA . LYS B 1 365 ? 14.789 12.891 23.375 1 94 365 LYS B CA 1
ATOM 6510 C C . LYS B 1 365 ? 14.773 13.57 22.016 1 94 365 LYS B C 1
ATOM 6512 O O . LYS B 1 365 ? 14.891 14.789 21.922 1 94 365 LYS B O 1
ATOM 6517 N N . HIS B 1 366 ? 14.617 12.766 21.031 1 96.38 366 HIS B N 1
ATOM 6518 C CA . HIS B 1 366 ? 14.523 13.297 19.688 1 96.38 366 HIS B CA 1
ATOM 6519 C C . HIS B 1 366 ? 13.32 14.227 19.531 1 96.38 366 HIS B C 1
ATOM 6521 O O . HIS B 1 366 ? 13.438 15.32 18.984 1 96.38 366 HIS B O 1
ATOM 6527 N N . LEU B 1 367 ? 12.188 13.766 20.062 1 96.44 367 LEU B N 1
ATOM 6528 C CA . LEU B 1 367 ? 10.969 14.555 19.953 1 96.44 367 LEU B CA 1
ATOM 6529 C C . LEU B 1 367 ? 11.125 15.898 20.656 1 96.44 367 LEU B C 1
ATOM 6531 O O . LEU B 1 367 ? 10.641 16.922 20.172 1 96.44 367 LEU B O 1
ATOM 6535 N N . PHE B 1 368 ? 11.766 15.859 21.766 1 95.12 368 PHE B N 1
ATOM 6536 C CA . PHE B 1 368 ? 12 17.094 22.516 1 95.12 368 PHE B CA 1
ATOM 6537 C C . PHE B 1 368 ? 12.773 18.094 21.672 1 95.12 368 PHE B C 1
ATOM 6539 O O . PHE B 1 368 ? 12.383 19.266 21.578 1 95.12 368 PHE B O 1
ATOM 6546 N N . GLN B 1 369 ? 13.805 17.656 21.062 1 95.94 369 GLN B N 1
ATOM 6547 C CA . GLN B 1 369 ? 14.633 18.531 20.234 1 95.94 369 GLN B CA 1
ATOM 6548 C C . GLN B 1 369 ? 13.859 19 19 1 95.94 369 GLN B C 1
ATOM 6550 O O . GLN B 1 369 ? 13.961 20.172 18.609 1 95.94 369 GLN B O 1
ATOM 6555 N N . LEU B 1 370 ? 13.156 18.109 18.438 1 97.44 370 LEU B N 1
ATOM 6556 C CA . LEU B 1 370 ? 12.375 18.438 17.25 1 97.44 370 LEU B CA 1
ATOM 6557 C C . LEU B 1 370 ? 11.305 19.469 17.578 1 97.44 370 LEU B C 1
ATOM 6559 O O . LEU B 1 370 ? 11.125 20.438 16.844 1 97.44 370 LEU B O 1
ATOM 6563 N N . ARG B 1 371 ? 10.594 19.297 18.688 1 97.19 371 ARG B N 1
ATOM 6564 C CA . ARG B 1 371 ? 9.555 20.234 19.125 1 97.19 371 ARG B CA 1
ATOM 6565 C C . ARG B 1 371 ? 10.125 21.625 19.359 1 97.19 371 ARG B C 1
ATOM 6567 O O . ARG B 1 371 ? 9.516 22.625 18.953 1 97.19 371 ARG B O 1
ATOM 6574 N N . LYS B 1 372 ? 11.211 21.656 19.953 1 95.69 372 LYS B N 1
ATOM 6575 C CA . LYS B 1 372 ? 11.852 22.938 20.203 1 95.69 372 LYS B CA 1
ATOM 6576 C C . LYS B 1 372 ? 12.211 23.656 18.906 1 95.69 372 LYS B C 1
ATOM 6578 O O . LYS B 1 372 ? 11.938 24.844 18.75 1 95.69 372 LYS B O 1
ATOM 6583 N N . ALA B 1 373 ? 12.805 22.906 18.031 1 97.06 373 ALA B N 1
ATOM 6584 C CA . ALA B 1 373 ? 13.172 23.484 16.734 1 97.06 373 ALA B CA 1
ATOM 6585 C C . ALA B 1 373 ? 11.945 24 15.992 1 97.06 373 ALA B C 1
ATOM 6587 O O . ALA B 1 373 ? 11.977 25.094 15.414 1 97.06 373 ALA B O 1
ATOM 6588 N N . LEU B 1 374 ? 10.906 23.234 16 1 97.62 374 LEU B N 1
ATOM 6589 C CA . LEU B 1 374 ? 9.695 23.609 15.281 1 97.62 374 LEU B CA 1
ATOM 6590 C C . LEU B 1 374 ? 9.039 24.812 15.93 1 97.62 374 LEU B C 1
ATOM 6592 O O . LEU B 1 374 ? 8.523 25.688 15.234 1 97.62 374 LEU B O 1
ATOM 6596 N N . GLN B 1 375 ? 9.016 24.828 17.25 1 95.75 375 GLN B N 1
ATOM 6597 C CA . GLN B 1 375 ? 8.469 25.969 17.969 1 95.75 375 GLN B CA 1
ATOM 6598 C C . GLN B 1 375 ? 9.25 27.25 17.656 1 95.75 375 GLN B C 1
ATOM 6600 O O . GLN B 1 375 ? 8.656 28.297 17.406 1 95.75 375 GLN B O 1
ATOM 6605 N N . ASP B 1 376 ? 10.508 27.125 17.672 1 95.25 376 ASP B N 1
ATOM 6606 C CA . ASP B 1 376 ? 11.359 28.266 17.312 1 95.25 376 ASP B CA 1
ATOM 6607 C C . ASP B 1 376 ? 11.117 28.703 15.875 1 95.25 376 ASP B C 1
ATOM 6609 O O . ASP B 1 376 ? 11.039 29.906 15.594 1 95.25 376 ASP B O 1
ATOM 6613 N N . ASN B 1 377 ? 11.086 27.719 14.992 1 96.94 377 ASN B N 1
ATOM 6614 C CA . ASN B 1 377 ? 10.805 28.016 13.594 1 96.94 377 ASN B CA 1
ATOM 6615 C C . ASN B 1 377 ? 9.492 28.781 13.438 1 96.94 377 ASN B C 1
ATOM 6617 O O . ASN B 1 377 ? 9.414 29.75 12.68 1 96.94 377 ASN B O 1
ATOM 6621 N N . CYS B 1 378 ? 8.484 28.297 14.141 1 95.69 378 CYS B N 1
ATOM 6622 C CA . CYS B 1 378 ? 7.176 28.938 14.07 1 95.69 378 CYS B CA 1
ATOM 6623 C C . CYS B 1 378 ? 7.266 30.422 14.445 1 95.69 378 CYS B C 1
ATOM 6625 O O . CYS B 1 378 ? 6.738 31.281 13.734 1 95.69 378 CYS B O 1
ATOM 6627 N N . GLN B 1 379 ? 7.957 30.719 15.453 1 93.06 379 GLN B N 1
ATOM 6628 C CA . GLN B 1 379 ? 8.133 32.094 15.914 1 93.06 379 GLN B CA 1
ATOM 6629 C C . GLN B 1 379 ? 8.93 32.906 14.906 1 93.06 379 GLN B C 1
ATOM 6631 O O . GLN B 1 379 ? 8.57 34.031 14.594 1 93.06 379 GLN B O 1
ATOM 6636 N N . ASN B 1 380 ? 9.969 32.344 14.445 1 95.62 380 ASN B N 1
ATOM 6637 C CA . ASN B 1 380 ? 10.797 33.031 13.461 1 95.62 380 ASN B CA 1
ATOM 6638 C C . ASN B 1 380 ? 10.023 33.312 12.18 1 95.62 380 ASN B C 1
ATOM 6640 O O . ASN B 1 380 ? 10.164 34.406 11.602 1 95.62 380 ASN B O 1
ATOM 6644 N N . TYR B 1 381 ? 9.25 32.344 11.75 1 97.19 381 TYR B N 1
ATOM 6645 C CA . TYR B 1 381 ? 8.43 32.562 10.562 1 97.19 381 TYR B CA 1
ATOM 6646 C C . TYR B 1 381 ? 7.449 33.719 10.766 1 97.19 381 TYR B C 1
ATOM 6648 O O . TYR B 1 381 ? 7.352 34.594 9.922 1 97.19 381 TYR B O 1
ATOM 6656 N N . ILE B 1 382 ? 6.746 33.688 11.844 1 95 382 ILE B N 1
ATOM 6657 C CA . ILE B 1 382 ? 5.727 34.688 12.125 1 95 382 ILE B CA 1
ATOM 6658 C C . ILE B 1 382 ? 6.371 36.062 12.203 1 95 382 ILE B C 1
ATOM 6660 O O . ILE B 1 382 ? 5.84 37.031 11.648 1 95 382 ILE B O 1
ATOM 6664 N N . LYS B 1 383 ? 7.492 36.125 12.836 1 93.19 383 LYS B N 1
ATOM 6665 C CA . LYS B 1 383 ? 8.219 37.375 12.938 1 93.19 383 LYS B CA 1
ATOM 6666 C C . LYS B 1 383 ? 8.617 37.906 11.555 1 93.19 383 LYS B C 1
ATOM 6668 O O . LYS B 1 383 ? 8.438 39.094 11.25 1 93.19 383 LYS B O 1
ATOM 6673 N N . THR B 1 384 ? 9.164 37 10.773 1 95.88 384 THR B N 1
ATOM 6674 C CA . THR B 1 384 ? 9.609 37.375 9.438 1 95.88 384 THR B CA 1
ATOM 6675 C C . THR B 1 384 ? 8.422 37.812 8.57 1 95.88 384 THR B C 1
ATOM 6677 O O . THR B 1 384 ? 8.516 38.781 7.816 1 95.88 384 THR B O 1
ATOM 6680 N N . ILE B 1 385 ? 7.367 37.125 8.695 1 96.81 385 ILE B N 1
ATOM 6681 C CA . ILE B 1 385 ? 6.16 37.438 7.938 1 96.81 385 ILE B CA 1
ATOM 6682 C C . ILE B 1 385 ? 5.629 38.812 8.359 1 96.81 385 ILE B C 1
ATOM 6684 O O . ILE B 1 385 ? 5.266 39.625 7.512 1 96.81 385 ILE B O 1
ATOM 6688 N N . ALA B 1 386 ? 5.598 39.094 9.617 1 93.44 386 ALA B N 1
ATOM 6689 C CA . ALA B 1 386 ? 5.121 40.344 10.148 1 93.44 386 ALA B CA 1
ATOM 6690 C C . ALA B 1 386 ? 5.945 41.531 9.594 1 93.44 386 ALA B C 1
ATOM 6692 O O . ALA B 1 386 ? 5.41 42.594 9.336 1 93.44 386 ALA B O 1
ATOM 6693 N N . GLU B 1 387 ? 7.125 41.25 9.383 1 92.44 387 GLU B N 1
ATOM 6694 C CA . GLU B 1 387 ? 8.055 42.312 8.984 1 92.44 387 GLU B CA 1
ATOM 6695 C C . GLU B 1 387 ? 8.055 42.5 7.473 1 92.44 387 GLU B C 1
ATOM 6697 O O . GLU B 1 387 ? 8.172 43.625 6.984 1 92.44 387 GLU B O 1
ATOM 6702 N N . PHE B 1 388 ? 7.887 41.469 6.711 1 95.06 388 PHE B N 1
ATOM 6703 C CA . PHE B 1 388 ? 8.258 41.562 5.305 1 95.06 388 PHE B CA 1
ATOM 6704 C C . PHE B 1 388 ? 7.062 41.312 4.402 1 95.06 388 PHE B C 1
ATOM 6706 O O . PHE B 1 388 ? 7.09 41.625 3.213 1 95.06 388 PHE B O 1
ATOM 6713 N N . PHE B 1 389 ? 6.039 40.688 4.875 1 97.06 389 PHE B N 1
ATOM 6714 C CA . PHE B 1 389 ? 4.879 40.375 4.047 1 97.06 389 PHE B CA 1
ATOM 6715 C C . PHE B 1 389 ? 3.961 41.594 3.934 1 97.06 389 PHE B C 1
ATOM 6717 O O . PHE B 1 389 ? 4.109 42.562 4.676 1 97.06 389 PHE B O 1
ATOM 6724 N N . PRO B 1 390 ? 3.027 41.594 2.932 1 96.31 390 PRO B N 1
ATOM 6725 C CA . PRO B 1 390 ? 2.139 42.75 2.74 1 96.31 390 PRO B CA 1
ATOM 6726 C C . PRO B 1 390 ? 1.345 43.094 3.998 1 96.31 390 PRO B C 1
ATOM 6728 O O . PRO B 1 390 ? 0.991 42.188 4.773 1 96.31 390 PRO B O 1
ATOM 6731 N N . GLU B 1 391 ? 0.977 44.312 4.105 1 91.12 391 GLU B N 1
ATOM 6732 C CA . GLU B 1 391 ? 0.143 44.781 5.215 1 91.12 391 GLU B CA 1
ATOM 6733 C C . GLU B 1 391 ? -1.203 44.062 5.227 1 91.12 391 GLU B C 1
ATOM 6735 O O . GLU B 1 391 ? -1.798 43.812 4.172 1 91.12 391 GLU B O 1
ATOM 6740 N N . GLY B 1 392 ? -1.567 43.688 6.434 1 91.38 392 GLY B N 1
ATOM 6741 C CA . GLY B 1 392 ? -2.859 43.031 6.551 1 91.38 392 GLY B CA 1
ATOM 6742 C C . GLY B 1 392 ? -2.76 41.531 6.531 1 91.38 392 GLY B C 1
ATOM 6743 O O . GLY B 1 392 ? -3.756 40.844 6.738 1 91.38 392 GLY B O 1
ATOM 6744 N N . THR B 1 393 ? -1.544 41.031 6.297 1 95.81 393 THR B N 1
ATOM 6745 C CA . THR B 1 393 ? -1.343 39.594 6.305 1 95.81 393 THR B CA 1
ATOM 6746 C C . THR B 1 393 ? -1.709 39 7.664 1 95.81 393 THR B C 1
ATOM 6748 O O . THR B 1 393 ? -1.397 39.594 8.703 1 95.81 393 THR B O 1
ATOM 6751 N N . LYS B 1 394 ? -2.459 37.906 7.613 1 96.19 394 LYS B N 1
ATOM 6752 C CA . LYS B 1 394 ? -2.828 37.188 8.82 1 96.19 394 LYS B CA 1
ATOM 6753 C C . LYS B 1 394 ? -2.127 35.812 8.867 1 96.19 394 LYS B C 1
ATOM 6755 O O . LYS B 1 394 ? -1.792 35.25 7.828 1 96.19 394 LYS B O 1
ATOM 6760 N N . THR B 1 395 ? -1.867 35.344 10.047 1 96.31 395 THR B N 1
ATOM 6761 C CA . THR B 1 395 ? -1.33 34 10.219 1 96.31 395 THR B CA 1
ATOM 6762 C C . THR B 1 395 ? -2.039 33.281 11.359 1 96.31 395 THR B C 1
ATOM 6764 O O . THR B 1 395 ? -2.525 33.906 12.297 1 96.31 395 THR B O 1
ATOM 6767 N N . THR B 1 396 ? -2.148 31.953 11.18 1 95.38 396 THR B N 1
ATOM 6768 C CA . THR B 1 396 ? -2.521 31.156 12.344 1 95.38 396 THR B CA 1
ATOM 6769 C C . THR B 1 396 ? -1.414 31.172 13.391 1 95.38 396 THR B C 1
ATOM 6771 O O . THR B 1 396 ? -0.332 31.719 13.148 1 95.38 396 THR B O 1
ATOM 6774 N N . ARG B 1 397 ? -1.751 30.703 14.547 1 92.56 397 ARG B N 1
ATOM 6775 C CA . ARG B 1 397 ? -0.813 30.516 15.648 1 92.56 397 ARG B CA 1
ATOM 6776 C C . ARG B 1 397 ? -0.845 29.078 16.141 1 92.56 397 ARG B C 1
ATOM 6778 O O . ARG B 1 397 ? -1.325 28.797 17.25 1 92.56 397 ARG B O 1
ATOM 6785 N N . PRO B 1 398 ? -0.213 28.219 15.375 1 94.88 398 PRO B N 1
ATOM 6786 C CA . PRO B 1 398 ? -0.288 26.812 15.734 1 94.88 398 PRO B CA 1
ATOM 6787 C C . PRO B 1 398 ? 0.347 26.516 17.094 1 94.88 398 PRO B C 1
ATOM 6789 O O . PRO B 1 398 ? 1.331 27.156 17.469 1 94.88 398 PRO B O 1
ATOM 6792 N N . GLN B 1 399 ? -0.181 25.578 17.766 1 91.88 399 GLN B N 1
ATOM 6793 C CA . GLN B 1 399 ? 0.341 25.109 19.047 1 91.88 399 GLN B CA 1
ATOM 6794 C C . GLN B 1 399 ? 1.149 23.828 18.875 1 91.88 399 GLN B C 1
ATOM 6796 O O . GLN B 1 399 ? 1.483 23.156 19.859 1 91.88 399 GLN B O 1
ATOM 6801 N N . GLY B 1 400 ? 1.397 23.484 17.75 1 96.69 400 GLY B N 1
ATOM 6802 C CA . GLY B 1 400 ? 2.131 22.297 17.328 1 96.69 400 GLY B CA 1
ATOM 6803 C C . GLY B 1 400 ? 2.018 22.016 15.844 1 96.69 400 GLY B C 1
ATOM 6804 O O . GLY B 1 400 ? 1.483 22.828 15.094 1 96.69 400 GLY B O 1
ATOM 6805 N N . GLY B 1 401 ? 2.613 20.906 15.438 1 97.38 401 GLY B N 1
ATOM 6806 C CA . GLY B 1 401 ? 2.52 20.469 14.055 1 97.38 401 GLY B CA 1
ATOM 6807 C C . GLY B 1 401 ? 3.625 21.031 13.18 1 97.38 401 GLY B C 1
ATOM 6808 O O . GLY B 1 401 ? 4.711 21.344 13.672 1 97.38 401 GLY B O 1
ATOM 6809 N N . LEU B 1 402 ? 3.33 21.078 11.859 1 97.75 402 LEU B N 1
ATOM 6810 C CA . LEU B 1 402 ? 4.352 21.438 10.883 1 97.75 402 LEU B CA 1
ATOM 6811 C C . LEU B 1 402 ? 3.857 22.547 9.961 1 97.75 402 LEU B C 1
ATOM 6813 O O . LEU B 1 402 ? 4.559 22.938 9.031 1 97.75 402 LEU B O 1
ATOM 6817 N N . SER B 1 403 ? 2.695 23.125 10.227 1 97 403 SER B N 1
ATOM 6818 C CA . SER B 1 403 ? 2.07 23.984 9.242 1 97 403 SER B CA 1
ATOM 6819 C C . SER B 1 403 ? 1.828 25.391 9.812 1 97 403 SER B C 1
ATOM 6821 O O . SER B 1 403 ? 1.468 25.531 10.977 1 97 403 SER B O 1
ATOM 6823 N N . LEU B 1 404 ? 2.049 26.375 8.984 1 97.69 404 LEU B N 1
ATOM 6824 C CA . LEU B 1 404 ? 1.666 27.75 9.227 1 97.69 404 LEU B CA 1
ATOM 6825 C C . LEU B 1 404 ? 0.8 28.281 8.086 1 97.69 404 LEU B C 1
ATOM 6827 O O . LEU B 1 404 ? 1.241 28.328 6.934 1 97.69 404 LEU B O 1
ATOM 6831 N N . TRP B 1 405 ? -0.407 28.594 8.453 1 98.06 405 TRP B N 1
ATOM 6832 C CA . TRP B 1 405 ? -1.363 29.109 7.484 1 98.06 405 TRP B CA 1
ATOM 6833 C C . TRP B 1 405 ? -1.271 30.625 7.387 1 98.06 405 TRP B C 1
ATOM 6835 O O . TRP B 1 405 ? -1.295 31.328 8.406 1 98.06 405 TRP B O 1
ATOM 6845 N N . VAL B 1 406 ? -1.139 31.141 6.172 1 98.12 406 VAL B N 1
ATOM 6846 C CA . VAL B 1 406 ? -1.004 32.562 5.914 1 98.12 406 VAL B CA 1
ATOM 6847 C C . VAL B 1 406 ? -2.15 33.062 5.02 1 98.12 406 VAL B C 1
ATOM 6849 O O . VAL B 1 406 ? -2.434 32.438 3.988 1 98.12 406 VAL B O 1
ATOM 6852 N N . GLU B 1 407 ? -2.76 34.031 5.43 1 97.81 407 GLU B N 1
ATOM 6853 C CA . GLU B 1 407 ? -3.842 34.656 4.664 1 97.81 407 GLU B CA 1
ATOM 6854 C C . GLU B 1 407 ? -3.477 36.062 4.23 1 97.81 407 GLU B C 1
ATOM 6856 O O . GLU B 1 407 ? -3.217 36.938 5.07 1 97.81 407 GLU B O 1
ATOM 6861 N N . PHE B 1 408 ? -3.459 36.312 2.932 1 97.75 408 PHE B N 1
ATOM 6862 C CA . PHE B 1 408 ? -3.215 37.625 2.357 1 97.75 408 PHE B CA 1
ATOM 6863 C C . PHE B 1 408 ? -4.527 38.375 2.121 1 97.75 408 PHE B C 1
ATOM 6865 O O . PHE B 1 408 ? -5.605 37.812 2.385 1 97.75 408 PHE B O 1
ATOM 6872 N N . ASP B 1 409 ? -4.32 39.594 1.739 1 95.19 409 ASP B N 1
ATOM 6873 C CA . ASP B 1 409 ? -5.469 40.312 1.211 1 95.19 409 ASP B CA 1
ATOM 6874 C C . ASP B 1 409 ? -6.109 39.562 0.049 1 95.19 409 ASP B C 1
ATOM 6876 O O . ASP B 1 409 ? -5.422 38.875 -0.717 1 95.19 409 ASP B O 1
ATOM 6880 N N . LYS B 1 410 ? -7.391 39.719 -0.141 1 94.44 410 LYS B N 1
ATOM 6881 C CA . LYS B 1 410 ? -8.156 38.969 -1.139 1 94.44 410 LYS B CA 1
ATOM 6882 C C . LYS B 1 410 ? -7.637 39.25 -2.547 1 94.44 410 LYS B C 1
ATOM 6884 O O . LYS B 1 410 ? -7.84 38.438 -3.457 1 94.44 410 LYS B O 1
ATOM 6889 N N . LYS B 1 411 ? -6.941 40.281 -2.748 1 93.94 411 LYS B N 1
ATOM 6890 C CA . LYS B 1 411 ? -6.465 40.719 -4.062 1 93.94 411 LYS B CA 1
ATOM 6891 C C . LYS B 1 411 ? -5.211 39.938 -4.465 1 93.94 411 LYS B C 1
ATOM 6893 O O . LYS B 1 411 ? -4.812 39.938 -5.633 1 93.94 411 LYS B O 1
ATOM 6898 N N . ILE B 1 412 ? -4.641 39.219 -3.574 1 96.94 412 ILE B N 1
ATOM 6899 C CA . ILE B 1 412 ? -3.398 38.5 -3.865 1 96.94 412 ILE B CA 1
ATOM 6900 C C . ILE B 1 412 ? -3.705 37.031 -4.18 1 96.94 412 ILE B C 1
ATOM 6902 O O . ILE B 1 412 ? -3.828 36.219 -3.27 1 96.94 412 ILE B O 1
ATOM 6906 N N . PRO B 1 413 ? -3.76 36.688 -5.398 1 97.19 413 PRO B N 1
ATOM 6907 C CA . PRO B 1 413 ? -3.957 35.312 -5.762 1 97.19 413 PRO B CA 1
ATOM 6908 C C . PRO B 1 413 ? -2.707 34.438 -5.547 1 97.19 413 PRO B C 1
ATOM 6910 O O . PRO B 1 413 ? -1.677 34.688 -6.184 1 97.19 413 PRO B O 1
ATOM 6913 N N . THR B 1 414 ? -2.854 33.406 -4.812 1 97.38 414 THR B N 1
ATOM 6914 C CA . THR B 1 414 ? -1.66 32.688 -4.359 1 97.38 414 THR B CA 1
ATOM 6915 C C . THR B 1 414 ? -1.21 31.672 -5.402 1 97.38 414 THR B C 1
ATOM 6917 O O . THR B 1 414 ? -0.084 31.188 -5.344 1 97.38 414 THR B O 1
ATOM 6920 N N . VAL B 1 415 ? -2.055 31.312 -6.363 1 96.44 415 VAL B N 1
ATOM 6921 C CA . VAL B 1 415 ? -1.596 30.484 -7.477 1 96.44 415 VAL B CA 1
ATOM 6922 C C . VAL B 1 415 ? -0.574 31.266 -8.305 1 96.44 415 VAL B C 1
ATOM 6924 O O . VAL B 1 415 ? 0.435 30.703 -8.742 1 96.44 415 VAL B O 1
ATOM 6927 N N . GLU B 1 416 ? -0.842 32.5 -8.539 1 96.69 416 GLU B N 1
ATOM 6928 C CA . GLU B 1 416 ? 0.121 33.375 -9.219 1 96.69 416 GLU B CA 1
ATOM 6929 C C . GLU B 1 416 ? 1.396 33.531 -8.398 1 96.69 416 GLU B C 1
ATOM 6931 O O . GLU B 1 416 ? 2.498 33.562 -8.945 1 96.69 416 GLU B O 1
ATOM 6936 N N . LEU B 1 417 ? 1.194 33.719 -7.141 1 97.56 417 LEU B N 1
ATOM 6937 C CA . LEU B 1 417 ? 2.346 33.812 -6.25 1 97.56 417 LEU B CA 1
ATOM 6938 C C . LEU B 1 417 ? 3.225 32.562 -6.363 1 97.56 417 LEU B C 1
ATOM 6940 O O . LEU B 1 417 ? 4.453 32.656 -6.367 1 97.56 417 LEU B O 1
ATOM 6944 N N . TYR B 1 418 ? 2.629 31.422 -6.422 1 96.94 418 TYR B N 1
ATOM 6945 C CA . TYR B 1 418 ? 3.359 30.172 -6.598 1 96.94 418 TYR B CA 1
ATOM 6946 C C . TYR B 1 418 ? 4.199 30.203 -7.867 1 96.94 418 TYR B C 1
ATOM 6948 O O . TYR B 1 418 ? 5.375 29.828 -7.855 1 96.94 418 TYR B O 1
ATOM 6956 N N . ASP B 1 419 ? 3.619 30.594 -8.992 1 95.69 419 ASP B N 1
ATOM 6957 C CA . ASP B 1 419 ? 4.297 30.625 -10.281 1 95.69 419 ASP B CA 1
ATOM 6958 C C . ASP B 1 419 ? 5.52 31.547 -10.242 1 95.69 419 ASP B C 1
ATOM 6960 O O . ASP B 1 419 ? 6.551 31.25 -10.844 1 95.69 419 ASP B O 1
ATOM 6964 N N . LEU B 1 420 ? 5.398 32.594 -9.555 1 96.44 420 LEU B N 1
ATOM 6965 C CA . LEU B 1 420 ? 6.516 33.531 -9.414 1 96.44 420 LEU B CA 1
ATOM 6966 C C . LEU B 1 420 ? 7.594 32.938 -8.5 1 96.44 420 LEU B C 1
ATOM 6968 O O . LEU B 1 420 ? 8.781 33.031 -8.797 1 96.44 420 LEU B O 1
ATOM 6972 N N . ALA B 1 421 ? 7.18 32.344 -7.426 1 97.06 421 ALA B N 1
ATOM 6973 C CA . ALA B 1 421 ? 8.109 31.828 -6.426 1 97.06 421 ALA B CA 1
ATOM 6974 C C . ALA B 1 421 ? 8.906 30.656 -6.984 1 97.06 421 ALA B C 1
ATOM 6976 O O . ALA B 1 421 ? 10.102 30.531 -6.723 1 97.06 421 ALA B O 1
ATOM 6977 N N . ILE B 1 422 ? 8.188 29.766 -7.734 1 95.12 422 ILE B N 1
ATOM 6978 C CA . ILE B 1 422 ? 8.836 28.562 -8.242 1 95.12 422 ILE B CA 1
ATOM 6979 C C . ILE B 1 422 ? 9.953 28.953 -9.211 1 95.12 422 ILE B C 1
ATOM 6981 O O . ILE B 1 422 ? 10.961 28.25 -9.312 1 95.12 422 ILE B O 1
ATOM 6985 N N . LYS B 1 423 ? 9.836 30.031 -9.93 1 94.5 423 LYS B N 1
ATOM 6986 C CA . LYS B 1 423 ? 10.875 30.547 -10.82 1 94.5 423 LYS B CA 1
ATOM 6987 C C . LYS B 1 423 ? 12.117 30.953 -10.031 1 94.5 423 LYS B C 1
ATOM 6989 O O . LYS B 1 423 ? 13.211 31.016 -10.594 1 94.5 423 LYS B O 1
ATOM 6994 N N . GLN B 1 424 ? 11.93 31.188 -8.773 1 94.19 424 GLN B N 1
ATOM 6995 C CA . GLN B 1 424 ? 13.039 31.516 -7.891 1 94.19 424 GLN B CA 1
ATOM 6996 C C . GLN B 1 424 ? 13.438 30.328 -7.027 1 94.19 424 GLN B C 1
ATOM 6998 O O . GLN B 1 424 ? 14.039 30.5 -5.969 1 94.19 424 GLN B O 1
ATOM 7003 N N . ASN B 1 425 ? 12.977 29.172 -7.328 1 94.5 425 ASN B N 1
ATOM 7004 C CA . ASN B 1 425 ? 13.305 27.906 -6.684 1 94.5 425 ASN B CA 1
ATOM 7005 C C . ASN B 1 425 ? 12.711 27.812 -5.277 1 94.5 425 ASN B C 1
ATOM 7007 O O . ASN B 1 425 ? 13.352 27.297 -4.363 1 94.5 425 ASN B O 1
ATOM 7011 N N . ILE B 1 426 ? 11.555 28.438 -5.145 1 96.56 426 ILE B N 1
ATOM 7012 C CA . ILE B 1 426 ? 10.805 28.344 -3.898 1 96.56 426 ILE B CA 1
ATOM 7013 C C . ILE B 1 426 ? 9.445 27.703 -4.156 1 96.56 426 ILE B C 1
ATOM 7015 O O . ILE B 1 426 ? 8.672 28.172 -4.992 1 96.56 426 ILE B O 1
ATOM 7019 N N . SER B 1 427 ? 9.203 26.609 -3.434 1 95.69 427 SER B N 1
ATOM 7020 C CA . SER B 1 427 ? 7.914 25.938 -3.566 1 95.69 427 SER B CA 1
ATOM 7021 C C . SER B 1 427 ? 7.012 26.25 -2.377 1 95.69 427 SER B C 1
ATOM 7023 O O . SER B 1 427 ? 7.379 25.984 -1.229 1 95.69 427 SER B O 1
ATOM 7025 N N . ILE B 1 428 ? 5.863 26.828 -2.666 1 97.06 428 ILE B N 1
ATOM 7026 C CA . ILE B 1 428 ? 4.867 27.109 -1.639 1 97.06 428 ILE B CA 1
ATOM 7027 C C . ILE B 1 428 ? 3.588 26.328 -1.938 1 97.06 428 ILE B C 1
ATOM 7029 O O . ILE B 1 428 ? 3.445 25.75 -3.016 1 97.06 428 ILE B O 1
ATOM 7033 N N . ALA B 1 429 ? 2.646 26.297 -0.965 1 97.25 429 ALA B N 1
ATOM 7034 C CA . ALA B 1 429 ? 1.394 25.562 -1.149 1 97.25 429 ALA B CA 1
ATOM 7035 C C . ALA B 1 429 ? 0.2 26.516 -1.147 1 97.25 429 ALA B C 1
ATOM 7037 O O . ALA B 1 429 ? -0.268 26.938 -0.085 1 97.25 429 ALA B O 1
ATOM 7038 N N . PRO B 1 430 ? -0.38 26.766 -2.312 1 97.69 430 PRO B N 1
ATOM 7039 C CA . PRO B 1 430 ? -1.54 27.656 -2.377 1 97.69 430 PRO B CA 1
ATOM 7040 C C . PRO B 1 430 ? -2.76 27.094 -1.651 1 97.69 430 PRO B C 1
ATOM 7042 O O . PRO B 1 430 ? -2.986 25.891 -1.667 1 97.69 430 PRO B O 1
ATOM 7045 N N . GLY B 1 431 ? -3.535 27.984 -1.1 1 97.31 431 GLY B N 1
ATOM 7046 C CA . GLY B 1 431 ? -4.664 27.609 -0.265 1 97.31 431 GLY B CA 1
ATOM 7047 C C . GLY B 1 431 ? -5.707 26.797 -1.005 1 97.31 431 GLY B C 1
ATOM 7048 O O . GLY B 1 431 ? -6.348 25.922 -0.419 1 97.31 431 GLY B O 1
ATOM 7049 N N . ARG B 1 432 ? -5.832 27 -2.277 1 95.25 432 ARG B N 1
ATOM 7050 C CA . ARG B 1 432 ? -6.836 26.312 -3.092 1 95.25 432 ARG B CA 1
ATOM 7051 C C . ARG B 1 432 ? -6.617 24.812 -3.082 1 95.25 432 ARG B C 1
ATOM 7053 O O . ARG B 1 432 ? -7.559 24.047 -3.287 1 95.25 432 ARG B O 1
ATOM 7060 N N . MET B 1 433 ? -5.469 24.391 -2.771 1 95.44 433 MET B N 1
ATOM 7061 C CA . MET B 1 433 ? -5.141 22.969 -2.73 1 95.44 433 MET B CA 1
ATOM 7062 C C . MET B 1 433 ? -5.867 22.266 -1.585 1 95.44 433 MET B C 1
ATOM 7064 O O . MET B 1 433 ? -6.035 21.047 -1.603 1 95.44 433 MET B O 1
ATOM 7068 N N . PHE B 1 434 ? -6.289 23.031 -0.598 1 96.88 434 PHE B N 1
ATOM 7069 C CA . PHE B 1 434 ? -6.715 22.453 0.669 1 96.88 434 PHE B CA 1
ATOM 7070 C C . PHE B 1 434 ? -8.234 22.438 0.774 1 96.88 434 PHE B C 1
ATOM 7072 O O . PHE B 1 434 ? -8.789 22.359 1.875 1 96.88 434 PHE B O 1
ATOM 7079 N N . THR B 1 435 ? -8.945 22.562 -0.342 1 95.56 435 THR B N 1
ATOM 7080 C CA . THR B 1 435 ? -10.398 22.562 -0.379 1 95.56 435 THR B CA 1
ATOM 7081 C C . THR B 1 435 ? -10.906 22.078 -1.73 1 95.56 435 THR B C 1
ATOM 7083 O O . THR B 1 435 ? -10.164 22.062 -2.713 1 95.56 435 THR B O 1
ATOM 7086 N N . LEU B 1 436 ? -12.062 21.547 -1.719 1 93.81 436 LEU B N 1
ATOM 7087 C CA . LEU B 1 436 ? -12.727 21.156 -2.961 1 93.81 436 LEU B CA 1
ATOM 7088 C C . LEU B 1 436 ? -13.664 22.266 -3.445 1 93.81 436 LEU B C 1
ATOM 7090 O O . LEU B 1 436 ? -14.414 22.062 -4.406 1 93.81 436 LEU B O 1
ATOM 7094 N N . GLN B 1 437 ? -13.602 23.391 -2.77 1 93.31 437 GLN B N 1
ATOM 7095 C CA . GLN B 1 437 ? -14.422 24.547 -3.115 1 93.31 437 GLN B CA 1
ATOM 7096 C C . GLN B 1 437 ? -13.562 25.719 -3.566 1 93.31 437 GLN B C 1
ATOM 7098 O O . GLN B 1 437 ? -12.336 25.656 -3.502 1 93.31 437 GLN B O 1
ATOM 7103 N N . ASN B 1 438 ? -14.203 26.688 -4.129 1 90.69 438 ASN B N 1
ATOM 7104 C CA . ASN B 1 438 ? -13.492 27.891 -4.566 1 90.69 438 ASN B CA 1
ATOM 7105 C C . ASN B 1 438 ? -13.258 28.859 -3.41 1 90.69 438 ASN B C 1
ATOM 7107 O O . ASN B 1 438 ? -13.875 29.922 -3.357 1 90.69 438 ASN B O 1
ATOM 7111 N N . GLN B 1 439 ? -12.398 28.391 -2.578 1 92.62 439 GLN B N 1
ATOM 7112 C CA . GLN B 1 439 ? -12.07 29.156 -1.384 1 92.62 439 GLN B CA 1
ATOM 7113 C C . GLN B 1 439 ? -10.562 29.203 -1.157 1 92.62 439 GLN B C 1
ATOM 7115 O O . GLN B 1 439 ? -9.812 28.453 -1.79 1 92.62 439 GLN B O 1
ATOM 7120 N N . PHE B 1 440 ? -10.133 30.188 -0.4 1 96.44 440 PHE B N 1
ATOM 7121 C CA . PHE B 1 440 ? -8.773 30.312 0.11 1 96.44 440 PHE B CA 1
ATOM 7122 C C . PHE B 1 440 ? -7.805 30.656 -1.014 1 96.44 440 PHE B C 1
ATOM 7124 O O . PHE B 1 440 ? -6.652 30.219 -1.002 1 96.44 440 PHE B O 1
ATOM 7131 N N . GLU B 1 441 ? -8.18 31.375 -1.988 1 96.31 441 GLU B N 1
ATOM 7132 C CA . GLU B 1 441 ? -7.344 31.75 -3.125 1 96.31 441 GLU B CA 1
ATOM 7133 C C . GLU B 1 441 ? -6.234 32.719 -2.703 1 96.31 441 GLU B C 1
ATOM 7135 O O . GLU B 1 441 ? -5.25 32.875 -3.42 1 96.31 441 GLU B O 1
ATOM 7140 N N . ASN B 1 442 ? -6.453 33.344 -1.56 1 97.88 442 ASN B N 1
ATOM 7141 C CA . ASN B 1 442 ? -5.48 34.312 -1.062 1 97.88 442 ASN B CA 1
ATOM 7142 C C . ASN B 1 442 ? -4.684 33.75 0.112 1 97.88 442 ASN B C 1
ATOM 7144 O O . ASN B 1 442 ? -4.168 34.531 0.937 1 97.88 442 ASN B O 1
ATOM 7148 N N . CYS B 1 443 ? -4.648 32.469 0.251 1 98.25 443 CYS B N 1
ATOM 7149 C CA . CYS B 1 443 ? -3.967 31.844 1.382 1 98.25 443 CYS B CA 1
ATOM 7150 C C . CYS B 1 443 ? -2.852 30.922 0.906 1 98.25 443 CYS B C 1
ATOM 7152 O O . CYS B 1 443 ? -2.869 30.453 -0.235 1 98.25 443 CYS B O 1
ATOM 7154 N N . ILE B 1 444 ? -1.838 30.703 1.755 1 98.25 444 ILE B N 1
ATOM 7155 C CA . ILE B 1 444 ? -0.81 29.688 1.533 1 98.25 444 ILE B CA 1
ATOM 7156 C C . ILE B 1 444 ? -0.53 28.938 2.836 1 98.25 444 ILE B C 1
ATOM 7158 O O . ILE B 1 444 ? -0.824 29.438 3.922 1 98.25 444 ILE B O 1
ATOM 7162 N N . ARG B 1 445 ? -0.107 27.719 2.721 1 98.25 445 ARG B N 1
ATOM 7163 C CA . ARG B 1 445 ? 0.443 26.969 3.842 1 98.25 445 ARG B CA 1
ATOM 7164 C C . ARG B 1 445 ? 1.958 26.844 3.723 1 98.25 445 ARG B C 1
ATOM 7166 O O . ARG B 1 445 ? 2.473 26.453 2.67 1 98.25 445 ARG B O 1
ATOM 7173 N N . LEU B 1 446 ? 2.646 27.203 4.742 1 97.88 446 LEU B N 1
ATOM 7174 C CA . LEU B 1 446 ? 4.098 27.062 4.812 1 97.88 446 LEU B CA 1
ATOM 7175 C C . LEU B 1 446 ? 4.488 25.953 5.797 1 97.88 446 LEU B C 1
ATOM 7177 O O . LEU B 1 446 ? 3.949 25.891 6.902 1 97.88 446 LEU B O 1
ATOM 7181 N N . CYS B 1 447 ? 5.383 25.109 5.395 1 97.19 447 CYS B N 1
ATOM 7182 C CA . CYS B 1 447 ? 5.934 24.094 6.285 1 97.19 447 CYS B CA 1
ATOM 7183 C C . CYS B 1 447 ? 7.023 24.688 7.176 1 97.19 447 CYS B C 1
ATOM 7185 O O . CYS B 1 447 ? 7.977 25.297 6.68 1 97.19 447 CYS B O 1
ATOM 7187 N N . ILE B 1 448 ? 6.953 24.469 8.445 1 97.19 448 ILE B N 1
ATOM 7188 C CA . ILE B 1 448 ? 7.934 25.016 9.375 1 97.19 448 ILE B CA 1
ATOM 7189 C C . ILE B 1 448 ? 8.961 23.938 9.742 1 97.19 448 ILE B C 1
ATOM 7191 O O . ILE B 1 448 ? 9.664 24.062 10.742 1 97.19 448 ILE B O 1
ATOM 7195 N N . GLY B 1 449 ? 8.977 22.875 8.945 1 96.25 449 GLY B N 1
ATOM 7196 C CA . GLY B 1 449 ? 9.844 21.75 9.234 1 96.25 449 GLY B CA 1
ATOM 7197 C C . GLY B 1 449 ? 11.227 21.875 8.625 1 96.25 449 GLY B C 1
ATOM 7198 O O . GLY B 1 449 ? 11.992 20.922 8.602 1 96.25 449 GLY B O 1
ATOM 7199 N N . LEU B 1 450 ? 11.594 23.062 8.117 1 95.25 450 LEU B N 1
ATOM 7200 C CA . LEU B 1 450 ? 12.938 23.312 7.605 1 95.25 450 LEU B CA 1
ATOM 7201 C C . LEU B 1 450 ? 13.812 23.938 8.68 1 95.25 450 LEU B C 1
ATOM 7203 O O . LEU B 1 450 ? 13.352 24.781 9.461 1 95.25 450 LEU B O 1
ATOM 7207 N N . PRO B 1 451 ? 15.047 23.5 8.781 1 94.75 451 PRO B N 1
ATOM 7208 C CA . PRO B 1 451 ? 15.922 24.141 9.758 1 94.75 451 PRO B CA 1
ATOM 7209 C C . PRO B 1 451 ? 16.047 25.656 9.531 1 94.75 451 PRO B C 1
ATOM 7211 O O . PRO B 1 451 ? 16.328 26.094 8.414 1 94.75 451 PRO B O 1
ATOM 7214 N N . TRP B 1 452 ? 15.875 26.359 10.609 1 95.81 452 TRP B N 1
ATOM 7215 C CA . TRP B 1 452 ? 15.953 27.812 10.5 1 95.81 452 TRP B CA 1
ATOM 7216 C C . TRP B 1 452 ? 17.375 28.25 10.164 1 95.81 452 TRP B C 1
ATOM 7218 O O . TRP B 1 452 ? 18.344 27.703 10.688 1 95.81 452 TRP B O 1
ATOM 7228 N N . SER B 1 453 ? 17.531 29.094 9.242 1 96.44 453 SER B N 1
ATOM 7229 C CA . SER B 1 453 ? 18.797 29.672 8.797 1 96.44 453 SER B CA 1
ATOM 7230 C C . SER B 1 453 ? 18.578 31.016 8.125 1 96.44 453 SER B C 1
ATOM 7232 O O . SER B 1 453 ? 17.453 31.422 7.859 1 96.44 453 SER B O 1
ATOM 7234 N N . ASP B 1 454 ? 19.656 31.625 7.891 1 96 454 ASP B N 1
ATOM 7235 C CA . ASP B 1 454 ? 19.609 32.906 7.16 1 96 454 ASP B CA 1
ATOM 7236 C C . ASP B 1 454 ? 19.047 32.688 5.754 1 96 454 ASP B C 1
ATOM 7238 O O . ASP B 1 454 ? 18.344 33.562 5.23 1 96 454 ASP B O 1
ATOM 7242 N N . GLU B 1 455 ? 19.375 31.609 5.223 1 95.75 455 GLU B N 1
ATOM 7243 C CA . GLU B 1 455 ? 18.875 31.297 3.889 1 95.75 455 GLU B CA 1
ATOM 7244 C C . GLU B 1 455 ? 17.359 31.172 3.893 1 95.75 455 GLU B C 1
ATOM 7246 O O . GLU B 1 455 ? 16.672 31.688 3 1 95.75 455 GLU B O 1
ATOM 7251 N N . ILE B 1 456 ? 16.859 30.484 4.91 1 96.5 456 ILE B N 1
ATOM 7252 C CA . ILE B 1 456 ? 15.406 30.297 5.02 1 96.5 456 ILE B CA 1
ATOM 7253 C C . ILE B 1 456 ? 14.734 31.641 5.258 1 96.5 456 ILE B C 1
ATOM 7255 O O . ILE B 1 456 ? 13.68 31.922 4.676 1 96.5 456 ILE B O 1
ATOM 7259 N N . LYS B 1 457 ? 15.305 32.438 6.086 1 96.75 457 LYS B N 1
ATOM 7260 C CA . LYS B 1 457 ? 14.781 33.781 6.316 1 96.75 457 LYS B CA 1
ATOM 7261 C C . LYS B 1 457 ? 14.719 34.594 5.016 1 96.75 457 LYS B C 1
ATOM 7263 O O . LYS B 1 457 ? 13.719 35.25 4.73 1 96.75 457 LYS B O 1
ATOM 7268 N N . LEU B 1 458 ? 15.781 34.469 4.223 1 97.12 458 LEU B N 1
ATOM 7269 C CA . LEU B 1 458 ? 15.852 35.156 2.949 1 97.12 458 LEU B CA 1
ATOM 7270 C C . LEU B 1 458 ? 14.766 34.688 1.994 1 97.12 458 LEU B C 1
ATOM 7272 O O . LEU B 1 458 ? 14.164 35.5 1.28 1 97.12 458 LEU B O 1
ATOM 7276 N N . LYS B 1 459 ? 14.594 33.438 1.951 1 97.56 459 LYS B N 1
ATOM 7277 C CA . LYS B 1 459 ? 13.57 32.875 1.073 1 97.56 459 LYS B CA 1
ATOM 7278 C C . LYS B 1 459 ? 12.18 33.312 1.491 1 97.56 459 LYS B C 1
ATOM 7280 O O . LYS B 1 459 ? 11.328 33.594 0.642 1 97.56 459 LYS B O 1
ATOM 7285 N N . LEU B 1 460 ? 11.938 33.438 2.756 1 97.69 460 LEU B N 1
ATOM 7286 C CA . LEU B 1 460 ? 10.664 33.938 3.25 1 97.69 460 LEU B CA 1
ATOM 7287 C C . LEU B 1 460 ? 10.477 35.406 2.865 1 97.69 460 LEU B C 1
ATOM 7289 O O . LEU B 1 460 ? 9.383 35.812 2.467 1 97.69 460 LEU B O 1
ATOM 7293 N N . LYS B 1 461 ? 11.516 36.125 3.002 1 97.31 461 LYS B N 1
ATOM 7294 C CA . LYS B 1 461 ? 11.477 37.531 2.586 1 97.31 461 LYS B CA 1
ATOM 7295 C C . LYS B 1 461 ? 11.125 37.656 1.107 1 97.31 461 LYS B C 1
ATOM 7297 O O . LYS B 1 461 ? 10.359 38.531 0.719 1 97.31 461 LYS B O 1
ATOM 7302 N N . GLN B 1 462 ? 11.703 36.812 0.364 1 97.94 462 GLN B N 1
ATOM 7303 C CA . GLN B 1 462 ? 11.445 36.812 -1.072 1 97.94 462 GLN B CA 1
ATOM 7304 C C . GLN B 1 462 ? 9.977 36.562 -1.369 1 97.94 462 GLN B C 1
ATOM 7306 O O . GLN B 1 462 ? 9.391 37.188 -2.26 1 97.94 462 GLN B O 1
ATOM 7311 N N . ILE B 1 463 ? 9.383 35.656 -0.662 1 98.06 463 ILE B N 1
ATOM 7312 C CA . ILE B 1 463 ? 7.965 35.375 -0.827 1 98.06 463 ILE B CA 1
ATOM 7313 C C . ILE B 1 463 ? 7.148 36.625 -0.526 1 98.06 463 ILE B C 1
ATOM 7315 O O . ILE B 1 463 ? 6.223 36.969 -1.266 1 98.06 463 ILE B O 1
ATOM 7319 N N . GLY B 1 464 ? 7.492 37.281 0.546 1 97.5 464 GLY B N 1
ATOM 7320 C CA . GLY B 1 464 ? 6.82 38.531 0.892 1 97.5 464 GLY B CA 1
ATOM 7321 C C . GLY B 1 464 ? 6.934 39.594 -0.188 1 97.5 464 GLY B C 1
ATOM 7322 O O . GLY B 1 464 ? 5.953 40.281 -0.509 1 97.5 464 GLY B O 1
ATOM 7323 N N . THR B 1 465 ? 8.117 39.719 -0.727 1 97 465 THR B N 1
ATOM 7324 C CA . THR B 1 465 ? 8.359 40.688 -1.782 1 97 465 THR B CA 1
ATOM 7325 C C . THR B 1 465 ? 7.547 40.375 -3.027 1 97 465 THR B C 1
ATOM 7327 O O . THR B 1 465 ? 6.957 41.25 -3.646 1 97 465 THR B O 1
ATOM 7330 N N . LEU B 1 466 ? 7.559 39.125 -3.361 1 97.81 466 LEU B N 1
ATOM 7331 C CA . LEU B 1 466 ? 6.781 38.688 -4.516 1 97.81 466 LEU B CA 1
ATOM 7332 C C . LEU B 1 466 ? 5.297 38.969 -4.309 1 97.81 466 LEU B C 1
ATOM 7334 O O . LEU B 1 466 ? 4.605 39.375 -5.242 1 97.81 466 LEU B O 1
ATOM 7338 N N . ALA B 1 467 ? 4.793 38.75 -3.102 1 97.75 467 ALA B N 1
ATOM 7339 C CA . ALA B 1 467 ? 3.389 39 -2.793 1 97.75 467 ALA B CA 1
ATOM 7340 C C . ALA B 1 467 ? 3.055 40.5 -2.941 1 97.75 467 ALA B C 1
ATOM 7342 O O . ALA B 1 467 ? 1.966 40.844 -3.396 1 97.75 467 ALA B O 1
ATOM 7343 N N . LYS B 1 468 ? 3.961 41.375 -2.615 1 95.56 468 LYS B N 1
ATOM 7344 C CA . LYS B 1 468 ? 3.764 42.812 -2.711 1 95.56 468 LYS B CA 1
ATOM 7345 C C . LYS B 1 468 ? 3.711 43.25 -4.168 1 95.56 468 LYS B C 1
ATOM 7347 O O . LYS B 1 468 ? 3.059 44.25 -4.488 1 95.56 468 LYS B O 1
ATOM 7352 N N . THR B 1 469 ? 4.422 42.5 -4.988 1 94 469 THR B N 1
ATOM 7353 C CA . THR B 1 469 ? 4.477 42.844 -6.398 1 94 469 THR B CA 1
ATOM 7354 C C . THR B 1 469 ? 3.156 42.531 -7.094 1 94 469 THR B C 1
ATOM 7356 O O . THR B 1 469 ? 2.838 43.094 -8.141 1 94 469 THR B O 1
ATOM 7359 N N . ILE B 1 470 ? 2.502 41.562 -6.609 1 92.94 470 ILE B N 1
ATOM 7360 C CA . ILE B 1 470 ? 1.21 41.188 -7.172 1 92.94 470 ILE B CA 1
ATOM 7361 C C . ILE B 1 470 ? 0.154 42.219 -6.785 1 92.94 470 ILE B C 1
ATOM 7363 O O . ILE B 1 470 ? -0.734 42.531 -7.582 1 92.94 470 ILE B O 1
#

Nearest PDB structures (foldseek):
  2zp7-assembly1_A  TM=9.311E-01  e=5.228E-31  Thermus thermophilus HB27
  2z1y-assembly1_A  TM=9.151E-01  e=1.120E-30  unclassified
  4n0b-assembly2_C  TM=7.146E-01  e=5.228E-31  Bacillus subtilis
  4n0b-assembly1_B  TM=7.146E-01  e=1.761E-28  Bacillus subtilis
  2dou-assembly1_B  TM=8.402E-01  e=1.607E-20  Thermus thermophilus HB8

Solvent-accessible surface area (backbone atoms only — not comparable to full-atom values): 46711 Å² total; per-residue (Å²): 109,72,64,63,49,50,44,52,48,51,36,48,51,54,49,46,33,40,75,70,52,76,43,37,61,66,38,72,50,74,47,60,69,50,44,15,66,77,68,72,45,52,68,68,51,36,49,48,30,53,49,51,37,36,65,68,49,46,30,40,81,42,90,102,76,44,38,24,28,26,58,66,64,74,66,74,51,49,68,61,72,61,38,79,56,62,82,56,62,41,73,51,65,58,56,69,61,46,50,63,53,57,67,50,52,68,53,82,86,50,48,66,26,47,51,73,43,57,36,69,87,72,33,66,44,72,62,51,46,52,29,41,53,49,21,36,68,70,32,71,69,41,25,32,52,60,40,37,63,55,28,55,63,65,30,30,38,48,52,16,61,54,28,51,76,37,52,53,68,47,50,42,86,50,38,34,53,30,56,10,42,54,25,27,50,44,46,50,46,61,61,71,53,50,76,69,35,27,33,35,31,51,30,61,25,46,42,63,59,56,50,37,40,43,73,61,43,28,28,40,27,36,34,34,17,33,43,58,49,27,61,46,62,71,57,50,64,72,44,52,90,68,45,56,35,35,43,42,41,51,37,23,22,48,39,37,5,10,40,40,47,68,70,57,34,46,50,51,48,51,56,30,55,76,66,74,29,42,34,38,37,44,42,48,30,40,83,32,37,56,64,92,60,63,70,67,51,54,53,47,65,49,85,77,35,50,34,28,37,28,26,33,39,40,58,74,60,28,41,6,54,30,43,16,25,28,34,36,47,77,44,42,69,52,43,52,51,50,40,47,45,44,41,47,41,46,48,41,41,54,40,43,16,52,23,57,45,57,67,70,56,51,43,58,56,48,42,52,54,42,24,50,51,34,47,51,30,47,52,53,50,49,48,49,43,55,71,44,31,52,85,79,41,20,30,45,71,45,58,24,37,40,33,42,24,35,37,49,50,83,82,38,51,24,65,60,47,34,60,57,35,45,77,69,36,31,39,55,29,39,28,39,52,24,40,53,55,101,47,48,51,23,16,34,33,38,30,36,29,53,77,82,45,70,66,52,52,50,52,52,42,48,53,17,50,52,55,60,72,95,107,72,64,62,47,49,45,53,48,53,38,48,52,54,50,46,34,40,73,70,52,76,41,38,62,64,39,73,50,74,48,60,69,52,45,16,66,75,68,72,45,52,68,68,50,36,50,48,28,51,50,50,38,36,58,67,48,46,31,41,81,42,90,98,75,43,36,24,27,27,61,67,64,73,62,77,49,49,66,60,72,61,38,80,57,62,83,55,63,41,74,53,66,59,56,69,62,48,50,62,54,56,67,50,52,68,54,82,86,50,48,67,27,47,51,76,43,56,37,70,87,72,32,6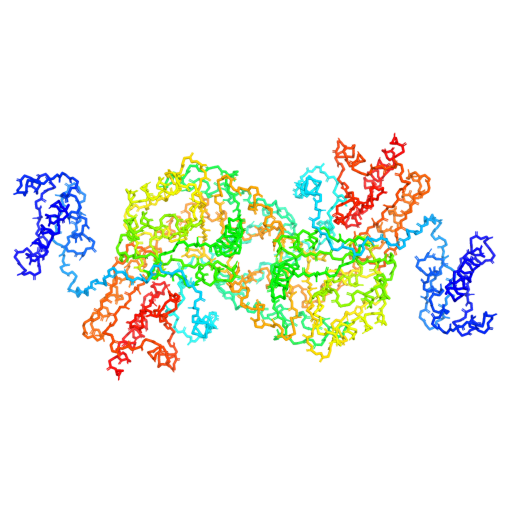7,44,71,61,50,47,51,28,41,53,48,20,38,69,71,33,71,70,41,25,31,52,59,39,36,63,55,29,56,64,64,29,31,38,49,51,17,60,55,28,51,75,39,53,52,69,46,50,41,86,50,38,34,54,32,56,10,42,54,26,27,51,44,46,49,47,62,61,73,54,50,76,68,35,26,32,36,31,50,30,63,23,47,43,64,59,55,50,38,40,42,73,62,42,30,28,41,27,37,34,34,18,33,42,58,49,25,61,46,62,70,57,50,65,71,44,51,89,69,44,57,35,35,45,44,41,51,39,23,22,48,38,38,4,9,40,40,46,70,69,57,35,46,50,52,48,51,55,31,56,75,66,73,30,43,33,38,36,44,42,47,30,38,82,32,36,56,64,92,61,61,68,68,52,54,53,48,63,49,86,77,34,49,33,30,37,28,27,33,38,39,57,76,60,30,41,6,55,30,43,16,24,28,34,36,48,76,45,42,70,52,43,52,50,49,41,45,45,42,43,47,42,48,50,40,40,55,40,42,16,51,25,58,46,58,68,70,55,50,43,59,56,49,43,52,54,42,27,50,51,35,46,51,28,48,52,51,50,49,44,49,45,55,70,44,32,52,85,78,39,19,29,45,64,44,57,23,37,40,33,40,24,36,37,48,50,82,81,38,51,24,67,60,46,36,60,58,34,44,76,70,38,29,38,55,29,40,27,38,52,23,40,52,56,100,47,50,49,22,18,34,34,39,30,36,29,54,79,80,44,72,66,51,52,50,53,52,41,49,51,16,50,54,55,62,71,95

Foldseek 3Di:
DVLVVLLVVVLVVVVVCLVVCVADFFAFDDALVVVCVVSVDDSVSSVVSLVVCVLQVQWDQDPPPHIGGHHPPPQRFAADFWDDDDQDWFQQAPVVQVCVQCVCPPPPPFAEQADAAFDPVLAPVVLLVVLLVVLLVPDDVRQPDFDPLQADQLLLQLVQVVLVQQQLNDHSVLKRKDLAQLRLVLLLCVLQDDAAFEEEEEPLADLSNSVSCSVRNYTYRYFTAGLAAGGDVVVCLVCVVRHQEYEYAQQLGPASQYHHAPVRLLVNLVSCVVSVYAYEYEDAWQLFFLDDGGHHHSSSNHDQQRYKYKYACLRQHNVVLRIIMISRGPSVVSSSVVSCVPPNHDRRSSSSSVSVCSPPCNSVVSSVSQNVQLLVLLSLLSSLCSPQADPSKHWHSHRTGFKIKIFDDPPQFVSVLQVVLVVVSYRWAQSSSRDSDPDRRRMTMTTSSYGDDPVVSVSSNVSRVSSVVD/DVLVVLLVVVLVVVVVCLVVCVADFFAFDDALVVVCVVSVDDSVSSVVSLLVCVQQVQWDQDPPPHIGGHHPLPLRFAADFWDDDDQDWFQQAPVVQVCVQCVCVPPPDFAEQADAAFDPVLAPVVLLVVLLVVLLVPDDVRQPDFDPLQADQLLLQLVQVVLVQQQLNDHSVLKRKDLAQLRLVLLLCVLQDDAAFEEEEEPLADLSNSVSCSVRNYTYRYFTAGLAAGGDVVVCLVCVVRHQEYEYAQQLGPASQYHHAPVRLLVNLVSCVVSVYAYEYEDAWQLFFLDDGGHHHSSSNHDQQRYKYKYACLRQHNVVLRIIMISRGPSVVSSSVVSCVPPNHDRRSSSSSVSVCSPPCNSVVSSVSQNVQLLVLLSLLSSLCSPQADPSKHWGRHRTGFKIKIFDDPPQFVSVLQVVLVVVSYRWAQSSSRDSDPDRRRMTMTTSSYGDDPVVSVSSNVSRVSSVVD

pLDDT: mean 91.15, std 9.26, range [41.88, 98.94]